Protein 6YJ2 (pdb70)

InterPro domains:
  IPR001647 DNA-binding HTH domain, TetR-type [PF00440] (30-76)
  IPR001647 DNA-binding HTH domain, TetR-type [PR00455] (30-43)
  IPR001647 DNA-binding HTH domain, TetR-type [PR00455] (51-74)
  IPR001647 DNA-binding HTH domain, TetR-type [PS50977] (24-84)
  IPR009057 Homedomain-like superfamily [SSF46689] (18-96)
  IPR036271 Tetracyclin repressor-like, C-terminal domain superfamily [SSF48498] (100-193)
  IPR041490 HTH-type transcriptional repressor KstR2, C-terminal [PF17932] (100-180)
  IPR050109 HTH-type, TetR-like transcriptional regulator [PTHR30055] (9-200)

GO terms:
  GO:0042783 symbiont-mediated evasion 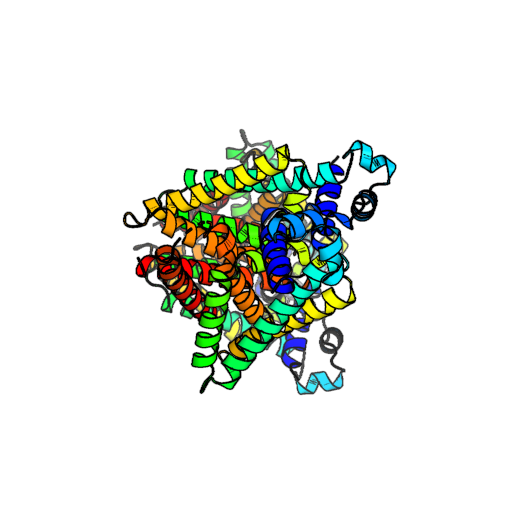of host immune response (P, IMP)
  GO:0042802 identical protein binding (F, IPI)

Radius of gyration: 30.16 Å; Cα contacts (8 Å, |Δi|>4): 941; chains: 4; bounding box: 55×73×108 Å

Organism: Mycobacterium tuberculosis (strain ATCC 25618 / H37Rv) (NCBI:txid83332)

B-factor: mean 55.76, std 26.07, range [21.31, 189.62]

Foldseek 3Di:
DVLLVLLLVLLLVCCLVPNLVPDFSVSSCVSSVHDDVRSCVRPVGSLRSLLCLQLVVLQVLLVQLVVLLVVAPDLVSSLVSNLLSLLCCLLVRLSSLSRCVRPLVVHDPVSSVSNVVSVVSSLVSQLVSLCVVQVVDDSVLSSVLSVVLNVLSSCCNVVPDPVQPPPVSSVVVSVVSSVVSVVSSVVSRVVD/DVLLVLLLVLLLVCCLVPNLVPDFSVSSCVSSVHHDVRSCVRPVGSLRSLLCLQLVVLQVLLVQLVVLCVVAPDLVSSLLSNLLSLLCCLLVRLSSLSNCVRPLVVHDPVSSVSNVVSVVSSLVSQLVSLCVVQPPQDSVNSSVLSVVLNVLSSCCVVVPDPVQPPPVSSVVVSVVSSVVSVVSSVVSNVPD/DQLVLLLVLLLVCCLVPNLVPDFSVSSCVSSVHHDVRSCVRPVGSLRSLLCLLLVVLQVLLVQLVVLVVVAPDLVSSLLSNLLSLLCCLLPRLSSLSCVVRPLVVHDPVSSVSNVVSVVSSLVSQLVSLCVVPVVDDSVLSSVLSVVLNVLSSCCVVVPVDPVCSVVCSVVSSVVSVVSSVVSRVD/DLLLVLLLVCCLVPNLVPDFSVSSCVSSVHHDVRSCVPPVGSLRSLLCLQLVVLQVLLVQLVVLVVVAPDLVSSLLSNLVSLLCCLLVRLSSLSHCVRPLVVHDPVSSVSNVVSVVSSLVSQLVSLCVVQVVFDSVRSSVLSVVLNVLSSCCVVVPDPDPVVSVVCSVVSSVVSVVSSVCSNVVD

Solvent-accessible surface area: 34317 Å² total; per-residue (Å²): 134,89,117,102,124,77,0,30,43,11,0,40,119,12,0,6,98,142,11,14,93,52,0,150,15,122,46,0,0,77,71,26,68,10,71,32,108,21,1,130,163,36,4,90,69,42,72,30,0,0,40,62,14,0,30,16,4,4,52,144,22,13,60,16,0,116,61,30,39,116,114,32,101,88,70,56,40,4,25,83,21,0,6,31,56,5,0,32,23,0,7,20,56,19,29,5,17,70,0,25,76,45,4,22,62,37,10,49,62,104,6,41,151,97,0,127,113,10,64,121,43,13,12,66,26,0,5,39,13,7,99,114,70,26,124,72,6,52,65,45,5,0,76,1,1,0,29,0,0,18,16,0,0,45,4,0,12,90,14,24,113,95,78,10,39,133,22,46,49,0,10,75,0,4,24,1,0,47,27,0,0,69,19,0,12,50,8,0,62,183,51,79,138,99,105,107,128,88,0,28,44,11,0,38,102,12,0,10,94,130,2,13,96,52,0,153,14,123,43,0,0,78,70,22,71,11,70,31,100,9,1,135,182,44,5,91,68,45,72,28,0,0,39,61,12,0,38,16,5,4,51,137,23,12,56,16,0,122,63,30,40,114,151,33,102,86,67,56,41,4,20,76,20,0,4,29,59,5,0,30,24,0,7,19,55,13,19,4,9,60,0,34,61,76,4,34,50,48,10,48,63,97,4,36,152,85,0,132,113,11,63,128,42,12,18,75,28,0,6,38,13,1,98,116,60,21,107,74,2,51,60,48,13,0,118,1,0,0,35,0,0,19,15,0,0,44,4,0,9,104,19,17,103,84,80,30,26,128,29,44,49,0,8,78,0,5,24,1,0,43,27,0,0,69,19,0,13,50,0,1,102,163,21,119,156,115,109,128,76,0,33,39,11,0,41,150,10,0,3,94,133,9,14,91,66,1,144,17,103,28,0,0,76,66,15,60,6,71,34,108,19,2,133,171,46,6,88,69,41,70,29,0,0,38,62,13,0,33,17,4,3,51,134,14,14,60,14,0,119,61,23,48,113,189,34,103,85,62,59,41,4,23,84,22,0,5,58,53,5,0,74,22,0,28,61,59,23,40,5,8,79,0,26,68,40,4,22,71,38,10,49,73,125,7,36,150,101,0,109,110,12,50,113,44,13,15,65,27,0,6,33,8,5,92,112,72,36,115,76,8,51,67,33,12,0,71,0,2,0,29,0,0,18,16,0,0,38,4,1,22,128,24,36,245,187,112,76,69,47,110,97,0,63,38,0,0,84,28,0,0,68,19,0,11,52,8,2,65,151,59,191,99,7,37,42,11,0,36,91,11,0,8,92,132,3,14,94,78,3,37,35,122,44,0,0,78,68,17,70,35,72,36,109,25,2,131,178,104,27,90,63,36,72,28,0,0,39,86,13,0,30,17,5,4,54,136,20,13,59,14,0,124,65,25,46,114,192,32,101,88,64,58,40,4,23,83,22,0,1,54,50,4,0,73,20,0,27,61,54,19,20,4,20,58,0,35,66,65,4,27,48,48,10,50,68,104,5,44,156,99,0,126,116,12,59,120,50,13,11,77,29,0,6,30,9,0,98,114,61,22,123,58,4,51,70,44,8,0,74,2,1,0,33,0,0,20,16,0,0,40,5,1,6,120,17,27,161,134,178,120,71,70,51,108,84,0,53,37,0,0,86,31,0,0,72,9,0,12,66,3,0,86,194,20,90

Nearest PDB structures (foldseek):
  6yj2-assembly2_C  TM=9.997E-01  e=7.263E-23  Mycobacterium tuberculosis H37Rv
  6yj2-assembly1_A  TM=9.831E-01  e=4.040E-23  Mycobacterium tuberculosis H37Rv
  4g12-assembly1_A  TM=9.804E-01  e=2.564E-20  Mycobacterium tuberculosis
  9b7y-assembly1_D  TM=8.781E-01  e=2.110E-07  Mycobacterium tuberculosis H37Rv
  3him-assembly1_A  TM=8.222E-01  e=2.641E-06  Rhodococcus jostii

Structure (mmCIF, N/CA/C/O backbone):
data_6YJ2
#
_entry.id   6YJ2
#
_cell.length_a   181.764
_cell.length_b   52.874
_cell.length_c   91.919
_cell.angle_alpha   90.000
_cell.angle_beta   90.100
_cell.angle_gamma   90.000
#
_symmetry.space_group_name_H-M   'C 1 2 1'
#
loop_
_entity.id
_entity.type
_entity.pdbx_description
1 polymer 'Probable transcriptional regulatory protein (Probably TetR-family)'
2 non-polymer GLYCEROL
3 water water
#
loop_
_atom_site.group_PDB
_atom_site.id
_atom_site.type_symbol
_atom_site.label_atom_id
_atom_site.label_alt_id
_atom_site.label_comp_id
_atom_site.label_asym_id
_atom_site.label_entity_id
_atom_site.label_seq_id
_atom_site.pdbx_PDB_ins_code
_atom_site.Cartn_x
_atom_site.Cartn_y
_atom_site.Cartn_z
_atom_site.occupancy
_atom_site.B_iso_or_equiv
_atom_site.auth_seq_id
_atom_site.auth_comp_id
_atom_site.auth_asym_id
_atom_site.auth_atom_id
_atom_site.pdbx_PDB_model_num
ATOM 1 N N . SER A 1 24 ? -9.710 -11.598 13.690 1.00 84.20 24 SER B N 1
ATOM 2 C CA . SER A 1 24 ? -11.124 -11.193 13.913 1.00 89.51 24 SER B CA 1
ATOM 3 C C . SER A 1 24 ? -11.364 -9.799 13.308 1.00 96.57 24 SER B C 1
ATOM 4 O O . SER A 1 24 ? -11.012 -9.619 12.116 1.00 82.97 24 SER B O 1
ATOM 7 N N . ASP A 1 25 ? -11.934 -8.859 14.076 1.00 96.80 25 ASP B N 1
ATOM 8 C CA . ASP A 1 25 ? -12.400 -7.534 13.588 1.00 95.13 25 ASP B CA 1
ATOM 9 C C . ASP A 1 25 ? -11.194 -6.612 13.353 1.00 97.42 25 ASP B C 1
ATOM 10 O O . ASP A 1 25 ? -11.192 -5.476 13.851 1.00 88.30 25 ASP B O 1
ATOM 15 N N . ARG A 1 26 ? -10.199 -7.084 12.599 1.00 92.36 26 ARG B N 1
ATOM 16 C CA . ARG A 1 26 ? -9.285 -6.223 11.796 1.00 86.64 26 ARG B CA 1
ATOM 17 C C . ARG A 1 26 ? -10.104 -5.554 10.684 1.00 87.49 26 ARG B C 1
ATOM 18 O O . ARG A 1 26 ? -9.739 -4.445 10.259 1.00 79.48 26 ARG B O 1
ATOM 26 N N . ARG A 1 27 ? -11.161 -6.236 10.226 1.00 82.49 27 ARG B N 1
ATOM 27 C CA . ARG A 1 27 ? -12.088 -5.758 9.170 1.00 73.83 27 ARG B CA 1
ATOM 28 C C . ARG A 1 27 ? -12.738 -4.458 9.649 1.00 60.80 27 ARG B C 1
ATOM 29 O O . ARG A 1 27 ? -12.795 -3.513 8.850 1.00 68.47 27 ARG B O 1
ATOM 37 N N . PHE A 1 28 ? -13.191 -4.419 10.907 1.00 54.68 28 PHE B N 1
ATOM 38 C CA . PHE A 1 28 ? -13.851 -3.248 11.548 1.00 66.37 28 PHE B CA 1
ATOM 39 C C . PHE A 1 28 ? -12.847 -2.102 11.703 1.00 65.20 28 PHE B C 1
ATOM 40 O O . PHE A 1 28 ? -13.249 -0.928 11.546 1.00 55.70 28 PHE B O 1
ATOM 48 N N . GLN A 1 29 ? -11.599 -2.431 12.066 1.00 66.35 29 GLN B N 1
ATOM 49 C CA . GLN A 1 29 ? -10.519 -1.431 12.302 1.00 63.44 29 GLN B CA 1
ATOM 50 C C . GLN A 1 29 ? -10.191 -0.733 10.979 1.00 45.91 29 GLN B C 1
ATOM 51 O O . GLN A 1 29 ? -10.006 0.481 10.988 1.00 54.24 29 GLN B O 1
ATOM 57 N N . LEU A 1 30 ? -10.106 -1.487 9.889 1.00 43.15 30 LEU B N 1
ATOM 58 C CA . LEU A 1 30 ? -9.861 -0.959 8.527 1.00 51.50 30 LEU B CA 1
ATOM 59 C C . LEU A 1 30 ? -11.029 -0.071 8.072 1.00 57.34 30 LEU B C 1
ATOM 60 O O . LEU A 1 30 ? -10.743 0.974 7.461 1.00 46.33 30 LEU B O 1
ATOM 65 N N . LEU A 1 31 ? -12.290 -0.442 8.358 1.00 56.59 31 LEU B N 1
ATOM 66 C CA . LEU A 1 31 ? -13.471 0.359 7.923 1.00 46.71 31 LEU B CA 1
ATOM 67 C C . LEU A 1 31 ? -13.478 1.678 8.686 1.00 44.21 31 LEU B C 1
ATOM 68 O O . LEU A 1 31 ? -13.717 2.727 8.050 1.00 50.68 31 LEU B O 1
ATOM 73 N N . ALA A 1 32 ? -13.226 1.631 9.990 1.00 41.13 32 ALA B N 1
ATOM 74 C CA . ALA A 1 32 ? -13.223 2.814 10.876 1.00 45.42 32 ALA B CA 1
ATOM 75 C C . ALA A 1 32 ? -12.090 3.779 10.473 1.00 48.67 32 ALA B C 1
ATOM 76 O O . ALA A 1 32 ? -12.306 5.003 10.477 1.00 44.17 32 ALA B O 1
ATOM 78 N N . ALA A 1 33 ? -10.907 3.253 10.153 1.00 47.19 33 ALA B N 1
ATOM 79 C CA . ALA A 1 33 ? -9.771 4.062 9.653 1.00 46.79 33 ALA B CA 1
ATOM 80 C C . ALA A 1 33 ? -10.151 4.679 8.301 1.00 46.11 33 ALA B C 1
ATOM 81 O O . ALA A 1 33 ? -9.961 5.897 8.150 1.00 47.40 33 ALA B O 1
ATOM 83 N N . ALA A 1 34 ? -10.679 3.886 7.357 1.00 42.67 34 ALA B N 1
ATOM 84 C CA . ALA A 1 34 ? -11.111 4.366 6.020 1.00 41.23 34 ALA B CA 1
ATOM 85 C C . ALA A 1 34 ? -12.107 5.512 6.180 1.00 43.69 34 ALA B C 1
ATOM 86 O O . ALA A 1 34 ? -11.973 6.539 5.491 1.00 44.46 34 ALA B O 1
ATOM 88 N N . GLU A 1 35 ? -13.066 5.354 7.093 1.00 46.82 35 GLU B N 1
ATOM 89 C CA . GLU A 1 35 ? -14.105 6.373 7.358 1.00 45.43 35 GLU B CA 1
ATOM 90 C C . GLU A 1 35 ? -13.437 7.674 7.825 1.00 44.17 35 GLU B C 1
ATOM 91 O O . GLU A 1 35 ? -13.773 8.747 7.283 1.00 43.51 35 GLU B O 1
ATOM 97 N N . ARG A 1 36 ? -12.552 7.593 8.810 1.00 42.49 36 ARG B N 1
ATOM 98 C CA . ARG A 1 36 ? -11.854 8.769 9.390 1.00 46.61 36 ARG B CA 1
ATOM 99 C C . ARG A 1 36 ? -11.007 9.456 8.301 1.00 44.37 36 ARG B C 1
ATOM 100 O O . ARG A 1 36 ? -11.114 10.692 8.167 1.00 49.31 36 ARG B O 1
ATOM 108 N N . LEU A 1 37 ? -10.243 8.688 7.514 1.00 40.19 37 LEU B N 1
ATOM 109 C CA . LEU A 1 37 ? -9.247 9.245 6.563 1.00 42.20 37 LEU B CA 1
ATOM 110 C C . LEU A 1 37 ? -9.939 9.783 5.316 1.00 37.97 37 LEU B C 1
ATOM 111 O O . LEU A 1 37 ? -9.531 10.878 4.858 1.00 40.23 37 LEU B O 1
ATOM 116 N N . PHE A 1 38 ? -10.932 9.065 4.771 1.00 37.70 38 PHE B N 1
ATOM 117 C CA . PHE A 1 38 ? -11.759 9.545 3.640 1.00 36.74 38 PHE B CA 1
ATOM 118 C C . PHE A 1 38 ? -12.429 10.886 3.995 1.00 37.49 38 PHE B C 1
ATOM 119 O O . PHE A 1 38 ? -12.461 11.776 3.139 1.00 35.01 38 PHE B O 1
ATOM 127 N N . ALA A 1 39 ? -12.946 11.036 5.213 1.00 38.33 39 ALA B N 1
ATOM 128 C CA . ALA A 1 39 ? -13.614 12.269 5.702 1.00 44.74 39 ALA B CA 1
ATOM 129 C C . ALA A 1 39 ? -12.599 13.423 5.769 1.00 43.71 39 ALA B C 1
ATOM 130 O O . ALA A 1 39 ? -12.898 14.482 5.237 1.00 43.62 39 ALA B O 1
ATOM 132 N N . GLU A 1 40 ? -11.457 13.190 6.408 1.00 48.00 40 GLU B N 1
ATOM 133 C CA . GLU A 1 40 ? -10.374 14.196 6.623 1.00 52.96 40 GLU B CA 1
ATOM 134 C C . GLU A 1 40 ? -9.723 14.619 5.298 1.00 47.84 40 GLU B C 1
ATOM 135 O O . GLU A 1 40 ? -9.633 15.819 5.058 1.00 49.59 40 GLU B O 1
ATOM 141 N N . ARG A 1 41 ? -9.301 13.662 4.460 1.00 43.50 41 ARG B N 1
ATOM 142 C CA . ARG A 1 41 ? -8.372 13.904 3.314 1.00 43.98 41 ARG B CA 1
ATOM 143 C C . ARG A 1 41 ? -9.075 13.769 1.972 1.00 42.96 41 ARG B C 1
ATOM 144 O O . ARG A 1 41 ? -8.501 14.249 0.976 1.00 50.10 41 ARG B O 1
ATOM 152 N N . GLY A 1 42 ? -10.259 13.150 1.930 1.00 39.76 42 GLY B N 1
ATOM 153 C CA . GLY A 1 42 ? -10.996 12.848 0.683 1.00 40.17 42 GLY B CA 1
ATOM 154 C C . GLY A 1 42 ? -10.542 11.505 0.123 1.00 38.99 42 GLY B C 1
ATOM 155 O O . GLY A 1 42 ? -9.378 11.145 0.364 1.00 44.04 42 GLY B O 1
ATOM 156 N N . PHE A 1 43 ? -11.414 10.815 -0.622 1.00 39.97 43 PHE B N 1
ATOM 157 C CA . PHE A 1 43 ? -11.175 9.447 -1.140 1.00 44.09 43 PHE B CA 1
ATOM 158 C C . PHE A 1 43 ? -9.866 9.389 -1.970 1.00 51.00 43 PHE B C 1
ATOM 159 O O . PHE A 1 43 ? -9.021 8.513 -1.665 1.00 43.09 43 PHE B O 1
ATOM 167 N N . LEU A 1 44 ? -9.683 10.294 -2.939 1.00 50.30 44 LEU B N 1
ATOM 168 C CA . LEU A 1 44 ? -8.571 10.223 -3.939 1.00 54.51 44 LEU B CA 1
ATOM 169 C C . LEU A 1 44 ? -7.192 10.304 -3.266 1.00 52.09 44 LEU B C 1
ATOM 170 O O . LEU A 1 44 ? -6.314 9.519 -3.651 1.00 49.37 44 LEU B O 1
ATOM 175 N N . ALA A 1 45 ? -7.016 11.169 -2.273 1.00 51.31 45 ALA B N 1
ATOM 176 C CA . ALA A 1 45 ? -5.725 11.430 -1.594 1.00 48.19 45 ALA B CA 1
ATOM 177 C C . ALA A 1 45 ? -5.358 10.284 -0.654 1.00 49.73 45 ALA B C 1
ATOM 178 O O . ALA A 1 45 ? -4.201 10.264 -0.181 1.00 43.93 45 ALA B O 1
ATOM 180 N N . VAL A 1 46 ? -6.291 9.389 -0.319 1.00 42.45 46 VAL B N 1
ATOM 181 C CA . VAL A 1 46 ? -6.023 8.343 0.711 1.00 41.81 46 VAL B CA 1
ATOM 182 C C . VAL A 1 46 ? -5.572 7.079 -0.032 1.00 46.68 46 VAL B C 1
ATOM 183 O O . VAL A 1 46 ? -6.166 6.760 -1.101 1.00 50.26 46 VAL B O 1
ATOM 187 N N . ARG A 1 47 ? -4.520 6.436 0.480 1.00 44.64 47 ARG B N 1
ATOM 188 C CA . ARG A 1 47 ? -4.023 5.122 -0.011 1.00 46.96 47 ARG B CA 1
ATOM 189 C C . ARG A 1 47 ? -4.514 4.030 0.937 1.00 39.36 47 ARG B C 1
ATOM 190 O O . ARG A 1 47 ? -4.592 4.284 2.154 1.00 41.73 47 ARG B O 1
ATOM 198 N N . LEU A 1 48 ? -4.785 2.850 0.393 1.00 44.42 48 LEU B N 1
ATOM 199 C CA . LEU A 1 48 ? -5.106 1.629 1.178 1.00 42.55 48 LEU B CA 1
ATOM 200 C C . LEU A 1 48 ? -4.073 1.441 2.290 1.00 50.24 48 LEU B C 1
ATOM 201 O O . LEU A 1 48 ? -4.501 1.235 3.448 1.00 49.91 48 LEU B O 1
ATOM 206 N N . GLU A 1 49 ? -2.764 1.575 2.009 1.00 53.42 49 GLU B N 1
ATOM 207 C CA . GLU A 1 49 ? -1.748 1.369 3.081 1.00 53.54 49 GLU B CA 1
ATOM 208 C C . GLU A 1 49 ? -1.862 2.452 4.153 1.00 47.77 49 GLU B C 1
ATOM 209 O O . GLU A 1 49 ? -1.572 2.122 5.311 1.00 44.95 49 GLU B O 1
ATOM 215 N N . ASP A 1 50 ? -2.322 3.671 3.848 1.00 53.27 50 ASP B N 1
ATOM 216 C CA . ASP A 1 50 ? -2.598 4.691 4.910 1.00 47.24 50 ASP B CA 1
ATOM 217 C C . ASP A 1 50 ? -3.684 4.157 5.862 1.00 47.48 50 ASP B C 1
ATOM 218 O O . ASP A 1 50 ? -3.571 4.360 7.089 1.00 48.72 50 ASP B O 1
ATOM 223 N N . ILE A 1 51 ? -4.701 3.491 5.309 1.00 48.18 51 ILE B N 1
ATOM 224 C CA . ILE A 1 51 ? -5.843 2.899 6.084 1.00 51.61 51 ILE B CA 1
ATOM 225 C C . ILE A 1 51 ? -5.280 1.751 6.940 1.00 44.43 51 ILE B C 1
ATOM 226 O O . ILE A 1 51 ? -5.490 1.759 8.168 1.00 46.22 51 ILE B O 1
ATOM 231 N N . GLY A 1 52 ? -4.542 0.835 6.306 1.00 53.56 52 GLY B N 1
ATOM 232 C CA . GLY A 1 52 ? -3.728 -0.193 6.994 1.00 59.80 52 GLY B CA 1
ATOM 233 C C . GLY A 1 52 ? -2.912 0.394 8.130 1.00 60.57 52 GLY B C 1
ATOM 234 O O . GLY A 1 52 ? -3.074 -0.075 9.266 1.00 63.57 52 GLY B O 1
ATOM 235 N N . ALA A 1 53 ? -2.083 1.409 7.842 1.00 60.50 53 ALA B N 1
ATOM 236 C CA . ALA A 1 53 ? -1.217 2.098 8.831 1.00 64.20 53 ALA B CA 1
ATOM 237 C C . ALA A 1 53 ? -2.058 2.514 10.041 1.00 62.17 53 ALA B C 1
ATOM 238 O O . ALA A 1 53 ? -1.756 2.049 11.145 1.00 61.44 53 ALA B O 1
ATOM 240 N N . ALA A 1 54 ? -3.090 3.332 9.829 1.00 57.68 54 ALA B N 1
ATOM 241 C CA . ALA A 1 54 ? -3.964 3.874 10.900 1.00 58.07 54 ALA B CA 1
ATOM 242 C C . ALA A 1 54 ? -4.644 2.742 11.687 1.00 58.49 54 ALA B C 1
ATOM 243 O O . ALA A 1 54 ? -4.870 2.913 12.899 1.00 60.26 54 ALA B O 1
ATOM 245 N N . ALA A 1 55 ? -4.997 1.636 11.031 1.00 61.99 55 ALA B N 1
ATOM 246 C CA . ALA A 1 55 ? -5.709 0.493 11.653 1.00 62.44 55 ALA B CA 1
ATOM 247 C C . ALA A 1 55 ? -4.725 -0.362 12.465 1.00 69.70 55 ALA B C 1
ATOM 248 O O . ALA A 1 55 ? -5.168 -1.053 13.398 1.00 75.87 55 ALA B O 1
ATOM 250 N N . GLY A 1 56 ? -3.437 -0.309 12.118 1.00 71.94 56 GLY B N 1
ATOM 251 C CA . GLY A 1 56 ? -2.376 -1.150 12.703 1.00 66.48 56 GLY B CA 1
ATOM 252 C C . GLY A 1 56 ? -2.315 -2.493 12.004 1.00 67.85 56 GLY B C 1
ATOM 253 O O . GLY A 1 56 ? -2.029 -3.485 12.679 1.00 76.80 56 GLY B O 1
ATOM 254 N N . VAL A 1 57 ? -2.582 -2.515 10.696 1.00 67.52 57 VAL B N 1
ATOM 255 C CA . VAL A 1 57 ? -2.520 -3.722 9.821 1.00 69.93 57 VAL B CA 1
ATOM 256 C C . VAL A 1 57 ? -1.385 -3.516 8.816 1.00 69.79 57 VAL B C 1
ATOM 257 O O . VAL A 1 57 ? -1.402 -2.498 8.116 1.00 72.20 57 VAL B O 1
ATOM 261 N N . SER A 1 58 ? -0.442 -4.459 8.764 1.00 74.88 58 SER B N 1
ATOM 262 C CA . SER A 1 58 ? 0.701 -4.480 7.819 1.00 76.67 58 SER B CA 1
ATOM 263 C C . SER A 1 58 ? 0.169 -4.484 6.390 1.00 72.77 58 SER B C 1
ATOM 264 O O . SER A 1 58 ? -0.920 -5.043 6.166 1.00 80.11 58 SER B O 1
ATOM 267 N N . GLY A 1 59 ? 0.946 -3.927 5.462 1.00 68.66 59 GLY B N 1
ATOM 268 C CA . GLY A 1 59 ? 0.578 -3.756 4.046 1.00 73.89 59 GLY B CA 1
ATOM 269 C C . GLY A 1 59 ? -0.055 -5.002 3.428 1.00 79.53 59 GLY B C 1
ATOM 270 O O . GLY A 1 59 ? -1.182 -4.939 2.935 1.00 88.69 59 GLY B O 1
ATOM 271 N N . PRO A 1 60 ? 0.641 -6.165 3.400 1.00 79.35 60 PRO B N 1
ATOM 272 C CA . PRO A 1 60 ? 0.112 -7.336 2.695 1.00 70.38 60 PRO B CA 1
ATOM 273 C C . PRO A 1 60 ? -1.103 -7.952 3.418 1.00 66.34 60 PRO B C 1
ATOM 274 O O . PRO A 1 60 ? -1.932 -8.516 2.729 1.00 65.27 60 PRO B O 1
ATOM 278 N N . ALA A 1 61 ? -1.203 -7.793 4.750 1.00 56.40 61 ALA B N 1
ATOM 279 C CA . ALA A 1 61 ? -2.330 -8.266 5.585 1.00 61.77 61 ALA B CA 1
ATOM 280 C C . ALA A 1 61 ? -3.641 -7.556 5.190 1.00 76.72 61 ALA B C 1
ATOM 281 O O . ALA A 1 61 ? -4.697 -8.175 5.344 1.00 79.23 61 ALA B O 1
ATOM 283 N N . ILE A 1 62 ? -3.576 -6.308 4.709 1.00 80.46 62 ILE B N 1
ATOM 284 C CA . ILE A 1 62 ? -4.767 -5.495 4.302 1.00 76.73 62 ILE B CA 1
ATOM 285 C C . ILE A 1 62 ? -5.542 -6.257 3.225 1.00 72.98 62 ILE B C 1
ATOM 286 O O . ILE A 1 62 ? -6.781 -6.226 3.263 1.00 69.42 62 ILE B O 1
ATOM 291 N N . TYR A 1 63 ? -4.836 -6.877 2.280 1.00 61.62 63 TYR B N 1
ATOM 292 C CA . TYR A 1 63 ? -5.416 -7.446 1.037 1.00 69.57 63 TYR B CA 1
ATOM 293 C C . TYR A 1 63 ? -6.108 -8.786 1.336 1.00 71.43 63 TYR B C 1
ATOM 294 O O . TYR A 1 63 ? -6.821 -9.295 0.464 1.00 66.66 63 TYR B O 1
ATOM 303 N N . ARG A 1 64 ? -5.929 -9.330 2.537 1.00 70.99 64 ARG B N 1
ATOM 304 C CA . ARG A 1 64 ? -6.713 -10.490 3.039 1.00 78.96 64 ARG B CA 1
ATOM 305 C C . ARG A 1 64 ? -8.135 -10.021 3.371 1.00 76.53 64 ARG B C 1
ATOM 306 O O . ARG A 1 64 ? -9.034 -10.873 3.375 1.00 75.68 64 ARG B O 1
ATOM 314 N N . HIS A 1 65 ? -8.332 -8.723 3.619 1.00 67.96 65 HIS B N 1
ATOM 315 C CA . HIS A 1 65 ? -9.611 -8.127 4.097 1.00 68.25 65 HIS B CA 1
ATOM 316 C C . HIS A 1 65 ? -10.317 -7.342 2.983 1.00 62.62 65 HIS B C 1
ATOM 317 O O . HIS A 1 65 ? -11.533 -7.522 2.833 1.00 63.48 65 HIS B O 1
ATOM 324 N N . PHE A 1 66 ? -9.590 -6.508 2.235 1.00 63.47 66 PHE B N 1
ATOM 325 C CA . PHE A 1 66 ? -10.130 -5.676 1.127 1.00 58.49 66 PHE B CA 1
ATOM 326 C C . PHE A 1 66 ? -9.159 -5.674 -0.052 1.00 64.83 66 PHE B C 1
ATOM 327 O O . PHE A 1 66 ? -7.967 -5.421 0.115 1.00 66.36 66 PHE B O 1
ATOM 335 N N . PRO A 1 67 ? -9.651 -5.902 -1.288 1.00 56.30 67 PRO B N 1
ATOM 336 C CA . PRO A 1 67 ? -8.796 -5.853 -2.470 1.00 53.97 67 PRO B CA 1
ATOM 337 C C . PRO A 1 67 ? -8.307 -4.457 -2.891 1.00 63.60 67 PRO B C 1
ATOM 338 O O . PRO A 1 67 ? -7.304 -4.398 -3.585 1.00 53.38 67 PRO B O 1
ATOM 342 N N . ASN A 1 68 ? -9.018 -3.380 -2.519 1.00 54.20 68 ASN B N 1
ATOM 343 C CA . ASN A 1 68 ? -8.714 -2.008 -3.008 1.00 53.21 68 ASN B CA 1
ATOM 344 C C . ASN A 1 68 ? -9.471 -0.977 -2.153 1.00 52.91 68 ASN B C 1
ATOM 345 O O . ASN A 1 68 ? -10.223 -1.381 -1.248 1.00 55.26 68 ASN B O 1
ATOM 350 N N . LYS A 1 69 ? -9.228 0.312 -2.410 1.00 48.15 69 LYS B N 1
ATOM 351 C CA . LYS A 1 69 ? -9.873 1.454 -1.705 1.00 47.98 69 LYS B CA 1
ATOM 352 C C . LYS A 1 69 ? -11.373 1.425 -1.987 1.00 43.57 69 LYS B C 1
ATOM 353 O O . LYS A 1 69 ? -12.136 1.639 -1.056 1.00 45.18 69 LYS B O 1
ATOM 359 N N . GLU A 1 70 ? -11.720 1.230 -3.258 1.00 43.64 70 GLU B N 1
ATOM 360 C CA . GLU A 1 70 ? -13.091 1.267 -3.810 1.00 52.05 70 GLU B CA 1
ATOM 361 C C . GLU A 1 70 ? -13.999 0.346 -2.990 1.00 53.31 70 GLU B C 1
ATOM 362 O O . GLU A 1 70 ? -15.141 0.774 -2.689 1.00 51.46 70 GLU B O 1
ATOM 368 N N . SER A 1 71 ? -13.512 -0.848 -2.634 1.00 48.86 71 SER B N 1
ATOM 369 C CA . SER A 1 71 ? -14.272 -1.879 -1.884 1.00 45.65 71 SER B CA 1
ATOM 370 C C . SER A 1 71 ? -14.619 -1.338 -0.499 1.00 47.85 71 SER B C 1
ATOM 371 O O . SER A 1 71 ? -15.731 -1.642 -0.019 1.00 44.46 71 SER B O 1
ATOM 374 N N . LEU A 1 72 ? -13.714 -0.573 0.127 1.00 41.45 72 LEU B N 1
ATOM 375 C CA . LEU A 1 72 ? -13.995 0.071 1.433 1.00 42.98 72 LEU B CA 1
ATOM 376 C C . LEU A 1 72 ? -15.083 1.146 1.240 1.00 39.49 72 LEU B C 1
ATOM 377 O O . LEU A 1 72 ? -16.008 1.191 2.041 1.00 37.82 72 LEU B O 1
ATOM 382 N N . LEU A 1 73 ? -14.973 1.992 0.224 1.00 39.75 73 LEU B N 1
ATOM 383 C CA . LEU A 1 73 ? -15.936 3.092 -0.016 1.00 40.01 73 LEU B CA 1
ATOM 384 C C . LEU A 1 73 ? -17.326 2.481 -0.244 1.00 42.82 73 LEU B C 1
ATOM 385 O O . LEU A 1 73 ? -18.296 3.007 0.349 1.00 40.90 73 LEU B O 1
ATOM 390 N N . VAL A 1 74 ? -17.402 1.418 -1.045 1.00 39.30 74 VAL B N 1
ATOM 391 C CA . VAL A 1 74 ? -18.657 0.678 -1.354 1.00 41.71 74 VAL B CA 1
ATOM 392 C C . VAL A 1 74 ? -19.289 0.201 -0.048 1.00 42.53 74 VAL B C 1
ATOM 393 O O . VAL A 1 74 ? -20.461 0.529 0.188 1.00 34.94 74 VAL B O 1
ATOM 397 N N . GLU A 1 75 ? -18.519 -0.503 0.790 1.00 42.63 75 GLU B N 1
ATOM 398 C CA . GLU A 1 75 ? -19.020 -1.027 2.085 1.00 38.83 75 GLU B CA 1
ATOM 399 C C . GLU A 1 75 ? -19.523 0.133 2.946 1.00 41.31 75 GLU B C 1
ATOM 400 O O . GLU A 1 75 ? -20.585 -0.046 3.588 1.00 40.92 75 GLU B O 1
ATOM 406 N N . LEU A 1 76 ? -18.758 1.227 3.043 1.00 35.37 76 LEU B N 1
ATOM 407 C CA . LEU A 1 76 ? -19.090 2.383 3.918 1.00 36.65 76 LEU B CA 1
ATOM 408 C C . LEU A 1 76 ? -20.426 2.986 3.457 1.00 30.56 76 LEU B C 1
ATOM 409 O O . LEU A 1 76 ? -21.259 3.185 4.326 1.00 31.13 76 LEU B O 1
ATOM 414 N N . LEU A 1 77 ? -20.602 3.249 2.162 1.00 32.43 77 LEU B N 1
ATOM 415 C CA . LEU A 1 77 ? -21.718 4.066 1.637 1.00 34.19 77 LEU B CA 1
ATOM 416 C C . LEU A 1 77 ? -22.940 3.197 1.346 1.00 39.71 77 LEU B C 1
ATOM 417 O O . LEU A 1 77 ? -24.064 3.639 1.657 1.00 34.89 77 LEU B O 1
ATOM 422 N N . VAL A 1 78 ? -22.759 2.014 0.774 1.00 37.45 78 VAL B N 1
ATOM 423 C CA . VAL A 1 78 ? -23.901 1.084 0.567 1.00 40.32 78 VAL B CA 1
ATOM 424 C C . VAL A 1 78 ? -24.425 0.719 1.953 1.00 36.20 78 VAL B C 1
ATOM 425 O O . VAL A 1 78 ? -25.665 0.713 2.135 1.00 40.31 78 VAL B O 1
ATOM 429 N N . GLY A 1 79 ? -23.503 0.496 2.896 1.00 35.36 79 GLY B N 1
ATOM 430 C CA . GLY A 1 79 ? -23.809 0.152 4.290 1.00 33.61 79 GLY B CA 1
ATOM 431 C C . GLY A 1 79 ? -24.668 1.209 4.963 1.00 37.02 79 GLY B C 1
ATOM 432 O O . GLY A 1 79 ? -25.786 0.880 5.428 1.00 34.99 79 GLY B O 1
ATOM 433 N N . VAL A 1 80 ? -24.150 2.423 5.091 1.00 30.88 80 VAL B N 1
ATOM 434 C CA . VAL A 1 80 ? -24.821 3.517 5.846 1.00 30.51 80 VAL B CA 1
ATOM 435 C C . VAL A 1 80 ? -26.189 3.803 5.206 1.00 26.09 80 VAL B C 1
ATOM 436 O O . VAL A 1 80 ? -27.147 3.962 5.960 1.00 30.21 80 VAL B O 1
ATOM 440 N N . SER A 1 81 ? -26.291 3.868 3.886 1.00 30.10 81 SER B N 1
ATOM 441 C CA . SER A 1 81 ? -27.539 4.245 3.182 1.00 31.06 81 SER B CA 1
ATOM 442 C C . SER A 1 81 ? -28.590 3.150 3.401 1.00 32.35 81 SER B C 1
ATOM 443 O O . SER A 1 81 ? -29.752 3.496 3.718 1.00 27.67 81 SER B O 1
ATOM 446 N N . ALA A 1 82 ? -28.221 1.872 3.312 1.00 27.90 82 ALA B N 1
ATOM 447 C CA . ALA A 1 82 ? -29.161 0.763 3.583 1.00 30.90 82 ALA B CA 1
ATOM 448 C C . ALA A 1 82 ? -29.583 0.763 5.053 1.00 30.38 82 ALA B C 1
ATOM 449 O O . ALA A 1 82 ? -30.773 0.571 5.336 1.00 30.14 82 ALA B O 1
ATOM 451 N N . ARG A 1 83 ? -28.669 1.017 5.982 1.00 30.56 83 ARG B N 1
ATOM 452 C CA . ARG A 1 83 ? -28.990 0.983 7.423 1.00 29.43 83 ARG B CA 1
ATOM 453 C C . ARG A 1 83 ? -29.877 2.173 7.822 1.00 32.59 83 ARG B C 1
ATOM 454 O O . ARG A 1 83 ? -30.752 2.021 8.697 1.00 32.60 83 ARG B O 1
ATOM 462 N N . LEU A 1 84 ? -29.675 3.346 7.255 1.00 29.89 84 LEU B N 1
ATOM 463 C CA . LEU A 1 84 ? -30.560 4.509 7.554 1.00 30.20 84 LEU B CA 1
ATOM 464 C C . LEU A 1 84 ? -31.980 4.196 7.092 1.00 25.09 84 LEU B C 1
ATOM 465 O O . LEU A 1 84 ? -32.920 4.515 7.840 1.00 28.49 84 LEU B O 1
ATOM 470 N N . LEU A 1 85 ? -32.141 3.655 5.893 1.00 27.62 85 LEU B N 1
ATOM 471 C CA . LEU A 1 85 ? -33.479 3.300 5.357 1.00 27.68 85 LEU B CA 1
ATOM 472 C C . LEU A 1 85 ? -34.128 2.252 6.289 1.00 30.88 85 LEU B C 1
ATOM 473 O O . LEU A 1 85 ? -35.282 2.454 6.716 1.00 28.25 85 LEU B O 1
ATOM 478 N N . ALA A 1 86 ? -33.403 1.187 6.640 1.00 32.87 86 ALA B N 1
ATOM 479 C CA . ALA A 1 86 ? -33.918 0.107 7.512 1.00 34.97 86 ALA B CA 1
ATOM 480 C C . ALA A 1 86 ? -34.315 0.674 8.876 1.00 35.21 86 ALA B C 1
ATOM 481 O O . ALA A 1 86 ? -35.381 0.290 9.423 1.00 33.14 86 ALA B O 1
ATOM 483 N N . GLY A 1 87 ? -33.481 1.551 9.439 1.00 33.39 87 GLY B N 1
ATOM 484 C CA . GLY A 1 87 ? -33.729 2.216 10.724 1.00 30.37 87 GLY B CA 1
ATOM 485 C C . GLY A 1 87 ? -34.966 3.082 10.683 1.00 33.33 87 GLY B C 1
ATOM 486 O O . GLY A 1 87 ? -35.737 3.096 11.670 1.00 38.52 87 GLY B O 1
ATOM 487 N N . ALA A 1 88 ? -35.150 3.849 9.615 1.00 32.45 88 ALA B N 1
ATOM 488 C CA . ALA A 1 88 ? -36.322 4.740 9.484 1.00 32.29 88 ALA B CA 1
ATOM 489 C C . ALA A 1 88 ? -37.575 3.846 9.414 1.00 32.52 88 ALA B C 1
ATOM 490 O O . ALA A 1 88 ? -38.581 4.185 10.041 1.00 31.96 88 ALA B O 1
ATOM 492 N N . ARG A 1 89 ? -37.543 2.783 8.615 1.00 34.00 89 ARG B N 1
ATOM 493 C CA . ARG A 1 89 ? -38.701 1.843 8.524 1.00 35.16 89 ARG B CA 1
ATOM 494 C C . ARG A 1 89 ? -38.996 1.252 9.905 1.00 36.36 89 ARG B C 1
ATOM 495 O O . ARG A 1 89 ? -40.177 1.239 10.276 1.00 38.94 89 ARG B O 1
ATOM 503 N N . ASP A 1 90 ? -37.979 0.817 10.639 1.00 33.49 90 ASP B N 1
ATOM 504 C CA . ASP A 1 90 ? -38.136 0.246 11.996 1.00 34.66 90 ASP B CA 1
ATOM 505 C C . ASP A 1 90 ? -38.803 1.271 12.903 1.00 41.55 90 ASP B C 1
ATOM 506 O O . ASP A 1 90 ? -39.730 0.890 13.667 1.00 42.55 90 ASP B O 1
ATOM 511 N N . VAL A 1 91 ? -38.375 2.535 12.839 1.00 40.31 91 VAL B N 1
ATOM 512 C CA . VAL A 1 91 ? -38.943 3.614 13.690 1.00 39.55 91 VAL B CA 1
ATOM 513 C C . VAL A 1 91 ? -40.440 3.717 13.391 1.00 36.22 91 VAL B C 1
ATOM 514 O O . VAL A 1 91 ? -41.252 3.813 14.351 1.00 35.52 91 VAL B O 1
ATOM 518 N N . THR A 1 92 ? -40.831 3.711 12.117 1.00 35.28 92 THR B N 1
ATOM 519 C CA . THR A 1 92 ? -42.243 3.985 11.777 1.00 39.57 92 THR B CA 1
ATOM 520 C C . THR A 1 92 ? -43.078 2.749 12.133 1.00 44.57 92 THR B C 1
ATOM 521 O O . THR A 1 92 ? -44.201 2.925 12.574 1.00 46.10 92 THR B O 1
ATOM 525 N N . THR A 1 93 ? -42.520 1.549 11.995 1.00 41.48 93 THR B N 1
ATOM 526 C CA . THR A 1 93 ? -43.188 0.264 12.328 1.00 43.69 93 THR B CA 1
ATOM 527 C C . THR A 1 93 ? -43.489 0.229 13.829 1.00 46.54 93 THR B C 1
ATOM 528 O O . THR A 1 93 ? -44.597 -0.200 14.193 1.00 54.25 93 THR B O 1
ATOM 532 N N . ARG A 1 94 ? -42.577 0.700 14.680 1.00 44.92 94 ARG B N 1
ATOM 533 C CA . ARG A 1 94 ? -42.692 0.517 16.154 1.00 45.47 94 ARG B CA 1
ATOM 534 C C . ARG A 1 94 ? -43.468 1.678 16.766 1.00 44.43 94 ARG B C 1
ATOM 535 O O . ARG A 1 94 ? -43.656 1.660 17.971 1.00 47.38 94 ARG B O 1
ATOM 543 N N . SER A 1 95 ? -43.841 2.691 15.986 1.00 39.06 95 SER B N 1
ATOM 544 C CA . SER A 1 95 ? -44.463 3.934 16.488 1.00 42.81 95 SER B CA 1
ATOM 545 C C . SER A 1 95 ? -45.961 3.681 16.741 1.00 49.54 95 SER B C 1
ATOM 546 O O . SER A 1 95 ? -46.620 3.059 15.896 1.00 43.67 95 SER B O 1
ATOM 549 N N . ALA A 1 96 ? -46.456 4.152 17.881 1.00 53.07 96 ALA B N 1
ATOM 550 C CA . ALA A 1 96 ? -47.833 3.945 18.379 1.00 52.09 96 ALA B CA 1
ATOM 551 C C . ALA A 1 96 ? -48.801 4.843 17.601 1.00 47.52 96 ALA B C 1
ATOM 552 O O . ALA A 1 96 ? -49.973 4.467 17.461 1.00 56.81 96 ALA B O 1
ATOM 554 N N . ASN A 1 97 ? -48.339 5.995 17.106 1.00 42.24 97 ASN B N 1
ATOM 555 C CA . ASN A 1 97 ? -49.159 6.942 16.309 1.00 44.31 97 ASN B CA 1
ATOM 556 C C . ASN A 1 97 ? -48.228 7.743 15.389 1.00 44.24 97 ASN B C 1
ATOM 557 O O . ASN A 1 97 ? -46.998 7.640 15.567 1.00 35.78 97 ASN B O 1
ATOM 562 N N . LEU A 1 98 ? -48.792 8.537 14.481 1.00 43.71 98 LEU B N 1
ATOM 563 C CA . LEU A 1 98 ? -48.050 9.296 13.444 1.00 48.38 98 LEU B CA 1
ATOM 564 C C . LEU A 1 98 ? -47.185 10.393 14.060 1.00 49.32 98 LEU B C 1
ATOM 565 O O . LEU A 1 98 ? -46.060 10.613 13.563 1.00 44.10 98 LEU B O 1
ATOM 570 N N . ALA A 1 99 ? -47.678 11.061 15.104 1.00 43.10 99 ALA B N 1
ATOM 571 C CA . ALA A 1 99 ? -46.910 12.099 15.822 1.00 45.97 99 ALA B CA 1
ATOM 572 C C . ALA A 1 99 ? -45.645 11.468 16.438 1.00 39.13 99 ALA B C 1
ATOM 573 O O . ALA A 1 99 ? -44.566 12.070 16.302 1.00 42.13 99 ALA B O 1
ATOM 575 N N . ALA A 1 100 ? -45.752 10.297 17.054 1.00 35.31 100 ALA B N 1
ATOM 576 C CA . ALA A 1 100 ? -44.603 9.536 17.607 1.00 42.37 100 ALA B CA 1
ATOM 577 C C . ALA A 1 100 ? -43.670 9.082 16.474 1.00 42.37 100 ALA B C 1
ATOM 578 O O . ALA A 1 100 ? -42.466 9.053 16.703 1.00 36.86 100 ALA B O 1
ATOM 580 N N . ALA A 1 101 ? -44.197 8.733 15.296 1.00 37.99 101 ALA B N 1
ATOM 581 C CA . ALA A 1 101 ? -43.381 8.323 14.128 1.00 35.06 101 ALA B CA 1
ATOM 582 C C . ALA A 1 101 ? -42.492 9.515 13.702 1.00 30.94 101 ALA B C 1
ATOM 583 O O . ALA A 1 101 ? -41.272 9.322 13.537 1.00 33.68 101 ALA B O 1
ATOM 585 N N . LEU A 1 102 ? -43.050 10.711 13.558 1.00 29.68 102 LEU B N 1
ATOM 586 C CA . LEU A 1 102 ? -42.266 11.892 13.114 1.00 28.79 102 LEU B CA 1
ATOM 587 C C . LEU A 1 102 ? -41.219 12.221 14.189 1.00 35.29 102 LEU B C 1
ATOM 588 O O . LEU A 1 102 ? -40.060 12.465 13.835 1.00 35.59 102 LEU B O 1
ATOM 593 N N . ASP A 1 103 ? -41.603 12.189 15.466 1.00 37.30 103 ASP B N 1
ATOM 594 C CA . ASP A 1 103 ? -40.668 12.461 16.591 1.00 38.57 103 ASP B CA 1
ATOM 595 C C . ASP A 1 103 ? -39.519 11.462 16.542 1.00 34.07 103 ASP B C 1
ATOM 596 O O . ASP A 1 103 ? -38.377 11.885 16.736 1.00 34.98 103 ASP B O 1
ATOM 601 N N . GLY A 1 104 ? -39.825 10.186 16.328 1.00 29.23 104 GLY B N 1
ATOM 602 C CA . GLY A 1 104 ? -38.823 9.123 16.209 1.00 34.18 104 GLY B CA 1
ATOM 603 C C . GLY A 1 104 ? -37.890 9.348 15.020 1.00 31.14 104 GLY B C 1
ATOM 604 O O . GLY A 1 104 ? -36.694 9.088 15.172 1.00 28.09 104 GLY B O 1
ATOM 605 N N . LEU A 1 105 ? -38.425 9.746 13.868 1.00 31.34 105 LEU B N 1
ATOM 606 C CA . LEU A 1 105 ? -37.591 10.015 12.666 1.00 28.76 105 LEU B CA 1
ATOM 607 C C . LEU A 1 105 ? -36.621 11.184 12.961 1.00 29.85 105 LEU B C 1
ATOM 608 O O . LEU A 1 105 ? -35.451 11.103 12.553 1.00 25.54 105 LEU B O 1
ATOM 613 N N . ILE A 1 106 ? -37.091 12.227 13.626 1.00 28.81 106 ILE B N 1
ATOM 614 C CA . ILE A 1 106 ? -36.250 13.404 13.987 1.00 32.08 106 ILE B CA 1
ATOM 615 C C . ILE A 1 106 ? -35.113 12.926 14.916 1.00 33.19 106 ILE B C 1
ATOM 616 O O . ILE A 1 106 ? -33.965 13.241 14.633 1.00 28.42 106 ILE B O 1
ATOM 621 N N . GLU A 1 107 ? -35.442 12.150 15.951 1.00 32.56 107 GLU B N 1
ATOM 622 C CA . GLU A 1 107 ? -34.476 11.673 16.970 1.00 34.06 107 GLU B CA 1
ATOM 623 C C . GLU A 1 107 ? -33.441 10.770 16.285 1.00 33.82 107 GLU B C 1
ATOM 624 O O . GLU A 1 107 ? -32.246 10.869 16.593 1.00 30.63 107 GLU B O 1
ATOM 630 N N . PHE A 1 108 ? -33.913 9.903 15.391 1.00 28.29 108 PHE B N 1
ATOM 631 C CA . PHE A 1 108 ? -33.069 8.963 14.628 1.00 27.99 108 PHE B CA 1
ATOM 632 C C . PHE A 1 108 ? -32.074 9.751 13.760 1.00 27.07 108 PHE B C 1
ATOM 633 O O . PHE A 1 108 ? -30.869 9.424 13.776 1.00 27.72 108 PHE B O 1
ATOM 641 N N . HIS A 1 109 ? -32.543 10.723 12.990 1.00 26.07 109 HIS B N 1
ATOM 642 C CA . HIS A 1 109 ? -31.669 11.476 12.055 1.00 28.92 109 HIS B CA 1
ATOM 643 C C . HIS A 1 109 ? -30.691 12.351 12.849 1.00 29.26 109 HIS B C 1
ATOM 644 O O . HIS A 1 109 ? -29.513 12.413 12.471 1.00 29.67 109 HIS B O 1
ATOM 651 N N . LEU A 1 110 ? -31.145 12.934 13.947 1.00 31.23 110 LEU B N 1
ATOM 652 C CA . LEU A 1 110 ? -30.299 13.722 14.860 1.00 35.05 110 LEU B CA 1
ATOM 653 C C . LEU A 1 110 ? -29.124 12.864 15.393 1.00 30.78 110 LEU B C 1
ATOM 654 O O . LEU A 1 110 ? -27.954 13.353 15.354 1.00 29.61 110 LEU B O 1
ATOM 659 N N . ASP A 1 111 ? -29.412 11.650 15.860 1.00 27.70 111 ASP B N 1
ATOM 660 C CA . ASP A 1 111 ? -28.381 10.754 16.418 1.00 26.84 111 ASP B CA 1
ATOM 661 C C . ASP A 1 111 ? -27.389 10.412 15.304 1.00 27.93 111 ASP B C 1
ATOM 662 O O . ASP A 1 111 ? -26.172 10.374 15.557 1.00 26.27 111 ASP B O 1
ATOM 667 N N . PHE A 1 112 ? -27.890 10.152 14.110 1.00 25.95 112 PHE B N 1
ATOM 668 C CA . PHE A 1 112 ? -27.046 9.878 12.928 1.00 27.63 112 PHE B CA 1
ATOM 669 C C . PHE A 1 112 ? -26.107 11.072 12.650 1.00 27.42 112 PHE B C 1
ATOM 670 O O . PHE A 1 112 ? -24.867 10.865 12.531 1.00 31.26 112 PHE B O 1
ATOM 678 N N . ALA A 1 113 ? -26.660 12.277 12.532 1.00 26.22 113 ALA B N 1
ATOM 679 C CA . ALA A 1 113 ? -25.890 13.482 12.154 1.00 27.59 113 ALA B CA 1
ATOM 680 C C . ALA A 1 113 ? -24.818 13.800 13.208 1.00 29.05 113 ALA B C 1
ATOM 681 O O . ALA A 1 113 ? -23.690 14.208 12.816 1.00 30.47 113 ALA B O 1
ATOM 683 N N . LEU A 1 114 ? -25.105 13.614 14.488 1.00 24.75 114 LEU B N 1
ATOM 684 C CA . LEU A 1 114 ? -24.118 13.898 15.567 1.00 26.08 114 LEU B CA 1
ATOM 685 C C . LEU A 1 114 ? -23.062 12.795 15.672 1.00 28.62 114 LEU B C 1
ATOM 686 O O . LEU A 1 114 ? -21.905 13.126 15.940 1.00 32.42 114 LEU B O 1
ATOM 691 N N . GLY A 1 115 ? -23.443 11.552 15.431 1.00 30.02 115 GLY B N 1
ATOM 692 C CA . GLY A 1 115 ? -22.565 10.392 15.658 1.00 32.90 115 GLY B CA 1
ATOM 693 C C . GLY A 1 115 ? -21.784 9.978 14.415 1.00 31.53 115 GLY B C 1
ATOM 694 O O . GLY A 1 115 ? -20.716 9.369 14.575 1.00 32.74 115 GLY B O 1
ATOM 695 N N . GLU A 1 116 ? -22.241 10.357 13.219 1.00 31.81 116 GLU B N 1
ATOM 696 C CA . GLU A 1 116 ? -21.626 9.852 11.962 1.00 32.33 116 GLU B CA 1
ATOM 697 C C . GLU A 1 116 ? -21.360 10.975 10.983 1.00 27.38 116 GLU B C 1
ATOM 698 O O . GLU A 1 116 ? -21.547 10.735 9.800 1.00 29.03 116 GLU B O 1
ATOM 704 N N . ALA A 1 117 ? -20.882 12.124 11.454 1.00 29.25 117 ALA B N 1
ATOM 705 C CA . ALA A 1 117 ? -20.583 13.298 10.616 1.00 31.38 117 ALA B CA 1
ATOM 706 C C . ALA A 1 117 ? -19.590 12.917 9.505 1.00 32.61 117 ALA B C 1
ATOM 707 O O . ALA A 1 117 ? -19.780 13.401 8.359 1.00 30.26 117 ALA B O 1
ATOM 709 N N . ASP A 1 118 ? -18.636 12.026 9.791 1.00 33.88 118 ASP B N 1
ATOM 710 C CA . ASP A 1 118 ? -17.662 11.518 8.781 1.00 33.73 118 ASP B CA 1
ATOM 711 C C . ASP A 1 118 ? -18.375 10.872 7.593 1.00 31.63 118 ASP B C 1
ATOM 712 O O . ASP A 1 118 ? -18.017 11.196 6.434 1.00 36.31 118 ASP B O 1
ATOM 717 N N . LEU A 1 119 ? -19.334 9.987 7.827 1.00 31.39 119 LEU B N 1
ATOM 718 C CA . LEU A 1 119 ? -20.067 9.292 6.740 1.00 31.86 119 LEU B CA 1
ATOM 719 C C . LEU A 1 119 ? -20.933 10.282 5.960 1.00 34.31 119 LEU B C 1
ATOM 720 O O . LEU A 1 119 ? -21.095 10.070 4.756 1.00 34.45 119 LEU B O 1
ATOM 725 N N . ILE A 1 120 ? -21.498 11.301 6.612 1.00 32.59 120 ILE B N 1
ATOM 726 C CA . ILE A 1 120 ? -22.229 12.381 5.895 1.00 32.97 120 ILE B CA 1
ATOM 727 C C . ILE A 1 120 ? -21.280 13.057 4.894 1.00 29.99 120 ILE B C 1
ATOM 728 O O . ILE A 1 120 ? -21.692 13.233 3.721 1.00 38.85 120 ILE B O 1
ATOM 733 N N . ARG A 1 121 ? -20.100 13.466 5.344 1.00 31.60 121 ARG B N 1
ATOM 734 C CA . ARG A 1 121 ? -19.123 14.212 4.532 1.00 39.92 121 ARG B CA 1
ATOM 735 C C . ARG A 1 121 ? -18.715 13.349 3.341 1.00 47.31 121 ARG B C 1
ATOM 736 O O . ARG A 1 121 ? -18.697 13.875 2.215 1.00 45.12 121 ARG B O 1
ATOM 744 N N . ILE A 1 122 ? -18.434 12.062 3.576 1.00 39.86 122 ILE B N 1
ATOM 745 C CA . ILE A 1 122 ? -17.994 11.115 2.513 1.00 35.24 122 ILE B CA 1
ATOM 746 C C . ILE A 1 122 ? -19.133 10.941 1.503 1.00 40.68 122 ILE B C 1
ATOM 747 O O . ILE A 1 122 ? -18.840 11.058 0.298 1.00 44.33 122 ILE B O 1
ATOM 752 N N . GLN A 1 123 ? -20.354 10.650 1.955 1.00 37.93 123 GLN B N 1
ATOM 753 C CA . GLN A 1 123 ? -21.520 10.317 1.078 1.00 50.28 123 GLN B CA 1
ATOM 754 C C . GLN A 1 123 ? -21.876 11.528 0.208 1.00 53.74 123 GLN B C 1
ATOM 755 O O . GLN A 1 123 ? -22.397 11.313 -0.896 1.00 57.07 123 GLN B O 1
ATOM 761 N N . ASP A 1 124 ? -21.583 12.742 0.677 1.00 63.97 124 ASP B N 1
ATOM 762 C CA . ASP A 1 124 ? -21.818 14.012 -0.062 1.00 65.69 124 ASP B CA 1
ATOM 763 C C . ASP A 1 124 ? -20.740 14.167 -1.143 1.00 63.40 124 ASP B C 1
ATOM 764 O O . ASP A 1 124 ? -21.071 14.343 -2.314 1.00 68.04 124 ASP B O 1
ATOM 769 N N . ARG A 1 125 ? -19.480 14.084 -0.736 1.00 64.70 125 ARG B N 1
ATOM 770 C CA . ARG A 1 125 ? -18.312 14.556 -1.517 1.00 65.23 125 ARG B CA 1
ATOM 771 C C . ARG A 1 125 ? -17.719 13.435 -2.395 1.00 68.89 125 ARG B C 1
ATOM 772 O O . ARG A 1 125 ? -17.037 13.785 -3.363 1.00 66.52 125 ARG B O 1
ATOM 780 N N . ASP A 1 126 ? -17.992 12.145 -2.146 1.00 62.61 126 ASP B N 1
ATOM 781 C CA . ASP A 1 126 ? -17.253 11.025 -2.799 1.00 55.42 126 ASP B CA 1
ATOM 782 C C . ASP A 1 126 ? -18.198 9.997 -3.438 1.00 52.24 126 ASP B C 1
ATOM 783 O O . ASP A 1 126 ? -17.709 8.931 -3.835 1.00 53.92 126 ASP B O 1
ATOM 788 N N . LEU A 1 127 ? -19.487 10.297 -3.567 1.00 45.57 127 LEU B N 1
ATOM 789 C CA . LEU A 1 127 ? -20.480 9.402 -4.215 1.00 50.88 127 LEU B CA 1
ATOM 790 C C . LEU A 1 127 ? -20.064 9.023 -5.648 1.00 56.11 127 LEU B C 1
ATOM 791 O O . LEU A 1 127 ? -20.335 7.879 -6.063 1.00 59.60 127 LEU B O 1
ATOM 796 N N . ALA A 1 128 ? -19.461 9.952 -6.391 1.00 57.82 128 ALA B N 1
ATOM 797 C CA . ALA A 1 128 ? -19.048 9.780 -7.805 1.00 61.47 128 ALA B CA 1
ATOM 798 C C . ALA A 1 128 ? -17.905 8.760 -7.929 1.00 55.82 128 ALA B C 1
ATOM 799 O O . ALA A 1 128 ? -17.707 8.254 -9.024 1.00 63.19 128 ALA B O 1
ATOM 801 N N . HIS A 1 129 ? -17.173 8.470 -6.853 1.00 49.85 129 HIS B N 1
ATOM 802 C CA . HIS A 1 129 ? -16.036 7.519 -6.845 1.00 46.91 129 HIS B CA 1
ATOM 803 C C . HIS A 1 129 ? -16.527 6.080 -6.657 1.00 50.11 129 HIS B C 1
ATOM 804 O O . HIS A 1 129 ? -15.694 5.173 -6.638 1.00 50.37 129 HIS B O 1
ATOM 811 N N . LEU A 1 130 ? -17.829 5.849 -6.507 1.00 46.78 130 LEU B N 1
ATOM 812 C CA . LEU A 1 130 ? -18.363 4.474 -6.373 1.00 44.23 130 LEU B CA 1
ATOM 813 C C . LEU A 1 130 ? -18.434 3.853 -7.762 1.00 45.89 130 LEU B C 1
ATOM 814 O O . LEU A 1 130 ? -18.743 4.554 -8.728 1.00 44.74 130 LEU B O 1
ATOM 819 N N . PRO A 1 131 ? -18.274 2.516 -7.894 1.00 48.01 131 PRO B N 1
ATOM 820 C CA . PRO A 1 131 ? -18.724 1.809 -9.093 1.00 53.03 131 PRO B CA 1
ATOM 821 C C . PRO A 1 131 ? -20.218 2.079 -9.348 1.00 57.83 131 PRO B C 1
ATOM 822 O O . PRO A 1 131 ? -20.972 2.230 -8.388 1.00 53.03 131 PRO B O 1
ATOM 826 N N . ALA A 1 132 ? -20.612 2.156 -10.623 1.00 59.42 132 ALA B N 1
ATOM 827 C CA . ALA A 1 132 ? -21.953 2.595 -11.081 1.00 55.09 132 ALA B CA 1
ATOM 828 C C . ALA A 1 132 ? -23.052 1.825 -10.335 1.00 56.66 132 ALA B C 1
ATOM 829 O O . ALA A 1 132 ? -24.047 2.456 -9.940 1.00 61.87 132 ALA B O 1
ATOM 831 N N . VAL A 1 133 ? -22.885 0.513 -10.153 1.00 53.52 133 VAL B N 1
ATOM 832 C CA . VAL A 1 133 ? -23.880 -0.371 -9.475 1.00 57.53 133 VAL B CA 1
ATOM 833 C C . VAL A 1 133 ? -24.073 0.096 -8.020 1.00 58.57 133 VAL B C 1
ATOM 834 O O . VAL A 1 133 ? -25.233 0.220 -7.602 1.00 50.46 133 VAL B O 1
ATOM 838 N N . ALA A 1 134 ? -22.982 0.330 -7.282 1.00 49.99 134 ALA B N 1
ATOM 839 C CA . ALA A 1 134 ? -23.001 0.805 -5.874 1.00 51.96 134 ALA B CA 1
ATOM 840 C C . ALA A 1 134 ? -23.649 2.205 -5.800 1.00 49.21 134 ALA B C 1
ATOM 841 O O . ALA A 1 134 ? -24.440 2.435 -4.869 1.00 45.35 134 ALA B O 1
ATOM 843 N N . GLU A 1 135 ? -23.317 3.097 -6.738 1.00 52.89 135 GLU B N 1
ATOM 844 C CA . GLU A 1 135 ? -23.880 4.470 -6.818 1.00 57.92 135 GLU B CA 1
ATOM 845 C C . GLU A 1 135 ? -25.416 4.395 -6.939 1.00 54.58 135 GLU B C 1
ATOM 846 O O . GLU A 1 135 ? -26.085 5.189 -6.262 1.00 43.32 135 GLU B O 1
ATOM 852 N N . ARG A 1 136 ? -25.943 3.485 -7.766 1.00 54.57 136 ARG B N 1
ATOM 853 C CA . ARG A 1 136 ? -27.398 3.321 -8.011 1.00 55.27 136 ARG B CA 1
ATOM 854 C C . ARG A 1 136 ? -28.058 2.803 -6.731 1.00 50.87 136 ARG B C 1
ATOM 855 O O . ARG A 1 136 ? -29.188 3.246 -6.420 1.00 48.43 136 ARG B O 1
ATOM 863 N N . GLN A 1 137 ? -27.382 1.889 -6.036 1.00 46.92 137 GLN B N 1
ATOM 864 C CA . GLN A 1 137 ? -27.849 1.285 -4.761 1.00 47.78 137 GLN B CA 1
ATOM 865 C C . GLN A 1 137 ? -27.983 2.404 -3.720 1.00 42.08 137 GLN B C 1
ATOM 866 O O . GLN A 1 137 ? -29.024 2.458 -3.028 1.00 40.89 137 GLN B O 1
ATOM 872 N N . VAL A 1 138 ? -26.959 3.253 -3.606 1.00 36.53 138 VAL B N 1
ATOM 873 C CA . VAL A 1 138 ? -26.913 4.350 -2.608 1.00 38.02 138 VAL B CA 1
ATOM 874 C C . VAL A 1 138 ? -28.028 5.360 -2.937 1.00 35.46 138 VAL B C 1
ATOM 875 O O . VAL A 1 138 ? -28.776 5.719 -2.038 1.00 34.04 138 VAL B O 1
ATOM 879 N N . ARG A 1 139 ? -28.184 5.734 -4.198 1.00 35.71 139 ARG B N 1
ATOM 880 C CA . ARG A 1 139 ? -29.172 6.773 -4.605 1.00 39.53 139 ARG B CA 1
ATOM 881 C C . ARG A 1 139 ? -30.594 6.219 -4.426 1.00 36.50 139 ARG B C 1
ATOM 882 O O . ARG A 1 139 ? -31.500 6.988 -4.025 1.00 36.89 139 ARG B O 1
ATOM 890 N N . LYS A 1 140 ? -30.777 4.914 -4.645 1.00 35.34 140 LYS B N 1
ATOM 891 C CA . LYS A 1 140 ? -32.090 4.275 -4.422 1.00 35.71 140 LYS B CA 1
ATOM 892 C C . LYS A 1 140 ? -32.436 4.321 -2.922 1.00 32.30 140 LYS B C 1
ATOM 893 O O . LYS A 1 140 ? -33.578 4.710 -2.589 1.00 30.50 140 LYS B O 1
ATOM 899 N N . ALA A 1 141 ? -31.506 3.939 -2.047 1.00 32.10 141 ALA B N 1
ATOM 900 C CA . ALA A 1 141 ? -31.711 3.877 -0.577 1.00 34.55 141 ALA B CA 1
ATOM 901 C C . ALA A 1 141 ? -31.965 5.289 -0.023 1.00 31.42 141 ALA B C 1
ATOM 902 O O . ALA A 1 141 ? -32.850 5.402 0.852 1.00 30.50 141 ALA B O 1
ATOM 904 N N . GLN A 1 142 ? -31.291 6.300 -0.583 1.00 31.16 142 GLN B N 1
ATOM 905 C CA . GLN A 1 142 ? -31.476 7.726 -0.233 1.00 37.83 142 GLN B CA 1
ATOM 906 C C . GLN A 1 142 ? -32.892 8.158 -0.602 1.00 34.76 142 GLN B C 1
ATOM 907 O O . GLN A 1 142 ? -33.586 8.783 0.266 1.00 31.53 142 GLN B O 1
ATOM 913 N N . ARG A 1 143 ? -33.301 7.873 -1.836 1.00 30.84 143 ARG B N 1
ATOM 914 C CA . ARG A 1 143 ? -34.645 8.243 -2.322 1.00 34.49 143 ARG B CA 1
ATOM 915 C C . ARG A 1 143 ? -35.697 7.599 -1.401 1.00 27.62 143 ARG B C 1
ATOM 916 O O . ARG A 1 143 ? -36.679 8.275 -1.016 1.00 31.01 143 ARG B O 1
ATOM 924 N N . GLN A 1 144 ? -35.522 6.323 -1.046 1.00 29.70 144 GLN B N 1
ATOM 925 C CA . GLN A 1 144 ? -36.534 5.587 -0.249 1.00 31.25 144 GLN B CA 1
ATOM 926 C C . GLN A 1 144 ? -36.556 6.157 1.178 1.00 30.01 144 GLN B C 1
ATOM 927 O O . GLN A 1 144 ? -37.634 6.173 1.801 1.00 29.34 144 GLN B O 1
ATOM 933 N N . TYR A 1 145 ? -35.402 6.595 1.696 1.00 29.37 145 TYR B N 1
ATOM 934 C CA . TYR A 1 145 ? -35.326 7.223 3.047 1.00 30.97 145 TYR B CA 1
ATOM 935 C C . TYR A 1 145 ? -36.183 8.511 3.048 1.00 27.78 145 TYR B C 1
ATOM 936 O O . TYR A 1 145 ? -37.015 8.716 3.970 1.00 27.37 145 TYR B O 1
ATOM 945 N N . VAL A 1 146 ? -36.016 9.342 2.028 1.00 27.90 146 VAL B N 1
ATOM 946 C CA . VAL A 1 146 ? -36.792 10.593 1.836 1.00 30.57 146 VAL B CA 1
ATOM 947 C C . VAL A 1 146 ? -38.292 10.232 1.786 1.00 28.75 146 VAL B C 1
ATOM 948 O O . VAL A 1 146 ? -39.090 10.925 2.457 1.00 26.38 146 VAL B O 1
ATOM 952 N N . GLU A 1 147 ? -38.657 9.172 1.064 1.00 28.90 147 GLU B N 1
ATOM 953 C CA . GLU A 1 147 ? -40.069 8.742 0.921 1.00 31.61 147 GLU B CA 1
ATOM 954 C C . GLU A 1 147 ? -40.661 8.343 2.276 1.00 28.31 147 GLU B C 1
ATOM 955 O O . GLU A 1 147 ? -41.841 8.625 2.508 1.00 30.44 147 GLU B O 1
ATOM 961 N N . VAL A 1 148 ? -39.889 7.755 3.169 1.00 28.68 148 VAL B N 1
ATOM 962 C CA . VAL A 1 148 ? -40.410 7.439 4.524 1.00 26.10 148 VAL B CA 1
ATOM 963 C C . VAL A 1 148 ? -40.825 8.753 5.199 1.00 28.53 148 VAL B C 1
ATOM 964 O O . VAL A 1 148 ? -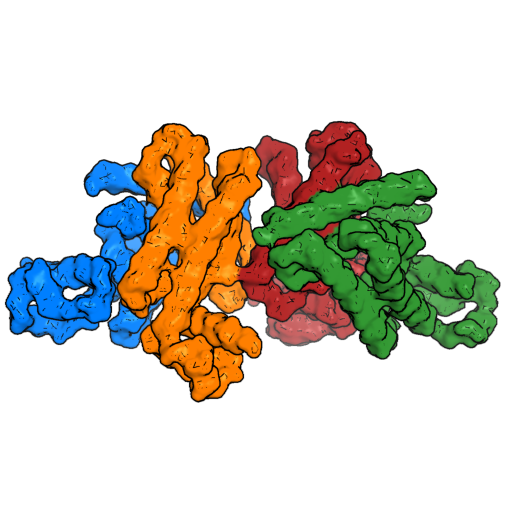41.932 8.813 5.726 1.00 29.97 148 VAL B O 1
ATOM 968 N N . TRP A 1 149 ? -39.958 9.762 5.211 1.00 27.77 149 TRP B N 1
ATOM 969 C CA . TRP A 1 149 ? -40.276 11.085 5.793 1.00 29.21 149 TRP B CA 1
ATOM 970 C C . TRP A 1 149 ? -41.485 11.696 5.078 1.00 30.00 149 TRP B C 1
ATOM 971 O O . TRP A 1 149 ? -42.386 12.218 5.750 1.00 26.08 149 TRP B O 1
ATOM 982 N N . VAL A 1 150 ? -41.454 11.721 3.758 1.00 26.57 150 VAL B N 1
ATOM 983 C CA . VAL A 1 150 ? -42.562 12.356 2.987 1.00 30.19 150 VAL B CA 1
ATOM 984 C C . VAL A 1 150 ? -43.902 11.681 3.359 1.00 29.95 150 VAL B C 1
ATOM 985 O O . VAL A 1 150 ? -44.871 12.406 3.641 1.00 31.43 150 VAL B O 1
ATOM 989 N N . GLY A 1 151 ? -43.929 10.344 3.434 1.00 29.34 151 GLY B N 1
ATOM 990 C CA . GLY A 1 151 ? -45.141 9.588 3.757 1.00 30.82 151 GLY B CA 1
ATOM 991 C C . GLY A 1 151 ? -45.691 9.995 5.108 1.00 35.82 151 GLY B C 1
ATOM 992 O O . GLY A 1 151 ? -46.937 10.227 5.235 1.00 32.30 151 GLY B O 1
ATOM 993 N N . VAL A 1 152 ? -44.822 10.113 6.102 1.00 27.77 152 VAL B N 1
ATOM 994 C CA . VAL A 1 152 ? -45.263 10.451 7.483 1.00 30.62 152 VAL B CA 1
ATOM 995 C C . VAL A 1 152 ? -45.752 11.904 7.505 1.00 31.22 152 VAL B C 1
ATOM 996 O O . VAL A 1 152 ? -46.819 12.157 8.133 1.00 30.77 152 VAL B O 1
ATOM 1000 N N . LEU A 1 153 ? -45.035 12.820 6.852 1.00 29.73 153 LEU B N 1
ATOM 1001 C CA . LEU A 1 153 ? -45.416 14.263 6.836 1.00 33.86 153 LEU B CA 1
ATOM 1002 C C . LEU A 1 153 ? -46.809 14.441 6.213 1.00 36.22 153 LEU B C 1
ATOM 1003 O O . LEU A 1 153 ? -47.594 15.271 6.740 1.00 31.46 153 LEU B O 1
ATOM 1008 N N . ARG A 1 154 ? -47.083 13.754 5.104 1.00 34.25 154 ARG B N 1
ATOM 1009 C CA . ARG A 1 154 ? -48.378 13.892 4.372 1.00 35.72 154 ARG B CA 1
ATOM 1010 C C . ARG A 1 154 ? -49.521 13.269 5.190 1.00 34.12 154 ARG B C 1
ATOM 1011 O O . ARG A 1 154 ? -50.585 13.872 5.240 1.00 38.16 154 ARG B O 1
ATOM 1019 N N . GLU A 1 155 ? -49.275 12.161 5.888 1.00 32.53 155 GLU B N 1
ATOM 1020 C CA . GLU A 1 155 ? -50.277 11.471 6.729 1.00 38.27 155 GLU B CA 1
ATOM 1021 C C . GLU A 1 155 ? -50.650 12.392 7.892 1.00 46.26 155 GLU B C 1
ATOM 1022 O O . GLU A 1 155 ? -51.847 12.458 8.247 1.00 39.53 155 GLU B O 1
ATOM 1028 N N . LEU A 1 156 ? -49.661 13.100 8.436 1.00 43.32 156 LEU B N 1
ATOM 1029 C CA . LEU A 1 156 ? -49.864 14.035 9.563 1.00 43.70 156 LEU B CA 1
ATOM 1030 C C . LEU A 1 156 ? -50.587 15.296 9.105 1.00 40.40 156 LEU B C 1
ATOM 1031 O O . LEU A 1 156 ? -51.281 15.871 9.937 1.00 43.63 156 LEU B O 1
ATOM 1036 N N . ASN A 1 157 ? -50.370 15.743 7.871 1.00 36.78 157 ASN B N 1
ATOM 1037 C CA . ASN A 1 157 ? -50.927 17.014 7.341 1.00 43.37 157 ASN B CA 1
ATOM 1038 C C . ASN A 1 157 ? -51.670 16.712 6.048 1.00 41.89 157 ASN B C 1
ATOM 1039 O O . ASN A 1 157 ? -51.128 16.910 4.967 1.00 42.12 157 ASN B O 1
ATOM 1044 N N . PRO A 1 158 ? -52.925 16.216 6.127 1.00 48.21 158 PRO B N 1
ATOM 1045 C CA . PRO A 1 158 ? -53.693 15.899 4.918 1.00 55.33 158 PRO B CA 1
ATOM 1046 C C . PRO A 1 158 ? -53.739 16.984 3.828 1.00 59.25 158 PRO B C 1
ATOM 1047 O O . PRO A 1 158 ? -53.898 16.617 2.685 1.00 61.90 158 PRO B O 1
ATOM 1051 N N . GLY A 1 159 ? -53.536 18.269 4.136 1.00 59.31 159 GLY B N 1
ATOM 1052 C CA . GLY A 1 159 ? -53.421 19.323 3.103 1.00 62.43 159 GLY B CA 1
ATOM 1053 C C . GLY A 1 159 ? -52.110 19.296 2.304 1.00 69.32 159 GLY B C 1
ATOM 1054 O O . GLY A 1 159 ? -52.049 19.947 1.248 1.00 67.64 159 GLY B O 1
ATOM 1055 N N . LEU A 1 160 ? -51.085 18.586 2.785 1.00 61.22 160 LEU B N 1
ATOM 1056 C CA . LEU A 1 160 ? -49.695 18.743 2.282 1.00 50.87 160 LEU B CA 1
ATOM 1057 C C . LEU A 1 160 ? -49.578 18.094 0.906 1.00 39.69 160 LEU B C 1
ATOM 1058 O O . LEU A 1 160 ? -49.681 16.879 0.817 1.00 46.17 160 LEU B O 1
ATOM 1063 N N . ALA A 1 161 ? -49.193 18.872 -0.091 1.00 46.77 161 ALA B N 1
ATOM 1064 C CA . ALA A 1 161 ? -48.764 18.396 -1.419 1.00 45.71 161 ALA B CA 1
ATOM 1065 C C . ALA A 1 161 ? -47.435 17.645 -1.285 1.00 50.20 161 ALA B C 1
ATOM 1066 O O . ALA A 1 161 ? -46.609 18.010 -0.399 1.00 47.40 161 ALA B O 1
ATOM 1068 N N . GLU A 1 162 ? -47.226 16.666 -2.171 1.00 44.80 162 GLU B N 1
ATOM 1069 C CA . GLU A 1 162 ? -45.960 15.913 -2.337 1.00 48.65 162 GLU B CA 1
ATOM 1070 C C . GLU A 1 162 ? -44.761 16.884 -2.416 1.00 44.20 162 GLU B C 1
ATOM 1071 O O . GLU A 1 162 ? -43.796 16.699 -1.670 1.00 41.67 162 GLU B O 1
ATOM 1077 N N . ALA A 1 163 ? -44.811 17.862 -3.313 1.00 41.20 163 ALA B N 1
ATOM 1078 C CA . ALA A 1 163 ? -43.712 18.813 -3.593 1.00 40.57 163 ALA B CA 1
ATOM 1079 C C . ALA A 1 163 ? -43.341 19.586 -2.314 1.00 40.17 163 ALA B C 1
ATOM 1080 O O . ALA A 1 163 ? -42.159 19.810 -2.105 1.00 39.75 163 ALA B O 1
ATOM 1082 N N . ASP A 1 164 ? -44.320 20.014 -1.519 1.00 36.71 164 ASP B N 1
ATOM 1083 C CA . ASP A 1 164 ? -44.086 20.752 -0.265 1.00 39.34 164 ASP B CA 1
ATOM 1084 C C . ASP A 1 164 ? -43.458 19.825 0.784 1.00 36.12 164 ASP B C 1
ATOM 1085 O O . ASP A 1 164 ? -42.524 20.277 1.475 1.00 35.88 164 ASP B O 1
ATOM 1090 N N . ALA A 1 165 ? -43.981 18.609 0.940 1.00 33.81 165 ALA B N 1
ATOM 1091 C CA . ALA A 1 165 ? -43.440 17.598 1.877 1.00 35.24 165 ALA B CA 1
ATOM 1092 C C . ALA A 1 165 ? -41.962 17.306 1.533 1.00 33.68 165 ALA B C 1
ATOM 1093 O O . ALA A 1 165 ? -41.164 17.257 2.456 1.00 26.79 165 ALA B O 1
ATOM 1095 N N . ARG A 1 166 ? -41.624 17.151 0.252 1.00 30.76 166 ARG B N 1
ATOM 1096 C CA . ARG A 1 166 ? -40.244 16.925 -0.227 1.00 33.80 166 ARG B CA 1
ATOM 1097 C C . ARG A 1 166 ? -39.346 18.114 0.127 1.00 37.32 166 ARG B C 1
ATOM 1098 O O . ARG A 1 166 ? -38.213 17.889 0.582 1.00 33.36 166 ARG B O 1
ATOM 1106 N N . LEU A 1 167 ? -39.808 19.332 -0.130 1.00 35.04 167 LEU B N 1
ATOM 1107 C CA . LEU A 1 167 ? -39.062 20.564 0.207 1.00 35.41 167 LEU B CA 1
ATOM 1108 C C . LEU A 1 167 ? -38.755 20.575 1.722 1.00 33.96 167 LEU B C 1
ATOM 1109 O O . LEU A 1 167 ? -37.605 20.895 2.111 1.00 31.74 167 LEU B O 1
ATOM 1114 N N . MET A 1 168 ? -39.741 20.257 2.554 1.00 30.78 168 MET B N 1
ATOM 1115 C CA . MET A 1 168 ? -39.585 20.285 4.026 1.00 30.65 168 MET B CA 1
ATOM 1116 C C . MET A 1 168 ? -38.588 19.208 4.483 1.00 29.77 168 MET B C 1
ATOM 1117 O O . MET A 1 168 ? -37.734 19.489 5.371 1.00 31.64 168 MET B O 1
ATOM 1122 N N . ALA A 1 169 ? -38.700 17.999 3.929 1.00 29.31 169 ALA B N 1
ATOM 1123 C CA . ALA A 1 169 ? -37.847 16.861 4.315 1.00 29.10 169 ALA B CA 1
ATOM 1124 C C . ALA A 1 169 ? -36.404 17.204 3.942 1.00 30.13 169 ALA B C 1
ATOM 1125 O O . ALA A 1 169 ? -35.518 17.088 4.819 1.00 25.66 169 ALA B O 1
ATOM 1127 N N . HIS A 1 170 ? -36.148 17.590 2.686 1.00 26.50 170 HIS B N 1
ATOM 1128 C CA . HIS A 1 170 ? -34.786 17.983 2.256 1.00 27.85 170 HIS B CA 1
ATOM 1129 C C . HIS A 1 170 ? -34.238 19.138 3.097 1.00 29.59 170 HIS B C 1
ATOM 1130 O O . HIS A 1 170 ? -33.015 19.111 3.362 1.00 29.62 170 HIS B O 1
ATOM 1137 N N . ALA A 1 171 ? -35.075 20.085 3.522 1.00 27.25 171 ALA B N 1
ATOM 1138 C CA . ALA A 1 171 ? -34.637 21.221 4.356 1.00 30.91 171 ALA B CA 1
ATOM 1139 C C . ALA A 1 171 ? -34.149 20.698 5.714 1.00 27.63 171 ALA B C 1
ATOM 1140 O O . ALA A 1 171 ? -33.093 21.147 6.195 1.00 29.03 171 ALA B O 1
ATOM 1142 N N . VAL A 1 172 ? -34.893 19.757 6.295 1.00 29.37 172 VAL B N 1
ATOM 1143 C CA . VAL A 1 172 ? -34.529 19.157 7.602 1.00 28.61 172 VAL B CA 1
ATOM 1144 C C . VAL A 1 172 ? -33.221 18.369 7.447 1.00 27.74 172 VAL B C 1
ATOM 1145 O O . VAL A 1 172 ? -32.356 18.516 8.317 1.00 22.66 172 VAL B O 1
ATOM 1149 N N . PHE A 1 173 ? -33.053 17.572 6.388 1.00 24.39 173 PHE B N 1
ATOM 1150 C CA . PHE A 1 173 ? -31.791 16.820 6.176 1.00 29.32 173 PHE B CA 1
ATOM 1151 C C . PHE A 1 173 ? -30.646 17.812 6.029 1.00 26.75 173 PHE B C 1
ATOM 1152 O O . PHE A 1 173 ? -29.572 17.544 6.557 1.00 29.58 173 PHE B O 1
ATOM 1160 N N . GLY A 1 174 ? -30.851 18.908 5.303 1.00 28.84 174 GLY B N 1
ATOM 1161 C CA . GLY A 1 174 ? -29.812 19.935 5.114 1.00 28.25 174 GLY B CA 1
ATOM 1162 C C . GLY A 1 174 ? -29.392 20.544 6.447 1.00 28.51 174 GLY B C 1
ATOM 1163 O O . GLY A 1 174 ? -28.167 20.668 6.710 1.00 28.91 174 GLY B O 1
ATOM 1164 N N . LEU A 1 175 ? -30.376 20.901 7.264 1.00 28.31 175 LEU B N 1
ATOM 1165 C CA . LEU A 1 175 ? -30.171 21.480 8.631 1.00 29.11 175 LEU B CA 1
ATOM 1166 C C . LEU A 1 175 ? -29.331 20.504 9.467 1.00 28.07 175 LEU B C 1
ATOM 1167 O O . LEU A 1 175 ? -28.280 20.902 9.966 1.00 28.56 175 LEU B O 1
ATOM 1172 N N . LEU A 1 176 ? -29.783 19.253 9.571 1.00 25.95 176 LEU B N 1
ATOM 1173 C CA . LEU A 1 176 ? -29.167 18.242 10.448 1.00 25.63 176 LEU B CA 1
ATOM 1174 C C . LEU A 1 176 ? -27.829 17.816 9.866 1.00 25.41 176 LEU B C 1
ATOM 1175 O O . LEU A 1 176 ? -26.916 17.547 10.665 1.00 25.54 176 LEU B O 1
ATOM 1180 N N . ASN A 1 177 ? -27.699 17.714 8.541 1.00 23.27 177 ASN B N 1
ATOM 1181 C CA . ASN A 1 177 ? -26.466 17.176 7.934 1.00 25.51 177 ASN B CA 1
ATOM 1182 C C . ASN A 1 177 ? -25.375 18.263 7.890 1.00 31.29 177 ASN B C 1
ATOM 1183 O O . ASN A 1 177 ? -24.336 18.007 7.281 1.00 28.50 177 ASN B O 1
ATOM 1188 N N . SER A 1 178 ? -25.576 19.410 8.539 1.00 26.54 178 SER B N 1
ATOM 1189 C CA . SER A 1 178 ? -24.551 20.482 8.619 1.00 26.49 178 SER B CA 1
ATOM 1190 C C . SER A 1 178 ? -23.453 20.133 9.631 1.00 28.68 178 SER B C 1
ATOM 1191 O O . SER A 1 178 ? -22.448 20.879 9.688 1.00 28.60 178 SER B O 1
ATOM 1194 N N . THR A 1 179 ? -23.617 19.055 10.414 1.00 29.24 179 THR B N 1
ATOM 1195 C CA . THR A 1 179 ? -22.712 18.715 11.546 1.00 29.09 179 THR B CA 1
ATOM 1196 C C . THR A 1 179 ? -21.230 18.565 11.132 1.00 29.09 179 THR B C 1
ATOM 1197 O O . THR A 1 179 ? -20.351 18.886 11.933 1.00 33.22 179 THR B O 1
ATOM 1201 N N . PRO A 1 180 ? -20.857 18.054 9.935 1.00 28.30 180 PRO B N 1
ATOM 1202 C CA . PRO A 1 180 ? -19.442 18.020 9.548 1.00 31.31 180 PRO B CA 1
ATOM 1203 C C . PRO A 1 180 ? -18.800 19.422 9.525 1.00 35.54 180 PRO B C 1
ATOM 1204 O O . PRO A 1 180 ? -17.617 19.517 9.847 1.00 38.25 180 PRO B O 1
ATOM 1208 N N . HIS A 1 181 ? -19.565 20.481 9.232 1.00 34.17 181 HIS B N 1
ATOM 1209 C CA . HIS A 1 181 ? -19.044 21.871 9.142 1.00 38.98 181 HIS B CA 1
ATOM 1210 C C . HIS A 1 181 ? -18.926 22.468 10.534 1.00 42.07 181 HIS B C 1
ATOM 1211 O O . HIS A 1 181 ? -18.001 23.257 10.751 1.00 50.16 181 HIS B O 1
ATOM 1218 N N . SER A 1 182 ? -19.829 22.115 11.434 1.00 41.76 182 SER B N 1
ATOM 1219 C CA . SER A 1 182 ? -19.964 22.789 12.742 1.00 44.23 182 SER B CA 1
ATOM 1220 C C . SER A 1 182 ? -19.291 21.981 13.864 1.00 45.96 182 SER B C 1
ATOM 1221 O O . SER A 1 182 ? -19.002 22.603 14.881 1.00 44.93 182 SER B O 1
ATOM 1224 N N . MET A 1 183 ? -19.033 20.681 13.696 1.00 44.02 183 MET B N 1
ATOM 1225 C CA . MET A 1 183 ? -18.628 19.777 14.813 1.00 50.28 183 MET B CA 1
ATOM 1226 C C . MET A 1 183 ? -17.287 19.096 14.496 1.00 52.84 183 MET B C 1
ATOM 1227 O O . MET A 1 183 ? -17.325 17.993 13.913 1.00 57.03 183 MET B O 1
ATOM 1232 N N . LYS A 1 184 ? -16.161 19.681 14.923 1.00 58.72 184 LYS B N 1
ATOM 1233 C CA . LYS A 1 184 ? -14.797 19.074 14.823 1.00 65.64 184 LYS B CA 1
ATOM 1234 C C . LYS A 1 184 ? -14.413 18.353 16.133 1.00 65.57 184 LYS B C 1
ATOM 1235 O O . LYS A 1 184 ? -15.216 18.360 17.057 1.00 62.01 184 LYS B O 1
ATOM 1241 N N . ALA A 1 185 ? -13.180 17.815 16.211 1.00 83.36 185 ALA B N 1
ATOM 1242 C CA . ALA A 1 185 ? -12.515 17.225 17.411 1.00 74.13 185 ALA B CA 1
ATOM 1243 C C . ALA A 1 185 ? -12.903 17.971 18.702 1.00 80.17 185 ALA B C 1
ATOM 1244 O O . ALA A 1 185 ? -13.187 17.301 19.714 1.00 84.82 185 ALA B O 1
ATOM 1246 N N . ALA A 1 186 ? -12.932 19.306 18.665 1.00 73.01 186 ALA B N 1
ATOM 1247 C CA . ALA A 1 186 ? -13.387 20.211 19.749 1.00 82.11 186 ALA B CA 1
ATOM 1248 C C . ALA A 1 186 ? -14.629 19.659 20.466 1.00 89.40 186 ALA B C 1
ATOM 1249 O O . ALA A 1 186 ? -14.552 19.413 21.680 1.00 89.02 186 ALA B O 1
ATOM 1251 N N . ASP A 1 187 ? -15.732 19.471 19.734 1.00 97.73 187 ASP B N 1
ATOM 1252 C CA . ASP A 1 187 ? -17.103 19.243 20.273 1.00 86.12 187 ASP B CA 1
ATOM 1253 C C . ASP A 1 187 ? -17.390 17.741 20.456 1.00 79.58 187 ASP B C 1
ATOM 1254 O O . ASP A 1 187 ? -18.606 17.372 20.504 1.00 58.52 187 ASP B O 1
ATOM 1259 N N . SER A 1 188 ? -16.334 16.932 20.621 1.00 67.99 188 SER B N 1
ATOM 1260 C CA . SER A 1 188 ? -16.379 15.506 21.013 1.00 67.87 188 SER B CA 1
ATOM 1261 C C . SER A 1 188 ? -16.552 15.370 22.526 1.00 64.23 188 SER B C 1
ATOM 1262 O O . SER A 1 188 ? -16.670 14.218 22.994 1.00 70.07 188 SER B O 1
ATOM 1265 N N . LYS A 1 189 ? -16.553 16.487 23.256 1.00 48.68 189 LYS B N 1
ATOM 1266 C CA . LYS A 1 189 ? -16.915 16.523 24.698 1.00 48.43 189 LYS B CA 1
ATOM 1267 C C . LYS A 1 189 ? -18.402 16.208 24.823 1.00 42.89 189 LYS B C 1
ATOM 1268 O O . LYS A 1 189 ? -19.176 16.843 24.135 1.00 35.39 189 LYS B O 1
ATOM 1274 N N . PRO A 1 190 ? -18.835 15.263 25.687 1.00 36.58 190 PRO B N 1
ATOM 1275 C CA . PRO A 1 190 ? -20.259 14.987 25.872 1.00 31.60 190 PRO B CA 1
ATOM 1276 C C . PRO A 1 190 ? -21.126 16.219 26.087 1.00 30.11 190 PRO B C 1
ATOM 1277 O O . PRO A 1 190 ? -22.177 16.273 25.464 1.00 31.91 190 PRO B O 1
ATOM 1281 N N . ALA A 1 191 ? -20.694 17.213 26.860 1.00 28.83 191 ALA B N 1
ATOM 1282 C CA . ALA A 1 191 ? -21.483 18.457 27.071 1.00 29.54 191 ALA B CA 1
ATOM 1283 C C . ALA A 1 191 ? -21.728 19.202 25.735 1.00 31.60 191 ALA B C 1
ATOM 1284 O O . ALA A 1 191 ? -22.821 19.750 25.561 1.00 28.94 191 ALA B O 1
ATOM 1286 N N . ARG A 1 192 ? -20.751 19.199 24.819 1.00 33.60 192 ARG B N 1
ATOM 1287 C CA . ARG A 1 192 ? -20.889 19.841 23.491 1.00 36.10 192 ARG B CA 1
ATOM 1288 C C . ARG A 1 192 ? -21.893 19.055 22.634 1.00 26.71 192 ARG B C 1
ATOM 1289 O O . ARG A 1 192 ? -22.751 19.671 21.991 1.00 30.70 192 ARG B O 1
ATOM 1297 N N . THR A 1 193 ? -21.790 17.730 22.630 1.00 27.33 193 THR B N 1
ATOM 1298 C CA . THR A 1 193 ? -22.697 16.835 21.887 1.00 26.92 193 THR B CA 1
ATOM 1299 C C . THR A 1 193 ? -24.150 17.081 22.324 1.00 28.07 193 THR B C 1
ATOM 1300 O O . THR A 1 193 ? -25.001 17.300 21.449 1.00 24.28 193 THR B O 1
ATOM 1304 N N . VAL A 1 194 ? -24.436 17.070 23.632 1.00 25.25 194 VAL B N 1
ATOM 1305 C CA . VAL A 1 194 ? -25.859 17.188 24.062 1.00 27.15 194 VAL B CA 1
ATOM 1306 C C . VAL A 1 194 ? -26.354 18.607 23.816 1.00 27.58 194 VAL B C 1
ATOM 1307 O O . VAL A 1 194 ? -27.516 18.720 23.500 1.00 26.88 194 VAL B O 1
ATOM 1311 N N . ARG A 1 195 ? -25.528 19.634 23.932 1.00 25.49 195 ARG B N 1
ATOM 1312 C CA . ARG A 1 195 ? -25.950 21.017 23.647 1.00 26.24 195 ARG B CA 1
ATOM 1313 C C . ARG A 1 195 ? -26.254 21.124 22.137 1.00 26.55 195 ARG B C 1
ATOM 1314 O O . ARG A 1 195 ? -27.319 21.649 21.801 1.00 26.57 195 ARG B O 1
ATOM 1322 N N . ALA A 1 196 ? -25.358 20.649 21.271 1.00 25.90 196 ALA B N 1
ATOM 1323 C CA . ALA A 1 196 ? -25.597 20.678 19.803 1.00 25.23 196 ALA B CA 1
ATOM 1324 C C . ALA A 1 196 ? -26.896 19.920 19.475 1.00 26.54 196 ALA B C 1
ATOM 1325 O O . ALA A 1 196 ? -27.732 20.430 18.692 1.00 28.77 196 ALA B O 1
ATOM 1327 N N . ARG A 1 197 ? -27.071 18.730 20.049 1.00 25.69 197 ARG B N 1
ATOM 1328 C CA . ARG A 1 197 ? -28.295 17.938 19.833 1.00 27.18 197 ARG B CA 1
ATOM 1329 C C . ARG A 1 197 ? -29.511 18.768 20.208 1.00 26.97 197 ARG B C 1
ATOM 1330 O O . ARG A 1 197 ? -30.464 18.788 19.433 1.00 24.97 197 ARG B O 1
ATOM 1338 N N . ALA A 1 198 ? -29.517 19.425 21.364 1.00 26.87 198 ALA B N 1
ATOM 1339 C CA . ALA A 1 198 ? -30.712 20.175 21.828 1.00 30.63 198 ALA B CA 1
ATOM 1340 C C . ALA A 1 198 ? -31.000 21.337 20.879 1.00 27.39 198 ALA B C 1
ATOM 1341 O O . ALA A 1 198 ? -32.160 21.577 20.586 1.00 28.67 198 ALA B O 1
ATOM 1343 N N . VAL A 1 199 ? -29.981 22.077 20.472 1.00 28.11 199 VAL B N 1
ATOM 1344 C CA . VAL A 1 199 ? -30.133 23.254 19.578 1.00 30.75 199 VAL B CA 1
ATOM 1345 C C . VAL A 1 199 ? -30.625 22.772 18.198 1.00 25.84 199 VAL B C 1
ATOM 1346 O O . VAL A 1 199 ? -31.599 23.335 17.701 1.00 24.77 199 VAL B O 1
ATOM 1350 N N . LEU A 1 200 ? -30.009 21.741 17.612 1.00 27.08 200 LEU B N 1
ATOM 1351 C CA . LEU A 1 200 ? -30.452 21.208 16.299 1.00 27.39 200 LEU B CA 1
ATOM 1352 C C . LEU A 1 200 ? -31.887 20.639 16.386 1.00 28.53 200 LEU B C 1
ATOM 1353 O O . LEU A 1 200 ? -32.688 20.827 15.432 1.00 25.03 200 LEU B O 1
ATOM 1358 N N . ARG A 1 201 ? -32.244 19.957 17.466 1.00 28.22 201 ARG B N 1
ATOM 1359 C CA . ARG A 1 201 ? -33.625 19.432 17.634 1.00 32.63 201 ARG B CA 1
ATOM 1360 C C . ARG A 1 201 ? -34.616 20.608 17.674 1.00 27.80 201 ARG B C 1
ATOM 1361 O O . ARG A 1 201 ? -35.614 20.546 16.974 1.00 30.58 201 ARG B O 1
ATOM 1369 N N . ALA A 1 202 ? -34.347 21.641 18.466 1.00 29.65 202 ALA B N 1
ATOM 1370 C CA . ALA A 1 202 ? -35.244 22.816 18.605 1.00 32.41 202 ALA B CA 1
ATOM 1371 C C . ALA A 1 202 ? -35.383 23.513 17.241 1.00 32.88 202 ALA B C 1
ATOM 1372 O O . ALA A 1 202 ? -36.511 23.839 16.864 1.00 32.25 202 ALA B O 1
ATOM 1374 N N . MET A 1 203 ? -34.277 23.683 16.500 1.00 34.64 203 MET B N 1
ATOM 1375 C CA . MET A 1 203 ? -34.290 24.285 15.136 1.00 29.59 203 MET B CA 1
ATOM 1376 C C . MET A 1 203 ? -35.188 23.456 14.220 1.00 27.74 203 MET B C 1
ATOM 1377 O O . MET A 1 203 ? -36.045 24.051 13.541 1.00 33.95 203 MET B O 1
ATOM 1382 N N . THR A 1 204 ? -35.058 22.137 14.254 1.00 29.29 204 THR B N 1
ATOM 1383 C CA . THR A 1 204 ? -35.770 21.196 13.356 1.00 27.87 204 THR B CA 1
ATOM 1384 C C . THR A 1 204 ? -37.272 21.241 13.670 1.00 31.49 204 THR B C 1
ATOM 1385 O O . THR A 1 204 ? -38.089 21.355 12.743 1.00 29.36 204 THR B O 1
ATOM 1389 N N . VAL A 1 205 ? -37.630 21.130 14.940 1.00 31.75 205 VAL B N 1
ATOM 1390 C CA . VAL A 1 205 ? -39.049 21.083 15.371 1.00 31.28 205 VAL B CA 1
ATOM 1391 C C . VAL A 1 205 ? -39.709 22.426 15.016 1.00 31.48 205 VAL B C 1
ATOM 1392 O O . VAL A 1 205 ? -40.780 22.402 14.422 1.00 31.64 205 VAL B O 1
ATOM 1396 N N . ALA A 1 206 ? -39.064 23.553 15.305 1.00 33.03 206 ALA B N 1
ATOM 1397 C CA . ALA A 1 206 ? -39.568 24.899 14.938 1.00 31.56 206 ALA B CA 1
ATOM 1398 C C . ALA A 1 206 ? -39.670 25.029 13.411 1.00 35.24 206 ALA B C 1
ATOM 1399 O O . ALA A 1 206 ? -40.704 25.534 12.952 1.00 35.33 206 ALA B O 1
ATOM 1401 N N . ALA A 1 207 ? -38.678 24.584 12.633 1.00 32.34 207 ALA B N 1
ATOM 1402 C CA . ALA A 1 207 ? -38.706 24.666 11.149 1.00 33.58 207 ALA B CA 1
ATOM 1403 C C . ALA A 1 207 ? -39.923 23.900 10.614 1.00 34.47 207 ALA B C 1
ATOM 1404 O O . ALA A 1 207 ? -40.657 24.476 9.786 1.00 35.64 207 ALA B O 1
ATOM 1406 N N . LEU A 1 208 ? -40.176 22.681 11.087 1.00 31.97 208 LEU B N 1
ATOM 1407 C CA . LEU A 1 208 ? -41.316 21.870 10.598 1.00 33.76 208 LEU B CA 1
ATOM 1408 C C . LEU A 1 208 ? -42.661 22.497 11.035 1.00 42.16 208 LEU B C 1
ATOM 1409 O O . LEU A 1 208 ? -43.594 22.431 10.222 1.00 41.56 208 LEU B O 1
ATOM 1414 N N . SER A 1 209 ? -42.732 23.158 12.195 1.00 38.31 209 SER B N 1
ATOM 1415 C CA . SER A 1 209 ? -43.981 23.821 12.682 1.00 47.53 209 SER B CA 1
ATOM 1416 C C . SER A 1 209 ? -44.284 25.023 11.801 1.00 43.58 209 SER B C 1
ATOM 1417 O O . SER A 1 209 ? -45.476 25.248 11.525 1.00 49.14 209 SER B O 1
ATOM 1420 N N . ALA A 1 210 ? -43.258 25.815 11.460 1.00 36.77 210 ALA B N 1
ATOM 1421 C CA . ALA A 1 210 ? -43.421 27.043 10.662 1.00 38.44 210 ALA B CA 1
ATOM 1422 C C . ALA A 1 210 ? -43.867 26.661 9.244 1.00 44.99 210 ALA B C 1
ATOM 1423 O O . ALA A 1 210 ? -44.791 27.345 8.703 1.00 40.80 210 ALA B O 1
ATOM 1425 N N . ALA A 1 211 ? -43.235 25.632 8.654 1.00 34.71 211 ALA B N 1
ATOM 1426 C CA . ALA A 1 211 ? -43.603 25.134 7.313 1.00 40.08 211 ALA B CA 1
ATOM 1427 C C . ALA A 1 211 ? -45.089 24.757 7.345 1.00 46.83 211 ALA B C 1
ATOM 1428 O O . ALA A 1 211 ? -45.813 25.125 6.404 1.00 46.81 211 ALA B O 1
ATOM 1430 N N . ASP A 1 212 ? -45.508 24.061 8.402 1.00 49.88 212 ASP B N 1
ATOM 1431 C CA . ASP A 1 212 ? -46.888 23.513 8.558 1.00 63.48 212 ASP B CA 1
ATOM 1432 C C . ASP A 1 212 ? -47.891 24.672 8.613 1.00 66.03 212 ASP B C 1
ATOM 1433 O O . ASP A 1 212 ? -48.894 24.601 7.896 1.00 68.92 212 ASP B O 1
ATOM 1438 N N . ARG A 1 213 ? -47.607 25.732 9.382 1.00 69.44 213 ARG B N 1
ATOM 1439 C CA . ARG A 1 213 ? -48.513 26.907 9.554 1.00 72.82 213 ARG B CA 1
ATOM 1440 C C . ARG A 1 213 ? -48.428 27.873 8.360 1.00 72.31 213 ARG B C 1
ATOM 1441 O O . ARG A 1 213 ? -49.057 28.932 8.427 1.00 79.54 213 ARG B O 1
ATOM 1449 N N . CYS A 1 214 ? -47.666 27.545 7.314 1.00 72.20 214 CYS B N 1
ATOM 1450 C CA . CYS A 1 214 ? -47.407 28.406 6.122 1.00 75.74 214 CYS B CA 1
ATOM 1451 C C . CYS A 1 214 ? -48.031 27.752 4.877 1.00 80.66 214 CYS B C 1
ATOM 1452 O O . CYS A 1 214 ? -47.865 28.293 3.780 1.00 90.25 214 CYS B O 1
ATOM 1455 N N . LEU A 1 215 ? -48.765 26.646 5.071 1.00 83.38 215 LEU B N 1
ATOM 1456 C CA . LEU A 1 215 ? -49.368 25.791 4.010 1.00 81.39 215 LEU B CA 1
ATOM 1457 C C . LEU A 1 215 ? -50.607 25.068 4.576 1.00 83.69 215 LEU B C 1
ATOM 1458 O O . LEU A 1 215 ? -50.578 23.869 4.879 1.00 78.54 215 LEU B O 1
ATOM 1464 N N . SER B 1 24 ? -8.555 37.210 30.578 1.00 88.14 24 SER D N 1
ATOM 1465 C CA . SER B 1 24 ? -9.589 37.891 31.414 1.00 90.50 24 SER D CA 1
ATOM 1466 C C . SER B 1 24 ? -10.535 36.840 32.006 1.00 96.04 24 SER D C 1
ATOM 1467 O O . SER B 1 24 ? -10.747 36.863 33.252 1.00 103.90 24 SER D O 1
ATOM 1470 N N . ASP B 1 25 ? -11.046 35.922 31.171 1.00 91.83 25 ASP D N 1
ATOM 1471 C CA . ASP B 1 25 ? -12.004 34.872 31.613 1.00 85.94 25 ASP D CA 1
ATOM 1472 C C . ASP B 1 25 ? -11.263 33.754 32.357 1.00 83.80 25 ASP D C 1
ATOM 1473 O O . ASP B 1 25 ? -11.481 32.556 32.056 1.00 87.78 25 ASP D O 1
ATOM 1478 N N . ARG B 1 26 ? -10.466 34.157 33.342 1.00 66.41 26 ARG D N 1
ATOM 1479 C CA . ARG B 1 26 ? -9.590 33.283 34.145 1.0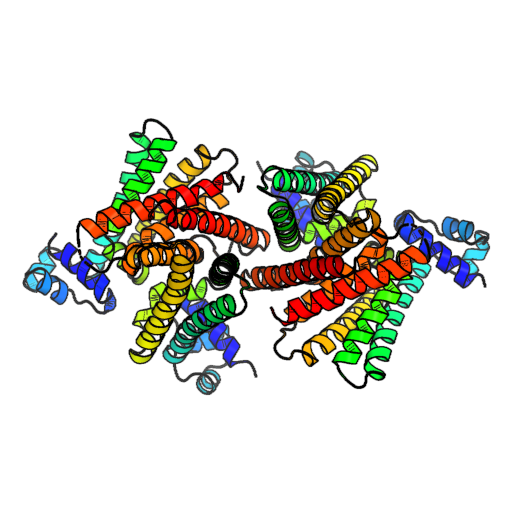0 67.91 26 ARG D CA 1
ATOM 1480 C C . ARG B 1 26 ? -10.433 32.606 35.224 1.00 64.45 26 ARG D C 1
ATOM 1481 O O . ARG B 1 26 ? -10.047 31.497 35.639 1.00 60.48 26 ARG D O 1
ATOM 1489 N N . ARG B 1 27 ? -11.510 33.259 35.669 1.00 55.46 27 ARG D N 1
ATOM 1490 C CA . ARG B 1 27 ? -12.425 32.746 36.714 1.00 56.88 27 ARG D CA 1
ATOM 1491 C C . ARG B 1 27 ? -13.044 31.435 36.217 1.00 51.25 27 ARG D C 1
ATOM 1492 O O . ARG B 1 27 ? -13.051 30.466 37.009 1.00 55.53 27 ARG D O 1
ATOM 1500 N N . PHE B 1 28 ? -13.500 31.396 34.960 1.00 50.09 28 PHE D N 1
ATOM 1501 C CA . PHE B 1 28 ? -14.112 30.199 34.325 1.00 57.52 28 PHE D CA 1
ATOM 1502 C C . PHE B 1 28 ? -13.071 29.085 34.157 1.00 55.62 28 PHE D C 1
ATOM 1503 O O . PHE B 1 28 ? -13.429 27.897 34.311 1.00 53.70 28 PHE D O 1
ATOM 1511 N N . GLN B 1 29 ? -11.839 29.458 33.797 1.00 58.10 29 GLN D N 1
ATOM 1512 C CA . GLN B 1 29 ? -10.733 28.490 33.546 1.00 59.39 29 GLN D CA 1
ATOM 1513 C C . GLN B 1 29 ? -10.378 27.786 34.865 1.00 46.47 29 GLN D C 1
ATOM 1514 O O . GLN B 1 29 ? -10.178 26.561 34.843 1.00 50.12 29 GLN D O 1
ATOM 1520 N N . LEU B 1 30 ? -10.304 28.540 35.962 1.00 42.29 30 LEU D N 1
ATOM 1521 C CA . LEU B 1 30 ? -10.039 27.997 37.320 1.00 49.67 30 LEU D CA 1
ATOM 1522 C C . LEU B 1 30 ? -11.175 27.060 37.765 1.00 51.72 30 LEU D C 1
ATOM 1523 O O . LEU B 1 30 ? -10.854 26.009 38.360 1.00 42.23 30 LEU D O 1
ATOM 1528 N N . LEU B 1 31 ? -12.443 27.397 37.490 1.00 46.34 31 LEU D N 1
ATOM 1529 C CA . LEU B 1 31 ? -13.599 26.571 37.933 1.00 42.40 31 LEU D CA 1
ATOM 1530 C C . LEU B 1 31 ? -13.591 25.265 37.148 1.00 40.65 31 LEU D C 1
ATOM 1531 O O . LEU B 1 31 ? -13.800 24.211 37.767 1.00 39.77 31 LEU D O 1
ATOM 1536 N N . ALA B 1 32 ? -13.366 25.329 35.837 1.00 39.74 32 ALA D N 1
ATOM 1537 C CA . ALA B 1 32 ? -13.333 24.149 34.944 1.00 42.19 32 ALA D CA 1
ATOM 1538 C C . ALA B 1 32 ? -12.166 23.206 35.329 1.00 43.24 32 ALA D C 1
ATOM 1539 O O . ALA B 1 32 ? -12.349 21.972 35.311 1.00 43.41 32 ALA D O 1
ATOM 1541 N N . ALA B 1 33 ? -11.000 23.753 35.659 1.00 41.90 33 ALA D N 1
ATOM 1542 C CA . ALA B 1 33 ? -9.847 22.963 36.145 1.00 43.28 33 ALA D CA 1
ATOM 1543 C C . ALA B 1 33 ? -10.200 22.320 37.492 1.00 38.70 33 ALA D C 1
ATOM 1544 O O . ALA B 1 33 ? -9.981 21.103 37.640 1.00 40.22 33 ALA D O 1
ATOM 1546 N N . ALA B 1 34 ? -10.735 23.099 38.439 1.00 37.55 34 ALA D N 1
ATOM 1547 C CA . ALA B 1 34 ? -11.160 22.614 39.777 1.00 37.99 34 ALA D CA 1
ATOM 1548 C C . ALA B 1 34 ? -12.144 21.449 39.613 1.00 42.17 34 ALA D C 1
ATOM 1549 O O . ALA B 1 34 ? -12.010 20.415 40.312 1.00 39.22 34 ALA D O 1
ATOM 1551 N N . GLU B 1 35 ? -13.100 21.600 38.696 1.00 41.17 35 GLU D N 1
ATOM 1552 C CA . GLU B 1 35 ? -14.131 20.571 38.426 1.00 43.23 35 GLU D CA 1
ATOM 1553 C C . GLU B 1 35 ? -13.441 19.277 37.975 1.00 39.58 35 GLU D C 1
ATOM 1554 O O . GLU B 1 35 ? -13.773 18.193 38.506 1.00 38.40 35 GLU D O 1
ATOM 1560 N N . ARG B 1 36 ? -12.561 19.373 36.987 1.00 36.70 36 ARG D N 1
ATOM 1561 C CA . ARG B 1 36 ? -11.844 18.196 36.423 1.00 45.35 36 ARG D CA 1
ATOM 1562 C C . ARG B 1 36 ? -10.994 17.522 37.525 1.00 44.50 36 ARG D C 1
ATOM 1563 O O . ARG B 1 36 ? -11.068 16.307 37.658 1.00 38.69 36 ARG D O 1
ATOM 1571 N N . LEU B 1 37 ? -10.242 18.301 38.308 1.00 39.33 37 LEU D N 1
ATOM 1572 C CA . LEU B 1 37 ? -9.241 17.765 39.283 1.00 40.21 37 LEU D CA 1
ATOM 1573 C C . LEU B 1 37 ? -9.933 17.220 40.534 1.00 36.31 37 LEU D C 1
ATOM 1574 O O . LEU B 1 37 ? -9.537 16.147 41.000 1.00 36.07 37 LEU D O 1
ATOM 1579 N N . PHE B 1 38 ? -10.943 17.913 41.060 1.00 33.78 38 PHE D N 1
ATOM 1580 C CA . PHE B 1 38 ? -11.767 17.422 42.200 1.00 36.59 38 PHE D CA 1
ATOM 1581 C C . PHE B 1 38 ? -12.432 16.079 41.836 1.00 40.13 38 PHE D C 1
ATOM 1582 O O . PHE B 1 38 ? -12.461 15.172 42.703 1.00 35.59 38 PHE D O 1
ATOM 1590 N N . ALA B 1 39 ? -12.940 15.933 40.605 1.00 41.69 39 ALA D N 1
ATOM 1591 C CA . ALA B 1 39 ? -13.582 14.689 40.101 1.00 40.05 39 ALA D CA 1
ATOM 1592 C C . ALA B 1 39 ? -12.551 13.559 40.039 1.00 40.03 39 ALA D C 1
ATOM 1593 O O . ALA B 1 39 ? -12.832 12.482 40.595 1.00 42.74 39 ALA D O 1
ATOM 1595 N N . GLU B 1 40 ? -11.400 13.817 39.414 1.00 42.35 40 GLU D N 1
ATOM 1596 C CA . GLU B 1 40 ? -10.310 12.829 39.184 1.00 52.06 40 GLU D CA 1
ATOM 1597 C C . GLU B 1 40 ? -9.668 12.399 40.505 1.00 49.83 40 GLU D C 1
ATOM 1598 O O . GLU B 1 40 ? -9.549 11.187 40.708 1.00 47.41 40 GLU D O 1
ATOM 1604 N N . ARG B 1 41 ? -9.263 13.356 41.355 1.00 45.57 41 ARG D N 1
ATOM 1605 C CA . ARG B 1 41 ? -8.320 13.107 42.485 1.00 48.22 41 ARG D CA 1
ATOM 1606 C C . ARG B 1 41 ? -9.032 13.215 43.828 1.00 44.74 41 ARG D C 1
ATOM 1607 O O . ARG B 1 41 ? -8.446 12.746 44.834 1.00 50.47 41 ARG D O 1
ATOM 1615 N N . GLY B 1 42 ? -10.218 13.830 43.867 1.00 39.61 42 GLY D N 1
ATOM 1616 C CA . GLY B 1 42 ? -10.907 14.165 45.126 1.00 36.59 42 GLY D CA 1
ATOM 1617 C C . GLY B 1 42 ? -10.447 15.499 45.665 1.00 35.80 42 GLY D C 1
ATOM 1618 O O . GLY B 1 42 ? -9.329 15.854 45.441 1.00 44.80 42 GLY D O 1
ATOM 1619 N N . PHE B 1 43 ? -11.301 16.159 46.435 1.00 40.31 43 PHE D N 1
ATOM 1620 C CA . PHE B 1 43 ? -11.106 17.525 46.963 1.00 42.39 43 PHE D CA 1
ATOM 1621 C C . PHE B 1 43 ? -9.815 17.574 47.803 1.00 49.00 43 PHE D C 1
ATOM 1622 O O . PHE B 1 43 ? -8.986 18.451 47.524 1.00 43.07 43 PHE D O 1
ATOM 1630 N N . LEU B 1 44 ? -9.640 16.664 48.770 1.00 46.51 44 LEU D N 1
ATOM 1631 C CA . LEU B 1 44 ? -8.534 16.712 49.774 1.00 49.17 44 LEU D CA 1
ATOM 1632 C C . LEU B 1 44 ? -7.153 16.639 49.099 1.00 50.14 44 LEU D C 1
ATOM 1633 O O . LEU B 1 44 ? -6.282 17.432 49.503 1.00 48.87 44 LEU D O 1
ATOM 1638 N N . ALA B 1 45 ? -6.971 15.793 48.083 1.00 44.65 45 ALA D N 1
ATOM 1639 C CA . ALA B 1 45 ? -5.673 15.577 47.400 1.00 46.61 45 ALA D CA 1
ATOM 1640 C C . ALA B 1 45 ? -5.299 16.768 46.511 1.00 50.56 45 ALA D C 1
ATOM 1641 O O . ALA B 1 45 ? -4.131 16.838 46.088 1.00 42.18 45 ALA D O 1
ATOM 1643 N N . VAL B 1 46 ? -6.254 17.640 46.173 1.00 49.21 46 VAL D N 1
ATOM 1644 C CA . VAL B 1 46 ? -6.009 18.700 45.158 1.00 46.85 46 VAL D CA 1
ATOM 1645 C C . VAL B 1 46 ? -5.581 19.968 45.908 1.00 41.67 46 VAL D C 1
ATOM 1646 O O . VAL B 1 46 ? -6.187 20.267 46.953 1.00 44.96 46 VAL D O 1
ATOM 1650 N N . ARG B 1 47 ? -4.538 20.635 45.406 1.00 41.72 47 ARG D N 1
ATOM 1651 C CA . ARG B 1 47 ? -4.062 21.951 45.899 1.00 43.90 47 ARG D CA 1
ATOM 1652 C C . ARG B 1 47 ? -4.579 23.034 44.957 1.00 38.16 47 ARG D C 1
ATOM 1653 O O . ARG B 1 47 ? -4.650 22.777 43.736 1.00 42.66 47 ARG D O 1
ATOM 1661 N N . LEU B 1 48 ? -4.879 24.206 45.500 1.00 44.10 48 LEU D N 1
ATOM 1662 C CA . LEU B 1 48 ? -5.194 25.433 44.722 1.00 41.68 48 LEU D CA 1
ATOM 1663 C C . LEU B 1 48 ? -4.170 25.628 43.605 1.00 44.18 48 LEU D C 1
ATOM 1664 O O . LEU B 1 48 ? -4.595 25.831 42.440 1.00 41.07 48 LEU D O 1
ATOM 1669 N N . GLU B 1 49 ? -2.864 25.517 43.889 1.00 49.57 49 GLU D N 1
ATOM 1670 C CA . GLU B 1 49 ? -1.853 25.752 42.815 1.00 50.46 49 GLU D CA 1
ATOM 1671 C C . GLU B 1 49 ? -1.951 24.667 41.734 1.00 41.20 49 GLU D C 1
ATOM 1672 O O . GLU B 1 49 ? -1.669 25.003 40.572 1.00 44.71 49 GLU D O 1
ATOM 1678 N N . ASP B 1 50 ? -2.398 23.438 42.041 1.00 42.80 50 ASP D N 1
ATOM 1679 C CA . ASP B 1 50 ? -2.652 22.426 40.977 1.00 41.95 50 ASP D CA 1
ATOM 1680 C C . ASP B 1 50 ? -3.743 22.943 40.020 1.00 42.41 50 ASP D C 1
ATOM 1681 O O . ASP B 1 50 ? -3.627 22.737 38.799 1.00 44.14 50 ASP D O 1
ATOM 1686 N N . ILE B 1 51 ? -4.776 23.592 40.570 1.00 44.75 51 ILE D N 1
ATOM 1687 C CA . ILE B 1 51 ? -5.917 24.164 39.790 1.00 42.09 51 ILE D CA 1
ATOM 1688 C C . ILE B 1 51 ? -5.375 25.322 38.944 1.00 38.10 51 ILE D C 1
ATOM 1689 O O . ILE B 1 51 ? -5.592 25.322 37.701 1.00 38.01 51 ILE D O 1
ATOM 1694 N N . GLY B 1 52 ? -4.650 26.245 39.580 1.00 50.07 52 GLY D N 1
ATOM 1695 C CA . GLY B 1 52 ? -3.863 27.291 38.884 1.00 52.45 52 GLY D CA 1
ATOM 1696 C C . GLY B 1 52 ? -3.029 26.712 37.750 1.00 49.70 52 GLY D C 1
ATOM 1697 O O . GLY B 1 52 ? -3.199 27.174 36.611 1.00 56.43 52 GLY D O 1
ATOM 1698 N N . ALA B 1 53 ? -2.184 25.709 38.039 1.00 54.31 53 ALA D N 1
ATOM 1699 C CA . ALA B 1 53 ? -1.316 25.030 37.046 1.00 53.39 53 ALA D CA 1
ATOM 1700 C C . ALA B 1 53 ? -2.150 24.594 35.843 1.00 52.27 53 ALA D C 1
ATOM 1701 O O . ALA B 1 53 ? -1.865 25.061 34.736 1.00 56.08 53 ALA D O 1
ATOM 1703 N N . ALA B 1 54 ? -3.172 23.763 36.060 1.00 50.59 54 ALA D N 1
ATOM 1704 C CA . ALA B 1 54 ? -4.041 23.205 34.993 1.00 52.22 54 ALA D CA 1
ATOM 1705 C C . ALA B 1 54 ? -4.740 24.326 34.204 1.00 51.92 54 ALA D C 1
ATOM 1706 O O . ALA B 1 54 ? -4.966 24.147 32.996 1.00 54.07 54 ALA D O 1
ATOM 1708 N N . ALA B 1 55 ? -5.100 25.432 34.857 1.00 53.32 55 ALA D N 1
ATOM 1709 C CA . ALA B 1 55 ? -5.846 26.553 34.233 1.00 63.30 55 ALA D CA 1
ATOM 1710 C C . ALA B 1 55 ? -4.880 27.439 33.438 1.00 70.57 55 ALA D C 1
ATOM 1711 O O . ALA B 1 55 ? -5.345 28.130 32.513 1.00 68.91 55 ALA D O 1
ATOM 1713 N N . GLY B 1 56 ? -3.589 27.406 33.782 1.00 71.00 56 GLY D N 1
ATOM 1714 C CA . GLY B 1 56 ? -2.547 28.257 33.177 1.00 71.75 56 GLY D CA 1
ATOM 1715 C C . GLY B 1 56 ? -2.491 29.605 33.868 1.00 66.13 56 GLY D C 1
ATOM 1716 O O . GLY B 1 56 ? -2.235 30.605 33.187 1.00 73.36 56 GLY D O 1
ATOM 1717 N N . VAL B 1 57 ? -2.732 29.622 35.180 1.00 61.97 57 VAL D N 1
ATOM 1718 C CA . VAL B 1 57 ? -2.689 30.830 36.052 1.00 57.96 57 VAL D CA 1
ATOM 1719 C C . VAL B 1 57 ? -1.552 30.632 37.052 1.00 65.09 57 VAL D C 1
ATOM 1720 O O . VAL B 1 57 ? -1.565 29.611 37.756 1.00 69.37 57 VAL D O 1
ATOM 1724 N N . SER B 1 58 ? -0.615 31.580 37.118 1.00 71.66 58 SER D N 1
ATOM 1725 C CA . SER B 1 58 ? 0.519 31.594 38.079 1.00 70.84 58 SER D CA 1
ATOM 1726 C C . SER B 1 58 ? -0.031 31.593 39.504 1.00 70.67 58 SER D C 1
ATOM 1727 O O . SER B 1 58 ? -1.126 32.151 39.718 1.00 81.77 58 SER D O 1
ATOM 1730 N N . GLY B 1 59 ? 0.733 31.039 40.442 1.00 68.12 59 GLY D N 1
ATOM 1731 C CA . GLY B 1 59 ? 0.347 30.869 41.854 1.00 65.12 59 GLY D CA 1
ATOM 1732 C C . GLY B 1 59 ? -0.283 32.118 42.463 1.00 67.11 59 GLY D C 1
ATOM 1733 O O . GLY B 1 59 ? -1.409 32.054 42.953 1.00 78.67 59 GLY D O 1
ATOM 1734 N N . PRO B 1 60 ? 0.410 33.283 42.494 1.00 63.71 60 PRO D N 1
ATOM 1735 C CA . PRO B 1 60 ? -0.129 34.459 43.179 1.00 62.13 60 PRO D CA 1
ATOM 1736 C C . PRO B 1 60 ? -1.349 35.062 42.450 1.00 55.68 60 PRO D C 1
ATOM 1737 O O . PRO B 1 60 ? -2.196 35.618 43.123 1.00 54.56 60 PRO D O 1
ATOM 1741 N N . ALA B 1 61 ? -1.439 34.896 41.124 1.00 53.42 61 ALA D N 1
ATOM 1742 C CA . ALA B 1 61 ? -2.569 35.364 40.282 1.00 60.05 61 ALA D CA 1
ATOM 1743 C C . ALA B 1 61 ? -3.879 34.650 40.672 1.00 65.46 61 ALA D C 1
ATOM 1744 O O . ALA B 1 61 ? -4.956 35.274 40.518 1.00 66.98 61 ALA D O 1
ATOM 1746 N N . ILE B 1 62 ? -3.803 33.399 41.150 1.00 63.81 62 ILE D N 1
ATOM 1747 C CA . ILE B 1 62 ? -4.987 32.581 41.559 1.00 64.10 62 ILE D CA 1
ATOM 1748 C C . ILE B 1 62 ? -5.778 33.344 42.626 1.00 64.04 62 ILE D C 1
ATOM 1749 O O . ILE B 1 62 ? -7.020 33.303 42.579 1.00 56.96 62 ILE D O 1
ATOM 1754 N N . TYR B 1 63 ? -5.081 33.974 43.574 1.00 58.97 63 TYR D N 1
ATOM 1755 C CA . TYR B 1 63 ? -5.674 34.544 44.813 1.00 60.70 63 TYR D CA 1
ATOM 1756 C C . TYR B 1 63 ? -6.396 35.867 44.515 1.00 56.33 63 TYR D C 1
ATOM 1757 O O . TYR B 1 63 ? -7.111 36.352 45.396 1.00 63.03 63 TYR D O 1
ATOM 1766 N N . ARG B 1 64 ? -6.223 36.417 43.317 1.00 53.55 64 ARG D N 1
ATOM 1767 C CA . ARG B 1 64 ? -7.033 37.558 42.818 1.00 66.97 64 ARG D CA 1
ATOM 1768 C C . ARG B 1 64 ? -8.457 37.065 42.512 1.00 73.72 64 ARG D C 1
ATOM 1769 O O . ARG B 1 64 ? -9.367 37.910 42.491 1.00 72.48 64 ARG D O 1
ATOM 1777 N N . HIS B 1 65 ? -8.633 35.759 42.263 1.00 65.84 65 HIS D N 1
ATOM 1778 C CA . HIS B 1 65 ? -9.906 35.150 41.783 1.00 61.25 65 HIS D CA 1
ATOM 1779 C C . HIS B 1 65 ? -10.590 34.345 42.891 1.00 59.84 65 HIS D C 1
ATOM 1780 O O . HIS B 1 65 ? -11.814 34.495 43.046 1.00 60.94 65 HIS D O 1
ATOM 1787 N N . PHE B 1 66 ? -9.836 33.512 43.621 1.00 53.80 66 PHE D N 1
ATOM 1788 C CA . PHE B 1 66 ? -10.349 32.667 44.724 1.00 47.60 66 PHE D CA 1
ATOM 1789 C C . PHE B 1 66 ? -9.377 32.690 45.901 1.00 51.38 66 PHE D C 1
ATOM 1790 O O . PHE B 1 66 ? -8.187 32.455 45.729 1.00 55.15 66 PHE D O 1
ATOM 1798 N N . PRO B 1 67 ? -9.869 32.893 47.141 1.00 50.14 67 PRO D N 1
ATOM 1799 C CA . PRO B 1 67 ? -9.007 32.865 48.319 1.00 48.27 67 PRO D CA 1
ATOM 1800 C C . PRO B 1 67 ? -8.471 31.485 48.733 1.00 55.57 67 PRO D C 1
ATOM 1801 O O . PRO B 1 67 ? -7.478 31.451 49.412 1.00 56.27 67 PRO D O 1
ATOM 1805 N N . ASN B 1 68 ? -9.142 30.388 48.366 1.00 50.48 68 ASN D N 1
ATOM 1806 C CA . ASN B 1 68 ? -8.798 29.019 48.840 1.00 50.72 68 ASN D CA 1
ATOM 1807 C C . ASN B 1 68 ? -9.522 27.964 47.974 1.00 50.42 68 ASN D C 1
ATOM 1808 O O . ASN B 1 68 ? -10.277 28.353 47.067 1.00 46.79 68 ASN D O 1
ATOM 1813 N N . LYS B 1 69 ? -9.250 26.681 48.225 1.00 46.63 69 LYS D N 1
ATOM 1814 C CA . LYS B 1 69 ? -9.865 25.518 47.536 1.00 46.23 69 LYS D CA 1
ATOM 1815 C C . LYS B 1 69 ? -11.367 25.517 47.812 1.00 37.86 69 LYS D C 1
ATOM 1816 O O . LYS B 1 69 ? -12.138 25.286 46.870 1.00 41.41 69 LYS D O 1
ATOM 1822 N N . GLU B 1 70 ? -11.720 25.703 49.081 1.00 37.95 70 GLU D N 1
ATOM 1823 C CA . GLU B 1 70 ? -13.095 25.646 49.637 1.00 42.50 70 GLU D CA 1
ATOM 1824 C C . GLU B 1 70 ? -14.020 26.538 48.806 1.00 45.95 70 GLU D C 1
ATOM 1825 O O . GLU B 1 70 ? -15.136 26.097 48.506 1.00 43.13 70 GLU D O 1
ATOM 1831 N N . SER B 1 71 ? -13.554 27.736 48.435 1.00 43.02 71 SER D N 1
ATOM 1832 C CA . SER B 1 71 ? -14.347 28.752 47.701 1.00 46.70 71 SER D CA 1
ATOM 1833 C C . SER B 1 71 ? -14.678 28.211 46.304 1.00 44.46 71 SER D C 1
ATOM 1834 O O . SER B 1 71 ? -15.780 28.480 45.820 1.00 38.98 71 SER D O 1
ATOM 1837 N N . LEU B 1 72 ? -13.762 27.471 45.678 1.00 39.40 72 LEU D N 1
ATOM 1838 C CA . LEU B 1 72 ? -14.028 26.815 44.379 1.00 41.32 72 LEU D CA 1
ATOM 1839 C C . LEU B 1 72 ? -15.090 25.711 44.561 1.00 38.59 72 LEU D C 1
ATOM 1840 O O . LEU B 1 72 ? -16.010 25.656 43.741 1.00 35.17 72 LEU D O 1
ATOM 1845 N N . LEU B 1 73 ? -14.970 24.879 45.588 1.00 36.21 73 LEU D N 1
ATOM 1846 C CA . LEU B 1 73 ? -15.916 23.763 45.834 1.00 39.04 73 LEU D CA 1
ATOM 1847 C C . LEU B 1 73 ? -17.308 24.350 46.058 1.00 40.20 73 LEU D C 1
ATOM 1848 O O . LEU B 1 73 ? -18.276 23.809 45.467 1.00 37.62 73 LEU D O 1
ATOM 1853 N N . VAL B 1 74 ? -17.393 25.410 46.863 1.00 37.70 74 VAL D N 1
ATOM 1854 C CA . VAL B 1 74 ? -18.658 26.139 47.174 1.00 41.32 74 VAL D CA 1
ATOM 1855 C C . VAL B 1 74 ? -19.294 26.600 45.854 1.00 41.23 74 VAL D C 1
ATOM 1856 O O . VAL B 1 74 ? -20.458 26.289 45.630 1.00 32.58 74 VAL D O 1
ATOM 1860 N N . GLU B 1 75 ? -18.543 27.293 45.007 1.00 38.08 75 GLU D N 1
ATOM 1861 C CA . GLU B 1 75 ? -19.068 27.825 43.738 1.00 40.38 75 GLU D CA 1
ATOM 1862 C C . GLU B 1 75 ? -19.539 26.673 42.842 1.00 39.19 75 GLU D C 1
ATOM 1863 O O . GLU B 1 75 ? -20.588 26.842 42.204 1.00 40.00 75 GLU D O 1
ATOM 1869 N N . LEU B 1 76 ? -18.778 25.578 42.755 1.00 37.60 76 LEU D N 1
ATOM 1870 C CA . LEU B 1 76 ? -19.116 24.418 41.904 1.00 33.59 76 LEU D CA 1
ATOM 1871 C C . LEU B 1 76 ? -20.438 23.811 42.381 1.00 36.55 76 LEU D C 1
ATOM 1872 O O . LEU B 1 76 ? -21.293 23.619 41.522 1.00 31.56 76 LEU D O 1
ATOM 1877 N N . LEU B 1 77 ? -20.613 23.564 43.683 1.00 30.04 77 LEU D N 1
ATOM 1878 C CA . LEU B 1 77 ? -21.732 22.748 44.217 1.00 36.25 77 LEU D CA 1
ATOM 1879 C C . LEU B 1 77 ? -22.954 23.629 44.514 1.00 36.56 77 LEU D C 1
ATOM 1880 O O . LEU B 1 77 ? -24.083 23.203 44.219 1.00 32.58 77 LEU D O 1
ATOM 1885 N N . VAL B 1 78 ? -22.761 24.818 45.074 1.00 32.39 78 VAL D N 1
ATOM 1886 C CA . VAL B 1 78 ? -23.876 25.774 45.258 1.00 36.76 78 VAL D CA 1
ATOM 1887 C C . VAL B 1 78 ? -24.385 26.138 43.860 1.00 35.68 78 VAL D C 1
ATOM 1888 O O . VAL B 1 78 ? -25.604 26.186 43.670 1.00 36.50 78 VAL D O 1
ATOM 1892 N N . GLY B 1 79 ? -23.484 26.332 42.916 1.00 34.72 79 GLY D N 1
ATOM 1893 C CA . GLY B 1 79 ? -23.790 26.725 41.527 1.00 32.02 79 GLY D CA 1
ATOM 1894 C C . GLY B 1 79 ? -24.612 25.663 40.816 1.00 31.95 79 GLY D C 1
ATOM 1895 O O . GLY B 1 79 ? -25.689 26.000 40.321 1.00 30.41 79 GLY D O 1
ATOM 1896 N N . VAL B 1 80 ? -24.140 24.424 40.750 1.00 32.53 80 VAL D N 1
ATOM 1897 C CA . VAL B 1 80 ? -24.851 23.338 40.015 1.00 32.04 80 VAL D CA 1
ATOM 1898 C C . VAL B 1 80 ? -26.221 23.098 40.656 1.00 29.68 80 VAL D C 1
ATOM 1899 O O . VAL B 1 80 ? -27.182 22.972 39.908 1.00 30.13 80 VAL D O 1
ATOM 1903 N N . SER B 1 81 ? -26.330 23.072 41.980 1.00 31.29 81 SER D N 1
ATOM 1904 C CA . SER B 1 81 ? -27.603 22.775 42.672 1.00 29.18 81 SER D CA 1
ATOM 1905 C C . SER B 1 81 ? -28.602 23.907 42.419 1.00 28.56 81 SER D C 1
ATOM 1906 O O . SER B 1 81 ? -29.790 23.618 42.137 1.00 24.86 81 SER D O 1
ATOM 1909 N N . ALA B 1 82 ? -28.169 25.160 42.453 1.00 24.56 82 ALA D N 1
ATOM 1910 C CA . ALA B 1 82 ? -29.047 26.310 42.149 1.00 25.14 82 ALA D CA 1
ATOM 1911 C C . ALA B 1 82 ? -29.460 26.293 40.671 1.00 24.03 82 ALA D C 1
ATOM 1912 O O . ALA B 1 82 ? -30.616 26.548 40.407 1.00 25.15 82 ALA D O 1
ATOM 1914 N N . ARG B 1 83 ? -28.559 25.954 39.751 1.00 26.59 83 ARG D N 1
ATOM 1915 C CA . ARG B 1 83 ? -28.868 25.981 38.304 1.00 29.15 83 ARG D CA 1
ATOM 1916 C C . ARG B 1 83 ? -29.811 24.823 37.945 1.00 27.61 83 ARG D C 1
ATOM 1917 O O . ARG B 1 83 ? -30.678 24.987 37.061 1.00 26.66 83 ARG D O 1
ATOM 1925 N N . LEU B 1 84 ? -29.676 23.669 38.572 1.00 24.37 84 LEU D N 1
ATOM 1926 C CA . LEU B 1 84 ? -30.598 22.541 38.317 1.00 24.33 84 LEU D CA 1
ATOM 1927 C C . LEU B 1 84 ? -32.008 22.960 38.740 1.00 23.71 84 LEU D C 1
ATOM 1928 O O . LEU B 1 84 ? -32.970 22.700 37.994 1.00 24.36 84 LEU D O 1
ATOM 1933 N N . LEU B 1 85 ? -32.149 23.522 39.937 1.00 22.38 85 LEU D N 1
ATOM 1934 C CA . LEU B 1 85 ? -33.479 23.993 40.416 1.00 23.70 85 LEU D CA 1
ATOM 1935 C C . LEU B 1 85 ? -34.047 25.058 39.453 1.00 24.72 85 LEU D C 1
ATOM 1936 O O . LEU B 1 85 ? -35.204 24.939 39.010 1.00 24.24 85 LEU D O 1
ATOM 1941 N N . ALA B 1 86 ? -33.257 26.054 39.072 1.00 27.67 86 ALA D N 1
ATOM 1942 C CA . ALA B 1 86 ? -33.697 27.145 38.162 1.00 31.71 86 ALA D CA 1
ATOM 1943 C C . ALA B 1 86 ? -34.133 26.567 36.802 1.00 28.70 86 ALA D C 1
ATOM 1944 O O . ALA B 1 86 ? -35.171 26.978 36.254 1.00 25.28 86 ALA D O 1
ATOM 1946 N N . GLY B 1 87 ? -33.357 25.630 36.278 1.00 27.55 87 GLY D N 1
ATOM 1947 C CA . GLY B 1 87 ? -33.638 24.950 35.004 1.00 28.19 87 GLY D CA 1
ATOM 1948 C C . GLY B 1 87 ? -34.909 24.144 35.072 1.00 28.47 87 GLY D C 1
ATOM 1949 O O . GLY B 1 87 ? -35.682 24.171 34.091 1.00 28.29 87 GLY D O 1
ATOM 1950 N N . ALA B 1 88 ? -35.139 23.428 36.164 1.00 28.11 88 ALA D N 1
ATOM 1951 C CA . ALA B 1 88 ? -36.376 22.634 36.353 1.00 27.28 88 ALA D CA 1
ATOM 1952 C C . ALA B 1 88 ? -37.574 23.580 36.385 1.00 29.99 88 ALA D C 1
ATOM 1953 O O . ALA B 1 88 ? -38.574 23.284 35.711 1.00 25.21 88 ALA D O 1
ATOM 1955 N N . ARG B 1 89 ? -37.490 24.683 37.134 1.00 28.54 89 ARG D N 1
ATOM 1956 C CA . ARG B 1 89 ? -38.572 25.703 37.162 1.00 27.98 89 ARG D CA 1
ATOM 1957 C C . ARG B 1 89 ? -38.828 26.232 35.744 1.00 29.38 89 ARG D C 1
ATOM 1958 O O . ARG B 1 89 ? -40.004 26.300 35.351 1.00 31.29 89 ARG D O 1
ATOM 1966 N N . ASP B 1 90 ? -37.779 26.574 35.015 1.00 25.64 90 ASP D N 1
ATOM 1967 C CA . ASP B 1 90 ? -37.916 27.153 33.658 1.00 29.46 90 ASP D CA 1
ATOM 1968 C C . ASP B 1 90 ? -38.597 26.139 32.739 1.00 30.54 90 ASP D C 1
ATOM 1969 O O . ASP B 1 90 ? -39.517 26.524 31.968 1.00 29.48 90 ASP D O 1
ATOM 1974 N N . VAL B 1 91 ? -38.223 24.866 32.849 1.00 29.65 91 VAL D N 1
ATOM 1975 C CA . VAL B 1 91 ? -38.824 23.779 32.025 1.00 32.56 91 VAL D CA 1
ATOM 1976 C C . VAL B 1 91 ? -40.324 23.750 32.295 1.00 32.24 91 VAL D C 1
ATOM 1977 O O . VAL B 1 91 ? -41.135 23.664 31.313 1.00 29.94 91 VAL D O 1
ATOM 1981 N N . THR B 1 92 ? -40.724 23.793 33.559 1.00 29.88 92 THR D N 1
ATOM 1982 C CA . THR B 1 92 ? -42.151 23.560 33.884 1.00 33.84 92 THR D CA 1
ATOM 1983 C C . THR B 1 92 ? -42.945 24.814 33.494 1.00 34.28 92 THR D C 1
ATOM 1984 O O . THR B 1 92 ? -44.062 24.663 33.051 1.00 34.83 92 THR D O 1
ATOM 1988 N N . THR B 1 93 ? -42.358 26.002 33.634 1.00 33.60 93 THR D N 1
ATOM 1989 C CA . THR B 1 93 ? -42.977 27.301 33.267 1.00 35.81 93 THR D CA 1
ATOM 1990 C C . THR B 1 93 ? -43.255 27.308 31.765 1.00 39.56 93 THR D C 1
ATOM 1991 O O . THR B 1 93 ? -44.324 27.790 31.385 1.00 45.88 93 THR D O 1
ATOM 1995 N N . ARG B 1 94 ? -42.346 26.797 30.928 1.00 38.05 94 ARG D N 1
ATOM 1996 C CA . ARG B 1 94 ? -42.449 26.957 29.450 1.00 41.05 94 ARG D CA 1
ATOM 1997 C C . ARG B 1 94 ? -43.284 25.823 28.848 1.00 38.96 94 ARG D C 1
ATOM 1998 O O . ARG B 1 94 ? -43.475 25.843 27.638 1.00 39.57 94 ARG D O 1
ATOM 2006 N N . SER B 1 95 ? -43.688 24.831 29.638 1.00 33.29 95 SER D N 1
ATOM 2007 C CA . SER B 1 95 ? -44.339 23.598 29.138 1.00 34.99 95 SER D CA 1
ATOM 2008 C C . SER B 1 95 ? -45.825 23.872 28.873 1.00 38.84 95 SER D C 1
ATOM 2009 O O . SER B 1 95 ? -46.474 24.518 29.714 1.00 40.31 95 SER D O 1
ATOM 2012 N N . ALA B 1 96 ? -46.334 23.391 27.742 1.00 44.11 96 ALA D N 1
ATOM 2013 C CA . ALA B 1 96 ? -47.729 23.601 27.272 1.00 41.39 96 ALA D CA 1
ATOM 2014 C C . ALA B 1 96 ? -48.703 22.732 28.083 1.00 43.09 96 ALA D C 1
ATOM 2015 O O . ALA B 1 96 ? -49.873 23.126 28.246 1.00 45.60 96 ALA D O 1
ATOM 2017 N N . ASN B 1 97 ? -48.241 21.593 28.598 1.00 39.34 97 ASN D N 1
ATOM 2018 C CA . ASN B 1 97 ? -49.043 20.648 29.406 1.00 38.75 97 ASN D CA 1
ATOM 2019 C C . ASN B 1 97 ? -48.095 19.857 30.317 1.00 38.58 97 ASN D C 1
ATOM 2020 O O . ASN B 1 97 ? -46.860 19.939 30.116 1.00 36.29 97 ASN D O 1
ATOM 2025 N N . LEU B 1 98 ? -48.666 19.078 31.239 1.00 35.83 98 LEU D N 1
ATOM 2026 C CA . LEU B 1 98 ? -47.949 18.307 32.277 1.00 39.00 98 LEU D CA 1
ATOM 2027 C C . LEU B 1 98 ? -47.086 17.204 31.657 1.00 37.83 98 LEU D C 1
ATOM 2028 O O . LEU B 1 98 ? -45.969 16.980 32.153 1.00 33.71 98 LEU D O 1
ATOM 2033 N N . ALA B 1 99 ? -47.574 16.542 30.604 1.00 35.24 99 ALA D N 1
ATOM 2034 C CA . ALA B 1 99 ? -46.825 15.484 29.896 1.00 32.94 99 ALA D CA 1
ATOM 2035 C C . ALA B 1 99 ? -45.541 16.081 29.291 1.00 32.20 99 ALA D C 1
ATOM 2036 O O . ALA B 1 99 ? -44.452 15.463 29.448 1.00 31.33 99 ALA D O 1
ATOM 2038 N N . ALA B 1 100 ? -45.626 17.246 28.667 1.00 32.96 100 ALA D N 1
ATOM 2039 C CA . ALA B 1 100 ? -44.461 17.971 28.099 1.00 34.73 100 ALA D CA 1
ATOM 2040 C C . ALA B 1 100 ? -43.532 18.420 29.227 1.00 33.86 100 ALA D C 1
ATOM 2041 O O . ALA B 1 100 ? -42.315 18.397 29.010 1.00 30.02 100 ALA D O 1
ATOM 2043 N N . ALA B 1 101 ? -44.063 18.804 30.387 1.00 31.32 101 ALA D N 1
ATOM 2044 C CA . ALA B 1 101 ? -43.244 19.221 31.554 1.00 30.96 101 ALA D CA 1
ATOM 2045 C C . ALA B 1 101 ? -42.377 18.038 32.022 1.00 26.29 101 ALA D C 1
ATOM 2046 O O . ALA B 1 101 ? -41.170 18.215 32.174 1.00 29.49 101 ALA D O 1
ATOM 2048 N N . LEU B 1 102 ? -42.955 16.848 32.191 1.00 26.84 102 LEU D N 1
ATOM 2049 C CA . LEU B 1 102 ? -42.203 15.666 32.662 1.00 26.75 102 LEU D CA 1
ATOM 2050 C C . LEU B 1 102 ? -41.142 15.306 31.609 1.00 29.47 102 LEU D C 1
ATOM 2051 O O . LEU B 1 102 ? -39.999 15.043 31.971 1.00 28.14 102 LEU D O 1
ATOM 2056 N N . ASP B 1 103 ? -41.498 15.313 30.333 1.00 28.91 103 ASP D N 1
ATOM 2057 C CA . ASP B 1 103 ? -40.554 15.002 29.229 1.00 32.65 103 ASP D CA 1
ATOM 2058 C C . ASP B 1 103 ? -39.393 15.990 29.264 1.00 31.87 103 ASP D C 1
ATOM 2059 O O . ASP B 1 103 ? -38.248 15.551 29.081 1.00 31.47 103 ASP D O 1
ATOM 2064 N N . GLY B 1 104 ? -39.680 17.284 29.468 1.00 27.94 104 GLY D N 1
ATOM 2065 C CA . GLY B 1 104 ? -38.667 18.328 29.574 1.00 27.89 104 GLY D CA 1
ATOM 2066 C C . GLY B 1 104 ? -37.753 18.099 30.760 1.00 29.78 104 GLY D C 1
ATOM 2067 O O . GLY B 1 104 ? -36.550 18.354 30.624 1.00 28.09 104 GLY D O 1
ATOM 2068 N N . LEU B 1 105 ? -38.314 17.720 31.914 1.00 29.04 105 LEU D N 1
ATOM 2069 C CA . LEU B 1 105 ? -37.517 17.478 33.137 1.00 28.39 105 LEU D CA 1
ATOM 2070 C C . LEU B 1 105 ? -36.548 16.299 32.882 1.00 26.92 105 LEU D C 1
ATOM 2071 O O . LEU B 1 105 ? -35.396 16.388 33.297 1.00 26.69 105 LEU D O 1
ATOM 2076 N N . ILE B 1 106 ? -37.031 15.240 32.241 1.00 28.87 106 ILE D N 1
ATOM 2077 C CA . ILE B 1 106 ? -36.211 14.045 31.899 1.00 27.79 106 ILE D CA 1
ATOM 2078 C C . ILE B 1 106 ? -35.050 14.490 30.987 1.00 25.31 106 ILE D C 1
ATOM 2079 O O . ILE B 1 106 ? -33.931 14.165 31.326 1.00 27.21 106 ILE D O 1
ATOM 2084 N N . GLU B 1 107 ? -35.343 15.240 29.924 1.00 28.18 107 GLU D N 1
ATOM 2085 C CA . GLU B 1 107 ? -34.360 15.675 28.903 1.00 31.34 107 GLU D CA 1
ATOM 2086 C C . GLU B 1 107 ? -33.326 16.575 29.595 1.00 29.45 107 GLU D C 1
ATOM 2087 O O . GLU B 1 107 ? -32.117 16.437 29.309 1.00 27.19 107 GLU D O 1
ATOM 2093 N N . PHE B 1 108 ? -33.795 17.478 30.458 1.00 23.97 108 PHE D N 1
ATOM 2094 C CA . PHE B 1 108 ? -32.919 18.419 31.193 1.00 27.63 108 PHE D CA 1
ATOM 2095 C C . PHE B 1 108 ? -31.944 17.628 32.092 1.00 27.61 108 PHE D C 1
ATOM 2096 O O . PHE B 1 108 ? -30.726 17.921 32.073 1.00 23.53 108 PHE D O 1
ATOM 2104 N N . HIS B 1 109 ? -32.451 16.677 32.887 1.00 25.06 109 HIS D N 1
ATOM 2105 C CA . HIS B 1 109 ? -31.587 15.935 33.825 1.00 24.46 109 HIS D CA 1
ATOM 2106 C C . HIS B 1 109 ? -30.632 15.016 33.046 1.00 26.61 109 HIS D C 1
ATOM 2107 O O . HIS B 1 109 ? -29.476 14.916 33.431 1.00 29.10 109 HIS D O 1
ATOM 2114 N N . LEU B 1 110 ? -31.090 14.411 31.967 1.00 28.66 110 LEU D N 1
ATOM 2115 C CA . LEU B 1 110 ? -30.275 13.540 31.091 1.00 28.71 110 LEU D CA 1
ATOM 2116 C C . LEU B 1 110 ? -29.081 14.350 30.534 1.00 26.55 110 LEU D C 1
ATOM 2117 O O . LEU B 1 110 ? -27.944 13.825 30.540 1.00 25.94 110 LEU D O 1
ATOM 2122 N N . ASP B 1 111 ? -29.333 15.552 30.019 1.00 24.76 111 ASP D N 1
ATOM 2123 C CA . ASP B 1 111 ? -28.273 16.395 29.416 1.00 25.20 111 ASP D CA 1
ATOM 2124 C C . ASP B 1 111 ? -27.288 16.768 30.516 1.00 25.48 111 ASP D C 1
ATOM 2125 O O . ASP B 1 111 ? -26.056 16.718 30.244 1.00 25.57 111 ASP D O 1
ATOM 2130 N N . PHE B 1 112 ? -27.771 17.050 31.717 1.00 23.97 112 PHE D N 1
ATOM 2131 C CA . PHE B 1 112 ? -26.892 17.312 32.878 1.00 26.25 112 PHE D CA 1
ATOM 2132 C C . PHE B 1 112 ? -26.004 16.082 33.147 1.00 28.94 112 PHE D C 1
ATOM 2133 O O . PHE B 1 112 ? -24.769 16.226 33.236 1.00 27.32 112 PHE D O 1
ATOM 2141 N N . ALA B 1 113 ? -26.607 14.902 33.321 1.00 26.10 113 ALA D N 1
ATOM 2142 C CA . ALA B 1 113 ? -25.874 13.691 33.732 1.00 28.27 113 ALA D CA 1
ATOM 2143 C C . ALA B 1 113 ? -24.826 13.306 32.662 1.00 29.81 113 ALA D C 1
ATOM 2144 O O . ALA B 1 113 ? -23.754 12.818 33.054 1.00 31.33 113 ALA D O 1
ATOM 2146 N N . LEU B 1 114 ? -25.122 13.447 31.375 1.00 26.28 114 LEU D N 1
ATOM 2147 C CA . LEU B 1 114 ? -24.168 13.080 30.284 1.00 26.78 114 LEU D CA 1
ATOM 2148 C C . LEU B 1 114 ? -23.067 14.131 30.136 1.00 27.36 114 LEU D C 1
ATOM 2149 O O . LEU B 1 114 ? -21.882 13.727 29.895 1.00 33.31 114 LEU D O 1
ATOM 2154 N N . GLY B 1 115 ? -23.407 15.407 30.324 1.00 28.33 115 GLY D N 1
ATOM 2155 C CA . GLY B 1 115 ? -22.479 16.515 30.063 1.00 30.58 115 GLY D CA 1
ATOM 2156 C C . GLY B 1 115 ? -21.669 16.905 31.290 1.00 33.24 115 GLY D C 1
ATOM 2157 O O . GLY B 1 115 ? -20.585 17.492 31.113 1.00 32.11 115 GLY D O 1
ATOM 2158 N N . GLU B 1 116 ? -22.128 16.582 32.502 1.00 31.30 116 GLU D N 1
ATOM 2159 C CA . GLU B 1 116 ? -21.492 17.106 33.737 1.00 31.80 116 GLU D CA 1
ATOM 2160 C C . GLU B 1 116 ? -21.276 15.987 34.749 1.00 29.27 116 GLU D C 1
ATOM 2161 O O . GLU B 1 116 ? -21.492 16.255 35.961 1.00 31.09 116 GLU D O 1
ATOM 2167 N N . ALA B 1 117 ? -20.846 14.817 34.308 1.00 29.43 117 ALA D N 1
ATOM 2168 C CA . ALA B 1 117 ? -20.622 13.652 35.197 1.00 30.72 117 ALA D CA 1
ATOM 2169 C C . ALA B 1 117 ? -19.594 14.004 36.284 1.00 34.78 117 ALA D C 1
ATOM 2170 O O . ALA B 1 117 ? -19.769 13.506 37.413 1.00 31.46 117 ALA D O 1
ATOM 2172 N N . ASP B 1 118 ? -18.618 14.876 36.012 1.00 32.39 118 ASP D N 1
ATOM 2173 C CA . ASP B 1 118 ? -17.636 15.365 37.020 1.00 34.99 118 ASP D CA 1
ATOM 2174 C C . ASP B 1 118 ? -18.344 16.010 38.217 1.00 35.46 118 ASP D C 1
ATOM 2175 O O . ASP B 1 118 ? -17.949 15.692 39.338 1.00 33.72 118 ASP D O 1
ATOM 2180 N N . LEU B 1 119 ? -19.352 16.862 38.022 1.00 32.01 119 LEU D N 1
ATOM 2181 C CA . LEU B 1 119 ? -20.092 17.491 39.146 1.00 33.85 119 LEU D CA 1
ATOM 2182 C C . LEU B 1 119 ? -20.884 16.454 39.946 1.00 35.69 119 LEU D C 1
ATOM 2183 O O . LEU B 1 119 ? -21.019 16.607 41.183 1.00 33.70 119 LEU D O 1
ATOM 2188 N N . ILE B 1 120 ? -21.391 15.417 39.302 1.00 37.08 120 ILE D N 1
ATOM 2189 C CA . ILE B 1 120 ? -22.038 14.282 40.027 1.00 34.86 120 ILE D CA 1
ATOM 2190 C C . ILE B 1 120 ? -21.000 13.584 40.922 1.00 34.85 120 ILE D C 1
ATOM 2191 O O . ILE B 1 120 ? -21.317 13.314 42.071 1.00 38.60 120 ILE D O 1
ATOM 2196 N N . ARG B 1 121 ? -19.823 13.259 40.394 1.00 33.79 121 ARG D N 1
ATOM 2197 C CA . ARG B 1 121 ? -18.737 12.550 41.126 1.00 39.66 121 ARG D CA 1
ATOM 2198 C C . ARG B 1 121 ? -18.336 13.393 42.354 1.00 44.40 121 ARG D C 1
ATOM 2199 O O . ARG B 1 121 ? -18.208 12.825 43.455 1.00 40.40 121 ARG D O 1
ATOM 2207 N N . ILE B 1 122 ? -18.208 14.713 42.186 1.00 41.36 122 ILE D N 1
ATOM 2208 C CA . ILE B 1 122 ? -17.773 15.638 43.269 1.00 37.15 122 ILE D CA 1
ATOM 2209 C C . ILE B 1 122 ? -18.875 15.673 44.332 1.00 42.15 122 ILE D C 1
ATOM 2210 O O . ILE B 1 122 ? -18.539 15.531 45.515 1.00 41.46 122 ILE D O 1
ATOM 2215 N N . GLN B 1 123 ? -20.127 15.900 43.938 1.00 39.92 123 GLN D N 1
ATOM 2216 C CA . GLN B 1 123 ? -21.273 16.072 44.875 1.00 51.24 123 GLN D CA 1
ATOM 2217 C C . GLN B 1 123 ? -21.519 14.781 45.667 1.00 62.03 123 GLN D C 1
ATOM 2218 O O . GLN B 1 123 ? -22.025 14.881 46.790 1.00 73.80 123 GLN D O 1
ATOM 2224 N N . ASP B 1 124 ? -21.150 13.624 45.107 1.00 62.98 124 ASP D N 1
ATOM 2225 C CA . ASP B 1 124 ? -21.251 12.290 45.759 1.00 70.17 124 ASP D CA 1
ATOM 2226 C C . ASP B 1 124 ? -20.162 12.167 46.826 1.00 71.04 124 ASP D C 1
ATOM 2227 O O . ASP B 1 124 ? -20.503 11.853 47.981 1.00 77.80 124 ASP D O 1
ATOM 2232 N N . ARG B 1 125 ? -18.907 12.422 46.448 1.00 60.79 125 ARG D N 1
ATOM 2233 C CA . ARG B 1 125 ? -17.742 12.081 47.292 1.00 58.96 125 ARG D CA 1
ATOM 2234 C C . ARG B 1 125 ? -17.366 13.240 48.247 1.00 54.77 125 ARG D C 1
ATOM 2235 O O . ARG B 1 125 ? -16.697 12.914 49.223 1.00 60.24 125 ARG D O 1
ATOM 2243 N N . ASP B 1 126 ? -17.753 14.503 48.015 1.00 50.29 126 ASP D N 1
ATOM 2244 C CA . ASP B 1 126 ? -17.075 15.668 48.661 1.00 47.20 126 ASP D CA 1
ATOM 2245 C C . ASP B 1 126 ? -18.051 16.697 49.237 1.00 46.02 126 ASP D C 1
ATOM 2246 O O . ASP B 1 126 ? -17.575 17.829 49.618 1.00 44.68 126 ASP D O 1
ATOM 2251 N N . LEU B 1 127 ? -19.353 16.393 49.326 1.00 44.58 127 LEU D N 1
ATOM 2252 C CA . LEU B 1 127 ? -20.362 17.328 49.910 1.00 49.74 127 LEU D CA 1
ATOM 2253 C C . LEU B 1 127 ? -19.967 17.742 51.351 1.00 53.30 127 LEU D C 1
ATOM 2254 O O . LEU B 1 127 ? -20.256 18.885 51.751 1.00 51.07 127 LEU D O 1
ATOM 2259 N N . ALA B 1 128 ? -19.382 16.829 52.132 1.00 53.20 128 ALA D N 1
ATOM 2260 C CA . ALA B 1 128 ? -19.053 17.052 53.561 1.00 60.11 128 ALA D CA 1
ATOM 2261 C C . ALA B 1 128 ? -17.898 18.059 53.709 1.00 56.32 128 ALA D C 1
ATOM 2262 O O . ALA B 1 128 ? -17.738 18.579 54.803 1.00 53.33 128 ALA D O 1
ATOM 2264 N N . HIS B 1 129 ? -17.138 18.343 52.646 1.00 50.15 129 HIS D N 1
ATOM 2265 C CA . HIS B 1 129 ? -16.010 19.307 52.667 1.00 49.00 129 HIS D CA 1
ATOM 2266 C C . HIS B 1 129 ? -16.503 20.735 52.450 1.00 50.55 129 HIS D C 1
ATOM 2267 O O . HIS B 1 129 ? -15.666 21.645 52.467 1.00 45.34 129 HIS D O 1
ATOM 2274 N N . LEU B 1 130 ? -17.807 20.952 52.273 1.00 47.11 130 LEU D N 1
ATOM 2275 C CA . LEU B 1 130 ? -18.360 22.326 52.176 1.00 47.65 130 LEU D CA 1
ATOM 2276 C C . LEU B 1 130 ? -18.412 22.943 53.574 1.00 41.43 130 LEU D C 1
ATOM 2277 O O . LEU B 1 130 ? -18.711 22.245 54.527 1.00 40.16 130 LEU D O 1
ATOM 2282 N N . PRO B 1 131 ? -18.236 24.272 53.721 1.00 39.73 131 PRO D N 1
ATOM 2283 C CA . PRO B 1 131 ? -18.672 24.963 54.934 1.00 46.42 131 PRO D CA 1
ATOM 2284 C C . PRO B 1 131 ? -20.175 24.707 55.180 1.00 58.03 131 PRO D C 1
ATOM 2285 O O . PRO B 1 131 ? -20.940 24.593 54.197 1.00 50.43 131 PRO D O 1
ATOM 2289 N N . ALA B 1 132 ? -20.572 24.621 56.455 1.00 54.36 132 ALA D N 1
ATOM 2290 C CA . ALA B 1 132 ? -21.921 24.181 56.894 1.00 56.77 132 ALA D CA 1
ATOM 2291 C C . ALA B 1 132 ? -23.005 24.987 56.170 1.00 52.16 132 ALA D C 1
ATOM 2292 O O . ALA B 1 132 ? -24.007 24.386 55.773 1.00 47.68 132 ALA D O 1
ATOM 2294 N N . VAL B 1 133 ? -22.813 26.299 56.020 1.00 50.65 133 VAL D N 1
ATOM 2295 C CA . VAL B 1 133 ? -23.784 27.227 55.374 1.00 53.73 133 VAL D CA 1
ATOM 2296 C C . VAL B 1 133 ? -24.002 26.800 53.909 1.00 51.35 133 VAL D C 1
ATOM 2297 O O . VAL B 1 133 ? -25.162 26.728 53.484 1.00 48.35 133 VAL D O 1
ATOM 2301 N N . ALA B 1 134 ? -22.928 26.555 53.159 1.00 47.86 134 ALA D N 1
ATOM 2302 C CA . ALA B 1 134 ? -22.963 26.139 51.737 1.00 45.55 134 ALA D CA 1
ATOM 2303 C C . ALA B 1 134 ? -23.619 24.750 51.624 1.00 45.36 134 ALA D C 1
ATOM 2304 O O . ALA B 1 134 ? -24.413 24.542 50.692 1.00 40.67 134 ALA D O 1
ATOM 2306 N N . GLU B 1 135 ? -23.307 23.833 52.541 1.00 44.15 135 GLU D N 1
ATOM 2307 C CA . GLU B 1 135 ? -23.908 22.478 52.603 1.00 47.09 135 GLU D CA 1
ATOM 2308 C C . GLU B 1 135 ? -25.437 22.585 52.753 1.00 47.71 135 GLU D C 1
ATOM 2309 O O . GLU B 1 135 ? -26.135 21.824 52.089 1.00 43.61 135 GLU D O 1
ATOM 2315 N N . ARG B 1 136 ? -25.934 23.495 53.588 1.00 43.72 136 ARG D N 1
ATOM 2316 C CA . ARG B 1 136 ? -27.394 23.679 53.823 1.00 49.72 136 ARG D CA 1
ATOM 2317 C C . ARG B 1 136 ? -28.044 24.264 52.558 1.00 45.35 136 ARG D C 1
ATOM 2318 O O . ARG B 1 136 ? -29.181 23.894 52.241 1.00 36.11 136 ARG D O 1
ATOM 2326 N N . GLN B 1 137 ? -27.346 25.169 51.883 1.00 40.10 137 GLN D N 1
ATOM 2327 C CA . GLN B 1 137 ? -27.791 25.775 50.601 1.00 39.42 137 GLN D CA 1
ATOM 2328 C C . GLN B 1 137 ? -27.930 24.677 49.535 1.00 34.47 137 GLN D C 1
ATOM 2329 O O . GLN B 1 137 ? -28.959 24.659 48.837 1.00 36.98 137 GLN D O 1
ATOM 2335 N N . VAL B 1 138 ? -26.947 23.779 49.440 1.00 33.54 138 VAL D N 1
ATOM 2336 C CA . VAL B 1 138 ? -26.928 22.669 48.459 1.00 33.33 138 VAL D CA 1
ATOM 2337 C C . VAL B 1 138 ? -28.099 21.732 48.774 1.00 33.95 138 VAL D C 1
ATOM 2338 O O . VAL B 1 138 ? -28.881 21.445 47.856 1.00 30.26 138 VAL D O 1
ATOM 2342 N N . ARG B 1 139 ? -28.277 21.352 50.030 1.00 33.92 139 ARG D N 1
ATOM 2343 C CA . ARG B 1 139 ? -29.343 20.392 50.421 1.00 39.37 139 ARG D CA 1
ATOM 2344 C C . ARG B 1 139 ? -30.728 21.028 50.218 1.00 35.94 139 ARG D C 1
ATOM 2345 O O . ARG B 1 139 ? -31.667 20.312 49.844 1.00 33.78 139 ARG D O 1
ATOM 2353 N N . LYS B 1 140 ? -30.851 22.325 50.441 1.00 34.56 140 LYS D N 1
ATOM 2354 C CA . LYS B 1 140 ? -32.121 23.040 50.235 1.00 34.24 140 LYS D CA 1
ATOM 2355 C C . LYS B 1 140 ? -32.481 23.014 48.729 1.00 32.29 140 LYS D C 1
ATOM 2356 O O . LYS B 1 140 ? -33.634 22.664 48.402 1.00 29.63 140 LYS D O 1
ATOM 2362 N N . ALA B 1 141 ? -31.539 23.365 47.855 1.00 30.33 141 ALA D N 1
ATOM 2363 C CA . ALA B 1 141 ? -31.738 23.417 46.388 1.00 31.23 141 ALA D CA 1
ATOM 2364 C C . ALA B 1 141 ? -32.032 22.005 45.842 1.00 32.16 141 ALA D C 1
ATOM 2365 O O . ALA B 1 141 ? -32.894 21.904 44.965 1.00 27.75 141 ALA D O 1
ATOM 2367 N N . GLN B 1 142 ? -31.395 20.963 46.404 1.00 28.55 142 GLN D N 1
ATOM 2368 C CA . GLN B 1 142 ? -31.660 19.538 46.070 1.00 30.32 142 GLN D CA 1
ATOM 2369 C C . GLN B 1 142 ? -33.095 19.178 46.444 1.00 28.94 142 GLN D C 1
ATOM 2370 O O . GLN B 1 142 ? -33.801 18.593 45.600 1.00 25.86 142 GLN D O 1
ATOM 2376 N N . ARG B 1 143 ? -33.503 19.505 47.665 1.00 28.78 143 ARG D N 1
ATOM 2377 C CA . ARG B 1 143 ? -34.863 19.192 48.162 1.00 31.03 143 ARG D CA 1
ATOM 2378 C C . ARG B 1 143 ? -35.881 19.864 47.226 1.00 29.11 143 ARG D C 1
ATOM 2379 O O . ARG B 1 143 ? -36.868 19.212 46.841 1.00 29.97 143 ARG D O 1
ATOM 2387 N N . GLN B 1 144 ? -35.652 21.128 46.850 1.00 24.58 144 GLN D N 1
ATOM 2388 C CA . GLN B 1 144 ? -36.619 21.895 46.049 1.00 27.54 144 GLN D CA 1
ATOM 2389 C C . GLN B 1 144 ? -36.642 21.332 44.625 1.00 26.12 144 GLN D C 1
ATOM 2390 O O . GLN B 1 144 ? -37.726 21.340 44.009 1.00 24.84 144 GLN D O 1
ATOM 2396 N N . TYR B 1 145 ? -35.507 20.852 44.119 1.00 26.36 145 TYR D N 1
ATOM 2397 C CA . TYR B 1 145 ? -35.446 20.208 42.780 1.00 27.79 145 TYR D CA 1
ATOM 2398 C C . TYR B 1 145 ? -36.317 18.938 42.776 1.00 26.64 145 TYR D C 1
ATOM 2399 O O . TYR B 1 145 ? -37.137 18.764 41.859 1.00 24.70 145 TYR D O 1
ATOM 2408 N N . VAL B 1 146 ? -36.191 18.111 43.796 1.00 24.21 146 VAL D N 1
ATOM 2409 C CA . VAL B 1 146 ? -37.012 16.891 43.996 1.00 28.21 146 VAL D CA 1
ATOM 2410 C C . VAL B 1 146 ? -38.501 17.294 44.054 1.00 30.13 146 VAL D C 1
ATOM 2411 O O . VAL B 1 146 ? -39.301 16.642 43.378 1.00 26.76 146 VAL D O 1
ATOM 2415 N N . GLU B 1 147 ? -38.833 18.369 44.760 1.00 29.47 147 GLU D N 1
ATOM 2416 C CA . GLU B 1 147 ? -40.234 18.839 44.895 1.00 30.62 147 GLU D CA 1
ATOM 2417 C C . GLU B 1 147 ? -40.794 19.235 43.523 1.00 26.00 147 GLU D C 1
ATOM 2418 O O . GLU B 1 147 ? -41.995 18.975 43.274 1.00 26.68 147 GLU D O 1
ATOM 2424 N N . VAL B 1 148 ? -39.997 19.821 42.644 1.00 25.20 148 VAL D N 1
ATOM 2425 C CA . VAL B 1 148 ? -40.483 20.141 41.281 1.00 27.20 148 VAL D CA 1
ATOM 2426 C C . VAL B 1 148 ? -40.925 18.840 40.606 1.00 28.28 148 VAL D C 1
ATOM 2427 O O . VAL B 1 148 ? -42.032 18.800 40.067 1.00 25.56 148 VAL D O 1
ATOM 2431 N N . TRP B 1 149 ? -40.064 17.816 40.606 1.00 28.76 149 TRP D N 1
ATOM 2432 C CA . TRP B 1 149 ? -40.384 16.513 39.986 1.00 26.15 149 TRP D CA 1
ATOM 2433 C C . TRP B 1 149 ? -41.621 15.918 40.653 1.00 25.37 149 TRP D C 1
ATOM 2434 O O . TRP B 1 149 ? -42.520 15.430 39.941 1.00 22.87 149 TRP D O 1
ATOM 2445 N N . VAL B 1 150 ? -41.623 15.888 41.978 1.00 23.33 150 VAL D N 1
ATOM 2446 C CA . VAL B 1 150 ? -42.747 15.261 42.720 1.00 27.36 150 VAL D CA 1
ATOM 2447 C C . VAL B 1 150 ? -44.062 15.969 42.329 1.00 25.04 150 VAL D C 1
ATOM 2448 O O . VAL B 1 150 ? -45.040 15.284 42.069 1.00 29.57 150 VAL D O 1
ATOM 2452 N N . GLY B 1 151 ? -44.080 17.296 42.240 1.00 25.70 151 GLY D N 1
ATOM 2453 C CA . GLY B 1 151 ? -45.299 18.066 41.938 1.00 24.28 151 GLY D CA 1
ATOM 2454 C C . GLY B 1 151 ? -45.833 17.694 40.569 1.00 28.15 151 GLY D C 1
ATOM 2455 O O . GLY B 1 151 ? -47.055 17.450 40.425 1.00 26.03 151 GLY D O 1
ATOM 2456 N N . VAL B 1 152 ? -44.939 17.572 39.584 1.00 26.46 152 VAL D N 1
ATOM 2457 C CA . VAL B 1 152 ? -45.360 17.236 38.195 1.00 24.18 152 VAL D CA 1
ATOM 2458 C C . VAL B 1 152 ? -45.863 15.776 38.174 1.00 24.36 152 VAL D C 1
ATOM 2459 O O . VAL B 1 152 ? -46.916 15.529 37.543 1.00 26.46 152 VAL D O 1
ATOM 2463 N N . LEU B 1 153 ? -45.173 14.853 38.853 1.00 26.24 153 LEU D N 1
ATOM 2464 C CA . LEU B 1 153 ? -45.549 13.413 38.840 1.00 27.51 153 LEU D CA 1
ATOM 2465 C C . LEU B 1 153 ? -46.926 13.224 39.467 1.00 27.70 153 LEU D C 1
ATOM 2466 O O . LEU B 1 153 ? -47.695 12.407 38.922 1.00 27.76 153 LEU D O 1
ATOM 2471 N N . ARG B 1 154 ? -47.202 13.894 40.592 1.00 25.74 154 ARG D N 1
ATOM 2472 C CA . ARG B 1 154 ? -48.510 13.770 41.296 1.00 30.12 154 ARG D CA 1
ATOM 2473 C C . ARG B 1 154 ? -49.635 14.375 40.445 1.00 27.81 154 ARG D C 1
ATOM 2474 O O . ARG B 1 154 ? -50.716 13.760 40.362 1.00 31.74 154 ARG D O 1
ATOM 2482 N N . GLU B 1 155 ? -49.390 15.508 39.797 1.00 30.67 155 GLU D N 1
ATOM 2483 C CA . GLU B 1 155 ? -50.395 16.200 38.941 1.00 29.78 155 GLU D CA 1
ATOM 2484 C C . GLU B 1 155 ? -50.730 15.304 37.742 1.00 34.80 155 GLU D C 1
ATOM 2485 O O . GLU B 1 155 ? -51.907 15.236 37.373 1.00 32.97 155 GLU D O 1
ATOM 2491 N N . LEU B 1 156 ? -49.728 14.625 37.184 1.00 35.90 156 LEU D N 1
ATOM 2492 C CA . LEU B 1 156 ? -49.894 13.700 36.040 1.00 34.74 156 LEU D CA 1
ATOM 2493 C C . LEU B 1 156 ? -50.612 12.422 36.473 1.00 37.38 156 LEU D C 1
ATOM 2494 O O . LEU B 1 156 ? -51.271 11.851 35.621 1.00 37.31 156 LEU D O 1
ATOM 2499 N N . ASN B 1 157 ? -50.440 11.961 37.719 1.00 31.42 157 ASN D N 1
ATOM 2500 C CA . ASN B 1 157 ? -50.997 10.686 38.230 1.00 32.63 157 ASN D CA 1
ATOM 2501 C C . ASN B 1 157 ? -51.863 10.948 39.456 1.00 33.38 157 ASN D C 1
ATOM 2502 O O . ASN B 1 157 ? -51.439 10.719 40.597 1.00 32.02 157 ASN D O 1
ATOM 2507 N N . PRO B 1 158 ? -53.101 11.467 39.272 1.00 36.37 158 PRO D N 1
ATOM 2508 C CA . PRO B 1 158 ? -53.938 11.827 40.410 1.00 38.85 158 PRO D CA 1
ATOM 2509 C C . PRO B 1 158 ? -54.136 10.648 41.375 1.00 35.38 158 PRO D C 1
ATOM 2510 O O . PRO B 1 158 ? -54.262 9.501 40.979 1.00 36.79 158 PRO D O 1
ATOM 2514 N N . GLY B 1 159 ? -53.967 10.946 42.631 1.00 39.52 159 GLY D N 1
ATOM 2515 C CA . GLY B 1 159 ? -54.004 9.911 43.673 1.00 38.93 159 GLY D CA 1
ATOM 2516 C C . GLY B 1 159 ? -52.646 9.299 43.917 1.00 44.46 159 GLY D C 1
ATOM 2517 O O . GLY B 1 159 ? -52.569 8.574 44.955 1.00 37.82 159 GLY D O 1
ATOM 2518 N N . LEU B 1 160 ? -51.576 9.621 43.160 1.00 36.78 160 LEU D N 1
ATOM 2519 C CA . LEU B 1 160 ? -50.201 9.151 43.539 1.00 35.45 160 LEU D CA 1
ATOM 2520 C C . LEU B 1 160 ? -49.796 9.773 44.873 1.00 29.86 160 LEU D C 1
ATOM 2521 O O . LEU B 1 160 ? -49.847 10.978 44.978 1.00 33.79 160 LEU D O 1
ATOM 2526 N N . ALA B 1 161 ? -49.440 8.981 45.865 1.00 32.27 161 ALA D N 1
ATOM 2527 C CA . ALA B 1 161 ? -49.053 9.471 47.207 1.00 34.66 161 ALA D CA 1
ATOM 2528 C C . ALA B 1 161 ? -47.679 10.164 47.114 1.00 38.37 161 ALA D C 1
ATOM 2529 O O . ALA B 1 161 ? -46.856 9.749 46.292 1.00 37.00 161 ALA D O 1
ATOM 2531 N N . GLU B 1 162 ? -47.457 11.173 47.947 1.00 34.78 162 GLU D N 1
ATOM 2532 C CA . GLU B 1 162 ? -46.182 11.905 48.130 1.00 40.83 162 GLU D CA 1
ATOM 2533 C C . GLU B 1 162 ? -45.029 10.905 48.308 1.00 38.92 162 GLU D C 1
ATOM 2534 O O . GLU B 1 162 ? -44.037 11.046 47.573 1.00 36.13 162 GLU D O 1
ATOM 2540 N N . ALA B 1 163 ? -45.132 9.959 49.247 1.00 38.68 163 ALA D N 1
ATOM 2541 C CA . ALA B 1 163 ? -44.037 9.001 49.563 1.00 39.14 163 ALA D CA 1
ATOM 2542 C C . ALA B 1 163 ? -43.632 8.200 48.311 1.00 36.79 163 ALA D C 1
ATOM 2543 O O . ALA B 1 163 ? -42.421 7.964 48.108 1.00 35.86 163 ALA D O 1
ATOM 2545 N N . ASP B 1 164 ? -44.606 7.743 47.530 1.00 35.69 164 ASP D N 1
ATOM 2546 C CA . ASP B 1 164 ? -44.368 6.964 46.295 1.00 35.33 164 ASP D CA 1
ATOM 2547 C C . ASP B 1 164 ? -43.713 7.846 45.232 1.00 34.37 164 ASP D C 1
ATOM 2548 O O . ASP B 1 164 ? -42.765 7.371 44.582 1.00 30.72 164 ASP D O 1
ATOM 2553 N N . ALA B 1 165 ? -44.224 9.073 45.038 1.00 31.22 165 ALA D N 1
ATOM 2554 C CA . ALA B 1 165 ? -43.677 10.032 44.056 1.00 29.86 165 ALA D CA 1
ATOM 2555 C C . ALA B 1 165 ? -42.207 10.336 44.401 1.00 27.40 165 ALA D C 1
ATOM 2556 O O . ALA B 1 165 ? -41.406 10.383 43.481 1.00 26.87 165 ALA D O 1
ATOM 2558 N N . ARG B 1 166 ? -41.862 10.514 45.674 1.00 27.77 166 ARG D N 1
ATOM 2559 C CA . ARG B 1 166 ? -40.490 10.773 46.149 1.00 30.58 166 ARG D CA 1
ATOM 2560 C C . ARG B 1 166 ? -39.582 9.582 45.844 1.00 30.72 166 ARG D C 1
ATOM 2561 O O . ARG B 1 166 ? -38.442 9.788 45.387 1.00 27.71 166 ARG D O 1
ATOM 2569 N N . LEU B 1 167 ? -40.050 8.376 46.134 1.00 30.56 167 LEU D N 1
ATOM 2570 C CA . LEU B 1 167 ? -39.292 7.133 45.827 1.00 30.20 167 LEU D CA 1
ATOM 2571 C C . LEU B 1 167 ? -39.003 7.080 44.313 1.00 28.46 167 LEU D C 1
ATOM 2572 O O . LEU B 1 167 ? -37.873 6.742 43.906 1.00 29.14 167 LEU D O 1
ATOM 2577 N N . MET B 1 168 ? -39.998 7.386 43.481 1.00 28.61 168 MET D N 1
ATOM 2578 C CA . MET B 1 168 ? -39.848 7.335 42.012 1.00 29.63 168 MET D CA 1
ATOM 2579 C C . MET B 1 168 ? -38.856 8.406 41.529 1.00 27.32 168 MET D C 1
ATOM 2580 O O . MET B 1 168 ? -38.019 8.120 40.613 1.00 27.90 168 MET D O 1
ATOM 2585 N N . ALA B 1 169 ? -38.955 9.629 42.058 1.00 28.09 169 ALA D N 1
ATOM 2586 C CA . ALA B 1 169 ? -38.079 10.757 41.663 1.00 26.24 169 ALA D CA 1
ATOM 2587 C C . ALA B 1 169 ? -36.628 10.391 42.005 1.00 28.15 169 ALA D C 1
ATOM 2588 O O . ALA B 1 169 ? -35.749 10.480 41.093 1.00 26.69 169 ALA D O 1
ATOM 2590 N N . HIS B 1 170 ? -36.366 9.995 43.249 1.00 24.10 170 HIS D N 1
ATOM 2591 C CA . HIS B 1 170 ? -35.003 9.570 43.660 1.00 26.76 170 HIS D CA 1
ATOM 2592 C C . HIS B 1 170 ? -34.495 8.400 42.805 1.00 25.69 170 HIS D C 1
ATOM 2593 O O . HIS B 1 170 ? -33.283 8.370 42.517 1.00 25.04 170 HIS D O 1
ATOM 2600 N N . ALA B 1 171 ? -35.359 7.454 42.430 1.00 26.02 171 ALA D N 1
ATOM 2601 C CA . ALA B 1 171 ? -34.974 6.299 41.585 1.00 25.28 171 ALA D CA 1
ATOM 2602 C C . ALA B 1 171 ? -34.516 6.804 40.205 1.00 27.10 171 ALA D C 1
ATOM 2603 O O . ALA B 1 171 ? -33.493 6.298 39.675 1.00 25.79 171 ALA D O 1
ATOM 2605 N N . VAL B 1 172 ? -35.236 7.767 39.636 1.00 24.60 172 VAL D N 1
ATOM 2606 C CA . VAL B 1 172 ? -34.877 8.336 38.313 1.00 28.27 172 VAL D CA 1
ATOM 2607 C C . VAL B 1 172 ? -33.544 9.081 38.439 1.00 24.71 172 VAL D C 1
ATOM 2608 O O . VAL B 1 172 ? -32.706 8.909 37.553 1.00 21.31 172 VAL D O 1
ATOM 2612 N N . PHE B 1 173 ? -33.326 9.883 39.481 1.00 23.63 173 PHE D N 1
ATOM 2613 C CA . PHE B 1 173 ? -32.019 10.578 39.653 1.00 24.96 173 PHE D CA 1
ATOM 2614 C C . PHE B 1 173 ? -30.909 9.516 39.765 1.00 24.47 173 PHE D C 1
ATOM 2615 O O . PHE B 1 173 ? -29.839 9.718 39.218 1.00 24.45 173 PHE D O 1
ATOM 2623 N N . GLY B 1 174 ? -31.148 8.436 40.495 1.00 24.22 174 GLY D N 1
ATOM 2624 C CA . GLY B 1 174 ? -30.162 7.367 40.653 1.00 26.36 174 GLY D CA 1
ATOM 2625 C C . GLY B 1 174 ? -29.802 6.728 39.306 1.00 25.91 174 GLY D C 1
ATOM 2626 O O . GLY B 1 174 ? -28.598 6.528 39.019 1.00 28.18 174 GLY D O 1
ATOM 2627 N N . LEU B 1 175 ? -30.817 6.423 38.510 1.00 24.75 175 LEU D N 1
ATOM 2628 C CA . LEU B 1 175 ? -30.694 5.852 37.138 1.00 27.00 175 LEU D CA 1
ATOM 2629 C C . LEU B 1 175 ? -29.831 6.800 36.286 1.00 23.15 175 LEU D C 1
ATOM 2630 O O . LEU B 1 175 ? -28.831 6.365 35.753 1.00 26.15 175 LEU D O 1
ATOM 2635 N N . LEU B 1 176 ? -30.221 8.055 36.192 1.00 22.65 176 LEU D N 1
ATOM 2636 C CA . LEU B 1 176 ? -29.567 9.058 35.314 1.00 23.68 176 LEU D CA 1
ATOM 2637 C C . LEU B 1 176 ? -28.190 9.396 35.861 1.00 22.91 176 LEU D C 1
ATOM 2638 O O . LEU B 1 176 ? -27.288 9.615 35.041 1.00 27.48 176 LEU D O 1
ATOM 2643 N N . ASN B 1 177 ? -28.007 9.442 37.187 1.00 23.62 177 ASN D N 1
ATOM 2644 C CA . ASN B 1 177 ? -26.722 9.872 37.777 1.00 26.18 177 ASN D CA 1
ATOM 2645 C C . ASN B 1 177 ? -25.702 8.716 37.769 1.00 29.00 177 ASN D C 1
ATOM 2646 O O . ASN B 1 177 ? -24.626 8.902 38.356 1.00 28.44 177 ASN D O 1
ATOM 2651 N N . SER B 1 178 ? -25.994 7.599 37.113 1.00 27.59 178 SER D N 1
ATOM 2652 C CA . SER B 1 178 ? -25.055 6.440 36.996 1.00 27.48 178 SER D CA 1
ATOM 2653 C C . SER B 1 178 ? -23.968 6.723 35.945 1.00 32.96 178 SER D C 1
ATOM 2654 O O . SER B 1 178 ? -23.038 5.913 35.832 1.00 33.51 178 SER D O 1
ATOM 2657 N N . THR B 1 179 ? -24.049 7.844 35.219 1.00 32.26 179 THR D N 1
ATOM 2658 C CA . THR B 1 179 ? -23.146 8.158 34.084 1.00 33.56 179 THR D CA 1
ATOM 2659 C C . THR B 1 179 ? -21.655 8.170 34.481 1.00 33.70 179 THR D C 1
ATOM 2660 O O . THR B 1 179 ? -20.826 7.776 33.669 1.00 35.31 179 THR D O 1
ATOM 2664 N N . PRO B 1 180 ? -21.219 8.616 35.683 1.00 30.59 180 PRO D N 1
ATOM 2665 C CA . PRO B 1 180 ? -19.806 8.508 36.057 1.00 35.59 180 PRO D CA 1
ATOM 2666 C C . PRO B 1 180 ? -19.274 7.066 36.034 1.00 38.14 180 PRO D C 1
ATOM 2667 O O . PRO B 1 180 ? -18.126 6.899 35.727 1.00 44.80 180 PRO D O 1
ATOM 2671 N N . HIS B 1 181 ? -20.117 6.068 36.307 1.00 41.98 181 HIS D N 1
ATOM 2672 C CA . HIS B 1 181 ? -19.720 4.631 36.382 1.00 48.20 181 HIS D CA 1
ATOM 2673 C C . HIS B 1 181 ? -19.683 4.045 34.985 1.00 51.93 181 HIS D C 1
ATOM 2674 O O . HIS B 1 181 ? -18.858 3.168 34.749 1.00 60.37 181 HIS D O 1
ATOM 2681 N N . SER B 1 182 ? -20.555 4.502 34.096 1.00 55.30 182 SER D N 1
ATOM 2682 C CA . SER B 1 182 ? -20.741 3.881 32.764 1.00 57.21 182 SER D CA 1
ATOM 2683 C C . SER B 1 182 ? -20.003 4.671 31.669 1.00 53.96 182 SER D C 1
ATOM 2684 O O . SER B 1 182 ? -19.771 4.077 30.618 1.00 64.37 182 SER D O 1
ATOM 2687 N N . MET B 1 183 ? -19.618 5.931 31.898 1.00 58.31 183 MET D N 1
ATOM 2688 C CA . MET B 1 183 ? -19.112 6.848 30.830 1.00 62.60 183 MET D CA 1
ATOM 2689 C C . MET B 1 183 ? -17.733 7.396 31.205 1.00 67.91 183 MET D C 1
ATOM 2690 O O . MET B 1 183 ? -17.682 8.485 31.820 1.00 75.30 183 MET D O 1
ATOM 2695 N N . LYS B 1 184 ? -16.662 6.720 30.793 1.00 76.47 184 LYS D N 1
ATOM 2696 C CA . LYS B 1 184 ? -15.262 7.169 31.036 1.00 79.84 184 LYS D CA 1
ATOM 2697 C C . LYS B 1 184 ? -14.857 8.139 29.915 1.00 81.92 184 LYS D C 1
ATOM 2698 O O . LYS B 1 184 ? -15.416 8.017 28.791 1.00 68.26 184 LYS D O 1
ATOM 2704 N N . ALA B 1 185 ? -13.871 9.024 30.163 1.00 88.75 185 ALA D N 1
ATOM 2705 C CA . ALA B 1 185 ? -13.118 9.815 29.144 1.00 90.94 185 ALA D CA 1
ATOM 2706 C C . ALA B 1 185 ? -12.915 9.007 27.842 1.00 88.92 185 ALA D C 1
ATOM 2707 O O . ALA B 1 185 ? -13.095 9.582 26.747 1.00 83.20 185 ALA D O 1
ATOM 2709 N N . ALA B 1 186 ? -12.567 7.718 27.963 1.00 96.28 186 ALA D N 1
ATOM 2710 C CA . ALA B 1 186 ? -12.449 6.719 26.869 1.00 94.55 186 ALA D CA 1
ATOM 2711 C C . ALA B 1 186 ? -13.540 6.917 25.809 1.00 97.02 186 ALA D C 1
ATOM 2712 O O . ALA B 1 186 ? -13.192 7.204 24.653 1.00 109.20 186 ALA D O 1
ATOM 2714 N N . ASP B 1 187 ? -14.810 6.738 26.183 1.00 107.88 187 ASP D N 1
ATOM 2715 C CA . ASP B 1 187 ? -15.955 6.668 25.229 1.00 111.63 187 ASP D CA 1
ATOM 2716 C C . ASP B 1 187 ? -16.620 8.053 25.146 1.00 110.16 187 ASP D C 1
ATOM 2717 O O . ASP B 1 187 ? -17.874 8.152 25.319 1.00 102.52 187 ASP D O 1
ATOM 2722 N N . SER B 1 188 ? -15.809 9.096 24.914 1.00 93.61 188 SER D N 1
ATOM 2723 C CA . SER B 1 188 ? -16.287 10.485 24.669 1.00 76.49 188 SER D CA 1
ATOM 2724 C C . SER B 1 188 ? -16.494 10.750 23.167 1.00 65.09 188 SER D C 1
ATOM 2725 O O . SER B 1 188 ? -16.574 11.926 22.761 1.00 78.73 188 SER D O 1
ATOM 2728 N N . LYS B 1 189 ? -16.646 9.697 22.371 1.00 51.83 189 LYS D N 1
ATOM 2729 C CA . LYS B 1 189 ? -17.123 9.772 20.965 1.00 51.14 189 LYS D CA 1
ATOM 2730 C C . LYS B 1 189 ? -18.575 10.257 20.919 1.00 41.44 189 LYS D C 1
ATOM 2731 O O . LYS B 1 189 ? -19.401 9.720 21.635 1.00 36.91 189 LYS D O 1
ATOM 2737 N N . PRO B 1 190 ? -18.924 11.245 20.077 1.00 40.06 190 PRO D N 1
ATOM 2738 C CA . PRO B 1 190 ? -20.316 11.693 19.940 1.00 33.43 190 PRO D CA 1
ATOM 2739 C C . PRO B 1 190 ? -21.325 10.566 19.742 1.00 32.66 190 PRO D C 1
ATOM 2740 O O . PRO B 1 190 ? -22.355 10.609 20.391 1.00 32.98 190 PRO D O 1
ATOM 2744 N N . ALA B 1 191 ? -21.015 9.551 18.932 1.00 30.47 191 ALA D N 1
ATOM 2745 C CA . ALA B 1 191 ? -21.871 8.370 18.707 1.00 32.03 191 ALA D CA 1
ATOM 2746 C C . ALA B 1 191 ? -22.194 7.644 20.041 1.00 31.24 191 ALA D C 1
ATOM 2747 O O . ALA B 1 191 ? -23.298 7.146 20.182 1.00 30.57 191 ALA D O 1
ATOM 2749 N N . ARG B 1 192 ? -21.237 7.574 20.959 1.00 35.40 192 ARG D N 1
ATOM 2750 C CA . ARG B 1 192 ? -21.405 6.899 22.275 1.00 39.96 192 ARG D CA 1
ATOM 2751 C C . ARG B 1 192 ? -22.323 7.749 23.161 1.00 30.51 192 ARG D C 1
ATOM 2752 O O . ARG B 1 192 ? -23.211 7.181 23.813 1.00 32.39 192 ARG D O 1
ATOM 2760 N N . THR B 1 193 ? -22.115 9.050 23.184 1.00 27.76 193 THR D N 1
ATOM 2761 C CA . THR B 1 193 ? -22.927 10.019 23.945 1.00 28.47 193 THR D CA 1
ATOM 2762 C C . THR B 1 193 ? -24.398 9.909 23.517 1.00 30.03 193 THR D C 1
ATOM 2763 O O . THR B 1 193 ? -25.277 9.754 24.388 1.00 27.82 193 THR D O 1
ATOM 2767 N N . VAL B 1 194 ? -24.690 9.957 22.223 1.00 25.02 194 VAL D N 1
ATOM 2768 C CA . VAL B 1 194 ? -26.114 9.951 21.793 1.00 25.47 194 VAL D CA 1
ATOM 2769 C C . VAL B 1 194 ? -26.714 8.570 21.991 1.00 27.46 194 VAL D C 1
ATOM 2770 O O . VAL B 1 194 ? -27.884 8.532 22.303 1.00 26.19 194 VAL D O 1
ATOM 2774 N N . ARG B 1 195 ? -25.969 7.491 21.861 1.00 26.16 195 ARG D N 1
ATOM 2775 C CA . ARG B 1 195 ? -26.516 6.136 22.133 1.00 28.18 195 ARG D CA 1
ATOM 2776 C C . ARG B 1 195 ? -26.817 6.029 23.649 1.00 24.77 195 ARG D C 1
ATOM 2777 O O . ARG B 1 195 ? -27.909 5.580 23.994 1.00 24.78 195 ARG D O 1
ATOM 2785 N N . ALA B 1 196 ? -25.909 6.458 24.516 1.00 27.51 196 ALA D N 1
ATOM 2786 C CA . ALA B 1 196 ? -26.141 6.436 25.986 1.00 27.92 196 ALA D CA 1
ATOM 2787 C C . ALA B 1 196 ? -27.383 7.275 26.326 1.00 30.53 196 ALA D C 1
ATOM 2788 O O . ALA B 1 196 ? -28.284 6.819 27.095 1.00 29.74 196 ALA D O 1
ATOM 2790 N N . ARG B 1 197 ? -27.459 8.486 25.765 1.00 27.58 197 ARG D N 1
ATOM 2791 C CA . ARG B 1 197 ? -28.648 9.341 25.958 1.00 26.04 197 ARG D CA 1
ATOM 2792 C C . ARG B 1 197 ? -29.919 8.558 25.571 1.00 26.96 197 ARG D C 1
ATOM 2793 O O . ARG B 1 197 ? -30.888 8.591 26.310 1.00 23.52 197 ARG D O 1
ATOM 2801 N N . ALA B 1 198 ? -29.951 7.896 24.424 1.00 25.05 198 ALA D N 1
ATOM 2802 C CA . ALA B 1 198 ? -31.193 7.250 23.917 1.00 27.73 198 ALA D CA 1
ATOM 2803 C C . ALA B 1 198 ? -31.586 6.097 24.862 1.00 24.00 198 ALA D C 1
ATOM 2804 O O . ALA B 1 198 ? -32.781 5.964 25.164 1.00 25.45 198 ALA D O 1
ATOM 2806 N N . VAL B 1 199 ? -30.620 5.289 25.261 1.00 26.03 199 VAL D N 1
ATOM 2807 C CA . VAL B 1 199 ? -30.851 4.136 26.172 1.00 30.20 199 VAL D CA 1
ATOM 2808 C C . VAL B 1 199 ? -31.321 4.628 27.556 1.00 27.44 199 VAL D C 1
ATOM 2809 O O . VAL B 1 199 ? -32.352 4.132 28.040 1.00 25.00 199 VAL D O 1
ATOM 2813 N N . LEU B 1 200 ? -30.643 5.614 28.145 1.00 27.71 200 LEU D N 1
ATOM 2814 C CA . LEU B 1 200 ? -31.047 6.160 29.477 1.00 25.62 200 LEU D CA 1
ATOM 2815 C C . LEU B 1 200 ? -32.426 6.824 29.396 1.00 26.12 200 LEU D C 1
ATOM 2816 O O . LEU B 1 200 ? -33.242 6.656 30.359 1.00 25.58 200 LEU D O 1
ATOM 2821 N N . ARG B 1 201 ? -32.738 7.547 28.318 1.00 25.45 201 ARG D N 1
ATOM 2822 C CA . ARG B 1 201 ? -34.077 8.175 28.161 1.00 26.91 201 ARG D CA 1
ATOM 2823 C C . ARG B 1 201 ? -35.161 7.070 28.102 1.00 27.68 201 ARG D C 1
ATOM 2824 O O . ARG B 1 201 ? -36.181 7.193 28.789 1.00 29.44 201 ARG D O 1
ATOM 2832 N N . ALA B 1 202 ? -34.963 6.022 27.315 1.00 30.24 202 ALA D N 1
ATOM 2833 C CA . ALA B 1 202 ? -35.956 4.930 27.138 1.00 29.29 202 ALA D CA 1
ATOM 2834 C C . ALA B 1 202 ? -36.177 4.226 28.497 1.00 28.32 202 ALA D C 1
ATOM 2835 O O . ALA B 1 202 ? -37.343 3.985 28.880 1.00 28.63 202 ALA D O 1
ATOM 2837 N N . MET B 1 203 ? -35.093 3.973 29.235 1.00 27.32 203 MET D N 1
ATOM 2838 C CA . MET B 1 203 ? -35.176 3.349 30.577 1.00 27.36 203 MET D CA 1
ATOM 2839 C C . MET B 1 203 ? -35.990 4.232 31.518 1.00 27.46 203 MET D C 1
ATOM 2840 O O . MET B 1 203 ? -36.874 3.714 32.236 1.00 27.54 203 MET D O 1
ATOM 2845 N N . THR B 1 204 ? -35.739 5.538 31.496 1.00 26.55 204 THR D N 1
ATOM 2846 C CA . THR B 1 204 ? -36.370 6.510 32.407 1.00 24.02 204 THR D CA 1
ATOM 2847 C C . THR B 1 204 ? -37.866 6.608 32.106 1.00 29.71 204 THR D C 1
ATOM 2848 O O . THR B 1 204 ? -38.706 6.559 33.070 1.00 27.70 204 THR D O 1
ATOM 2852 N N . VAL B 1 205 ? -38.222 6.760 30.841 1.00 29.54 205 VAL D N 1
ATOM 2853 C CA . VAL B 1 205 ? -39.634 6.895 30.408 1.00 33.31 205 VAL D CA 1
ATOM 2854 C C . VAL B 1 205 ? -40.404 5.623 30.811 1.00 33.21 205 VAL D C 1
ATOM 2855 O O . VAL B 1 205 ? -41.492 5.767 31.443 1.00 36.32 205 VAL D O 1
ATOM 2859 N N . ALA B 1 206 ? -39.854 4.451 30.530 1.00 32.28 206 ALA D N 1
ATOM 2860 C CA . ALA B 1 206 ? -40.455 3.156 30.909 1.00 35.34 206 ALA D CA 1
ATOM 2861 C C . ALA B 1 206 ? -40.580 3.051 32.439 1.00 38.75 206 ALA D C 1
ATOM 2862 O O . ALA B 1 206 ? -41.661 2.655 32.896 1.00 37.51 206 ALA D O 1
ATOM 2864 N N . ALA B 1 207 ? -39.544 3.433 33.211 1.00 33.78 207 ALA D N 1
ATOM 2865 C CA . ALA B 1 207 ? -39.564 3.339 34.691 1.00 29.36 207 ALA D CA 1
ATOM 2866 C C . ALA B 1 207 ? -40.725 4.163 35.248 1.00 33.60 207 ALA D C 1
ATOM 2867 O O . ALA B 1 207 ? -41.402 3.664 36.153 1.00 34.56 207 ALA D O 1
ATOM 2869 N N . LEU B 1 208 ? -40.929 5.382 34.762 1.00 32.17 208 LEU D N 1
ATOM 2870 C CA . LEU B 1 208 ? -41.965 6.279 35.288 1.00 37.76 208 LEU D CA 1
ATOM 2871 C C . LEU B 1 208 ? -43.377 5.802 34.921 1.00 40.65 208 LEU D C 1
ATOM 2872 O O . LEU B 1 208 ? -44.284 6.299 35.585 1.00 42.49 208 LEU D O 1
ATOM 2877 N N . SER B 1 209 ? -43.573 4.908 33.950 1.00 45.78 209 SER D N 1
ATOM 2878 C CA . SER B 1 209 ? -44.849 4.172 33.685 1.00 51.32 209 SER D CA 1
ATOM 2879 C C . SER B 1 209 ? -45.413 3.511 34.947 1.00 54.62 209 SER D C 1
ATOM 2880 O O . SER B 1 209 ? -46.637 3.464 35.064 1.00 61.56 209 SER D O 1
ATOM 2883 N N . ALA B 1 210 ? -44.537 3.115 35.871 1.00 51.27 210 ALA D N 1
ATOM 2884 C CA . ALA B 1 210 ? -44.863 2.441 37.137 1.00 50.80 210 ALA D CA 1
ATOM 2885 C C . ALA B 1 210 ? -45.769 3.282 38.024 1.00 55.19 210 ALA D C 1
ATOM 2886 O O . ALA B 1 210 ? -46.338 2.646 38.927 1.00 48.95 210 ALA D O 1
ATOM 2888 N N . ALA B 1 211 ? -45.828 4.612 37.871 1.00 55.02 211 ALA D N 1
ATOM 2889 C CA . ALA B 1 211 ? -46.680 5.473 38.737 1.00 60.85 211 ALA D CA 1
ATOM 2890 C C . ALA B 1 211 ? -48.120 4.955 38.655 1.00 64.65 211 ALA D C 1
ATOM 2891 O O . ALA B 1 211 ? -48.774 4.757 39.727 1.00 64.34 211 ALA D O 1
ATOM 2893 N N . ASP B 1 212 ? -48.558 4.698 37.418 1.00 65.93 212 ASP D N 1
ATOM 2894 C CA . ASP B 1 212 ? -49.932 4.264 37.071 1.00 71.29 212 ASP D CA 1
ATOM 2895 C C . ASP B 1 212 ? -50.220 2.909 37.736 1.00 73.61 212 ASP D C 1
ATOM 2896 O O . ASP B 1 212 ? -51.291 2.798 38.394 1.00 68.66 212 ASP D O 1
ATOM 2901 N N . ARG B 1 213 ? -49.294 1.945 37.634 1.00 72.03 213 ARG D N 1
ATOM 2902 C CA . ARG B 1 213 ? -49.463 0.559 38.156 1.00 73.65 213 ARG D CA 1
ATOM 2903 C C . ARG B 1 213 ? -49.273 0.509 39.681 1.00 71.11 213 ARG D C 1
ATOM 2904 O O . ARG B 1 213 ? -49.394 -0.598 40.236 1.00 86.97 213 ARG D O 1
ATOM 2912 N N . CYS B 1 214 ? -49.002 1.641 40.346 1.00 65.94 214 CYS D N 1
ATOM 2913 C CA . CYS B 1 214 ? -48.668 1.694 41.793 1.00 64.48 214 CYS D CA 1
ATOM 2914 C C . CYS B 1 214 ? -49.723 2.476 42.577 1.00 66.86 214 CYS D C 1
ATOM 2915 O O . CYS B 1 214 ? -49.790 2.233 43.797 1.00 69.54 214 CYS D O 1
ATOM 2918 N N . LEU B 1 215 ? -50.547 3.318 41.935 1.00 70.38 215 LEU D N 1
ATOM 2919 C CA . LEU B 1 215 ? -51.581 4.101 42.675 1.00 73.14 215 LEU D CA 1
ATOM 2920 C C . LEU B 1 215 ? -52.845 3.236 42.823 1.00 71.57 215 LEU D C 1
ATOM 2921 O O . LEU B 1 215 ? -53.209 2.308 42.062 1.00 66.56 215 LEU D O 1
ATOM 2927 N N . ASP C 1 25 ? -20.939 36.805 -26.055 1.00 108.68 25 ASP A N 1
ATOM 2928 C CA . ASP C 1 25 ? -19.572 36.902 -25.422 1.00 108.58 25 ASP A CA 1
ATOM 2929 C C . ASP C 1 25 ? -19.209 35.488 -24.924 1.00 107.98 25 ASP A C 1
ATOM 2930 O O . ASP C 1 25 ? -20.032 34.889 -24.203 1.00 108.66 25 ASP A O 1
ATOM 2935 N N . ARG C 1 26 ? -18.083 34.944 -25.407 1.00 113.01 26 ARG A N 1
ATOM 2936 C CA . ARG C 1 26 ? -17.785 33.492 -25.434 1.00 118.75 26 ARG A CA 1
ATOM 2937 C C . ARG C 1 26 ? -17.268 33.044 -24.067 1.00 124.46 26 ARG A C 1
ATOM 2938 O O . ARG C 1 26 ? -17.440 31.837 -23.735 1.00 130.33 26 ARG A O 1
ATOM 2946 N N . ARG C 1 27 ? -16.614 33.958 -23.339 1.00 117.87 27 ARG A N 1
ATOM 2947 C CA . ARG C 1 27 ? -16.040 33.688 -21.995 1.00 108.21 27 ARG A CA 1
ATOM 2948 C C . ARG C 1 27 ? -17.171 33.267 -21.050 1.00 106.63 27 ARG A C 1
ATOM 2949 O O . ARG C 1 27 ? -16.991 32.270 -20.342 1.00 100.46 27 ARG A O 1
ATOM 2957 N N . PHE C 1 28 ? -18.293 33.993 -21.068 1.00 95.34 28 PHE A N 1
ATOM 2958 C CA . PHE C 1 28 ? -19.497 33.739 -20.232 1.00 91.65 28 PHE A CA 1
ATOM 2959 C C . PHE C 1 28 ? -20.157 32.423 -20.652 1.00 91.85 28 PHE A C 1
ATOM 2960 O O . PHE C 1 28 ? -20.679 31.725 -19.770 1.00 81.14 28 PHE A O 1
ATOM 2968 N N . GLN C 1 29 ? -20.181 32.121 -21.953 1.00 89.60 29 GLN A N 1
ATOM 2969 C CA . GLN C 1 29 ? -20.822 30.893 -22.496 1.00 91.98 29 GLN A CA 1
ATOM 2970 C C . GLN C 1 29 ? -20.053 29.656 -22.006 1.00 88.74 29 GLN A C 1
ATOM 2971 O O . GLN C 1 29 ? -20.705 28.665 -21.608 1.00 72.17 29 GLN A O 1
ATOM 2977 N N . LEU C 1 30 ? -18.721 29.719 -22.029 1.00 84.09 30 LEU A N 1
ATOM 2978 C CA . LEU C 1 30 ? -17.837 28.638 -21.518 1.00 86.16 30 LEU A CA 1
ATOM 2979 C C . LEU C 1 30 ? -18.020 28.455 -19.999 1.00 77.00 30 LEU A C 1
ATOM 2980 O O . LEU C 1 30 ? -18.056 27.293 -19.559 1.00 72.23 30 LEU A O 1
ATOM 2985 N N . LEU C 1 31 ? -18.143 29.547 -19.231 1.00 70.56 31 LEU A N 1
ATOM 2986 C CA . LEU C 1 31 ? -18.290 29.479 -17.749 1.00 74.73 31 LEU A CA 1
ATOM 2987 C C . LEU C 1 31 ? -19.640 28.848 -17.410 1.00 65.62 31 LEU A C 1
ATOM 2988 O O . LEU C 1 31 ? -19.668 27.982 -16.536 1.00 73.55 31 LEU A O 1
ATOM 2993 N N . ALA C 1 32 ? -20.701 29.262 -18.092 1.00 61.47 32 ALA A N 1
ATOM 2994 C CA . ALA C 1 32 ? -22.081 28.771 -17.873 1.00 64.12 32 ALA A CA 1
ATOM 2995 C C . ALA C 1 32 ? -22.173 27.282 -18.221 1.00 66.74 32 ALA A C 1
ATOM 2996 O O . ALA C 1 32 ? -22.843 26.540 -17.474 1.00 60.80 32 ALA A O 1
ATOM 2998 N N . ALA C 1 33 ? -21.544 26.851 -19.317 1.00 67.78 33 ALA A N 1
ATOM 2999 C CA . ALA C 1 33 ? -21.472 25.420 -19.699 1.00 69.99 33 ALA A CA 1
ATOM 3000 C C . ALA C 1 33 ? -20.694 24.645 -18.620 1.00 62.29 33 ALA A C 1
ATOM 3001 O O . ALA C 1 33 ? -21.204 23.612 -18.156 1.00 59.79 33 ALA A O 1
ATOM 3003 N N . ALA C 1 34 ? -19.504 25.127 -18.235 1.00 67.26 34 ALA A N 1
ATOM 3004 C CA . ALA C 1 34 ? -18.647 24.497 -17.198 1.00 67.14 34 ALA A CA 1
ATOM 3005 C C . ALA C 1 34 ? -19.452 24.336 -15.893 1.00 70.42 34 ALA A C 1
ATOM 3006 O O . ALA C 1 34 ? -19.404 23.252 -15.279 1.00 67.93 34 ALA A O 1
ATOM 3008 N N . GLU C 1 35 ? -20.194 25.372 -15.507 1.00 64.77 35 GLU A N 1
ATOM 3009 C CA . GLU C 1 35 ? -21.036 25.380 -14.281 1.00 67.98 35 GLU A CA 1
ATOM 3010 C C . GLU C 1 35 ? -22.072 24.256 -14.373 1.00 65.06 35 GLU A C 1
ATOM 3011 O O . GLU C 1 35 ? -22.203 23.483 -13.408 1.00 60.44 35 GLU A O 1
ATOM 3017 N N . ARG C 1 36 ? -22.799 24.188 -15.483 1.00 68.21 36 ARG A N 1
ATOM 3018 C CA . ARG C 1 36 ? -23.869 23.178 -15.700 1.00 77.90 36 ARG A CA 1
ATOM 3019 C C . ARG C 1 36 ? -23.262 21.766 -15.668 1.00 70.26 36 ARG A C 1
ATOM 3020 O O . ARG C 1 36 ? -23.809 20.900 -14.964 1.00 68.85 36 ARG A O 1
ATOM 3028 N N . LEU C 1 37 ? -22.150 21.547 -16.371 1.00 72.10 37 LEU A N 1
ATOM 3029 C CA . LEU C 1 37 ? -21.559 20.192 -16.580 1.00 75.00 37 LEU A CA 1
ATOM 3030 C C . LEU C 1 37 ? -20.842 19.717 -15.309 1.00 66.95 37 LEU A C 1
ATOM 3031 O O . LEU C 1 37 ? -21.004 18.537 -14.959 1.00 64.54 37 LEU A O 1
ATOM 3036 N N . PHE C 1 38 ? -20.073 20.583 -14.647 1.00 62.56 38 PHE A N 1
ATOM 3037 C CA . PHE C 1 38 ? -19.425 20.280 -13.341 1.00 63.19 38 PHE A CA 1
ATOM 3038 C C . PHE C 1 38 ? -20.482 19.875 -12.296 1.00 65.70 38 PHE A C 1
ATOM 3039 O O . PHE C 1 38 ? -20.244 18.918 -11.547 1.00 68.55 38 PHE A O 1
ATOM 3047 N N . ALA C 1 39 ? -21.625 20.565 -12.250 1.00 65.18 39 ALA A N 1
ATOM 3048 C CA . ALA C 1 39 ? -22.746 20.277 -11.318 1.00 71.87 39 ALA A CA 1
ATOM 3049 C C . ALA C 1 39 ? -23.338 18.894 -11.620 1.00 76.56 39 ALA A C 1
ATOM 3050 O O . ALA C 1 39 ? -23.468 18.096 -10.688 1.00 71.89 39 ALA A O 1
ATOM 3052 N N . GLU C 1 40 ? -23.667 18.637 -12.888 1.00 77.95 40 GLU A N 1
ATOM 3053 C CA . GLU C 1 40 ? -24.326 17.392 -13.368 1.00 84.70 40 GLU A CA 1
ATOM 3054 C C . GLU C 1 40 ? -23.394 16.187 -13.229 1.00 83.20 40 GLU A C 1
ATOM 3055 O O . GLU C 1 40 ? -23.850 15.186 -12.667 1.00 86.60 40 GLU A O 1
ATOM 3061 N N . ARG C 1 41 ? -22.157 16.276 -13.728 1.00 81.76 41 ARG A N 1
ATOM 3062 C CA . ARG C 1 41 ? -21.268 15.100 -13.948 1.00 83.45 41 ARG A CA 1
ATOM 3063 C C . ARG C 1 41 ? -20.112 15.064 -12.941 1.00 75.30 41 ARG A C 1
ATOM 3064 O O . ARG C 1 41 ? -19.494 13.992 -12.816 1.00 78.92 41 ARG A O 1
ATOM 3072 N N . GLY C 1 42 ? -19.828 16.172 -12.251 1.00 71.54 42 GLY A N 1
ATOM 3073 C CA . GLY C 1 42 ? -18.659 16.307 -11.359 1.00 70.57 42 GLY A CA 1
ATOM 3074 C C . GLY C 1 42 ? -17.444 16.752 -12.149 1.00 75.25 42 GLY A C 1
ATOM 3075 O O . GLY C 1 42 ? -17.394 16.465 -13.378 1.00 71.04 42 GLY A O 1
ATOM 3076 N N . PHE C 1 43 ? -16.499 17.431 -11.493 1.00 77.71 43 PHE A N 1
ATOM 3077 C CA . PHE C 1 43 ? -15.338 18.082 -12.155 1.00 77.96 43 PHE A CA 1
ATOM 3078 C C . PHE C 1 43 ? -14.526 17.049 -12.969 1.00 79.49 43 PHE A C 1
ATOM 3079 O O . PHE C 1 43 ? -14.258 17.293 -14.167 1.00 74.76 43 PHE A O 1
ATOM 3087 N N . LEU C 1 44 ? -14.164 15.920 -12.351 1.00 81.08 44 LEU A N 1
ATOM 3088 C CA . LEU C 1 44 ? -13.207 14.921 -12.913 1.00 84.10 44 LEU A CA 1
ATOM 3089 C C . LEU C 1 44 ? -13.739 14.327 -14.224 1.00 85.21 44 LEU A C 1
ATOM 3090 O O . LEU C 1 44 ? -12.936 14.199 -15.158 1.00 94.41 44 LEU A O 1
ATOM 3095 N N . ALA C 1 45 ? -15.034 14.007 -14.312 1.00 79.93 45 ALA A N 1
ATOM 3096 C CA . ALA C 1 45 ? -15.658 13.333 -15.477 1.00 85.44 45 ALA A CA 1
ATOM 3097 C C . ALA C 1 45 ? -15.792 14.290 -16.666 1.00 88.43 45 ALA A C 1
ATOM 3098 O O . ALA C 1 45 ? -16.077 13.802 -17.772 1.00 95.88 45 ALA A O 1
ATOM 3100 N N . VAL C 1 46 ? -15.659 15.600 -16.459 1.00 84.84 46 VAL A N 1
ATOM 3101 C CA . VAL C 1 46 ? -15.924 16.591 -17.543 1.00 80.63 46 VAL A CA 1
ATOM 3102 C C . VAL C 1 46 ? -14.596 16.903 -18.235 1.00 79.93 46 VAL A C 1
ATOM 3103 O O . VAL C 1 46 ? -13.587 17.045 -17.527 1.00 71.04 46 VAL A O 1
ATOM 3107 N N . ARG C 1 47 ? -14.604 16.953 -19.570 1.00 89.63 47 ARG A N 1
ATOM 3108 C CA . ARG C 1 47 ? -13.455 17.381 -20.413 1.00 86.90 47 ARG A CA 1
ATOM 3109 C C . ARG C 1 47 ? -13.689 18.818 -20.884 1.00 89.83 47 ARG A C 1
ATOM 3110 O O . ARG C 1 47 ? -14.861 19.185 -21.124 1.00 86.89 47 ARG A O 1
ATOM 3118 N N . LEU C 1 48 ? -12.606 19.580 -21.045 1.00 90.44 48 LEU A N 1
ATOM 3119 C CA . LEU C 1 48 ? -12.633 20.952 -21.622 1.00 100.14 48 LEU A CA 1
ATOM 3120 C C . LEU C 1 48 ? -13.433 20.946 -22.934 1.00 96.45 48 LEU A C 1
ATOM 3121 O O . LEU C 1 48 ? -14.308 21.816 -23.106 1.00 93.44 48 LEU A O 1
ATOM 3126 N N . GLU C 1 49 ? -13.193 19.973 -23.816 1.00 95.56 49 GLU A N 1
ATOM 3127 C CA . GLU C 1 49 ? -13.896 19.864 -25.125 1.00 101.94 49 GLU A CA 1
ATOM 3128 C C . GLU C 1 49 ? -15.410 19.720 -24.904 1.00 100.67 49 GLU A C 1
ATOM 3129 O O . GLU C 1 49 ? -16.172 20.270 -25.722 1.00 95.54 49 GLU A O 1
ATOM 3135 N N . ASP C 1 50 ? -15.842 19.009 -23.853 1.00 98.41 50 ASP A N 1
ATOM 3136 C CA . ASP C 1 50 ? -17.291 18.879 -23.532 1.00 92.37 50 ASP A CA 1
ATOM 3137 C C . ASP C 1 50 ? -17.856 20.277 -23.246 1.00 86.72 50 ASP A C 1
ATOM 3138 O O . ASP C 1 50 ? -18.988 20.554 -23.678 1.00 79.78 50 ASP A O 1
ATOM 3143 N N . ILE C 1 51 ? -17.099 21.117 -22.532 1.00 89.96 51 ILE A N 1
ATOM 3144 C CA . ILE C 1 51 ? -17.502 22.511 -22.159 1.00 97.89 51 ILE A CA 1
ATOM 3145 C C . ILE C 1 51 ? -17.582 23.341 -23.450 1.00 95.95 51 ILE A C 1
ATOM 3146 O O . ILE C 1 51 ? -18.648 23.963 -23.702 1.00 82.00 51 ILE A O 1
ATOM 3151 N N . GLY C 1 52 ? -16.513 23.312 -24.253 1.00 91.18 52 GLY A N 1
ATOM 3152 C CA . GLY C 1 52 ? -16.503 23.857 -25.625 1.00 82.88 52 GLY A CA 1
ATOM 3153 C C . GLY C 1 52 ? -17.727 23.418 -26.419 1.00 76.10 52 GLY A C 1
ATOM 3154 O O . GLY C 1 52 ? -18.465 24.307 -26.894 1.00 75.05 52 GLY A O 1
ATOM 3155 N N . ALA C 1 53 ? -17.959 22.103 -26.529 1.00 77.90 53 ALA A N 1
ATOM 3156 C CA . ALA C 1 53 ? -19.109 21.504 -27.252 1.00 82.04 53 ALA A CA 1
ATOM 3157 C C . ALA C 1 53 ? -20.410 22.174 -26.794 1.00 87.97 53 ALA A C 1
ATOM 3158 O O . ALA C 1 53 ? -21.088 22.780 -27.644 1.00 89.21 53 ALA A O 1
ATOM 3160 N N . ALA C 1 54 ? -20.724 22.102 -25.497 1.00 85.70 54 ALA A N 1
ATOM 3161 C CA . ALA C 1 54 ? -21.975 22.635 -24.903 1.00 93.05 54 ALA A CA 1
ATOM 3162 C C . ALA C 1 54 ? -22.098 24.148 -25.148 1.00 95.31 54 ALA A C 1
ATOM 3163 O O . ALA C 1 54 ? -23.243 24.621 -25.331 1.00 87.41 54 ALA A O 1
ATOM 3165 N N . ALA C 1 55 ? -20.980 24.887 -25.142 1.00 90.84 55 ALA A N 1
ATOM 3166 C CA . ALA C 1 55 ? -20.963 26.362 -25.293 1.00 98.07 55 ALA A CA 1
ATOM 3167 C C . ALA C 1 55 ? -21.131 26.737 -26.771 1.00 106.94 55 ALA A C 1
ATOM 3168 O O . ALA C 1 55 ? -21.588 27.869 -27.041 1.00 105.01 55 ALA A O 1
ATOM 3170 N N . GLY C 1 56 ? -20.783 25.819 -27.682 1.00 103.24 56 GLY A N 1
ATOM 3171 C CA . GLY C 1 56 ? -20.774 26.051 -29.138 1.00 109.55 56 GLY A CA 1
ATOM 3172 C C . GLY C 1 56 ? -19.475 26.708 -29.568 1.00 111.49 56 GLY A C 1
ATOM 3173 O O . GLY C 1 56 ? -19.513 27.539 -30.488 1.00 102.91 56 GLY A O 1
ATOM 3174 N N . VAL C 1 57 ? -18.367 26.354 -28.906 1.00 115.10 57 VAL A N 1
ATOM 3175 C CA . VAL C 1 57 ? -16.991 26.853 -29.196 1.00 113.85 57 VAL A CA 1
ATOM 3176 C C . VAL C 1 57 ? -16.159 25.664 -29.682 1.00 125.17 57 VAL A C 1
ATOM 3177 O O . VAL C 1 57 ? -16.098 24.655 -28.954 1.00 133.74 57 VAL A O 1
ATOM 3181 N N . SER C 1 58 ? -15.545 25.788 -30.862 1.00 133.73 58 SER A N 1
ATOM 3182 C CA . SER C 1 58 ? -14.639 24.774 -31.463 1.00 132.58 58 SER A CA 1
ATOM 3183 C C . SER C 1 58 ? -13.464 24.521 -30.517 1.00 135.20 58 SER A C 1
ATOM 3184 O O . SER C 1 58 ? -13.071 25.461 -29.801 1.00 114.48 58 SER A O 1
ATOM 3187 N N . GLY C 1 59 ? -12.903 23.311 -30.561 1.00 142.70 59 GLY A N 1
ATOM 3188 C CA . GLY C 1 59 ? -11.807 22.848 -29.686 1.00 143.68 59 GLY A CA 1
ATOM 3189 C C . GLY C 1 59 ? -10.686 23.875 -29.522 1.00 147.49 59 GLY A C 1
ATOM 3190 O O . GLY C 1 59 ? -10.388 24.283 -28.401 1.00 145.67 59 GLY A O 1
ATOM 3191 N N . PRO C 1 60 ? -10.010 24.312 -30.612 1.00 144.52 60 PRO A N 1
ATOM 3192 C CA . PRO C 1 60 ? -8.858 25.205 -30.479 1.00 137.62 60 PRO A CA 1
ATOM 3193 C C . PRO C 1 60 ? -9.253 26.618 -30.010 1.00 137.69 60 PRO A C 1
ATOM 3194 O O . PRO C 1 60 ? -8.447 27.243 -29.353 1.00 138.41 60 PRO A O 1
ATOM 3198 N N . ALA C 1 61 ? -10.478 27.067 -30.316 1.00 136.45 61 ALA A N 1
ATOM 3199 C CA . ALA C 1 61 ? -11.036 28.381 -29.907 1.00 135.58 61 ALA A CA 1
ATOM 3200 C C . ALA C 1 61 ? -11.167 28.467 -28.377 1.00 139.96 61 ALA A C 1
ATOM 3201 O O . ALA C 1 61 ? -11.057 29.596 -27.842 1.00 138.64 61 ALA A O 1
ATOM 3203 N N . ILE C 1 62 ? -11.397 27.333 -27.695 1.00 146.04 62 ILE A N 1
ATOM 3204 C CA . ILE C 1 62 ? -11.560 27.263 -26.207 1.00 138.86 62 ILE A CA 1
ATOM 3205 C C . ILE C 1 62 ? -10.308 27.847 -25.547 1.00 129.19 62 ILE A C 1
ATOM 3206 O O . ILE C 1 62 ? -10.463 28.569 -24.541 1.00 124.06 62 ILE A O 1
ATOM 3211 N N . TYR C 1 63 ? -9.123 27.519 -26.073 1.00 117.41 63 TYR A N 1
ATOM 3212 C CA . TYR C 1 63 ? -7.814 27.773 -25.417 1.00 119.65 63 TYR A CA 1
ATOM 3213 C C . TYR C 1 63 ? -7.424 29.248 -25.539 1.00 120.54 63 TYR A C 1
ATOM 3214 O O . TYR C 1 63 ? -6.477 29.667 -24.849 1.00 125.78 63 TYR A O 1
ATOM 3223 N N . ARG C 1 64 ? -8.133 30.010 -26.377 1.00 126.48 64 ARG A N 1
ATOM 3224 C CA . ARG C 1 64 ? -7.995 31.486 -26.455 1.00 135.03 64 ARG A CA 1
ATOM 3225 C C . ARG C 1 64 ? -8.615 32.107 -25.196 1.00 131.62 64 ARG A C 1
ATOM 3226 O O . ARG C 1 64 ? -8.234 33.244 -24.865 1.00 130.41 64 ARG A O 1
ATOM 3234 N N . HIS C 1 65 ? -9.527 31.390 -24.524 1.00 132.11 65 HIS A N 1
ATOM 3235 C CA . HIS C 1 65 ? -10.305 31.885 -23.356 1.00 127.16 65 HIS A CA 1
ATOM 3236 C C . HIS C 1 65 ? -9.802 31.251 -22.052 1.00 116.50 65 HIS A C 1
ATOM 3237 O O . HIS C 1 65 ? -9.649 31.998 -21.073 1.00 105.50 65 HIS A O 1
ATOM 3244 N N . PHE C 1 66 ? -9.589 29.931 -22.024 1.00 108.52 66 PHE A N 1
ATOM 3245 C CA . PHE C 1 66 ? -9.156 29.171 -20.821 1.00 103.95 66 PHE A CA 1
ATOM 3246 C C . PHE C 1 66 ? -8.116 28.120 -21.194 1.00 108.39 66 PHE A C 1
ATOM 3247 O O . PHE C 1 66 ? -8.333 27.322 -22.103 1.00 107.26 66 PHE A O 1
ATOM 3255 N N . PRO C 1 67 ? -6.977 28.052 -20.469 1.00 106.92 67 PRO A N 1
ATOM 3256 C CA . PRO C 1 67 ? -5.956 27.039 -20.736 1.00 105.08 67 PRO A CA 1
ATOM 3257 C C . PRO C 1 67 ? -6.326 25.589 -20.373 1.00 105.45 67 PRO A C 1
ATOM 3258 O O . PRO C 1 67 ? -5.722 24.700 -20.920 1.00 101.54 67 PRO A O 1
ATOM 3262 N N . ASN C 1 68 ? -7.261 25.375 -19.442 1.00 101.45 68 ASN A N 1
ATOM 3263 C CA . ASN C 1 68 ? -7.590 24.025 -18.902 1.00 93.75 68 ASN A CA 1
ATOM 3264 C C . ASN C 1 68 ? -8.921 24.073 -18.135 1.00 95.70 68 ASN A C 1
ATOM 3265 O O . ASN C 1 68 ? -9.505 25.171 -18.012 1.00 105.20 68 ASN A O 1
ATOM 3270 N N . LYS C 1 69 ? -9.392 22.917 -17.661 1.00 89.06 69 LYS A N 1
ATOM 3271 C CA . LYS C 1 69 ? -10.630 22.765 -16.846 1.00 86.29 69 LYS A CA 1
ATOM 3272 C C . LYS C 1 69 ? -10.467 23.528 -15.536 1.00 89.08 69 LYS A C 1
ATOM 3273 O O . LYS C 1 69 ? -11.405 24.209 -15.131 1.00 81.48 69 LYS A O 1
ATOM 3279 N N . GLU C 1 70 ? -9.309 23.341 -14.902 1.00 89.21 70 GLU A N 1
ATOM 3280 C CA . GLU C 1 70 ? -8.944 23.886 -13.571 1.00 92.87 70 GLU A CA 1
ATOM 3281 C C . GLU C 1 70 ? -9.206 25.392 -13.529 1.00 83.17 70 GLU A C 1
ATOM 3282 O O . GLU C 1 70 ? -9.748 25.862 -12.512 1.00 67.71 70 GLU A O 1
ATOM 3288 N N . SER C 1 71 ? -8.838 26.109 -14.594 1.00 78.41 71 SER A N 1
ATOM 3289 C CA . SER C 1 71 ? -8.961 27.589 -14.696 1.00 82.18 71 SER A CA 1
ATOM 3290 C C . SER C 1 71 ? -10.445 27.981 -14.670 1.00 69.50 71 SER A C 1
ATOM 3291 O O . SER C 1 71 ? -10.771 29.021 -14.096 1.00 71.46 71 SER A O 1
ATOM 3294 N N . LEU C 1 72 ? -11.318 27.175 -15.272 1.00 65.84 72 LEU A N 1
ATOM 3295 C CA . LEU C 1 72 ? -12.788 27.395 -15.212 1.00 71.98 72 LEU A CA 1
ATOM 3296 C C . LEU C 1 72 ? -13.286 27.175 -13.775 1.00 69.36 72 LEU A C 1
ATOM 3297 O O . LEU C 1 72 ? -14.049 28.026 -13.287 1.00 63.94 72 LEU A O 1
ATOM 3302 N N . LEU C 1 73 ? -12.858 26.101 -13.114 1.00 65.65 73 LEU A N 1
ATOM 3303 C CA . LEU C 1 73 ? -13.289 25.792 -11.725 1.00 72.54 73 LEU A CA 1
ATOM 3304 C C . LEU C 1 73 ? -12.855 26.939 -10.811 1.00 67.81 73 LEU A C 1
ATOM 3305 O O . LEU C 1 73 ? -13.678 27.376 -9.987 1.00 68.15 73 LEU A O 1
ATOM 3310 N N . VAL C 1 74 ? -11.615 27.409 -10.972 1.00 70.13 74 VAL A N 1
ATOM 3311 C CA . VAL C 1 74 ? -11.028 28.541 -10.195 1.00 70.60 74 VAL A CA 1
ATOM 3312 C C . VAL C 1 74 ? -11.936 29.764 -10.361 1.00 69.73 74 VAL A C 1
ATOM 3313 O O . VAL C 1 74 ? -12.357 30.322 -9.345 1.00 68.06 74 VAL A O 1
ATOM 3317 N N . GLU C 1 75 ? -12.249 30.152 -11.592 1.00 70.74 75 GLU A N 1
ATOM 3318 C CA . GLU C 1 75 ? -13.087 31.345 -11.852 1.00 71.43 75 GLU A CA 1
ATOM 3319 C C . GLU C 1 75 ? -14.481 31.173 -11.228 1.00 64.69 75 GLU A C 1
ATOM 3320 O O . GLU C 1 75 ? -14.999 32.163 -10.672 1.00 59.01 75 GLU A O 1
ATOM 3326 N N . LEU C 1 76 ? -15.081 29.985 -11.363 1.00 61.41 76 LEU A N 1
ATOM 3327 C CA . LEU C 1 76 ? -16.445 29.701 -10.832 1.00 63.22 76 LEU A CA 1
ATOM 3328 C C . LEU C 1 76 ? -16.443 29.869 -9.307 1.00 58.15 76 LEU A C 1
ATOM 3329 O O . LEU C 1 76 ? -17.345 30.547 -8.803 1.00 61.53 76 LEU A O 1
ATOM 3334 N N . LEU C 1 77 ? -15.461 29.290 -8.608 1.00 59.48 77 LEU A N 1
ATOM 3335 C CA . LEU C 1 77 ? -15.469 29.167 -7.126 1.00 55.64 77 LEU A CA 1
ATOM 3336 C C . LEU C 1 77 ? -14.847 30.406 -6.485 1.00 55.39 77 LEU A C 1
ATOM 3337 O O . LEU C 1 77 ? -15.365 30.825 -5.457 1.00 55.96 77 LEU A O 1
ATOM 3342 N N . VAL C 1 78 ? -13.777 30.975 -7.045 1.00 54.68 78 VAL A N 1
ATOM 3343 C CA . VAL C 1 78 ? -13.233 32.265 -6.552 1.00 58.23 78 VAL A CA 1
ATOM 3344 C C . VAL C 1 78 ? -14.342 33.308 -6.690 1.00 58.17 78 VAL A C 1
ATOM 3345 O O . VAL C 1 78 ? -14.547 34.081 -5.724 1.00 61.01 78 VAL A O 1
ATOM 3349 N N . GLY C 1 79 ? -15.046 33.279 -7.828 1.00 55.73 79 GLY A N 1
ATOM 3350 C CA . GLY C 1 79 ? -16.122 34.232 -8.138 1.00 57.25 79 GLY A CA 1
ATOM 3351 C C . GLY C 1 79 ? -17.264 34.157 -7.132 1.00 57.47 79 GLY A C 1
ATOM 3352 O O . GLY C 1 79 ? -17.601 35.193 -6.519 1.00 53.79 79 GLY A O 1
ATOM 3353 N N . VAL C 1 80 ? -17.875 32.983 -6.983 1.00 55.58 80 VAL A N 1
ATOM 3354 C CA . VAL C 1 80 ? -19.082 32.828 -6.120 1.00 48.49 80 VAL A CA 1
ATOM 3355 C C . VAL C 1 80 ? -18.711 33.143 -4.665 1.00 45.76 80 VAL A C 1
ATOM 3356 O O . VAL C 1 80 ? -19.492 33.833 -4.002 1.00 49.53 80 VAL A O 1
ATOM 3360 N N . SER C 1 81 ? -17.548 32.699 -4.184 1.00 46.72 81 SER A N 1
ATOM 3361 C CA . SER C 1 81 ? -17.137 32.902 -2.769 1.00 50.66 81 SER A CA 1
ATOM 3362 C C . SER C 1 81 ? -16.888 34.392 -2.509 1.00 50.41 81 SER A C 1
ATOM 3363 O O . SER C 1 81 ? -17.373 34.899 -1.489 1.00 42.35 81 SER A O 1
ATOM 3366 N N . ALA C 1 82 ? -16.249 35.107 -3.440 1.00 49.78 82 ALA A N 1
ATOM 3367 C CA . ALA C 1 82 ? -16.035 36.569 -3.304 1.00 48.17 82 ALA A CA 1
ATOM 3368 C C . ALA C 1 82 ? -17.379 37.307 -3.358 1.00 44.79 82 ALA A C 1
ATOM 3369 O O . ALA C 1 82 ? -17.567 38.202 -2.538 1.00 44.99 82 ALA A O 1
ATOM 3371 N N . ARG C 1 83 ? -18.302 36.913 -4.239 1.00 46.95 83 ARG A N 1
ATOM 3372 C CA . ARG C 1 83 ? -19.602 37.611 -4.399 1.00 47.91 83 ARG A CA 1
ATOM 3373 C C . ARG C 1 83 ? -20.488 37.401 -3.165 1.00 47.29 83 ARG A C 1
ATOM 3374 O O . ARG C 1 83 ? -21.198 38.355 -2.742 1.00 47.04 83 ARG A O 1
ATOM 3382 N N . LEU C 1 84 ? -20.484 36.195 -2.592 1.00 44.67 84 LEU A N 1
ATOM 3383 C CA . LEU C 1 84 ? -21.291 35.941 -1.377 1.00 41.11 84 LEU A CA 1
ATOM 3384 C C . LEU C 1 84 ? -20.780 36.835 -0.246 1.00 38.28 84 LEU A C 1
ATOM 3385 O O . LEU C 1 84 ? -21.617 37.449 0.486 1.00 40.18 84 LEU A O 1
ATOM 3390 N N . LEU C 1 85 ? -19.465 36.869 -0.041 1.00 38.02 85 LEU A N 1
ATOM 3391 C CA . LEU C 1 85 ? -18.875 37.691 1.050 1.00 44.32 85 LEU A CA 1
ATOM 3392 C C . LEU C 1 85 ? -19.209 39.175 0.808 1.00 41.64 85 LEU A C 1
ATOM 3393 O O . LEU C 1 85 ? -19.677 39.839 1.737 1.00 42.34 85 LEU A O 1
ATOM 3398 N N . ALA C 1 86 ? -19.035 39.680 -0.409 1.00 42.41 86 ALA A N 1
ATOM 3399 C CA . ALA C 1 86 ? -19.310 41.107 -0.759 1.00 42.14 86 ALA A CA 1
ATOM 3400 C C . ALA C 1 86 ? -20.791 41.425 -0.523 1.00 44.44 86 ALA A C 1
ATOM 3401 O O . ALA C 1 86 ? -21.095 42.507 0.020 1.00 40.72 86 ALA A O 1
ATOM 3403 N N . GLY C 1 87 ? -21.695 40.517 -0.898 1.00 42.03 87 GLY A N 1
ATOM 3404 C CA . GLY C 1 87 ? -23.136 40.725 -0.679 1.00 40.70 87 GLY A CA 1
ATOM 3405 C C . GLY C 1 87 ? -23.498 40.746 0.796 1.00 39.49 87 GLY A C 1
ATOM 3406 O O . GLY C 1 87 ? -24.339 41.564 1.218 1.00 41.34 87 GLY A O 1
ATOM 3407 N N . ALA C 1 88 ? -22.898 39.853 1.582 1.00 45.66 88 ALA A N 1
ATOM 3408 C CA . ALA C 1 88 ? -23.122 39.824 3.046 1.00 43.08 88 ALA A CA 1
ATOM 3409 C C . ALA C 1 88 ? -22.633 41.153 3.665 1.00 39.13 88 ALA A C 1
ATOM 3410 O O . ALA C 1 88 ? -23.324 41.729 4.528 1.00 40.85 88 ALA A O 1
ATOM 3412 N N . ARG C 1 89 ? -21.453 41.611 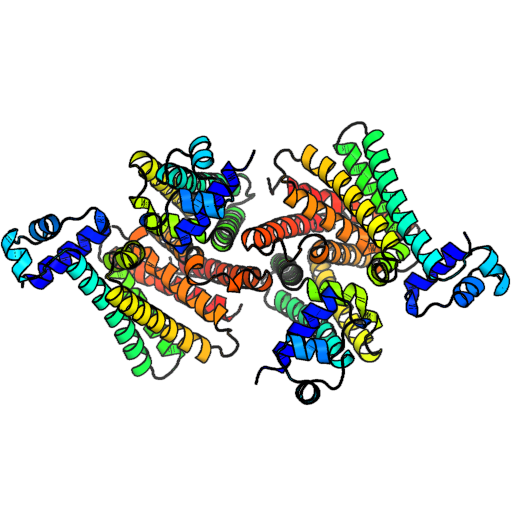3.276 1.00 40.11 89 ARG A N 1
ATOM 3413 C CA . ARG C 1 89 ? -20.909 42.924 3.741 1.00 47.15 89 ARG A CA 1
ATOM 3414 C C . ARG C 1 89 ? -21.856 44.054 3.348 1.00 46.46 89 ARG A C 1
ATOM 3415 O O . ARG C 1 89 ? -22.131 44.876 4.216 1.00 47.05 89 ARG A O 1
ATOM 3423 N N . ASP C 1 90 ? -22.350 44.075 2.112 1.00 50.00 90 ASP A N 1
ATOM 3424 C CA . ASP C 1 90 ? -23.301 45.115 1.630 1.00 49.67 90 ASP A CA 1
ATOM 3425 C C . ASP C 1 90 ? -24.545 45.108 2.535 1.00 49.30 90 ASP A C 1
ATOM 3426 O O . ASP C 1 90 ? -25.035 46.195 2.927 1.00 46.11 90 ASP A O 1
ATOM 3431 N N . VAL C 1 91 ? -25.034 43.926 2.899 1.00 45.14 91 VAL A N 1
ATOM 3432 C CA . VAL C 1 91 ? -26.257 43.815 3.734 1.00 43.40 91 VAL A CA 1
ATOM 3433 C C . VAL C 1 91 ? -25.971 44.475 5.089 1.00 41.12 91 VAL A C 1
ATOM 3434 O O . VAL C 1 91 ? -26.826 45.238 5.617 1.00 45.99 91 VAL A O 1
ATOM 3438 N N . THR C 1 92 ? -24.817 44.189 5.688 1.00 45.72 92 THR A N 1
ATOM 3439 C CA . THR C 1 92 ? -24.557 44.680 7.066 1.00 46.93 92 THR A CA 1
ATOM 3440 C C . THR C 1 92 ? -24.261 46.197 7.001 1.00 45.41 92 THR A C 1
ATOM 3441 O O . THR C 1 92 ? -24.662 46.880 7.924 1.00 49.95 92 THR A O 1
ATOM 3445 N N . THR C 1 93 ? -23.646 46.683 5.926 1.00 41.23 93 THR A N 1
ATOM 3446 C CA . THR C 1 93 ? -23.387 48.120 5.651 1.00 47.37 93 THR A CA 1
ATOM 3447 C C . THR C 1 93 ? -24.725 48.887 5.657 1.00 47.69 93 THR A C 1
ATOM 3448 O O . THR C 1 93 ? -24.770 49.994 6.234 1.00 42.98 93 THR A O 1
ATOM 3452 N N . ARG C 1 94 ? -25.759 48.355 4.991 1.00 44.30 94 ARG A N 1
ATOM 3453 C CA . ARG C 1 94 ? -26.989 49.115 4.679 1.00 42.91 94 ARG A CA 1
ATOM 3454 C C . ARG C 1 94 ? -27.983 48.988 5.830 1.00 46.69 94 ARG A C 1
ATOM 3455 O O . ARG C 1 94 ? -29.025 49.661 5.757 1.00 45.05 94 ARG A O 1
ATOM 3463 N N . SER C 1 95 ? -27.704 48.152 6.833 1.00 45.84 95 SER A N 1
ATOM 3464 C CA . SER C 1 95 ? -28.724 47.793 7.852 1.00 49.35 95 SER A CA 1
ATOM 3465 C C . SER C 1 95 ? -28.707 48.860 8.949 1.00 52.01 95 SER A C 1
ATOM 3466 O O . SER C 1 95 ? -27.607 49.231 9.376 1.00 49.02 95 SER A O 1
ATOM 3469 N N . ALA C 1 96 ? -29.873 49.349 9.386 1.00 47.86 96 ALA A N 1
ATOM 3470 C CA . ALA C 1 96 ? -29.992 50.323 10.496 1.00 50.52 96 ALA A CA 1
ATOM 3471 C C . ALA C 1 96 ? -29.766 49.619 11.848 1.00 61.23 96 ALA A C 1
ATOM 3472 O O . ALA C 1 96 ? -29.278 50.289 12.801 1.00 55.98 96 ALA A O 1
ATOM 3474 N N . ASN C 1 97 ? -30.052 48.317 11.944 1.00 55.99 97 ASN A N 1
ATOM 3475 C CA . ASN C 1 97 ? -29.931 47.580 13.226 1.00 53.93 97 ASN A CA 1
ATOM 3476 C C . ASN C 1 97 ? -29.638 46.109 12.916 1.00 63.98 97 ASN A C 1
ATOM 3477 O O . ASN C 1 97 ? -29.774 45.696 11.730 1.00 49.42 97 ASN A O 1
ATOM 3482 N N . LEU C 1 98 ? -29.277 45.355 13.956 1.00 56.06 98 LEU A N 1
ATOM 3483 C CA . LEU C 1 98 ? -28.817 43.943 13.837 1.00 61.09 98 LEU A CA 1
ATOM 3484 C C . LEU C 1 98 ? -29.967 43.027 13.411 1.00 53.56 98 LEU A C 1
ATOM 3485 O O . LEU C 1 98 ? -29.699 42.114 12.640 1.00 63.14 98 LEU A O 1
ATOM 3490 N N . ALA C 1 99 ? -31.193 43.273 13.865 1.00 55.47 99 ALA A N 1
ATOM 3491 C CA . ALA C 1 99 ? -32.398 42.516 13.454 1.00 51.01 99 ALA A CA 1
ATOM 3492 C C . ALA C 1 99 ? -32.599 42.640 11.935 1.00 60.35 99 ALA A C 1
ATOM 3493 O O . ALA C 1 99 ? -32.846 41.592 11.261 1.00 48.26 99 ALA A O 1
ATOM 3495 N N . ALA C 1 100 ? -32.467 43.849 11.380 1.00 56.14 100 ALA A N 1
ATOM 3496 C CA . ALA C 1 100 ? -32.582 44.094 9.921 1.00 55.35 100 ALA A CA 1
ATOM 3497 C C . ALA C 1 100 ? -31.414 43.419 9.199 1.00 42.76 100 ALA A C 1
ATOM 3498 O O . ALA C 1 100 ? -31.618 42.931 8.083 1.00 42.71 100 ALA A O 1
ATOM 3500 N N . ALA C 1 101 ? -30.223 43.418 9.786 1.00 37.29 101 ALA A N 1
ATOM 3501 C CA . ALA C 1 101 ? -29.028 42.788 9.173 1.00 43.16 101 ALA A CA 1
ATOM 3502 C C . ALA C 1 101 ? -29.270 41.257 9.048 1.00 44.89 101 ALA A C 1
ATOM 3503 O O . ALA C 1 101 ? -29.065 40.713 7.966 1.00 39.01 101 ALA A O 1
ATOM 3505 N N . LEU C 1 102 ? -29.765 40.587 10.088 1.00 48.65 102 LEU A N 1
ATOM 3506 C CA . LEU C 1 102 ? -30.047 39.124 10.037 1.00 46.85 102 LEU A CA 1
ATOM 3507 C C . LEU C 1 102 ? -31.114 38.855 8.974 1.00 44.67 102 LEU A C 1
ATOM 3508 O O . LEU C 1 102 ? -30.896 37.937 8.163 1.00 46.96 102 LEU A O 1
ATOM 3513 N N . ASP C 1 103 ? -32.198 39.647 8.941 1.00 40.95 103 ASP A N 1
ATOM 3514 C CA . ASP C 1 103 ? -33.272 39.486 7.938 1.00 44.26 103 ASP A CA 1
ATOM 3515 C C . ASP C 1 103 ? -32.681 39.621 6.527 1.00 43.95 103 ASP A C 1
ATOM 3516 O O . ASP C 1 103 ? -33.056 38.838 5.637 1.00 40.07 103 ASP A O 1
ATOM 3521 N N . GLY C 1 104 ? -31.818 40.608 6.325 1.00 39.75 104 GLY A N 1
ATOM 3522 C CA . GLY C 1 104 ? -31.171 40.846 5.024 1.00 39.43 104 GLY A CA 1
ATOM 3523 C C . GLY C 1 104 ? -30.276 39.685 4.629 1.00 33.82 104 GLY A C 1
ATOM 3524 O O . GLY C 1 104 ? -30.223 39.340 3.428 1.00 33.24 104 GLY A O 1
ATOM 3525 N N . LEU C 1 105 ? -29.510 39.142 5.577 1.00 35.62 105 LEU A N 1
ATOM 3526 C CA . LEU C 1 105 ? -28.583 38.017 5.291 1.00 39.41 105 LEU A CA 1
ATOM 3527 C C . LEU C 1 105 ? -29.406 36.781 4.900 1.00 34.45 105 LEU A C 1
ATOM 3528 O O . LEU C 1 105 ? -28.977 36.076 3.973 1.00 34.25 105 LEU A O 1
ATOM 3533 N N . ILE C 1 106 ? -30.536 36.543 5.574 1.00 35.82 106 ILE A N 1
ATOM 3534 C CA . ILE C 1 106 ? -31.446 35.405 5.239 1.00 36.14 106 ILE A CA 1
ATOM 3535 C C . ILE C 1 106 ? -31.935 35.594 3.805 1.00 38.05 106 ILE A C 1
ATOM 3536 O O . ILE C 1 106 ? -31.834 34.634 3.024 1.00 37.16 106 ILE A O 1
ATOM 3541 N N . GLU C 1 107 ? -32.429 36.792 3.462 1.00 37.81 107 GLU A N 1
ATOM 3542 C CA . GLU C 1 107 ? -33.028 37.075 2.131 1.00 34.90 107 GLU A CA 1
ATOM 3543 C C . GLU C 1 107 ? -31.950 36.898 1.055 1.00 28.45 107 GLU A C 1
ATOM 3544 O O . GLU C 1 107 ? -32.251 36.359 -0.031 1.00 34.88 107 GLU A O 1
ATOM 3550 N N . PHE C 1 108 ? -30.754 37.407 1.320 1.00 34.47 108 PHE A N 1
ATOM 3551 C CA . PHE C 1 108 ? -29.597 37.317 0.402 1.00 34.12 108 PHE A CA 1
ATOM 3552 C C . PHE C 1 108 ? -29.260 35.836 0.140 1.00 33.83 108 PHE A C 1
ATOM 3553 O O . PHE C 1 108 ? -29.081 35.435 -1.037 1.00 32.13 108 PHE A O 1
ATOM 3561 N N . HIS C 1 109 ? -29.109 35.032 1.196 1.00 34.16 109 HIS A N 1
ATOM 3562 C CA . HIS C 1 109 ? -28.702 33.611 1.037 1.00 37.18 109 HIS A CA 1
ATOM 3563 C C . HIS C 1 109 ? -29.826 32.821 0.345 1.00 32.48 109 HIS A C 1
ATOM 3564 O O . HIS C 1 109 ? -29.523 31.990 -0.494 1.00 33.20 109 HIS A O 1
ATOM 3571 N N . LEU C 1 110 ? -31.080 33.127 0.651 1.00 33.11 110 LEU A N 1
ATOM 3572 C CA . LEU C 1 110 ? -32.254 32.518 -0.014 1.00 35.66 110 LEU A CA 1
ATOM 3573 C C . LEU C 1 110 ? -32.217 32.789 -1.529 1.00 38.64 110 LEU A C 1
ATOM 3574 O O . LEU C 1 110 ? -32.430 31.815 -2.300 1.00 34.76 110 LEU A O 1
ATOM 3579 N N . ASP C 1 111 ? -31.978 34.047 -1.948 1.00 35.71 111 ASP A N 1
ATOM 3580 C CA . ASP C 1 111 ? -31.864 34.411 -3.386 1.00 36.31 111 ASP A CA 1
ATOM 3581 C C . ASP C 1 111 ? -30.767 33.562 -4.044 1.00 31.95 111 ASP A C 1
ATOM 3582 O O . ASP C 1 111 ? -30.965 33.052 -5.140 1.00 36.76 111 ASP A O 1
ATOM 3587 N N . PHE C 1 112 ? -29.634 33.444 -3.374 1.00 33.44 112 PHE A N 1
ATOM 3588 C CA . PHE C 1 112 ? -28.485 32.642 -3.853 1.00 36.12 112 PHE A CA 1
ATOM 3589 C C . PHE C 1 112 ? -28.901 31.173 -4.022 1.00 39.88 112 PHE A C 1
ATOM 3590 O O . PHE C 1 112 ? -28.663 30.585 -5.090 1.00 39.85 112 PHE A O 1
ATOM 3598 N N . ALA C 1 113 ? -29.480 30.564 -2.991 1.00 35.75 113 ALA A N 1
ATOM 3599 C CA . ALA C 1 113 ? -29.826 29.121 -2.996 1.00 35.83 113 ALA A CA 1
ATOM 3600 C C . ALA C 1 113 ? -30.875 28.811 -4.082 1.00 33.96 113 ALA A C 1
ATOM 3601 O O . ALA C 1 113 ? -30.801 27.731 -4.685 1.00 37.11 113 ALA A O 1
ATOM 3603 N N . LEU C 1 114 ? -31.836 29.703 -4.305 1.00 33.51 114 LEU A N 1
ATOM 3604 C CA . LEU C 1 114 ? -32.899 29.502 -5.337 1.00 32.92 114 LEU A CA 1
ATOM 3605 C C . LEU C 1 114 ? -32.354 29.782 -6.744 1.00 37.35 114 LEU A C 1
ATOM 3606 O O . LEU C 1 114 ? -32.836 29.167 -7.667 1.00 39.95 114 LEU A O 1
ATOM 3611 N N . GLY C 1 115 ? -31.393 30.692 -6.903 1.00 39.62 115 GLY A N 1
ATOM 3612 C CA . GLY C 1 115 ? -30.848 31.080 -8.215 1.00 40.23 115 GLY A CA 1
ATOM 3613 C C . GLY C 1 115 ? -29.627 30.267 -8.629 1.00 45.28 115 GLY A C 1
ATOM 3614 O O . GLY C 1 115 ? -29.365 30.224 -9.831 1.00 50.66 115 GLY A O 1
ATOM 3615 N N . GLU C 1 116 ? -28.868 29.680 -7.703 1.00 42.35 116 GLU A N 1
ATOM 3616 C CA . GLU C 1 116 ? -27.516 29.157 -8.014 1.00 45.51 116 GLU A CA 1
ATOM 3617 C C . GLU C 1 116 ? -27.272 27.744 -7.498 1.00 42.62 116 GLU A C 1
ATOM 3618 O O . GLU C 1 116 ? -26.149 27.503 -7.057 1.00 44.92 116 GLU A O 1
ATOM 3624 N N . ALA C 1 117 ? -28.239 26.849 -7.627 1.00 45.69 117 ALA A N 1
ATOM 3625 C CA . ALA C 1 117 ? -28.131 25.440 -7.159 1.00 50.49 117 ALA A CA 1
ATOM 3626 C C . ALA C 1 117 ? -26.861 24.751 -7.689 1.00 50.41 117 ALA A C 1
ATOM 3627 O O . ALA C 1 117 ? -26.180 24.034 -6.898 1.00 48.99 117 ALA A O 1
ATOM 3629 N N . ASP C 1 118 ? -26.501 25.002 -8.950 1.00 50.80 118 ASP A N 1
ATOM 3630 C CA . ASP C 1 118 ? -25.307 24.371 -9.588 1.00 50.11 118 ASP A CA 1
ATOM 3631 C C . ASP C 1 118 ? -24.027 24.768 -8.848 1.00 43.59 118 ASP A C 1
ATOM 3632 O O . ASP C 1 118 ? -23.193 23.872 -8.587 1.00 43.71 118 ASP A O 1
ATOM 3637 N N . LEU C 1 119 ? -23.862 26.052 -8.512 1.00 43.43 119 LEU A N 1
ATOM 3638 C CA . LEU C 1 119 ? -22.642 26.518 -7.795 1.00 49.84 119 LEU A CA 1
ATOM 3639 C C . LEU C 1 119 ? -22.600 25.944 -6.367 1.00 47.80 119 LEU A C 1
ATOM 3640 O O . LEU C 1 119 ? -21.496 25.719 -5.880 1.00 49.38 119 LEU A O 1
ATOM 3645 N N . ILE C 1 120 ? -23.749 25.724 -5.725 1.00 48.99 120 ILE A N 1
ATOM 3646 C CA . ILE C 1 120 ? -23.817 25.056 -4.394 1.00 50.10 120 ILE A CA 1
ATOM 3647 C C . ILE C 1 120 ? -23.231 23.648 -4.529 1.00 51.22 120 ILE A C 1
ATOM 3648 O O . ILE C 1 120 ? -22.345 23.282 -3.680 1.00 50.36 120 ILE A O 1
ATOM 3653 N N . ARG C 1 121 ? -23.710 22.884 -5.520 1.00 45.76 121 ARG A N 1
ATOM 3654 C CA . ARG C 1 121 ? -23.286 21.478 -5.726 1.00 55.00 121 ARG A CA 1
ATOM 3655 C C . ARG C 1 121 ? -21.774 21.436 -5.957 1.00 55.30 121 ARG A C 1
ATOM 3656 O O . ARG C 1 121 ? -21.094 20.596 -5.320 1.00 57.59 121 ARG A O 1
ATOM 3664 N N . ILE C 1 122 ? -21.263 22.330 -6.796 1.00 48.38 122 ILE A N 1
ATOM 3665 C CA . ILE C 1 122 ? -19.829 22.355 -7.184 1.00 50.52 122 ILE A CA 1
ATOM 3666 C C . ILE C 1 122 ? -18.988 22.708 -5.958 1.00 51.98 122 ILE A C 1
ATOM 3667 O O . ILE C 1 122 ? -17.997 21.972 -5.727 1.00 47.54 122 ILE A O 1
ATOM 3672 N N . GLN C 1 123 ? -19.350 23.777 -5.227 1.00 55.13 123 GLN A N 1
ATOM 3673 C CA . GLN C 1 123 ? -18.552 24.318 -4.091 1.00 63.06 123 GLN A CA 1
ATOM 3674 C C . GLN C 1 123 ? -18.464 23.271 -2.974 1.00 71.78 123 GLN A C 1
ATOM 3675 O O . GLN C 1 123 ? -17.428 23.284 -2.257 1.00 66.52 123 GLN A O 1
ATOM 3681 N N . ASP C 1 124 ? -19.481 22.404 -2.857 1.00 74.64 124 ASP A N 1
ATOM 3682 C CA . ASP C 1 124 ? -19.543 21.317 -1.850 1.00 76.10 124 ASP A CA 1
ATOM 3683 C C . ASP C 1 124 ? -18.600 20.185 -2.277 1.00 73.95 124 ASP A C 1
ATOM 3684 O O . ASP C 1 124 ? -17.745 19.783 -1.480 1.00 79.28 124 ASP A O 1
ATOM 3689 N N . ARG C 1 125 ? -18.756 19.711 -3.505 1.00 71.12 125 ARG A N 1
ATOM 3690 C CA . ARG C 1 125 ? -18.209 18.429 -4.008 1.00 72.74 125 ARG A CA 1
ATOM 3691 C C . ARG C 1 125 ? -16.777 18.596 -4.550 1.00 74.29 125 ARG A C 1
ATOM 3692 O O . ARG C 1 125 ? -16.045 17.589 -4.561 1.00 81.26 125 ARG A O 1
ATOM 3700 N N . ASP C 1 126 ? -16.378 19.785 -5.033 1.00 65.97 126 ASP A N 1
ATOM 3701 C CA . ASP C 1 126 ? -15.200 19.904 -5.945 1.00 68.99 126 ASP A CA 1
ATOM 3702 C C . ASP C 1 126 ? -14.177 20.948 -5.474 1.00 67.78 126 ASP A C 1
ATOM 3703 O O . ASP C 1 126 ? -13.236 21.213 -6.229 1.00 66.15 126 ASP A O 1
ATOM 3708 N N . LEU C 1 127 ? -14.302 21.460 -4.250 1.00 69.41 127 LEU A N 1
ATOM 3709 C CA . LEU C 1 127 ? -13.345 22.437 -3.666 1.00 71.31 127 LEU A CA 1
ATOM 3710 C C . LEU C 1 127 ? -11.902 21.894 -3.666 1.00 81.12 127 LEU A C 1
ATOM 3711 O O . LEU C 1 127 ? -10.962 22.686 -3.863 1.00 78.69 127 LEU A O 1
ATOM 3716 N N . ALA C 1 128 ? -11.723 20.594 -3.418 1.00 83.08 128 ALA A N 1
ATOM 3717 C CA . ALA C 1 128 ? -10.396 19.940 -3.297 1.00 78.22 128 ALA A CA 1
ATOM 3718 C C . ALA C 1 128 ? -9.691 19.881 -4.661 1.00 78.22 128 ALA A C 1
ATOM 3719 O O . ALA C 1 128 ? -8.470 19.693 -4.664 1.00 84.61 128 ALA A O 1
ATOM 3721 N N . HIS C 1 129 ? -10.412 20.044 -5.776 1.00 70.95 129 HIS A N 1
ATOM 3722 C CA . HIS C 1 129 ? -9.834 20.002 -7.143 1.00 69.94 129 HIS A CA 1
ATOM 3723 C C . HIS C 1 129 ? -9.254 21.365 -7.545 1.00 66.18 129 HIS A C 1
ATOM 3724 O O . HIS C 1 129 ? -8.759 21.473 -8.666 1.00 70.10 129 HIS A O 1
ATOM 3731 N N . LEU C 1 130 ? -9.295 22.370 -6.676 1.00 70.00 130 LEU A N 1
ATOM 3732 C CA . LEU C 1 130 ? -8.664 23.686 -6.972 1.00 70.61 130 LEU A CA 1
ATOM 3733 C C . LEU C 1 130 ? -7.152 23.583 -6.790 1.00 76.70 130 LEU A C 1
ATOM 3734 O O . LEU C 1 130 ? -6.687 22.876 -5.898 1.00 67.95 130 LEU A O 1
ATOM 3739 N N . PRO C 1 131 ? -6.340 24.332 -7.573 1.00 79.32 131 PRO A N 1
ATOM 3740 C CA . PRO C 1 131 ? -4.940 24.575 -7.214 1.00 76.88 131 PRO A CA 1
ATOM 3741 C C . PRO C 1 131 ? -4.833 25.196 -5.815 1.00 75.17 131 PRO A C 1
ATOM 3742 O O . PRO C 1 131 ? -5.704 25.951 -5.458 1.00 76.10 131 PRO A O 1
ATOM 3746 N N . ALA C 1 132 ? -3.788 24.842 -5.060 1.00 79.57 132 ALA A N 1
ATOM 3747 C CA . ALA C 1 132 ? -3.601 25.149 -3.621 1.00 80.30 132 ALA A CA 1
ATOM 3748 C C . ALA C 1 132 ? -3.883 26.628 -3.329 1.00 81.46 132 ALA A C 1
ATOM 3749 O O . ALA C 1 132 ? -4.578 26.909 -2.329 1.00 72.96 132 ALA A O 1
ATOM 3751 N N . VAL C 1 133 ? -3.371 27.536 -4.162 1.00 86.52 133 VAL A N 1
ATOM 3752 C CA . VAL C 1 133 ? -3.492 29.012 -3.950 1.00 84.08 133 VAL A CA 1
ATOM 3753 C C . VAL C 1 133 ? -4.977 29.405 -4.029 1.00 81.71 133 VAL A C 1
ATOM 3754 O O . VAL C 1 133 ? -5.449 30.157 -3.135 1.00 78.86 133 VAL A O 1
ATOM 3758 N N . ALA C 1 134 ? -5.687 28.924 -5.057 1.00 72.78 134 ALA A N 1
ATOM 3759 C CA . ALA C 1 134 ? -7.129 29.186 -5.279 1.00 79.40 134 ALA A CA 1
ATOM 3760 C C . ALA C 1 134 ? -7.957 28.580 -4.137 1.00 78.90 134 ALA A C 1
ATOM 3761 O O . ALA C 1 134 ? -8.898 29.252 -3.688 1.00 71.42 134 ALA A O 1
ATOM 3763 N N . GLU C 1 135 ? -7.609 27.367 -3.685 1.00 76.48 135 GLU A N 1
ATOM 3764 C CA . GLU C 1 135 ? -8.276 26.644 -2.568 1.00 74.16 135 GLU A CA 1
ATOM 3765 C C . GLU C 1 135 ? -8.205 27.507 -1.318 1.00 68.77 135 GLU A C 1
ATOM 3766 O O . GLU C 1 135 ? -9.256 27.587 -0.657 1.00 63.36 135 GLU A O 1
ATOM 3772 N N . ARG C 1 136 ? -7.046 28.120 -1.017 1.00 65.64 136 ARG A N 1
ATOM 3773 C CA . ARG C 1 136 ? -6.855 28.954 0.201 1.00 75.38 136 ARG A CA 1
ATOM 3774 C C . ARG C 1 136 ? -7.732 30.212 0.088 1.00 69.21 136 ARG A C 1
ATOM 3775 O O . ARG C 1 136 ? -8.326 30.620 1.109 1.00 57.40 136 ARG A O 1
ATOM 3783 N N . GLN C 1 137 ? -7.786 30.801 -1.110 1.00 61.97 137 GLN A N 1
ATOM 3784 C CA . GLN C 1 137 ? -8.579 32.019 -1.403 1.00 67.50 137 GLN A CA 1
ATOM 3785 C C . GLN C 1 137 ? -10.070 31.717 -1.168 1.00 61.66 137 GLN A C 1
ATOM 3786 O O . GLN C 1 137 ? -10.763 32.523 -0.502 1.00 63.98 137 GLN A O 1
ATOM 3792 N N . VAL C 1 138 ? -10.547 30.586 -1.692 1.00 57.56 138 VAL A N 1
ATOM 3793 C CA . VAL C 1 138 ? -11.989 30.213 -1.622 1.00 56.15 138 VAL A CA 1
ATOM 3794 C C . VAL C 1 138 ? -12.315 29.892 -0.167 1.00 53.77 138 VAL A C 1
ATOM 3795 O O . VAL C 1 138 ? -13.321 30.416 0.315 1.00 52.31 138 VAL A O 1
ATOM 3799 N N . ARG C 1 139 ? -11.466 29.147 0.536 1.00 57.18 139 ARG A N 1
ATOM 3800 C CA . ARG C 1 139 ? -11.744 28.739 1.942 1.00 61.64 139 ARG A CA 1
ATOM 3801 C C . ARG C 1 139 ? -11.702 29.975 2.834 1.00 55.44 139 ARG A C 1
ATOM 3802 O O . ARG C 1 139 ? -12.505 30.035 3.769 1.00 54.67 139 ARG A O 1
ATOM 3810 N N . LYS C 1 140 ? -10.834 30.942 2.532 1.00 56.58 140 LYS A N 1
ATOM 3811 C CA . LYS C 1 140 ? -10.769 32.205 3.295 1.00 60.78 140 LYS A CA 1
ATOM 3812 C C . LYS C 1 140 ? -12.084 32.972 3.108 1.00 51.06 140 LYS A C 1
ATOM 3813 O O . LYS C 1 140 ? -12.632 33.382 4.120 1.00 45.28 140 LYS A O 1
ATOM 3819 N N . ALA C 1 141 ? -12.569 33.142 1.875 1.00 52.04 141 ALA A N 1
ATOM 3820 C CA . ALA C 1 141 ? -13.800 33.917 1.563 1.00 52.98 141 ALA A CA 1
ATOM 3821 C C . ALA C 1 141 ? -15.030 33.222 2.167 1.00 52.03 141 ALA A C 1
ATOM 3822 O O . ALA C 1 141 ? -15.920 33.929 2.672 1.00 50.84 141 ALA A O 1
ATOM 3824 N N . GLN C 1 142 ? -15.050 31.885 2.170 1.00 49.63 142 GLN A N 1
ATOM 3825 C CA . GLN C 1 142 ? -16.115 31.058 2.817 1.00 52.05 142 GLN A CA 1
ATOM 3826 C C . GLN C 1 142 ? -16.101 31.301 4.317 1.00 45.07 142 GLN A C 1
ATOM 3827 O O . GLN C 1 142 ? -17.172 31.562 4.899 1.00 47.40 142 GLN A O 1
ATOM 3833 N N . ARG C 1 143 ? -14.918 31.193 4.927 1.00 49.42 143 ARG A N 1
ATOM 3834 C CA . ARG C 1 143 ? -14.746 31.401 6.382 1.00 47.80 143 ARG A CA 1
ATOM 3835 C C . ARG C 1 143 ? -15.223 32.812 6.729 1.00 47.59 143 ARG A C 1
ATOM 3836 O O . ARG C 1 143 ? -15.952 32.948 7.722 1.00 45.69 143 ARG A O 1
ATOM 3844 N N . GLN C 1 144 ? -14.861 33.826 5.944 1.00 44.66 144 GLN A N 1
ATOM 3845 C CA . GLN C 1 144 ? -15.239 35.242 6.219 1.00 45.74 144 GLN A CA 1
ATOM 3846 C C . GLN C 1 144 ? -16.747 35.421 6.046 1.00 39.32 144 GLN A C 1
ATOM 3847 O O . GLN C 1 144 ? -17.316 36.193 6.824 1.00 42.19 144 GLN A O 1
ATOM 3853 N N . TYR C 1 145 ? -17.382 34.728 5.096 1.00 39.67 145 TYR A N 1
ATOM 3854 C CA . TYR C 1 145 ? -18.863 34.758 4.923 1.00 38.55 145 TYR A CA 1
ATOM 3855 C C . TYR C 1 145 ? -19.529 34.230 6.202 1.00 39.69 145 TYR A C 1
ATOM 3856 O O . TYR C 1 145 ? -20.449 34.906 6.744 1.00 34.37 145 TYR A O 1
ATOM 3865 N N . VAL C 1 146 ? -19.054 33.072 6.701 1.00 43.99 146 VAL A N 1
ATOM 3866 C CA . VAL C 1 146 ? -19.570 32.452 7.957 1.00 44.50 146 VAL A CA 1
ATOM 3867 C C . VAL C 1 146 ? -19.378 33.463 9.107 1.00 39.55 146 VAL A C 1
ATOM 3868 O O . VAL C 1 146 ? -20.313 33.649 9.907 1.00 37.79 146 VAL A O 1
ATOM 3872 N N . GLU C 1 147 ? -18.226 34.137 9.169 1.00 41.07 147 GLU A N 1
ATOM 3873 C CA . GLU C 1 147 ? -17.894 35.100 10.255 1.00 44.58 147 GLU A CA 1
ATOM 3874 C C . GLU C 1 147 ? -18.860 36.279 10.212 1.00 42.65 147 GLU A C 1
ATOM 3875 O O . GLU C 1 147 ? -19.236 36.743 11.294 1.00 40.65 147 GLU A O 1
ATOM 3881 N N . VAL C 1 148 ? -19.315 36.724 9.037 1.00 39.51 148 VAL A N 1
ATOM 3882 C CA . VAL C 1 148 ? -20.324 37.811 8.996 1.00 37.71 148 VAL A CA 1
ATOM 3883 C C . VAL C 1 148 ? -21.576 37.321 9.717 1.00 40.40 148 VAL A C 1
ATOM 3884 O O . VAL C 1 148 ? -22.097 38.040 10.535 1.00 37.27 148 VAL A O 1
ATOM 3888 N N . TRP C 1 149 ? -22.085 36.136 9.376 1.00 40.28 149 TRP A N 1
ATOM 3889 C CA . TRP C 1 149 ? -23.278 35.570 10.065 1.00 37.93 149 TRP A CA 1
ATOM 3890 C C . TRP C 1 149 ? -23.010 35.395 11.568 1.00 36.33 149 TRP A C 1
ATOM 3891 O O . TRP C 1 149 ? -23.859 35.762 12.385 1.00 36.79 149 TRP A O 1
ATOM 3902 N N . VAL C 1 150 ? -21.879 34.796 11.914 1.00 42.49 150 VAL A N 1
ATOM 3903 C CA . VAL C 1 150 ? -21.574 34.503 13.347 1.00 44.53 150 VAL A CA 1
ATOM 3904 C C . VAL C 1 150 ? -21.516 35.837 14.105 1.00 47.24 150 VAL A C 1
ATOM 3905 O O . VAL C 1 150 ? -22.083 35.925 15.192 1.00 51.54 150 VAL A O 1
ATOM 3909 N N . GLY C 1 151 ? -20.892 36.856 13.521 1.00 52.68 151 GLY A N 1
ATOM 3910 C CA . GLY C 1 151 ? -20.742 38.198 14.123 1.00 51.50 151 GLY A CA 1
ATOM 3911 C C . GLY C 1 151 ? -22.095 38.797 14.407 1.00 52.98 151 GLY A C 1
ATOM 3912 O O . GLY C 1 151 ? -22.273 39.300 15.502 1.00 48.27 151 GLY A O 1
ATOM 3913 N N . VAL C 1 152 ? -23.041 38.694 13.464 1.00 49.67 152 VAL A N 1
ATOM 3914 C CA . VAL C 1 152 ? -24.401 39.278 13.626 1.00 44.43 152 VAL A CA 1
ATOM 3915 C C . VAL C 1 152 ? -25.118 38.493 14.715 1.00 48.92 152 VAL A C 1
ATOM 3916 O O . VAL C 1 152 ? -25.757 39.152 15.583 1.00 45.92 152 VAL A O 1
ATOM 3920 N N . LEU C 1 153 ? -25.023 37.154 14.705 1.00 42.89 153 LEU A N 1
ATOM 3921 C CA . LEU C 1 153 ? -25.775 36.308 15.673 1.00 44.07 153 LEU A CA 1
ATOM 3922 C C . LEU C 1 153 ? -25.287 36.601 17.107 1.00 44.65 153 LEU A C 1
ATOM 3923 O O . LEU C 1 153 ? -26.112 36.652 18.024 1.00 46.46 153 LEU A O 1
ATOM 3928 N N . ARG C 1 154 ? -23.983 36.750 17.303 1.00 49.58 154 ARG A N 1
ATOM 3929 C CA . ARG C 1 154 ? -23.375 37.007 18.639 1.00 60.76 154 ARG A CA 1
ATOM 3930 C C . ARG C 1 154 ? -23.685 38.436 19.104 1.00 67.22 154 ARG A C 1
ATOM 3931 O O . ARG C 1 154 ? -23.967 38.602 20.297 1.00 60.26 154 ARG A O 1
ATOM 3939 N N . GLU C 1 155 ? -23.698 39.419 18.206 1.00 71.49 155 GLU A N 1
ATOM 3940 C CA . GLU C 1 155 ? -24.035 40.831 18.552 1.00 60.01 155 GLU A CA 1
ATOM 3941 C C . GLU C 1 155 ? -25.498 40.896 18.970 1.00 64.52 155 GLU A C 1
ATOM 3942 O O . GLU C 1 155 ? -25.798 41.663 19.898 1.00 70.78 155 GLU A O 1
ATOM 3948 N N . LEU C 1 156 ? -26.368 40.108 18.329 1.00 56.31 156 LEU A N 1
ATOM 3949 C CA . LEU C 1 156 ? -27.815 40.021 18.662 1.00 61.26 156 LEU A CA 1
ATOM 3950 C C . LEU C 1 156 ? -28.001 39.345 20.018 1.00 66.22 156 LEU A C 1
ATOM 3951 O O . LEU C 1 156 ? -28.945 39.721 20.719 1.00 56.37 156 LEU A O 1
ATOM 3956 N N . ASN C 1 157 ? -27.200 38.315 20.304 1.00 66.22 157 ASN A N 1
ATOM 3957 C CA . ASN C 1 157 ? -27.335 37.463 21.512 1.00 65.67 157 ASN A CA 1
ATOM 3958 C C . ASN C 1 157 ? -25.962 37.327 22.152 1.00 65.95 157 ASN A C 1
ATOM 3959 O O . ASN C 1 157 ? -25.288 36.294 22.008 1.00 54.08 157 ASN A O 1
ATOM 3964 N N . PRO C 1 158 ? -25.464 38.355 22.877 1.00 66.18 158 PRO A N 1
ATOM 3965 C CA . PRO C 1 158 ? -24.181 38.227 23.584 1.00 65.21 158 PRO A CA 1
ATOM 3966 C C . PRO C 1 158 ? -24.015 36.970 24.469 1.00 63.09 158 PRO A C 1
ATOM 3967 O O . PRO C 1 158 ? -22.913 36.596 24.708 1.00 62.99 158 PRO A O 1
ATOM 3971 N N . GLY C 1 159 ? -25.089 36.321 24.925 1.00 59.52 159 GLY A N 1
ATOM 3972 C CA . GLY C 1 159 ? -25.020 35.034 25.646 1.00 68.38 159 GLY A CA 1
ATOM 3973 C C . GLY C 1 159 ? -24.668 33.836 24.758 1.00 72.25 159 GLY A C 1
ATOM 3974 O O . GLY C 1 159 ? -24.273 32.784 25.291 1.00 61.24 159 GLY A O 1
ATOM 3975 N N . LEU C 1 160 ? -24.770 33.971 23.434 1.00 65.77 160 LEU A N 1
ATOM 3976 C CA . LEU C 1 160 ? -24.452 32.888 22.476 1.00 55.48 160 LEU A CA 1
ATOM 3977 C C . LEU C 1 160 ? -22.944 32.692 22.441 1.00 53.21 160 LEU A C 1
ATOM 3978 O O . LEU C 1 160 ? -22.211 33.633 21.982 1.00 62.29 160 LEU A O 1
ATOM 3983 N N . ALA C 1 161 ? -22.480 31.484 22.772 1.00 48.19 161 ALA A N 1
ATOM 3984 C CA . ALA C 1 161 ? -21.073 31.073 22.551 1.00 50.34 161 ALA A CA 1
ATOM 3985 C C . ALA C 1 161 ? -20.760 31.042 21.043 1.00 46.64 161 ALA A C 1
ATOM 3986 O O . ALA C 1 161 ? -21.683 30.842 20.244 1.00 49.56 161 ALA A O 1
ATOM 3988 N N . GLU C 1 162 ? -19.497 31.231 20.685 1.00 43.02 162 GLU A N 1
ATOM 3989 C CA . GLU C 1 162 ? -18.940 31.091 19.320 1.00 51.59 162 GLU A CA 1
ATOM 3990 C C . GLU C 1 162 ? -19.406 29.757 18.706 1.00 51.61 162 GLU A C 1
ATOM 3991 O O . GLU C 1 162 ? -19.957 29.788 17.585 1.00 47.22 162 GLU A O 1
ATOM 3997 N N . ALA C 1 163 ? -19.176 28.635 19.394 1.00 45.64 163 ALA A N 1
ATOM 3998 C CA . ALA C 1 163 ? -19.518 27.276 18.911 1.00 48.85 163 ALA A CA 1
ATOM 3999 C C . ALA C 1 163 ? -21.018 27.184 18.591 1.00 40.69 163 ALA A C 1
ATOM 4000 O O . ALA C 1 163 ? -21.346 26.552 17.606 1.00 37.81 163 ALA A O 1
ATOM 4002 N N . ASP C 1 164 ? -21.899 27.744 19.415 1.00 38.74 164 ASP A N 1
ATOM 4003 C CA . ASP C 1 164 ? -23.369 27.704 19.190 1.00 37.18 164 ASP A CA 1
ATOM 4004 C C . ASP C 1 164 ? -23.739 28.576 17.984 1.00 41.43 164 ASP A C 1
ATOM 4005 O O . ASP C 1 164 ? -24.578 28.130 17.175 1.00 30.23 164 ASP A O 1
ATOM 4010 N N . ALA C 1 165 ? -23.171 29.781 17.868 1.00 38.50 165 ALA A N 1
ATOM 4011 C CA . ALA C 1 165 ? -23.441 30.677 16.721 1.00 41.51 165 ALA A CA 1
ATOM 4012 C C . ALA C 1 165 ? -23.001 30.000 15.407 1.00 35.41 165 ALA A C 1
ATOM 4013 O O . ALA C 1 165 ? -23.774 30.070 14.438 1.00 35.86 165 ALA A O 1
ATOM 4015 N N . ARG C 1 166 ? -21.835 29.336 15.397 1.00 32.30 166 ARG A N 1
ATOM 4016 C CA . ARG C 1 166 ? -21.322 28.579 14.231 1.00 33.76 166 ARG A CA 1
ATOM 4017 C C . ARG C 1 166 ? -22.280 27.423 13.876 1.00 32.69 166 ARG A C 1
ATOM 4018 O O . ARG C 1 166 ? -22.551 27.203 12.693 1.00 30.76 166 ARG A O 1
ATOM 4026 N N . LEU C 1 167 ? -22.721 26.674 14.872 1.00 31.19 167 LEU A N 1
ATOM 4027 C CA . LEU C 1 167 ? -23.708 25.567 14.693 1.00 35.01 167 LEU A CA 1
ATOM 4028 C C . LEU C 1 167 ? -24.974 26.119 14.028 1.00 29.97 167 LEU A C 1
ATOM 4029 O O . LEU C 1 167 ? -25.468 25.511 13.070 1.00 29.31 167 LEU A O 1
ATOM 4034 N N . MET C 1 168 ? -25.471 27.251 14.497 1.00 33.02 168 MET A N 1
ATOM 4035 C CA . MET C 1 168 ? -26.747 27.819 13.977 1.00 34.53 168 MET A CA 1
ATOM 4036 C C . MET C 1 168 ? -26.546 28.302 12.523 1.00 32.47 168 MET A C 1
ATOM 4037 O O . MET C 1 168 ? -27.439 28.079 11.694 1.00 34.18 168 MET A O 1
ATOM 4042 N N . ALA C 1 169 ? -25.419 28.952 12.237 1.00 36.37 169 ALA A N 1
ATOM 4043 C CA . ALA C 1 169 ? -25.122 29.492 10.897 1.00 35.13 169 ALA A CA 1
ATOM 4044 C C . ALA C 1 169 ? -25.014 28.318 9.912 1.00 30.59 169 ALA A C 1
ATOM 4045 O O . ALA C 1 169 ? -25.680 28.337 8.885 1.00 29.99 169 ALA A O 1
ATOM 4047 N N . HIS C 1 170 ? -24.200 27.317 10.208 1.00 28.35 170 HIS A N 1
ATOM 4048 C CA . HIS C 1 170 ? -24.046 26.132 9.330 1.00 29.69 170 HIS A CA 1
ATOM 4049 C C . HIS C 1 170 ? -25.384 25.404 9.162 1.00 27.41 170 HIS A C 1
ATOM 4050 O O . HIS C 1 170 ? -25.627 24.927 8.043 1.00 27.80 170 HIS A O 1
ATOM 4057 N N . ALA C 1 171 ? -26.243 25.381 10.180 1.00 27.78 171 ALA A N 1
ATOM 4058 C CA . ALA C 1 171 ? -27.567 24.734 10.099 1.00 26.89 171 ALA A CA 1
ATOM 4059 C C . ALA C 1 171 ? -28.439 25.500 9.112 1.00 31.62 171 ALA A C 1
ATOM 4060 O O . ALA C 1 171 ? -29.159 24.844 8.292 1.00 27.85 171 ALA A O 1
ATOM 4062 N N . VAL C 1 172 ? -28.387 26.834 9.161 1.00 31.12 172 VAL A N 1
ATOM 4063 C CA . VAL C 1 172 ? -29.179 27.678 8.231 1.00 32.36 172 VAL A CA 1
ATOM 4064 C C . VAL C 1 172 ? -28.665 27.483 6.807 1.00 24.79 172 VAL A C 1
ATOM 4065 O O . VAL C 1 172 ? -29.508 27.327 5.917 1.00 30.07 172 VAL A O 1
ATOM 4069 N N . PHE C 1 173 ? -27.341 27.482 6.592 1.00 27.18 173 PHE A N 1
ATOM 4070 C CA . PHE C 1 173 ? -26.780 27.254 5.234 1.00 27.35 173 PHE A CA 1
ATOM 4071 C C . PHE C 1 173 ? -27.241 25.868 4.752 1.00 29.72 173 PHE A C 1
ATOM 4072 O O . PHE C 1 173 ? -27.550 25.719 3.576 1.00 28.23 173 PHE A O 1
ATOM 4080 N N . GLY C 1 174 ? -27.231 24.865 5.616 1.00 31.36 174 GLY A N 1
ATOM 4081 C CA . GLY C 1 174 ? -27.640 23.491 5.230 1.00 29.29 174 GLY A CA 1
ATOM 4082 C C . GLY C 1 174 ? -29.094 23.459 4.819 1.00 29.40 174 GLY A C 1
ATOM 4083 O O . GLY C 1 174 ? -29.403 22.847 3.807 1.00 35.01 174 GLY A O 1
ATOM 4084 N N . LEU C 1 175 ? -29.964 24.118 5.579 1.00 30.17 175 LEU A N 1
ATOM 4085 C CA . LEU C 1 175 ? -31.419 24.220 5.316 1.00 30.83 175 LEU A CA 1
ATOM 4086 C C . LEU C 1 175 ? -31.617 24.861 3.930 1.00 34.01 175 LEU A C 1
ATOM 4087 O O . LEU C 1 175 ? -32.298 24.267 3.079 1.00 32.10 175 LEU A O 1
ATOM 4092 N N . LEU C 1 176 ? -31.029 26.028 3.722 1.00 32.74 176 LEU A N 1
ATOM 4093 C CA . LEU C 1 176 ? -31.192 26.826 2.483 1.00 32.92 176 LEU A CA 1
ATOM 4094 C C . LEU C 1 176 ? -30.513 26.120 1.323 1.00 30.68 176 LEU A C 1
ATOM 4095 O O . LEU C 1 176 ? -31.024 26.196 0.236 1.00 33.31 176 LEU A O 1
ATOM 4100 N N . ASN C 1 177 ? -29.350 25.513 1.540 1.00 34.18 177 ASN A N 1
ATOM 4101 C CA . ASN C 1 177 ? -28.568 24.921 0.420 1.00 30.94 177 ASN A CA 1
ATOM 4102 C C . ASN C 1 177 ? -29.129 23.536 0.060 1.00 35.91 177 ASN A C 1
ATOM 4103 O O . ASN C 1 177 ? -28.473 22.863 -0.717 1.00 33.92 177 ASN A O 1
ATOM 4108 N N . SER C 1 178 ? -30.315 23.154 0.558 1.00 33.36 178 SER A N 1
ATOM 4109 C CA . SER C 1 178 ? -30.966 21.871 0.205 1.00 33.06 178 SER A CA 1
ATOM 4110 C C . SER C 1 178 ? -31.638 21.975 -1.166 1.00 37.30 178 SER A C 1
ATOM 4111 O O . SER C 1 178 ? -32.079 20.926 -1.663 1.00 42.15 178 SER A O 1
ATOM 4114 N N . THR C 1 179 ? -31.668 23.157 -1.772 1.00 37.54 179 THR A N 1
ATOM 4115 C CA . THR C 1 179 ? -32.386 23.448 -3.040 1.00 41.52 179 THR A CA 1
ATOM 4116 C C . THR C 1 179 ? -31.951 22.532 -4.196 1.00 42.16 179 THR A C 1
ATOM 4117 O O . THR C 1 179 ? -32.795 22.183 -5.010 1.00 46.98 179 THR A O 1
ATOM 4121 N N . PRO C 1 180 ? -30.683 22.120 -4.375 1.00 40.88 180 PRO A N 1
ATOM 4122 C CA . PRO C 1 180 ? -30.332 21.180 -5.441 1.00 48.18 180 PRO A CA 1
ATOM 4123 C C . PRO C 1 180 ? -31.118 19.857 -5.355 1.00 54.44 180 PRO A C 1
ATOM 4124 O O . PRO C 1 180 ? -31.425 19.299 -6.385 1.00 47.04 180 PRO A O 1
ATOM 4128 N N . HIS C 1 181 ? -31.438 19.395 -4.139 1.00 47.54 181 HIS A N 1
ATOM 4129 C CA . HIS C 1 181 ? -32.109 18.091 -3.890 1.00 51.01 181 HIS A CA 1
ATOM 4130 C C . HIS C 1 181 ? -33.607 18.250 -4.088 1.00 52.17 181 HIS A C 1
ATOM 4131 O O . HIS C 1 181 ? -34.238 17.280 -4.471 1.00 52.37 181 HIS A O 1
ATOM 4138 N N . SER C 1 182 ? -34.159 19.418 -3.794 1.00 54.12 182 SER A N 1
ATOM 4139 C CA . SER C 1 182 ? -35.624 19.632 -3.786 1.00 59.12 182 SER A CA 1
ATOM 4140 C C . SER C 1 182 ? -36.096 20.334 -5.073 1.00 59.28 182 SER A C 1
ATOM 4141 O O . SER C 1 182 ? -37.301 20.247 -5.351 1.00 59.10 182 SER A O 1
ATOM 4144 N N . MET C 1 183 ? -35.217 20.987 -5.840 1.00 65.68 183 MET A N 1
ATOM 4145 C CA . MET C 1 183 ? -35.613 21.855 -6.998 1.00 73.61 183 MET A CA 1
ATOM 4146 C C . MET C 1 183 ? -34.926 21.367 -8.280 1.00 79.76 183 MET A C 1
ATOM 4147 O O . MET C 1 183 ? -33.836 21.874 -8.574 1.00 84.16 183 MET A O 1
ATOM 4152 N N . LYS C 1 184 ? -35.563 20.462 -9.047 1.00 91.24 184 LYS A N 1
ATOM 4153 C CA . LYS C 1 184 ? -35.007 19.830 -10.287 1.00 91.01 184 LYS A CA 1
ATOM 4154 C C . LYS C 1 184 ? -33.612 20.387 -10.614 1.00 96.02 184 LYS A C 1
ATOM 4155 O O . LYS C 1 184 ? -33.556 21.359 -11.401 1.00 88.85 184 LYS A O 1
ATOM 4161 N N . LYS C 1 189 ? -39.661 25.992 -12.571 1.00 80.43 189 LYS A N 1
ATOM 4162 C CA . LYS C 1 189 ? -40.922 26.776 -12.690 1.00 79.58 189 LYS A CA 1
ATOM 4163 C C . LYS C 1 189 ? -40.855 28.011 -11.798 1.00 76.23 189 LYS A C 1
ATOM 4164 O O . LYS C 1 189 ? -40.607 27.891 -10.601 1.00 76.96 189 LYS A O 1
ATOM 4170 N N . PRO C 1 190 ? -41.158 29.224 -12.308 1.00 72.32 190 PRO A N 1
ATOM 4171 C CA . PRO C 1 190 ? -41.437 30.384 -11.451 1.00 66.76 190 PRO A CA 1
ATOM 4172 C C . PRO C 1 190 ? -42.345 30.090 -10.248 1.00 57.31 190 PRO A C 1
ATOM 4173 O O . PRO C 1 190 ? -42.013 30.526 -9.158 1.00 65.38 190 PRO A O 1
ATOM 4177 N N . ALA C 1 191 ? -43.416 29.316 -10.415 1.00 51.67 191 ALA A N 1
ATOM 4178 C CA . ALA C 1 191 ? -44.337 28.991 -9.292 1.00 55.54 191 ALA A CA 1
ATOM 4179 C C . ALA C 1 191 ? -43.612 28.175 -8.204 1.00 55.77 191 ALA A C 1
ATOM 4180 O O . ALA C 1 191 ? -43.931 28.377 -6.985 1.00 56.61 191 ALA A O 1
ATOM 4182 N N . ARG C 1 192 ? -42.662 27.312 -8.586 1.00 49.13 192 ARG A N 1
ATOM 4183 C CA . ARG C 1 192 ? -41.862 26.509 -7.620 1.00 54.84 192 ARG A CA 1
ATOM 4184 C C . ARG C 1 192 ? -40.960 27.453 -6.804 1.00 50.45 192 ARG A C 1
ATOM 4185 O O . ARG C 1 192 ? -40.888 27.304 -5.563 1.00 44.42 192 ARG A O 1
ATOM 4193 N N . THR C 1 193 ? -40.327 28.417 -7.474 1.00 41.94 193 THR A N 1
ATOM 4194 C CA . THR C 1 193 ? -39.437 29.416 -6.837 1.00 44.25 193 THR A CA 1
ATOM 4195 C C . THR C 1 193 ? -40.211 30.202 -5.782 1.00 38.43 193 THR A C 1
ATOM 4196 O O . THR C 1 193 ? -39.709 30.295 -4.655 1.00 36.65 193 THR A O 1
ATOM 4200 N N . VAL C 1 194 ? -41.387 30.737 -6.107 1.00 36.00 194 VAL A N 1
ATOM 4201 C CA . VAL C 1 194 ? -42.175 31.597 -5.184 1.00 36.57 194 VAL A CA 1
ATOM 4202 C C . VAL C 1 194 ? -42.548 30.800 -3.927 1.00 34.34 194 VAL A C 1
ATOM 4203 O O . VAL C 1 194 ? -42.407 31.340 -2.765 1.00 36.40 194 VAL A O 1
ATOM 4207 N N . ARG C 1 195 ? -42.997 29.569 -4.145 1.00 35.33 195 ARG A N 1
ATOM 4208 C CA . ARG C 1 195 ? -43.472 28.690 -3.058 1.00 41.93 195 ARG A CA 1
ATOM 4209 C C . ARG C 1 195 ? -42.271 28.334 -2.168 1.00 33.26 195 ARG A C 1
ATOM 4210 O O . ARG C 1 195 ? -42.376 28.449 -0.948 1.00 38.58 195 ARG A O 1
ATOM 4218 N N . ALA C 1 196 ? -41.165 27.900 -2.779 1.00 36.06 196 ALA A N 1
ATOM 4219 C CA . ALA C 1 196 ? -39.944 27.489 -2.066 1.00 34.72 196 ALA A CA 1
ATOM 4220 C C . ALA C 1 196 ? -39.432 28.672 -1.265 1.00 35.77 196 ALA A C 1
ATOM 4221 O O . ALA C 1 196 ? -39.092 28.463 -0.104 1.00 34.99 196 ALA A O 1
ATOM 4223 N N . ARG C 1 197 ? -39.410 29.877 -1.845 1.00 32.30 197 ARG A N 1
ATOM 4224 C CA . ARG C 1 197 ? -38.917 31.068 -1.112 1.00 34.14 197 ARG A CA 1
ATOM 4225 C C . ARG C 1 197 ? -39.743 31.198 0.170 1.00 38.88 197 ARG A C 1
ATOM 4226 O O . ARG C 1 197 ? -39.126 31.399 1.252 1.00 34.96 197 ARG A O 1
ATOM 4234 N N . ALA C 1 198 ? -41.079 31.118 0.080 1.00 39.72 198 ALA A N 1
ATOM 4235 C CA . ALA C 1 198 ? -41.940 31.401 1.244 1.00 39.68 198 ALA A CA 1
ATOM 4236 C C . ALA C 1 198 ? -41.693 30.344 2.332 1.00 38.46 198 ALA A C 1
ATOM 4237 O O . ALA C 1 198 ? -41.519 30.724 3.538 1.00 39.76 198 ALA A O 1
ATOM 4239 N N . VAL C 1 199 ? -41.687 29.079 1.920 1.00 35.18 199 VAL A N 1
ATOM 4240 C CA . VAL C 1 199 ? -41.508 27.934 2.861 1.00 43.12 199 VAL A CA 1
ATOM 4241 C C . VAL C 1 199 ? -40.108 27.982 3.498 1.00 38.96 199 VAL A C 1
ATOM 4242 O O . VAL C 1 199 ? -40.019 27.913 4.728 1.00 36.28 199 VAL A O 1
ATOM 4246 N N . LEU C 1 200 ? -39.051 28.135 2.703 1.00 34.26 200 LEU A N 1
ATOM 4247 C CA . LEU C 1 200 ? -37.660 28.094 3.228 1.00 36.36 200 LEU A CA 1
ATOM 4248 C C . LEU C 1 200 ? -37.416 29.314 4.123 1.00 37.78 200 LEU A C 1
ATOM 4249 O O . LEU C 1 200 ? -36.722 29.128 5.184 1.00 32.85 200 LEU A O 1
ATOM 4254 N N . ARG C 1 201 ? -37.989 30.490 3.790 1.00 32.57 201 ARG A N 1
ATOM 4255 C CA . ARG C 1 201 ? -37.823 31.673 4.665 1.00 37.33 201 ARG A CA 1
ATOM 4256 C C . ARG C 1 201 ? -38.482 31.410 6.025 1.00 34.17 201 ARG A C 1
ATOM 4257 O O . ARG C 1 201 ? -37.818 31.678 7.064 1.00 33.58 201 ARG A O 1
ATOM 4265 N N . ALA C 1 202 ? -39.714 30.908 6.039 1.00 32.79 202 ALA A N 1
ATOM 4266 C CA . ALA C 1 202 ? -40.467 30.661 7.291 1.00 40.63 202 ALA A CA 1
ATOM 4267 C C . ALA C 1 202 ? -39.696 29.637 8.143 1.00 35.37 202 ALA A C 1
ATOM 4268 O O . ALA C 1 202 ? -39.550 29.856 9.378 1.00 39.27 202 ALA A O 1
ATOM 4270 N N . MET C 1 203 ? -39.179 28.575 7.513 1.00 33.52 203 MET A N 1
ATOM 4271 C CA . MET C 1 203 ? -38.415 27.516 8.217 1.00 27.84 203 MET A CA 1
ATOM 4272 C C . MET C 1 203 ? -37.182 28.128 8.864 1.00 31.14 203 MET A C 1
ATOM 4273 O O . MET C 1 203 ? -36.942 27.865 10.063 1.00 32.02 203 MET A O 1
ATOM 4278 N N . THR C 1 204 ? -36.454 28.957 8.114 1.00 31.25 204 THR A N 1
ATOM 4279 C CA . THR C 1 204 ? -35.172 29.556 8.556 1.00 30.43 204 THR A CA 1
ATOM 4280 C C . THR C 1 204 ? -35.423 30.524 9.724 1.00 34.05 204 THR A C 1
ATOM 4281 O O . THR C 1 204 ? -34.673 30.459 10.726 1.00 30.98 204 THR A O 1
ATOM 4285 N N . VAL C 1 205 ? -36.413 31.418 9.593 1.00 35.71 205 VAL A N 1
ATOM 4286 C CA . VAL C 1 205 ? -36.712 32.427 10.644 1.00 36.68 205 VAL A CA 1
ATOM 4287 C C . VAL C 1 205 ? -37.117 31.683 11.931 1.00 37.01 205 VAL A C 1
ATOM 4288 O O . VAL C 1 205 ? -36.573 32.019 13.001 1.00 37.22 205 VAL A O 1
ATOM 4292 N N . ALA C 1 206 ? -38.016 30.692 11.843 1.00 35.17 206 ALA A N 1
ATOM 4293 C CA . ALA C 1 206 ? -38.458 29.898 13.000 1.00 35.98 206 ALA A CA 1
ATOM 4294 C C . ALA C 1 206 ? -37.253 29.142 13.605 1.00 37.44 206 ALA A C 1
ATOM 4295 O O . ALA C 1 206 ? -37.107 29.181 14.856 1.00 33.63 206 ALA A O 1
ATOM 4297 N N . ALA C 1 207 ? -36.393 28.526 12.785 1.00 35.37 207 ALA A N 1
ATOM 4298 C CA . ALA C 1 207 ? -35.212 27.768 13.263 1.00 35.20 207 ALA A CA 1
ATOM 4299 C C . ALA C 1 207 ? -34.312 28.695 14.092 1.00 36.48 207 ALA A C 1
ATOM 4300 O O . ALA C 1 207 ? -33.932 28.297 15.209 1.00 34.38 207 ALA A O 1
ATOM 4302 N N . LEU C 1 208 ? -34.018 29.902 13.604 1.00 34.89 208 LEU A N 1
ATOM 4303 C CA . LEU C 1 208 ? -33.100 30.821 14.323 1.00 37.94 208 LEU A CA 1
ATOM 4304 C C . LEU C 1 208 ? -33.745 31.356 15.622 1.00 40.90 208 LEU A C 1
ATOM 4305 O O . LEU C 1 208 ? -32.997 31.519 16.618 1.00 42.91 208 LEU A O 1
ATOM 4310 N N . SER C 1 209 ? -35.069 31.493 15.668 1.00 40.57 209 SER A N 1
ATOM 4311 C CA . SER C 1 209 ? -35.789 31.959 16.889 1.00 46.47 209 SER A CA 1
ATOM 4312 C C . SER C 1 209 ? -35.739 30.869 17.952 1.00 49.59 209 SER A C 1
ATOM 4313 O O . SER C 1 209 ? -35.573 31.226 19.166 1.00 51.05 209 SER A O 1
ATOM 4316 N N . ALA C 1 210 ? -35.936 29.601 17.552 1.00 45.03 210 ALA A N 1
ATOM 4317 C CA . ALA C 1 210 ? -35.966 28.467 18.502 1.00 44.77 210 ALA A CA 1
ATOM 4318 C C . ALA C 1 210 ? -34.561 28.272 19.088 1.00 48.43 210 ALA A C 1
ATOM 4319 O O . ALA C 1 210 ? -34.442 27.988 20.314 1.00 46.47 210 ALA A O 1
ATOM 4321 N N . ALA C 1 211 ? -33.531 28.362 18.242 1.00 49.51 211 ALA A N 1
ATOM 4322 C CA . ALA C 1 211 ? -32.117 28.210 18.657 1.00 54.50 211 ALA A CA 1
ATOM 4323 C C . ALA C 1 211 ? -31.853 29.255 19.744 1.00 65.22 211 ALA A C 1
ATOM 4324 O O . ALA C 1 211 ? -31.256 28.889 20.779 1.00 58.12 211 ALA A O 1
ATOM 4326 N N . ASP C 1 212 ? -32.320 30.493 19.512 1.00 70.60 212 ASP A N 1
ATOM 4327 C CA . ASP C 1 212 ? -32.072 31.655 20.405 1.00 86.61 212 ASP A CA 1
ATOM 4328 C C . ASP C 1 212 ? -32.729 31.385 21.774 1.00 84.88 212 ASP A C 1
ATOM 4329 O O . ASP C 1 212 ? -32.036 31.582 22.799 1.00 74.84 212 ASP A O 1
ATOM 4334 N N . ARG C 1 213 ? -33.979 30.899 21.800 1.00 77.49 213 ARG A N 1
ATOM 4335 C CA . ARG C 1 213 ? -34.743 30.622 23.054 1.00 87.83 213 ARG A CA 1
ATOM 4336 C C . ARG C 1 213 ? -34.282 29.320 23.741 1.00 89.63 213 ARG A C 1
ATOM 4337 O O . ARG C 1 213 ? -34.884 28.962 24.757 1.00 100.60 213 ARG A O 1
ATOM 4345 N N . CYS C 1 214 ? -33.261 28.639 23.222 1.00 81.22 214 CYS A N 1
ATOM 4346 C CA . CYS C 1 214 ? -32.803 27.304 23.693 1.00 80.64 214 CYS A CA 1
ATOM 4347 C C . CYS C 1 214 ? -31.377 27.385 24.255 1.00 80.63 214 CYS A C 1
ATOM 4348 O O . CYS C 1 214 ? -30.806 28.372 24.715 1.00 75.69 214 CYS A O 1
ATOM 4351 N N . PHE D 1 28 ? -18.716 -8.584 65.496 1.00 110.00 28 PHE C N 1
ATOM 4352 C CA . PHE D 1 28 ? -19.964 -8.161 64.793 1.00 111.33 28 PHE C CA 1
ATOM 4353 C C . PHE D 1 28 ? -20.440 -6.816 65.346 1.00 117.17 28 PHE C C 1
ATOM 4354 O O . PHE D 1 28 ? -20.958 -6.009 64.554 1.00 114.11 28 PHE C O 1
ATOM 4362 N N . GLN D 1 29 ? -20.319 -6.605 66.660 1.00 117.06 29 GLN C N 1
ATOM 4363 C CA . GLN D 1 29 ? -20.805 -5.372 67.338 1.00 123.89 29 GLN C CA 1
ATOM 4364 C C . GLN D 1 29 ? -19.979 -4.175 66.855 1.00 126.28 29 GLN C C 1
ATOM 4365 O O . GLN D 1 29 ? -20.573 -3.114 66.566 1.00 124.69 29 GLN C O 1
ATOM 4371 N N . LEU D 1 30 ? -18.657 -4.349 66.770 1.00 129.39 30 LEU C N 1
ATOM 4372 C CA . LEU D 1 30 ? -17.717 -3.310 66.274 1.00 127.62 30 LEU C CA 1
ATOM 4373 C C . LEU D 1 30 ? -17.981 -3.021 64.788 1.00 116.29 30 LEU C C 1
ATOM 4374 O O . LEU D 1 30 ? -17.933 -1.829 64.426 1.00 104.44 30 LEU C O 1
ATOM 4379 N N . LEU D 1 31 ? -18.257 -4.046 63.960 1.00 102.12 31 LEU C N 1
ATOM 4380 C CA . LEU D 1 31 ? -18.497 -3.855 62.503 1.00 91.69 31 LEU C CA 1
ATOM 4381 C C . LEU D 1 31 ? -19.796 -3.073 62.312 1.00 86.45 31 LEU C C 1
ATOM 4382 O O . LEU D 1 31 ? -19.797 -2.143 61.490 1.00 84.13 31 LEU C O 1
ATOM 4387 N N . ALA D 1 32 ? -20.852 -3.438 63.040 1.00 76.28 32 ALA C N 1
ATOM 4388 C CA . ALA D 1 32 ? -22.190 -2.812 62.946 1.00 80.78 32 ALA C CA 1
ATOM 4389 C C . ALA D 1 32 ? 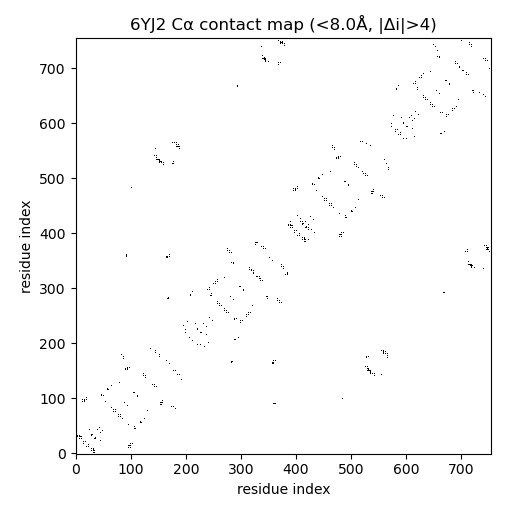-22.118 -1.348 63.396 1.00 86.70 32 ALA C C 1
ATOM 4390 O O . ALA D 1 32 ? -22.756 -0.492 62.750 1.00 96.75 32 ALA C O 1
ATOM 4392 N N . ALA D 1 33 ? -21.376 -1.061 64.467 1.00 87.31 33 ALA C N 1
ATOM 4393 C CA . ALA D 1 33 ? -21.148 0.321 64.943 1.00 89.34 33 ALA C CA 1
ATOM 4394 C C . ALA D 1 33 ? -20.365 1.101 63.876 1.00 82.53 33 ALA C C 1
ATOM 4395 O O . ALA D 1 33 ? -20.804 2.214 63.526 1.00 82.16 33 ALA C O 1
ATOM 4397 N N . ALA D 1 34 ? -19.258 0.542 63.372 1.00 70.96 34 ALA C N 1
ATOM 4398 C CA . ALA D 1 34 ? -18.411 1.173 62.329 1.00 72.95 34 ALA C CA 1
ATOM 4399 C C . ALA D 1 34 ? -19.275 1.503 61.104 1.00 69.54 34 ALA C C 1
ATOM 4400 O O . ALA D 1 34 ? -19.148 2.620 60.570 1.00 63.35 34 ALA C O 1
ATOM 4402 N N . GLU D 1 35 ? -20.136 0.569 60.691 1.00 69.42 35 GLU C N 1
ATOM 4403 C CA . GLU D 1 35 ? -21.045 0.730 59.523 1.00 69.66 35 GLU C CA 1
ATOM 4404 C C . GLU D 1 35 ? -21.949 1.947 59.769 1.00 67.31 35 GLU C C 1
ATOM 4405 O O . GLU D 1 35 ? -22.055 2.804 58.873 1.00 63.95 35 GLU C O 1
ATOM 4411 N N . ARG D 1 36 ? -22.606 2.000 60.930 1.00 69.37 36 ARG C N 1
ATOM 4412 C CA . ARG D 1 36 ? -23.556 3.085 61.290 1.00 74.08 36 ARG C CA 1
ATOM 4413 C C . ARG D 1 36 ? -22.808 4.429 61.316 1.00 71.90 36 ARG C C 1
ATOM 4414 O O . ARG D 1 36 ? -23.312 5.396 60.706 1.00 62.02 36 ARG C O 1
ATOM 4422 N N . LEU D 1 37 ? -21.638 4.487 61.959 1.00 69.29 37 LEU C N 1
ATOM 4423 C CA . LEU D 1 37 ? -20.910 5.764 62.222 1.00 74.29 37 LEU C CA 1
ATOM 4424 C C . LEU D 1 37 ? -20.220 6.269 60.949 1.00 67.64 37 LEU C C 1
ATOM 4425 O O . LEU D 1 37 ? -20.291 7.486 60.698 1.00 59.77 37 LEU C O 1
ATOM 4430 N N . PHE D 1 38 ? -19.568 5.384 60.184 1.00 68.32 38 PHE C N 1
ATOM 4431 C CA . PHE D 1 38 ? -18.964 5.729 58.867 1.00 71.47 38 PHE C CA 1
ATOM 4432 C C . PHE D 1 38 ? -20.041 6.301 57.920 1.00 72.89 38 PHE C C 1
ATOM 4433 O O . PHE D 1 38 ? -19.749 7.287 57.224 1.00 70.20 38 PHE C O 1
ATOM 4441 N N . ALA D 1 39 ? -21.248 5.721 57.898 1.00 64.90 39 ALA C N 1
ATOM 4442 C CA . ALA D 1 39 ? -22.385 6.182 57.060 1.00 73.52 39 ALA C CA 1
ATOM 4443 C C . ALA D 1 39 ? -22.820 7.587 57.493 1.00 72.66 39 ALA C C 1
ATOM 4444 O O . ALA D 1 39 ? -22.929 8.453 56.620 1.00 68.37 39 ALA C O 1
ATOM 4446 N N . GLU D 1 40 ? -23.061 7.779 58.791 1.00 78.15 40 GLU C N 1
ATOM 4447 C CA . GLU D 1 40 ? -23.558 9.048 59.393 1.00 85.83 40 GLU C CA 1
ATOM 4448 C C . GLU D 1 40 ? -22.517 10.169 59.259 1.00 81.96 40 GLU C C 1
ATOM 4449 O O . GLU D 1 40 ? -22.894 11.244 58.785 1.00 86.56 40 GLU C O 1
ATOM 4455 N N . ARG D 1 41 ? -21.271 9.933 59.682 1.00 85.52 41 ARG C N 1
ATOM 4456 C CA . ARG D 1 41 ? -20.257 10.998 59.940 1.00 84.83 41 ARG C CA 1
ATOM 4457 C C . ARG D 1 41 ? -19.147 10.996 58.885 1.00 81.34 41 ARG C C 1
ATOM 4458 O O . ARG D 1 41 ? -18.428 12.005 58.807 1.00 90.66 41 ARG C O 1
ATOM 4466 N N . GLY D 1 42 ? -19.010 9.917 58.111 1.00 81.23 42 GLY C N 1
ATOM 4467 C CA . GLY D 1 42 ? -17.900 9.729 57.161 1.00 71.24 42 GLY C CA 1
ATOM 4468 C C . GLY D 1 42 ? -16.706 9.105 57.833 1.00 76.49 42 GLY C C 1
ATOM 4469 O O . GLY D 1 42 ? -16.552 9.310 59.034 1.00 74.68 42 GLY C O 1
ATOM 4470 N N . PHE D 1 43 ? -15.883 8.383 57.072 1.00 77.18 43 PHE C N 1
ATOM 4471 C CA . PHE D 1 43 ? -14.742 7.576 57.572 1.00 79.34 43 PHE C CA 1
ATOM 4472 C C . PHE D 1 43 ? -13.777 8.463 58.375 1.00 91.60 43 PHE C C 1
ATOM 4473 O O . PHE D 1 43 ? -13.466 8.102 59.530 1.00 85.20 43 PHE C O 1
ATOM 4481 N N . LEU D 1 44 ? -13.340 9.598 57.807 1.00 97.25 44 LEU C N 1
ATOM 4482 C CA . LEU D 1 44 ? -12.246 10.444 58.367 1.00 97.28 44 LEU C CA 1
ATOM 4483 C C . LEU D 1 44 ? -12.633 10.992 59.747 1.00 87.75 44 LEU C C 1
ATOM 4484 O O . LEU D 1 44 ? -11.772 10.963 60.638 1.00 92.55 44 LEU C O 1
ATOM 4489 N N . ALA D 1 45 ? -13.880 11.444 59.930 1.00 85.33 45 ALA C N 1
ATOM 4490 C CA . ALA D 1 45 ? -14.362 12.094 61.172 1.00 85.40 45 ALA C CA 1
ATOM 4491 C C . ALA D 1 45 ? -14.555 11.070 62.294 1.00 88.65 45 ALA C C 1
ATOM 4492 O O . ALA D 1 45 ? -14.740 11.501 63.436 1.00 97.27 45 ALA C O 1
ATOM 4494 N N . VAL D 1 46 ? -14.564 9.772 62.002 1.00 91.67 46 VAL C N 1
ATOM 4495 C CA . VAL D 1 46 ? -14.878 8.735 63.028 1.00 95.86 46 VAL C CA 1
ATOM 4496 C C . VAL D 1 46 ? -13.552 8.249 63.620 1.00 97.57 46 VAL C C 1
ATOM 4497 O O . VAL D 1 46 ? -12.597 8.039 62.841 1.00 98.87 46 VAL C O 1
ATOM 4501 N N . ARG D 1 47 ? -13.496 8.127 64.951 1.00 91.73 47 ARG C N 1
ATOM 4502 C CA . ARG D 1 47 ? -12.362 7.549 65.709 1.00 89.22 47 ARG C CA 1
ATOM 4503 C C . ARG D 1 47 ? -12.706 6.110 66.096 1.00 94.21 47 ARG C C 1
ATOM 4504 O O . ARG D 1 47 ? -13.900 5.824 66.365 1.00 98.68 47 ARG C O 1
ATOM 4506 N N . LEU D 1 48 ? -11.691 5.241 66.131 1.00 103.34 48 LEU C N 1
ATOM 4507 C CA . LEU D 1 48 ? -11.787 3.854 66.667 1.00 104.58 48 LEU C CA 1
ATOM 4508 C C . LEU D 1 48 ? -12.561 3.848 67.993 1.00 103.22 48 LEU C C 1
ATOM 4509 O O . LEU D 1 48 ? -13.512 3.045 68.123 1.00 100.53 48 LEU C O 1
ATOM 4514 N N . GLU D 1 49 ? -12.204 4.736 68.926 1.00 104.70 49 GLU C N 1
ATOM 4515 C CA . GLU D 1 49 ? -12.838 4.825 70.271 1.00 108.44 49 GLU C CA 1
ATOM 4516 C C . GLU D 1 49 ? -14.343 5.092 70.124 1.00 105.16 49 GLU C C 1
ATOM 4517 O O . GLU D 1 49 ? -15.109 4.550 70.936 1.00 93.09 49 GLU C O 1
ATOM 4523 N N . ASP D 1 50 ? -14.760 5.904 69.141 1.00 109.57 50 ASP C N 1
ATOM 4524 C CA . ASP D 1 50 ? -16.202 6.180 68.896 1.00 104.14 50 ASP C CA 1
ATOM 4525 C C . ASP D 1 50 ? -16.901 4.857 68.565 1.00 101.80 50 ASP C C 1
ATOM 4526 O O . ASP D 1 50 ? -18.035 4.646 69.052 1.00 97.41 50 ASP C O 1
ATOM 4531 N N . ILE D 1 51 ? -16.256 4.006 67.754 1.00 105.01 51 ILE C N 1
ATOM 4532 C CA . ILE D 1 51 ? -16.805 2.686 67.309 1.00 105.88 51 ILE C CA 1
ATOM 4533 C C . ILE D 1 51 ? -16.892 1.780 68.544 1.00 106.20 51 ILE C C 1
ATOM 4534 O O . ILE D 1 51 ? -17.996 1.238 68.821 1.00 90.12 51 ILE C O 1
ATOM 4539 N N . GLY D 1 52 ? -15.781 1.660 69.282 1.00 109.44 52 GLY C N 1
ATOM 4540 C CA . GLY D 1 52 ? -15.736 1.015 70.608 1.00 98.25 52 GLY C CA 1
ATOM 4541 C C . GLY D 1 52 ? -16.877 1.493 71.502 1.00 90.63 52 GLY C C 1
ATOM 4542 O O . GLY D 1 52 ? -17.654 0.636 71.965 1.00 85.92 52 GLY C O 1
ATOM 4543 N N . ALA D 1 53 ? -16.992 2.811 71.716 1.00 83.51 53 ALA C N 1
ATOM 4544 C CA . ALA D 1 53 ? -18.040 3.448 72.552 1.00 90.83 53 ALA C CA 1
ATOM 4545 C C . ALA D 1 53 ? -19.416 2.922 72.135 1.00 100.99 53 ALA C C 1
ATOM 4546 O O . ALA D 1 53 ? -20.092 2.315 72.982 1.00 101.90 53 ALA C O 1
ATOM 4548 N N . ALA D 1 54 ? -19.798 3.117 70.868 1.00 105.12 54 ALA C N 1
ATOM 4549 C CA . ALA D 1 54 ? -21.122 2.733 70.321 1.00 104.00 54 ALA C CA 1
ATOM 4550 C C . ALA D 1 54 ? -21.357 1.220 70.465 1.00 103.00 54 ALA C C 1
ATOM 4551 O O . ALA D 1 54 ? -22.519 0.826 70.669 1.00 103.86 54 ALA C O 1
ATOM 4553 N N . ALA D 1 55 ? -20.311 0.398 70.346 1.00 109.09 55 ALA C N 1
ATOM 4554 C CA . ALA D 1 55 ? -20.407 -1.080 70.396 1.00 118.87 55 ALA C CA 1
ATOM 4555 C C . ALA D 1 55 ? -20.528 -1.545 71.853 1.00 130.92 55 ALA C C 1
ATOM 4556 O O . ALA D 1 55 ? -21.067 -2.646 72.080 1.00 139.59 55 ALA C O 1
ATOM 4558 N N . GLY D 1 56 ? -20.047 -0.732 72.800 1.00 129.65 56 GLY C N 1
ATOM 4559 C CA . GLY D 1 56 ? -19.964 -1.077 74.231 1.00 121.77 56 GLY C CA 1
ATOM 4560 C C . GLY D 1 56 ? -18.702 -1.868 74.524 1.00 121.63 56 GLY C C 1
ATOM 4561 O O . GLY D 1 56 ? -18.758 -2.756 75.386 1.00 126.76 56 GLY C O 1
ATOM 4562 N N . VAL D 1 57 ? -17.611 -1.562 73.814 1.00 123.84 57 VAL C N 1
ATOM 4563 C CA . VAL D 1 57 ? -16.269 -2.195 73.977 1.00 132.00 57 VAL C CA 1
ATOM 4564 C C . VAL D 1 57 ? -15.298 -1.117 74.470 1.00 145.35 57 VAL C C 1
ATOM 4565 O O . VAL D 1 57 ? -15.192 -0.073 73.808 1.00 155.46 57 VAL C O 1
ATOM 4569 N N . SER D 1 58 ? -14.615 -1.369 75.588 1.00 154.32 58 SER C N 1
ATOM 4570 C CA . SER D 1 58 ? -13.580 -0.479 76.179 1.00 150.58 58 SER C CA 1
ATOM 4571 C C . SER D 1 58 ? -12.452 -0.271 75.166 1.00 149.38 58 SER C C 1
ATOM 4572 O O . SER D 1 58 ? -12.198 -1.191 74.374 1.00 151.86 58 SER C O 1
ATOM 4575 N N . GLY D 1 59 ? -11.776 0.876 75.244 1.00 146.44 59 GLY C N 1
ATOM 4576 C CA . GLY D 1 59 ? -10.692 1.293 74.332 1.00 148.56 59 GLY C CA 1
ATOM 4577 C C . GLY D 1 59 ? -9.689 0.178 74.027 1.00 152.45 59 GLY C C 1
ATOM 4578 O O . GLY D 1 59 ? -9.492 -0.178 72.864 1.00 150.25 59 GLY C O 1
ATOM 4579 N N . PRO D 1 60 ? -8.996 -0.391 75.042 1.00 156.16 60 PRO C N 1
ATOM 4580 C CA . PRO D 1 60 ? -7.948 -1.378 74.781 1.00 152.93 60 PRO C CA 1
ATOM 4581 C C . PRO D 1 60 ? -8.506 -2.713 74.252 1.00 144.13 60 PRO C C 1
ATOM 4582 O O . PRO D 1 60 ? -7.807 -3.370 73.509 1.00 127.22 60 PRO C O 1
ATOM 4586 N N . ALA D 1 61 ? -9.747 -3.064 74.610 1.00 143.08 61 ALA C N 1
ATOM 4587 C CA . ALA D 1 61 ? -10.452 -4.292 74.163 1.00 152.62 61 ALA C CA 1
ATOM 4588 C C . ALA D 1 61 ? -10.686 -4.261 72.642 1.00 166.99 61 ALA C C 1
ATOM 4589 O O . ALA D 1 61 ? -10.727 -5.356 72.032 1.00 174.81 61 ALA C O 1
ATOM 4591 N N . ILE D 1 62 ? -10.842 -3.067 72.049 1.00 170.90 62 ILE C N 1
ATOM 4592 C CA . ILE D 1 62 ? -11.086 -2.881 70.583 1.00 164.31 62 ILE C CA 1
ATOM 4593 C C . ILE D 1 62 ? -9.939 -3.535 69.805 1.00 159.56 62 ILE C C 1
ATOM 4594 O O . ILE D 1 62 ? -10.226 -4.170 68.766 1.00 149.71 62 ILE C O 1
ATOM 4599 N N . TYR D 1 63 ? -8.698 -3.364 70.271 1.00 154.72 63 TYR C N 1
ATOM 4600 C CA . TYR D 1 63 ? -7.464 -3.708 69.517 1.00 151.70 63 TYR C CA 1
ATOM 4601 C C . TYR D 1 63 ? -7.224 -5.222 69.523 1.00 150.06 63 TYR C C 1
ATOM 4602 O O . TYR D 1 63 ? -6.364 -5.690 68.751 1.00 137.57 63 TYR C O 1
ATOM 4611 N N . ARG D 1 64 ? -7.959 -5.962 70.358 1.00 155.38 64 ARG C N 1
ATOM 4612 C CA . ARG D 1 64 ? -7.972 -7.446 70.331 1.00 158.60 64 ARG C CA 1
ATOM 4613 C C . ARG D 1 64 ? -8.730 -7.914 69.082 1.00 151.72 64 ARG C C 1
ATOM 4614 O O . ARG D 1 64 ? -8.487 -9.058 68.654 1.00 155.31 64 ARG C O 1
ATOM 4622 N N . HIS D 1 65 ? -9.599 -7.063 68.517 1.00 146.73 65 HIS C N 1
ATOM 4623 C CA . HIS D 1 65 ? -10.490 -7.398 67.374 1.00 138.40 65 HIS C CA 1
ATOM 4624 C C . HIS D 1 65 ? -10.003 -6.739 66.080 1.00 134.66 65 HIS C C 1
ATOM 4625 O O . HIS D 1 65 ? -9.988 -7.437 65.053 1.00 134.26 65 HIS C O 1
ATOM 4632 N N . PHE D 1 66 ? -9.659 -5.447 66.116 1.00 132.86 66 PHE C N 1
ATOM 4633 C CA . PHE D 1 66 ? -9.221 -4.660 64.931 1.00 127.88 66 PHE C CA 1
ATOM 4634 C C . PHE D 1 66 ? -8.052 -3.751 65.297 1.00 129.48 66 PHE C C 1
ATOM 4635 O O . PHE D 1 66 ? -8.118 -3.004 66.271 1.00 134.32 66 PHE C O 1
ATOM 4643 N N . PRO D 1 67 ? -6.962 -3.752 64.497 1.00 126.04 67 PRO C N 1
ATOM 4644 C CA . PRO D 1 67 ? -5.822 -2.871 64.754 1.00 125.72 67 PRO C CA 1
ATOM 4645 C C . PRO D 1 67 ? -6.055 -1.371 64.500 1.00 132.00 67 PRO C C 1
ATOM 4646 O O . PRO D 1 67 ? -5.330 -0.586 65.068 1.00 137.19 67 PRO C O 1
ATOM 4650 N N . ASN D 1 68 ? -7.021 -1.002 63.650 1.00 138.45 68 ASN C N 1
ATOM 4651 C CA . ASN D 1 68 ? -7.225 0.403 63.201 1.00 132.21 68 ASN C CA 1
ATOM 4652 C C . ASN D 1 68 ? -8.597 0.540 62.523 1.00 129.37 68 ASN C C 1
ATOM 4653 O O . ASN D 1 68 ? -9.306 -0.484 62.383 1.00 120.45 68 ASN C O 1
ATOM 4658 N N . LYS D 1 69 ? -8.973 1.773 62.158 1.00 117.97 69 LYS C N 1
ATOM 4659 C CA . LYS D 1 69 ? -10.242 2.093 61.452 1.00 109.54 69 LYS C CA 1
ATOM 4660 C C . LYS D 1 69 ? -10.237 1.414 60.085 1.00 102.69 69 LYS C C 1
ATOM 4661 O O . LYS D 1 69 ? -11.272 0.859 59.709 1.00 103.57 69 LYS C O 1
ATOM 4667 N N . GLU D 1 70 ? -9.110 1.527 59.378 1.00 94.53 70 GLU C N 1
ATOM 4668 C CA . GLU D 1 70 ? -8.898 1.043 57.989 1.00 98.50 70 GLU C CA 1
ATOM 4669 C C . GLU D 1 70 ? -9.316 -0.428 57.877 1.00 98.43 70 GLU C C 1
ATOM 4670 O O . GLU D 1 70 ? -9.972 -0.777 56.879 1.00 98.02 70 GLU C O 1
ATOM 4676 N N . SER D 1 71 ? -8.957 -1.247 58.870 1.00 100.67 71 SER C N 1
ATOM 4677 C CA . SER D 1 71 ? -9.227 -2.709 58.896 1.00 93.17 71 SER C CA 1
ATOM 4678 C C . SER D 1 71 ? -10.741 -2.948 58.940 1.00 90.58 71 SER C C 1
ATOM 4679 O O . SER D 1 71 ? -11.203 -3.913 58.300 1.00 86.35 71 SER C O 1
ATOM 4682 N N . LEU D 1 72 ? -11.489 -2.102 59.657 1.00 87.51 72 LEU C N 1
ATOM 4683 C CA . LEU D 1 72 ? -12.976 -2.173 59.684 1.00 91.41 72 LEU C CA 1
ATOM 4684 C C . LEU D 1 72 ? -13.528 -1.819 58.294 1.00 82.21 72 LEU C C 1
ATOM 4685 O O . LEU D 1 72 ? -14.389 -2.565 57.802 1.00 64.08 72 LEU C O 1
ATOM 4690 N N . LEU D 1 73 ? -13.043 -0.736 57.681 1.00 86.09 73 LEU C N 1
ATOM 4691 C CA . LEU D 1 73 ? -13.529 -0.277 56.353 1.00 86.23 73 LEU C CA 1
ATOM 4692 C C . LEU D 1 73 ? -13.281 -1.389 55.324 1.00 84.91 73 LEU C C 1
ATOM 4693 O O . LEU D 1 73 ? -14.203 -1.677 54.523 1.00 73.83 73 LEU C O 1
ATOM 4698 N N . VAL D 1 74 ? -12.085 -1.987 55.361 1.00 81.37 74 VAL C N 1
ATOM 4699 C CA . VAL D 1 74 ? -11.672 -3.103 54.457 1.00 80.91 74 VAL C CA 1
ATOM 4700 C C . VAL D 1 74 ? -12.675 -4.251 54.602 1.00 81.90 74 VAL C C 1
ATOM 4701 O O . VAL D 1 74 ? -13.218 -4.685 53.577 1.00 78.31 74 VAL C O 1
ATOM 4705 N N . GLU D 1 75 ? -12.934 -4.702 55.829 1.00 78.66 75 GLU C N 1
ATOM 4706 C CA . GLU D 1 75 ? -13.861 -5.835 56.080 1.00 81.52 75 GLU C CA 1
ATOM 4707 C C . GLU D 1 75 ? -15.262 -5.475 55.561 1.00 78.04 75 GLU C C 1
ATOM 4708 O O . GLU D 1 75 ? -15.905 -6.371 54.971 1.00 65.18 75 GLU C O 1
ATOM 4714 N N . LEU D 1 76 ? -15.741 -4.247 55.815 1.00 71.25 76 LEU C N 1
ATOM 4715 C CA . LEU D 1 76 ? -17.101 -3.798 55.407 1.00 64.10 76 LEU C CA 1
ATOM 4716 C C . LEU D 1 76 ? -17.219 -3.892 53.872 1.00 59.02 76 LEU C C 1
ATOM 4717 O O . LEU D 1 76 ? -18.198 -4.525 53.393 1.00 70.43 76 LEU C O 1
ATOM 4722 N N . LEU D 1 77 ? -16.252 -3.336 53.130 1.00 57.42 77 LEU C N 1
ATOM 4723 C CA . LEU D 1 77 ? -16.375 -3.123 51.662 1.00 63.10 77 LEU C CA 1
ATOM 4724 C C . LEU D 1 77 ? -15.891 -4.362 50.879 1.00 63.07 77 LEU C C 1
ATOM 4725 O O . LEU D 1 77 ? -16.527 -4.728 49.869 1.00 55.19 77 LEU C O 1
ATOM 4730 N N . VAL D 1 78 ? -14.801 -4.994 51.305 1.00 65.65 78 VAL C N 1
ATOM 4731 C CA . VAL D 1 78 ? -14.342 -6.263 50.674 1.00 59.52 78 VAL C CA 1
ATOM 4732 C C . VAL D 1 78 ? -15.435 -7.305 50.907 1.00 57.78 78 VAL C C 1
ATOM 4733 O O . VAL D 1 78 ? -15.741 -8.077 49.973 1.00 58.26 78 VAL C O 1
ATOM 4737 N N . GLY D 1 79 ? -16.038 -7.286 52.097 1.00 60.82 79 GLY C N 1
ATOM 4738 C CA . GLY D 1 79 ? -17.089 -8.234 52.512 1.00 51.87 79 GLY C CA 1
ATOM 4739 C C . GLY D 1 79 ? -18.319 -8.121 51.626 1.00 54.53 79 GLY C C 1
ATOM 4740 O O . GLY D 1 79 ? -18.744 -9.153 51.012 1.00 49.61 79 GLY C O 1
ATOM 4741 N N . VAL D 1 80 ? -18.901 -6.917 51.561 1.00 49.53 80 VAL C N 1
ATOM 4742 C CA . VAL D 1 80 ? -20.159 -6.716 50.800 1.00 49.19 80 VAL C CA 1
ATOM 4743 C C . VAL D 1 80 ? -19.926 -7.021 49.314 1.00 41.74 80 VAL C C 1
ATOM 4744 O O . VAL D 1 80 ? -20.775 -7.679 48.720 1.00 44.25 80 VAL C O 1
ATOM 4748 N N . SER D 1 81 ? -18.809 -6.588 48.737 1.00 42.70 81 SER C N 1
ATOM 4749 C CA . SER D 1 81 ? -18.526 -6.790 47.291 1.00 50.41 81 SER C CA 1
ATOM 4750 C C . SER D 1 81 ? -18.352 -8.289 46.977 1.00 48.03 81 SER C C 1
ATOM 4751 O O . SER D 1 81 ? -18.932 -8.758 45.962 1.00 47.87 81 SER C O 1
ATOM 4754 N N . ALA D 1 82 ? -17.675 -9.050 47.837 1.00 52.92 82 ALA C N 1
ATOM 4755 C CA . ALA D 1 82 ? -17.538 -10.524 47.651 1.00 53.40 82 ALA C CA 1
ATOM 4756 C C . ALA D 1 82 ? -18.909 -11.213 47.770 1.00 48.59 82 ALA C C 1
ATOM 4757 O O . ALA D 1 82 ? -19.220 -12.089 46.923 1.00 45.78 82 ALA C O 1
ATOM 4759 N N . ARG D 1 83 ? -19.730 -10.799 48.745 1.00 45.88 83 ARG C N 1
ATOM 4760 C CA . ARG D 1 83 ? -21.047 -11.432 48.991 1.00 47.51 83 ARG C CA 1
ATOM 4761 C C . ARG D 1 83 ? -22.014 -11.149 47.830 1.00 48.11 83 ARG C C 1
ATOM 4762 O O . ARG D 1 83 ? -22.806 -12.077 47.434 1.00 45.31 83 ARG C O 1
ATOM 4770 N N . LEU D 1 84 ? -21.986 -9.921 47.297 1.00 41.09 84 LEU C N 1
ATOM 4771 C CA . LEU D 1 84 ? -22.871 -9.568 46.153 1.00 43.77 84 LEU C CA 1
ATOM 4772 C C . LEU D 1 84 ? -22.520 -10.465 44.957 1.00 34.55 84 LEU C C 1
ATOM 4773 O O . LEU D 1 84 ? -23.444 -11.020 44.313 1.00 36.44 84 LEU C O 1
ATOM 4778 N N . LEU D 1 85 ? -21.248 -10.574 44.633 1.00 34.75 85 LEU C N 1
ATOM 4779 C CA . LEU D 1 85 ? -20.801 -11.418 43.492 1.00 39.79 85 LEU C CA 1
ATOM 4780 C C . LEU D 1 85 ? -21.207 -12.893 43.702 1.00 38.21 85 LEU C C 1
ATOM 4781 O O . LEU D 1 85 ? -21.837 -13.506 42.761 1.00 36.14 85 LEU C O 1
ATOM 4786 N N . ALA D 1 86 ? -20.957 -13.453 44.888 1.00 40.17 86 ALA C N 1
ATOM 4787 C CA . ALA D 1 86 ? -21.297 -14.875 45.195 1.00 39.09 86 ALA C CA 1
ATOM 4788 C C . ALA D 1 86 ? -22.813 -15.088 45.052 1.00 44.92 86 ALA C C 1
ATOM 4789 O O . ALA D 1 86 ? -23.249 -16.122 44.455 1.00 40.80 86 ALA C O 1
ATOM 4791 N N . GLY D 1 87 ? -23.606 -14.144 45.584 1.00 39.36 87 GLY C N 1
ATOM 4792 C CA . GLY D 1 87 ? -25.065 -14.271 45.526 1.00 38.11 87 GLY C CA 1
ATOM 4793 C C . GLY D 1 87 ? -25.576 -14.153 44.098 1.00 40.70 87 GLY C C 1
ATOM 4794 O O . GLY D 1 87 ? -26.541 -14.843 43.767 1.00 40.50 87 GLY C O 1
ATOM 4795 N N . ALA D 1 88 ? -24.999 -13.282 43.275 1.00 41.29 88 ALA C N 1
ATOM 4796 C CA . ALA D 1 88 ? -25.426 -13.146 41.866 1.00 42.15 88 ALA C CA 1
ATOM 4797 C C . ALA D 1 88 ? -25.147 -14.465 41.118 1.00 42.67 88 ALA C C 1
ATOM 4798 O O . ALA D 1 88 ? -26.053 -14.942 40.373 1.00 38.41 88 ALA C O 1
ATOM 4800 N N . ARG D 1 89 ? -23.957 -15.040 41.304 1.00 37.68 89 ARG C N 1
ATOM 4801 C CA . ARG D 1 89 ? -23.630 -16.381 40.721 1.00 45.72 89 ARG C CA 1
ATOM 4802 C C . ARG D 1 89 ? -24.645 -17.432 41.193 1.00 43.80 89 ARG C C 1
ATOM 4803 O O . ARG D 1 89 ? -25.147 -18.197 40.348 1.00 52.06 89 ARG C O 1
ATOM 4811 N N . ASP D 1 90 ? -24.941 -17.459 42.494 1.00 43.19 90 ASP C N 1
ATOM 4812 C CA . ASP D 1 90 ? -25.855 -18.457 43.084 1.00 40.03 90 ASP C CA 1
ATOM 4813 C C . ASP D 1 90 ? -27.234 -18.297 42.430 1.00 48.97 90 ASP C C 1
ATOM 4814 O O . ASP D 1 90 ? -27.863 -19.321 42.088 1.00 38.06 90 ASP C O 1
ATOM 4819 N N . VAL D 1 91 ? -27.689 -17.059 42.224 1.00 42.56 91 VAL C N 1
ATOM 4820 C CA . VAL D 1 91 ? -29.021 -16.783 41.619 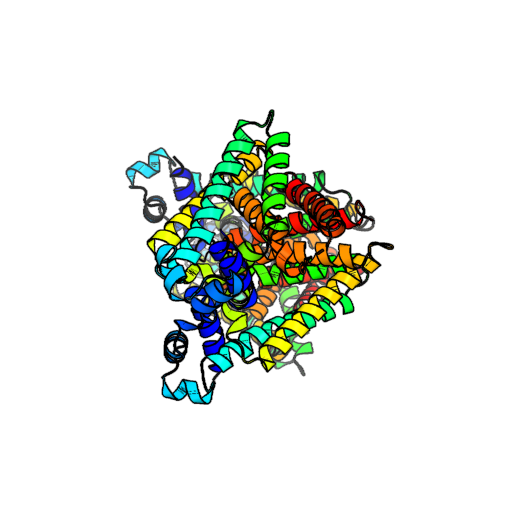1.00 40.33 91 VAL C CA 1
ATOM 4821 C C . VAL D 1 91 ? -29.049 -17.383 40.221 1.00 41.04 91 VAL C C 1
ATOM 4822 O O . VAL D 1 91 ? -30.058 -18.053 39.859 1.00 39.32 91 VAL C O 1
ATOM 4826 N N . THR D 1 92 ? -27.992 -17.199 39.440 1.00 38.28 92 THR C N 1
ATOM 4827 C CA . THR D 1 92 ? -28.048 -17.619 38.021 1.00 37.94 92 THR C CA 1
ATOM 4828 C C . THR D 1 92 ? -27.924 -19.150 37.968 1.00 44.03 92 THR C C 1
ATOM 4829 O O . THR D 1 92 ? -28.562 -19.734 37.096 1.00 44.12 92 THR C O 1
ATOM 4833 N N . THR D 1 93 ? -27.159 -19.761 38.880 1.00 43.45 93 THR C N 1
ATOM 4834 C CA . THR D 1 93 ? -27.024 -21.237 38.971 1.00 42.62 93 THR C CA 1
ATOM 4835 C C . THR D 1 93 ? -28.396 -21.864 39.301 1.00 42.36 93 THR C C 1
ATOM 4836 O O . THR D 1 93 ? -28.742 -22.883 38.687 1.00 47.52 93 THR C O 1
ATOM 4840 N N . ARG D 1 94 ? -29.163 -21.284 40.224 1.00 41.13 94 ARG C N 1
ATOM 4841 C CA . ARG D 1 94 ? -30.355 -21.943 40.827 1.00 40.19 94 ARG C CA 1
ATOM 4842 C C . ARG D 1 94 ? -31.596 -21.669 39.995 1.00 38.44 94 ARG C C 1
ATOM 4843 O O . ARG D 1 94 ? -32.588 -22.367 40.228 1.00 38.59 94 ARG C O 1
ATOM 4851 N N . SER D 1 95 ? -31.514 -20.733 39.046 1.00 39.07 95 SER C N 1
ATOM 4852 C CA . SER D 1 95 ? -32.700 -20.244 38.300 1.00 33.86 95 SER C CA 1
ATOM 4853 C C . SER D 1 95 ? -33.010 -21.222 37.165 1.00 30.40 95 SER C C 1
ATOM 4854 O O . SER D 1 95 ? -32.073 -21.712 36.520 1.00 32.63 95 SER C O 1
ATOM 4857 N N . ALA D 1 96 ? -34.302 -21.477 36.966 1.00 34.38 96 ALA C N 1
ATOM 4858 C CA . ALA D 1 96 ? -34.853 -22.436 35.995 1.00 34.20 96 ALA C CA 1
ATOM 4859 C C . ALA D 1 96 ? -34.683 -21.924 34.551 1.00 43.84 96 ALA C C 1
ATOM 4860 O O . ALA D 1 96 ? -34.540 -22.757 33.628 1.00 34.89 96 ALA C O 1
ATOM 4862 N N . ASN D 1 97 ? -34.720 -20.604 34.345 1.00 35.99 97 ASN C N 1
ATOM 4863 C CA . ASN D 1 97 ? -34.637 -19.958 33.012 1.00 40.02 97 ASN C CA 1
ATOM 4864 C C . ASN D 1 97 ? -34.156 -18.514 33.217 1.00 42.16 97 ASN C C 1
ATOM 4865 O O . ASN D 1 97 ? -34.093 -18.079 34.394 1.00 41.52 97 ASN C O 1
ATOM 4870 N N . LEU D 1 98 ? -33.839 -17.805 32.138 1.00 45.23 98 LEU C N 1
ATOM 4871 C CA . LEU D 1 98 ? -33.222 -16.438 32.155 1.00 45.83 98 LEU C CA 1
ATOM 4872 C C . LEU D 1 98 ? -34.187 -15.412 32.748 1.00 41.92 98 LEU C C 1
ATOM 4873 O O . LEU D 1 98 ? -33.705 -14.545 33.480 1.00 46.36 98 LEU C O 1
ATOM 4878 N N . ALA D 1 99 ? -35.492 -15.518 32.486 1.00 39.79 99 ALA C N 1
ATOM 4879 C CA . ALA D 1 99 ? -36.514 -14.619 33.059 1.00 40.03 99 ALA C CA 1
ATOM 4880 C C . ALA D 1 99 ? -36.518 -14.742 34.594 1.00 45.69 99 ALA C C 1
ATOM 4881 O O . ALA D 1 99 ? -36.507 -13.688 35.294 1.00 40.73 99 ALA C O 1
ATOM 4883 N N . ALA D 1 100 ? -36.479 -15.974 35.124 1.00 39.33 100 ALA C N 1
ATOM 4884 C CA . ALA D 1 100 ? -36.398 -16.212 36.595 1.00 39.12 100 ALA C CA 1
ATOM 4885 C C . ALA D 1 100 ? -35.051 -15.690 37.135 1.00 36.80 100 ALA C C 1
ATOM 4886 O O . ALA D 1 100 ? -35.028 -15.190 38.279 1.00 38.52 100 ALA C O 1
ATOM 4888 N N . ALA D 1 101 ? -33.955 -15.825 36.375 1.00 31.09 101 ALA C N 1
ATOM 4889 C CA . ALA D 1 101 ? -32.621 -15.363 36.819 1.00 30.33 101 ALA C CA 1
ATOM 4890 C C . ALA D 1 101 ? -32.650 -13.819 36.950 1.00 39.43 101 ALA C C 1
ATOM 4891 O O . ALA D 1 101 ? -32.190 -13.300 37.969 1.00 35.85 101 ALA C O 1
ATOM 4893 N N . LEU D 1 102 ? -33.208 -13.082 35.996 1.00 37.76 102 LEU C N 1
ATOM 4894 C CA . LEU D 1 102 ? -33.288 -11.595 36.089 1.00 39.13 102 LEU C CA 1
ATOM 4895 C C . LEU D 1 102 ? -34.154 -11.213 37.284 1.00 36.00 102 LEU C C 1
ATOM 4896 O O . LEU D 1 102 ? -33.740 -10.324 38.036 1.00 35.22 102 LEU C O 1
ATOM 4901 N N . ASP D 1 103 ? -35.299 -11.873 37.487 1.00 36.14 103 ASP C N 1
ATOM 4902 C CA . ASP D 1 103 ? -36.193 -11.607 38.641 1.00 39.48 103 ASP C CA 1
ATOM 4903 C C . ASP D 1 103 ? -35.400 -11.801 39.935 1.00 40.39 103 ASP C C 1
ATOM 4904 O O . ASP D 1 103 ? -35.526 -10.951 40.836 1.00 32.96 103 ASP C O 1
ATOM 4909 N N . GLY D 1 104 ? -34.635 -12.892 40.017 1.00 38.44 104 GLY C N 1
ATOM 4910 C CA . GLY D 1 104 ? -33.797 -13.198 41.188 1.00 43.69 104 GLY C CA 1
ATOM 4911 C C . GLY D 1 104 ? -32.704 -12.162 41.387 1.00 40.07 104 GLY C C 1
ATOM 4912 O O . GLY D 1 104 ? -32.393 -11.860 42.514 1.00 32.96 104 GLY C O 1
ATOM 4913 N N . LEU D 1 105 ? -32.051 -11.699 40.328 1.00 37.40 105 LEU C N 1
ATOM 4914 C CA . LEU D 1 105 ? -30.964 -10.682 40.442 1.00 39.30 105 LEU C CA 1
ATOM 4915 C C . LEU D 1 105 ? -31.553 -9.361 40.953 1.00 35.10 105 LEU C C 1
ATOM 4916 O O . LEU D 1 105 ? -30.926 -8.743 41.815 1.00 37.26 105 LEU C O 1
ATOM 4921 N N . ILE D 1 106 ? -32.739 -8.978 40.465 1.00 33.50 106 ILE C N 1
ATOM 4922 C CA . ILE D 1 106 ? -33.428 -7.733 40.920 1.00 34.87 106 ILE C CA 1
ATOM 4923 C C . ILE D 1 106 ? -33.728 -7.892 42.419 1.00 40.06 106 ILE C C 1
ATOM 4924 O O . ILE D 1 106 ? -33.380 -7.011 43.178 1.00 33.61 106 ILE C O 1
ATOM 4929 N N . GLU D 1 107 ? -34.299 -9.025 42.824 1.00 36.52 107 GLU C N 1
ATOM 4930 C CA . GLU D 1 107 ? -34.724 -9.298 44.221 1.00 35.85 107 GLU C CA 1
ATOM 4931 C C . GLU D 1 107 ? -33.479 -9.308 45.111 1.00 29.94 107 GLU C C 1
ATOM 4932 O O . GLU D 1 107 ? -33.538 -8.791 46.218 1.00 35.10 107 GLU C O 1
ATOM 4938 N N . PHE D 1 108 ? -32.398 -9.913 44.657 1.00 30.36 108 PHE C N 1
ATOM 4939 C CA . PHE D 1 108 ? -31.133 -9.986 45.397 1.00 29.74 108 PHE C CA 1
ATOM 4940 C C . PHE D 1 108 ? -30.554 -8.582 45.629 1.00 34.84 108 PHE C C 1
ATOM 4941 O O . PHE D 1 108 ? -30.123 -8.236 46.764 1.00 30.87 108 PHE C O 1
ATOM 4949 N N . HIS D 1 109 ? -30.473 -7.771 44.582 1.00 29.63 109 HIS C N 1
ATOM 4950 C CA . HIS D 1 109 ? -29.930 -6.391 44.703 1.00 29.30 109 HIS C CA 1
ATOM 4951 C C . HIS D 1 109 ? -30.841 -5.524 45.571 1.00 29.30 109 HIS C C 1
ATOM 4952 O O . HIS D 1 109 ? -30.353 -4.747 46.361 1.00 33.40 109 HIS C O 1
ATOM 4959 N N . LEU D 1 110 ? -32.143 -5.689 45.435 1.00 30.60 110 LEU C N 1
ATOM 4960 C CA . LEU D 1 110 ? -33.169 -5.007 46.278 1.00 29.85 110 LEU C CA 1
ATOM 4961 C C . LEU D 1 110 ? -32.959 -5.366 47.750 1.00 32.18 110 LEU C C 1
ATOM 4962 O O . LEU D 1 110 ? -33.020 -4.459 48.551 1.00 31.76 110 LEU C O 1
ATOM 4967 N N . ASP D 1 111 ? -32.703 -6.633 48.107 1.00 31.65 111 ASP C N 1
ATOM 4968 C CA . ASP D 1 111 ? -32.367 -7.067 49.494 1.00 29.82 111 ASP C CA 1
ATOM 4969 C C . ASP D 1 111 ? -31.183 -6.260 50.028 1.00 33.88 111 ASP C C 1
ATOM 4970 O O . ASP D 1 111 ? -31.242 -5.750 51.147 1.00 35.10 111 ASP C O 1
ATOM 4975 N N . PHE D 1 112 ? -30.133 -6.146 49.240 1.00 30.50 112 PHE C N 1
ATOM 4976 C CA . PHE D 1 112 ? -28.958 -5.327 49.586 1.00 32.19 112 PHE C CA 1
ATOM 4977 C C . PHE D 1 112 ? -29.353 -3.849 49.774 1.00 32.14 112 PHE C C 1
ATOM 4978 O O . PHE D 1 112 ? -29.038 -3.263 50.807 1.00 34.91 112 PHE C O 1
ATOM 4986 N N . ALA D 1 113 ? -29.987 -3.240 48.792 1.00 30.49 113 ALA C N 1
ATOM 4987 C CA . ALA D 1 113 ? -30.302 -1.786 48.766 1.00 34.44 113 ALA C CA 1
ATOM 4988 C C . ALA D 1 113 ? -31.240 -1.418 49.933 1.00 33.14 113 ALA C C 1
ATOM 4989 O O . ALA D 1 113 ? -31.090 -0.327 50.516 1.00 32.84 113 ALA C O 1
ATOM 4991 N N . LEU D 1 114 ? -32.183 -2.308 50.248 1.00 31.16 114 LEU C N 1
ATOM 4992 C CA . LEU D 1 114 ? -33.209 -2.065 51.295 1.00 32.48 114 LEU C CA 1
ATOM 4993 C C . LEU D 1 114 ? -32.617 -2.381 52.671 1.00 38.02 114 LEU C C 1
ATOM 4994 O O . LEU D 1 114 ? -32.994 -1.728 53.616 1.00 38.49 114 LEU C O 1
ATOM 4999 N N . GLY D 1 115 ? -31.719 -3.346 52.776 1.00 40.19 115 GLY C N 1
ATOM 5000 C CA . GLY D 1 115 ? -31.201 -3.851 54.058 1.00 44.31 115 GLY C CA 1
ATOM 5001 C C . GLY D 1 115 ? -29.882 -3.222 54.440 1.00 44.69 115 GLY C C 1
ATOM 5002 O O . GLY D 1 115 ? -29.541 -3.287 55.630 1.00 49.52 115 GLY C O 1
ATOM 5003 N N . GLU D 1 116 ? -29.129 -2.649 53.508 1.00 42.51 116 GLU C N 1
ATOM 5004 C CA . GLU D 1 116 ? -27.724 -2.218 53.758 1.00 42.71 116 GLU C CA 1
ATOM 5005 C C . GLU D 1 116 ? -27.489 -0.831 53.175 1.00 39.88 116 GLU C C 1
ATOM 5006 O O . GLU D 1 116 ? -26.418 -0.631 52.547 1.00 39.02 116 GLU C O 1
ATOM 5012 N N . ALA D 1 117 ? -28.426 0.095 53.329 1.00 41.24 117 ALA C N 1
ATOM 5013 C CA . ALA D 1 117 ? -28.310 1.455 52.734 1.00 49.80 117 ALA C CA 1
ATOM 5014 C C . ALA D 1 117 ? -27.036 2.151 53.245 1.00 49.33 117 ALA C C 1
ATOM 5015 O O . ALA D 1 117 ? -26.381 2.880 52.455 1.00 48.78 117 ALA C O 1
ATOM 5017 N N . ASP D 1 118 ? -26.630 1.887 54.489 1.00 50.06 118 ASP C N 1
ATOM 5018 C CA . ASP D 1 118 ? -25.382 2.446 55.081 1.00 51.16 118 ASP C CA 1
ATOM 5019 C C . ASP D 1 118 ? -24.154 2.029 54.271 1.00 46.45 118 ASP C C 1
ATOM 5020 O O . ASP D 1 118 ? -23.308 2.888 54.065 1.00 46.49 118 ASP C O 1
ATOM 5025 N N . LEU D 1 119 ? -24.036 0.778 53.836 1.00 44.80 119 LEU C N 1
ATOM 5026 C CA . LEU D 1 119 ? -22.890 0.324 53.002 1.00 50.18 119 LEU C CA 1
ATOM 5027 C C . LEU D 1 119 ? -22.917 1.010 51.627 1.00 50.32 119 LEU C C 1
ATOM 5028 O O . LEU D 1 119 ? -21.854 1.227 51.070 1.00 44.26 119 LEU C O 1
ATOM 5033 N N . ILE D 1 120 ? -24.079 1.350 51.074 1.00 47.83 120 ILE C N 1
ATOM 5034 C CA . ILE D 1 120 ? -24.136 2.142 49.808 1.00 46.68 120 ILE C CA 1
ATOM 5035 C C . ILE D 1 120 ? -23.521 3.519 50.063 1.00 47.31 120 ILE C C 1
ATOM 5036 O O . ILE D 1 120 ? -22.685 3.946 49.235 1.00 44.89 120 ILE C O 1
ATOM 5041 N N . ARG D 1 121 ? -23.925 4.189 51.139 1.00 44.39 121 ARG C N 1
ATOM 5042 C CA . ARG D 1 121 ? -23.434 5.553 51.479 1.00 48.33 121 ARG C CA 1
ATOM 5043 C C . ARG D 1 121 ? -21.904 5.502 51.652 1.00 52.49 121 ARG C C 1
ATOM 5044 O O . ARG D 1 121 ? -21.200 6.380 51.088 1.00 50.56 121 ARG C O 1
ATOM 5052 N N . ILE D 1 122 ? -21.395 4.489 52.366 1.00 54.47 122 ILE C N 1
ATOM 5053 C CA . ILE D 1 122 ? -19.939 4.323 52.647 1.00 58.53 122 ILE C CA 1
ATOM 5054 C C . ILE D 1 122 ? -19.203 4.078 51.326 1.00 57.96 122 ILE C C 1
ATOM 5055 O O . ILE D 1 122 ? -18.211 4.751 51.096 1.00 66.39 122 ILE C O 1
ATOM 5060 N N . GLN D 1 123 ? -19.657 3.127 50.511 1.00 66.88 123 GLN C N 1
ATOM 5061 C CA . GLN D 1 123 ? -18.949 2.670 49.279 1.00 80.29 123 GLN C CA 1
ATOM 5062 C C . GLN D 1 123 ? -18.921 3.812 48.253 1.00 93.25 123 GLN C C 1
ATOM 5063 O O . GLN D 1 123 ? -18.017 3.815 47.422 1.00 99.73 123 GLN C O 1
ATOM 5069 N N . ASP D 1 124 ? -19.879 4.745 48.318 1.00 92.08 124 ASP C N 1
ATOM 5070 C CA . ASP D 1 124 ? -19.950 5.947 47.445 1.00 96.34 124 ASP C CA 1
ATOM 5071 C C . ASP D 1 124 ? -18.892 6.951 47.904 1.00 93.76 124 ASP C C 1
ATOM 5072 O O . ASP D 1 124 ? -18.067 7.383 47.063 1.00 115.20 124 ASP C O 1
ATOM 5077 N N . ARG D 1 125 ? -18.898 7.291 49.193 1.00 83.83 125 ARG C N 1
ATOM 5078 C CA . ARG D 1 125 ? -18.141 8.455 49.714 1.00 81.48 125 ARG C CA 1
ATOM 5079 C C . ARG D 1 125 ? -16.713 8.064 50.149 1.00 82.15 125 ARG C C 1
ATOM 5080 O O . ARG D 1 125 ? -15.900 8.990 50.224 1.00 89.68 125 ARG C O 1
ATOM 5088 N N . ASP D 1 126 ? -16.393 6.793 50.427 1.00 66.15 126 ASP C N 1
ATOM 5089 C CA . ASP D 1 126 ? -15.179 6.434 51.218 1.00 72.65 126 ASP C CA 1
ATOM 5090 C C . ASP D 1 126 ? -14.364 5.307 50.572 1.00 68.24 126 ASP C C 1
ATOM 5091 O O . ASP D 1 126 ? -13.423 4.821 51.241 1.00 74.32 126 ASP C O 1
ATOM 5096 N N . LEU D 1 127 ? -14.647 4.920 49.329 1.00 70.46 127 LEU C N 1
ATOM 5097 C CA . LEU D 1 127 ? -13.882 3.859 48.613 1.00 73.23 127 LEU C CA 1
ATOM 5098 C C . LEU D 1 127 ? -12.389 4.222 48.526 1.00 75.38 127 LEU C C 1
ATOM 5099 O O . LEU D 1 127 ? -11.545 3.314 48.584 1.00 85.27 127 LEU C O 1
ATOM 5104 N N . ALA D 1 128 ? -12.068 5.502 48.346 1.00 77.98 128 ALA C N 1
ATOM 5105 C CA . ALA D 1 128 ? -10.688 6.012 48.170 1.00 79.77 128 ALA C CA 1
ATOM 5106 C C . ALA D 1 128 ? -9.884 5.888 49.475 1.00 76.61 128 ALA C C 1
ATOM 5107 O O . ALA D 1 128 ? -8.667 5.959 49.392 1.00 87.31 128 ALA C O 1
ATOM 5109 N N . HIS D 1 129 ? -10.521 5.701 50.631 1.00 78.13 129 HIS C N 1
ATOM 5110 C CA . HIS D 1 129 ? -9.835 5.533 51.942 1.00 75.94 129 HIS C CA 1
ATOM 5111 C C . HIS D 1 129 ? -9.407 4.078 52.158 1.00 78.92 129 HIS C C 1
ATOM 5112 O O . HIS D 1 129 ? -8.819 3.804 53.209 1.00 83.16 129 HIS C O 1
ATOM 5119 N N . LEU D 1 130 ? -9.659 3.173 51.213 1.00 80.43 130 LEU C N 1
ATOM 5120 C CA . LEU D 1 130 ? -9.169 1.772 51.314 1.00 85.00 130 LEU C CA 1
ATOM 5121 C C . LEU D 1 130 ? -7.685 1.740 50.971 1.00 86.47 130 LEU C C 1
ATOM 5122 O O . LEU D 1 130 ? -7.246 2.474 50.090 1.00 88.75 130 LEU C O 1
ATOM 5127 N N . PRO D 1 131 ? -6.887 0.831 51.581 1.00 89.71 131 PRO C N 1
ATOM 5128 C CA . PRO D 1 131 ? -5.579 0.482 51.027 1.00 89.25 131 PRO C CA 1
ATOM 5129 C C . PRO D 1 131 ? -5.727 0.004 49.573 1.00 93.00 131 PRO C C 1
ATOM 5130 O O . PRO D 1 131 ? -6.736 -0.631 49.259 1.00 105.34 131 PRO C O 1
ATOM 5134 N N . ALA D 1 132 ? -4.737 0.315 48.728 1.00 91.96 132 ALA C N 1
ATOM 5135 C CA . ALA D 1 132 ? -4.766 0.108 47.258 1.00 91.63 132 ALA C CA 1
ATOM 5136 C C . ALA D 1 132 ? -5.195 -1.329 46.929 1.00 94.80 132 ALA C C 1
ATOM 5137 O O . ALA D 1 132 ? -6.001 -1.506 45.999 1.00 91.49 132 ALA C O 1
ATOM 5139 N N . VAL D 1 133 ? -4.667 -2.316 47.659 1.00 95.22 133 VAL C N 1
ATOM 5140 C CA . VAL D 1 133 ? -4.937 -3.767 47.426 1.00 96.42 133 VAL C CA 1
ATOM 5141 C C . VAL D 1 133 ? -6.433 -4.043 47.638 1.00 90.64 133 VAL C C 1
ATOM 5142 O O . VAL D 1 133 ? -7.021 -4.712 46.779 1.00 72.04 133 VAL C O 1
ATOM 5146 N N . ALA D 1 134 ? -7.015 -3.560 48.740 1.00 92.40 134 ALA C N 1
ATOM 5147 C CA . ALA D 1 134 ? -8.450 -3.728 49.084 1.00 87.68 134 ALA C CA 1
ATOM 5148 C C . ALA D 1 134 ? -9.320 -3.016 48.036 1.00 86.48 134 ALA C C 1
ATOM 5149 O O . ALA D 1 134 ? -10.353 -3.602 47.639 1.00 88.78 134 ALA C O 1
ATOM 5151 N N . GLU D 1 135 ? -8.920 -1.812 47.602 1.00 77.13 135 GLU C N 1
ATOM 5152 C CA . GLU D 1 135 ? -9.634 -1.032 46.555 1.00 74.27 135 GLU C CA 1
ATOM 5153 C C . GLU D 1 135 ? -9.720 -1.854 45.258 1.00 75.58 135 GLU C C 1
ATOM 5154 O O . GLU D 1 135 ? -10.798 -1.852 44.649 1.00 76.13 135 GLU C O 1
ATOM 5160 N N . ARG D 1 136 ? -8.634 -2.524 44.855 1.00 71.89 136 ARG C N 1
ATOM 5161 C CA . ARG D 1 136 ? -8.580 -3.327 43.601 1.00 72.06 136 ARG C CA 1
ATOM 5162 C C . ARG D 1 136 ? -9.485 -4.557 43.750 1.00 72.87 136 ARG C C 1
ATOM 5163 O O . ARG D 1 136 ? -10.131 -4.950 42.765 1.00 61.65 136 ARG C O 1
ATOM 5171 N N . GLN D 1 137 ? -9.508 -5.152 44.938 1.00 66.37 137 GLN C N 1
ATOM 5172 C CA . GLN D 1 137 ? -10.358 -6.325 45.274 1.00 75.51 137 GLN C CA 1
ATOM 5173 C C . GLN D 1 137 ? -11.831 -5.927 45.125 1.00 70.11 137 GLN C C 1
ATOM 5174 O O . GLN D 1 137 ? -12.598 -6.689 44.467 1.00 60.88 137 GLN C O 1
ATOM 5180 N N . VAL D 1 138 ? -12.204 -4.770 45.687 1.00 67.93 138 VAL C N 1
ATOM 5181 C CA . VAL D 1 138 ? -13.602 -4.266 45.663 1.00 61.67 138 VAL C CA 1
ATOM 5182 C C . VAL D 1 138 ? -13.992 -3.977 44.210 1.00 60.10 138 VAL C C 1
ATOM 5183 O O . VAL D 1 138 ? -15.045 -4.480 43.779 1.00 50.84 138 VAL C O 1
ATOM 5187 N N . ARG D 1 139 ? -13.134 -3.295 43.453 1.00 62.34 139 ARG C N 1
ATOM 5188 C CA . ARG D 1 139 ? -13.443 -2.886 42.059 1.00 61.75 139 ARG C CA 1
ATOM 5189 C C . ARG D 1 139 ? -13.528 -4.129 41.166 1.00 65.97 139 ARG C C 1
ATOM 5190 O O . ARG D 1 139 ? -14.377 -4.157 40.237 1.00 52.78 139 ARG C O 1
ATOM 5198 N N . LYS D 1 140 ? -12.715 -5.149 41.444 1.00 62.75 140 LYS C N 1
ATOM 5199 C CA . LYS D 1 140 ? -12.747 -6.405 40.662 1.00 60.93 140 LYS C CA 1
ATOM 5200 C C . LYS D 1 140 ? -14.095 -7.105 40.889 1.00 53.48 140 LYS C C 1
ATOM 5201 O O . LYS D 1 140 ? -14.732 -7.497 39.868 1.00 53.46 140 LYS C O 1
ATOM 5207 N N . ALA D 1 141 ? -14.511 -7.259 42.155 1.00 53.75 141 ALA C N 1
ATOM 5208 C CA . ALA D 1 141 ? -15.758 -7.964 42.541 1.00 55.56 141 ALA C CA 1
ATOM 5209 C C . ALA D 1 141 ? -16.973 -7.199 41.984 1.00 48.55 141 ALA C C 1
ATOM 5210 O O . ALA D 1 141 ? -17.925 -7.866 41.526 1.00 46.71 141 ALA C O 1
ATOM 5212 N N . GLN D 1 142 ? -16.917 -5.863 41.981 1.00 48.71 142 GLN C N 1
ATOM 5213 C CA . GLN D 1 142 ? -17.958 -4.974 41.385 1.00 47.55 142 GLN C CA 1
ATOM 5214 C C . GLN D 1 142 ? -18.054 -5.212 39.887 1.00 45.40 142 GLN C C 1
ATOM 5215 O O . GLN D 1 142 ? -19.180 -5.398 39.387 1.00 45.22 142 GLN C O 1
ATOM 5221 N N . ARG D 1 143 ? -16.919 -5.212 39.192 1.00 46.93 143 ARG C N 1
ATOM 5222 C CA . ARG D 1 143 ? -16.892 -5.443 37.728 1.00 45.07 143 ARG C CA 1
ATOM 5223 C C . ARG D 1 143 ? -17.513 -6.815 37.430 1.00 43.90 143 ARG C C 1
ATOM 5224 O O . ARG D 1 143 ? -18.343 -6.917 36.491 1.00 42.78 143 ARG C O 1
ATOM 5232 N N . GLN D 1 144 ? -17.154 -7.847 38.203 1.00 46.54 144 GLN C N 1
ATOM 5233 C CA . GLN D 1 144 ? -17.639 -9.236 37.943 1.00 45.79 144 GLN C CA 1
ATOM 5234 C C . GLN D 1 144 ? -19.148 -9.306 38.224 1.00 42.14 144 GLN C C 1
ATOM 5235 O O . GLN D 1 144 ? -19.893 -10.032 37.502 1.00 38.75 144 GLN C O 1
ATOM 5241 N N . TYR D 1 145 ? -19.618 -8.556 39.230 1.00 41.88 145 TYR C N 1
ATOM 5242 C CA . TYR D 1 145 ? -21.062 -8.481 39.551 1.00 40.49 145 TYR C CA 1
ATOM 5243 C C . TYR D 1 145 ? -21.832 -7.888 38.361 1.00 38.42 145 TYR C C 1
ATOM 5244 O O . TYR D 1 145 ? -22.848 -8.485 37.937 1.00 40.81 145 TYR C O 1
ATOM 5253 N N . VAL D 1 146 ? -21.334 -6.783 37.801 1.00 46.35 146 VAL C N 1
ATOM 5254 C CA . VAL D 1 146 ? -21.909 -6.130 36.586 1.00 43.41 146 VAL C CA 1
ATOM 5255 C C . VAL D 1 146 ? -21.942 -7.150 35.439 1.00 44.42 146 VAL C C 1
ATOM 5256 O O . VAL D 1 146 ? -22.981 -7.254 34.757 1.00 44.49 146 VAL C O 1
ATOM 5260 N N . GLU D 1 147 ? -20.881 -7.936 35.264 1.00 47.19 147 GLU C N 1
ATOM 5261 C CA . GLU D 1 147 ? -20.793 -8.944 34.156 1.00 46.25 147 GLU C CA 1
ATOM 5262 C C . GLU D 1 147 ? -21.882 -10.016 34.309 1.00 43.73 147 GLU C C 1
ATOM 5263 O O . GLU D 1 147 ? -22.441 -10.45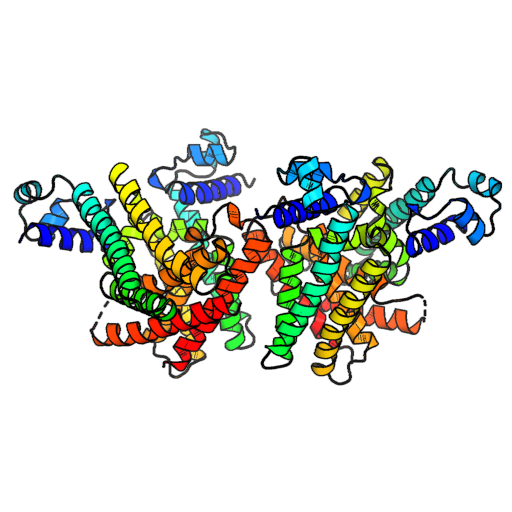4 33.299 1.00 41.53 147 GLU C O 1
ATOM 5269 N N . VAL D 1 148 ? -22.222 -10.402 35.531 1.00 37.75 148 VAL C N 1
ATOM 5270 C CA . VAL D 1 148 ? -23.321 -11.382 35.710 1.00 37.52 148 VAL C CA 1
ATOM 5271 C C . VAL D 1 148 ? -24.620 -10.779 35.162 1.00 43.23 148 VAL C C 1
ATOM 5272 O O . VAL D 1 148 ? -25.347 -11.481 34.382 1.00 38.11 148 VAL C O 1
ATOM 5276 N N . TRP D 1 149 ? -24.934 -9.528 35.539 1.00 38.75 149 TRP C N 1
ATOM 5277 C CA . TRP D 1 149 ? -26.138 -8.831 35.035 1.00 38.26 149 TRP C CA 1
ATOM 5278 C C . TRP D 1 149 ? -26.056 -8.715 33.506 1.00 37.40 149 TRP C C 1
ATOM 5279 O O . TRP D 1 149 ? -27.070 -8.938 32.829 1.00 37.09 149 TRP C O 1
ATOM 5290 N N . VAL D 1 150 ? -24.920 -8.275 32.986 1.00 34.23 150 VAL C N 1
ATOM 5291 C CA . VAL D 1 150 ? -24.754 -8.053 31.522 1.00 41.32 150 VAL C CA 1
ATOM 5292 C C . VAL D 1 150 ? -25.060 -9.372 30.797 1.00 42.67 150 VAL C C 1
ATOM 5293 O O . VAL D 1 150 ? -25.819 -9.316 29.790 1.00 39.67 150 VAL C O 1
ATOM 5297 N N . GLY D 1 151 ? -24.545 -10.516 31.303 1.00 41.33 151 GLY C N 1
ATOM 5298 C CA . GLY D 1 151 ? -24.726 -11.806 30.617 1.00 39.35 151 GLY C CA 1
ATOM 5299 C C . GLY D 1 151 ? -26.206 -12.126 30.515 1.00 39.05 151 GLY C C 1
ATOM 5300 O O . GLY D 1 151 ? -26.691 -12.527 29.420 1.00 45.90 151 GLY C O 1
ATOM 5301 N N . VAL D 1 152 ? -26.936 -11.927 31.616 1.00 37.78 152 VAL C N 1
ATOM 5302 C CA . VAL D 1 152 ? -28.391 -12.238 31.677 1.00 38.62 152 VAL C CA 1
ATOM 5303 C C . VAL D 1 152 ? -29.141 -11.306 30.707 1.00 41.87 152 VAL C C 1
ATOM 5304 O O . VAL D 1 152 ? -30.002 -11.803 29.953 1.00 37.93 152 VAL C O 1
ATOM 5308 N N . LEU D 1 153 ? -28.812 -10.007 30.715 1.00 39.41 153 LEU C N 1
ATOM 5309 C CA . LEU D 1 153 ? -29.545 -8.994 29.899 1.00 42.66 153 LEU C CA 1
ATOM 5310 C C . LEU D 1 153 ? -29.368 -9.292 28.408 1.00 39.80 153 LEU C C 1
ATOM 5311 O O . LEU D 1 153 ? -30.377 -9.168 27.680 1.00 49.37 153 LEU C O 1
ATOM 5316 N N . ARG D 1 154 ? -28.156 -9.634 27.978 1.00 40.87 154 ARG C N 1
ATOM 5317 C CA . ARG D 1 154 ? -27.860 -9.935 26.547 1.00 48.26 154 ARG C CA 1
ATOM 5318 C C . ARG D 1 154 ? -28.567 -11.229 26.102 1.00 49.40 154 ARG C C 1
ATOM 5319 O O . ARG D 1 154 ? -29.134 -11.260 24.990 1.00 48.91 154 ARG C O 1
ATOM 5327 N N . GLU D 1 155 ? -28.576 -12.248 26.958 1.00 47.91 155 GLU C N 1
ATOM 5328 C CA . GLU D 1 155 ? -29.202 -13.555 26.636 1.00 56.81 155 GLU C CA 1
ATOM 5329 C C . GLU D 1 155 ? -30.715 -13.369 26.539 1.00 58.42 155 GLU C C 1
ATOM 5330 O O . GLU D 1 155 ? -31.330 -14.011 25.687 1.00 54.44 155 GLU C O 1
ATOM 5336 N N . LEU D 1 156 ? -31.279 -12.486 27.365 1.00 54.46 156 LEU C N 1
ATOM 5337 C CA . LEU D 1 156 ? -32.729 -12.166 27.350 1.00 50.27 156 LEU C CA 1
ATOM 5338 C C . LEU D 1 156 ? -33.094 -11.328 26.129 1.00 49.20 156 LEU C C 1
ATOM 5339 O O . LEU D 1 156 ? -34.244 -11.403 25.750 1.00 49.56 156 LEU C O 1
ATOM 5344 N N . ASN D 1 157 ? -32.182 -10.499 25.614 1.00 44.06 1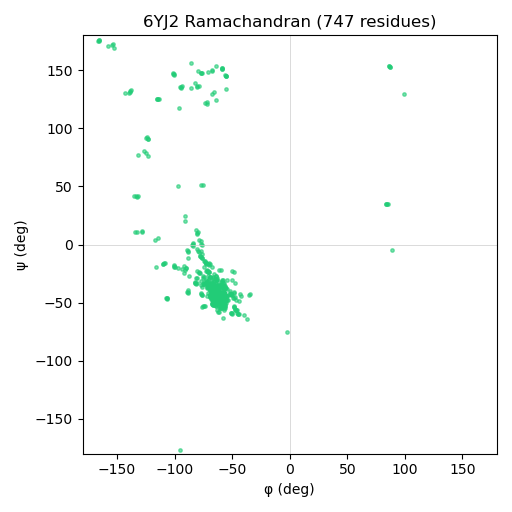57 ASN C N 1
ATOM 5345 C CA . ASN D 1 157 ? -32.460 -9.513 24.529 1.00 51.53 157 ASN C CA 1
ATOM 5346 C C . ASN D 1 157 ? -31.496 -9.747 23.367 1.00 51.86 157 ASN C C 1
ATOM 5347 O O . ASN D 1 157 ? -30.480 -9.069 23.255 1.00 45.31 157 ASN C O 1
ATOM 5352 N N . PRO D 1 158 ? -31.758 -10.765 22.520 1.00 57.56 158 PRO C N 1
ATOM 5353 C CA . PRO D 1 158 ? -30.754 -11.283 21.590 1.00 59.31 158 PRO C CA 1
ATOM 5354 C C . PRO D 1 158 ? -29.962 -10.265 20.755 1.00 57.35 158 PRO C C 1
ATOM 5355 O O . PRO D 1 158 ? -28.795 -10.529 20.501 1.00 80.39 158 PRO C O 1
ATOM 5359 N N . GLY D 1 159 ? -30.538 -9.143 20.352 1.00 58.72 159 GLY C N 1
ATOM 5360 C CA . GLY D 1 159 ? -29.760 -8.138 19.585 1.00 64.26 159 GLY C CA 1
ATOM 5361 C C . GLY D 1 159 ? -28.833 -7.265 20.436 1.00 57.05 159 GLY C C 1
ATOM 5362 O O . GLY D 1 159 ? -28.045 -6.527 19.860 1.00 51.28 159 GLY C O 1
ATOM 5363 N N . LEU D 1 160 ? -28.939 -7.313 21.768 1.00 56.92 160 LEU C N 1
ATOM 5364 C CA . LEU D 1 160 ? -28.442 -6.227 22.661 1.00 47.83 160 LEU C CA 1
ATOM 5365 C C . LEU D 1 160 ? -26.914 -6.228 22.699 1.00 43.17 160 LEU C C 1
ATOM 5366 O O . LEU D 1 160 ? -26.328 -7.243 23.110 1.00 40.38 160 LEU C O 1
ATOM 5371 N N . ALA D 1 161 ? -26.305 -5.106 22.339 1.00 44.16 161 ALA C N 1
ATOM 5372 C CA . ALA D 1 161 ? -24.839 -4.911 22.378 1.00 42.73 161 ALA C CA 1
ATOM 5373 C C . ALA D 1 161 ? -24.328 -4.905 23.825 1.00 46.19 161 ALA C C 1
ATOM 5374 O O . ALA D 1 161 ? -25.061 -4.447 24.732 1.00 46.59 161 ALA C O 1
ATOM 5376 N N . GLU D 1 162 ? -23.093 -5.357 24.010 1.00 48.95 162 GLU C N 1
ATOM 5377 C CA . GLU D 1 162 ? -22.329 -5.337 25.281 1.00 55.57 162 GLU C CA 1
ATOM 5378 C C . GLU D 1 162 ? -22.414 -3.947 25.936 1.00 50.79 162 GLU C C 1
ATOM 5379 O O . GLU D 1 162 ? -22.789 -3.867 27.124 1.00 46.10 162 GLU C O 1
ATOM 5385 N N . ALA D 1 163 ? -22.025 -2.898 25.222 1.00 40.51 163 ALA C N 1
ATOM 5386 C CA . ALA D 1 163 ? -21.925 -1.514 25.755 1.00 47.28 163 ALA C CA 1
ATOM 5387 C C . ALA D 1 163 ? -23.299 -1.044 26.264 1.00 35.97 163 ALA C C 1
ATOM 5388 O O . ALA D 1 163 ? -23.349 -0.392 27.307 1.00 41.94 163 ALA C O 1
ATOM 5390 N N . ASP D 1 164 ? -24.376 -1.354 25.541 1.00 37.26 164 ASP C N 1
ATOM 5391 C CA . ASP D 1 164 ? -25.755 -0.981 25.944 1.00 40.11 164 ASP C CA 1
ATOM 5392 C C . ASP D 1 164 ? -26.177 -1.772 27.197 1.00 43.53 164 ASP C C 1
ATOM 5393 O O . ASP D 1 164 ? -26.772 -1.176 28.091 1.00 36.47 164 ASP C O 1
ATOM 5398 N N . ALA D 1 165 ? -25.904 -3.079 27.253 1.00 44.62 165 ALA C N 1
ATOM 5399 C CA . ALA D 1 165 ? -26.227 -3.940 28.415 1.00 37.60 165 ALA C CA 1
ATOM 5400 C C . ALA D 1 165 ? -25.492 -3.422 29.658 1.00 37.88 165 ALA C C 1
ATOM 5401 O O . ALA D 1 165 ? -26.122 -3.389 30.726 1.00 32.07 165 ALA C O 1
ATOM 5403 N N . ARG D 1 166 ? -24.221 -3.017 29.535 1.00 33.16 166 ARG C N 1
ATOM 5404 C CA . ARG D 1 166 ? -23.449 -2.468 30.673 1.00 34.09 166 ARG C CA 1
ATOM 5405 C C . ARG D 1 166 ? -24.065 -1.131 31.153 1.00 38.66 166 ARG C C 1
ATOM 5406 O O . ARG D 1 166 ? -24.125 -0.869 32.371 1.00 39.58 166 ARG C O 1
ATOM 5414 N N . LEU D 1 167 ? -24.443 -0.275 30.220 1.00 36.92 167 LEU C N 1
ATOM 5415 C CA . LEU D 1 167 ? -25.072 1.031 30.553 1.00 43.30 167 LEU C CA 1
ATOM 5416 C C . LEU D 1 167 ? -26.381 0.754 31.311 1.00 39.79 167 LEU C C 1
ATOM 5417 O O . LEU D 1 167 ? -26.663 1.445 32.316 1.00 37.62 167 LEU C O 1
ATOM 5422 N N . MET D 1 168 ? -27.172 -0.223 30.852 1.00 37.24 168 MET C N 1
ATOM 5423 C CA . MET D 1 168 ? -28.452 -0.587 31.492 1.00 38.21 168 MET C CA 1
ATOM 5424 C C . MET D 1 168 ? -28.205 -1.137 32.902 1.00 40.02 168 MET C C 1
ATOM 5425 O O . MET D 1 168 ? -28.985 -0.780 33.803 1.00 35.12 168 MET C O 1
ATOM 5430 N N . ALA D 1 169 ? -27.198 -1.986 33.090 1.00 38.61 169 ALA C N 1
ATOM 5431 C CA . ALA D 1 169 ? -26.844 -2.574 34.399 1.00 38.65 169 ALA C CA 1
ATOM 5432 C C . ALA D 1 169 ? -26.489 -1.448 35.372 1.00 40.58 169 ALA C C 1
ATOM 5433 O O . ALA D 1 169 ? -27.086 -1.413 36.464 1.00 33.75 169 ALA C O 1
ATOM 5435 N N . HIS D 1 170 ? -25.535 -0.580 35.016 1.00 36.40 170 HIS C N 1
ATOM 5436 C CA . HIS D 1 170 ? -25.139 0.564 35.894 1.00 36.65 170 HIS C CA 1
ATOM 5437 C C . HIS D 1 170 ? -26.360 1.470 36.220 1.00 27.90 170 HIS C C 1
ATOM 5438 O O . HIS D 1 170 ? -26.469 1.940 37.364 1.00 30.03 170 HIS C O 1
ATOM 5445 N N . ALA D 1 171 ? -27.249 1.672 35.265 1.00 25.95 171 ALA C N 1
ATOM 5446 C CA . ALA D 1 171 ? -28.481 2.475 35.444 1.00 30.78 171 ALA C CA 1
ATOM 5447 C C . ALA D 1 171 ? -29.403 1.800 36.486 1.00 30.43 171 ALA C C 1
ATOM 5448 O O . ALA D 1 171 ? -29.963 2.497 37.339 1.00 28.56 171 ALA C O 1
ATOM 5450 N N . VAL D 1 172 ? -29.550 0.471 36.414 1.00 28.15 172 VAL C N 1
ATOM 5451 C CA . VAL D 1 172 ? -30.398 -0.295 37.357 1.00 30.28 172 VAL C CA 1
ATOM 5452 C C . VAL D 1 172 ? -29.757 -0.221 38.750 1.00 27.51 172 VAL C C 1
ATOM 5453 O O . VAL D 1 172 ? -30.504 0.006 39.712 1.00 28.83 172 VAL C O 1
ATOM 5457 N N . PHE D 1 173 ? -28.457 -0.372 38.890 1.00 26.98 173 PHE C N 1
ATOM 5458 C CA . PHE D 1 173 ? -27.785 -0.228 40.209 1.00 26.27 173 PHE C CA 1
ATOM 5459 C C . PHE D 1 173 ? -28.018 1.185 40.759 1.00 29.47 173 PHE C C 1
ATOM 5460 O O . PHE D 1 173 ? -28.269 1.328 41.960 1.00 30.12 173 PHE C O 1
ATOM 5468 N N . GLY D 1 174 ? -27.919 2.193 39.905 1.00 26.47 174 GLY C N 1
ATOM 5469 C CA . GLY D 1 174 ? -28.193 3.593 40.337 1.00 28.47 174 GLY C CA 1
ATOM 5470 C C . GLY D 1 174 ? -29.624 3.757 40.846 1.00 26.40 174 GLY C C 1
ATOM 5471 O O . GLY D 1 174 ? -29.823 4.379 41.881 1.00 28.50 174 GLY C O 1
ATOM 5472 N N . LEU D 1 175 ? -30.598 3.225 40.109 1.00 27.62 175 LEU C N 1
ATOM 5473 C CA . LEU D 1 175 ? -32.053 3.234 40.452 1.00 25.83 175 LEU C CA 1
ATOM 5474 C C . LEU D 1 175 ? -32.235 2.578 41.834 1.00 27.83 175 LEU C C 1
ATOM 5475 O O . LEU D 1 175 ? -32.840 3.173 42.717 1.00 27.28 175 LEU C O 1
ATOM 5480 N N . LEU D 1 176 ? -31.742 1.365 42.001 1.00 25.53 176 LEU C N 1
ATOM 5481 C CA . LEU D 1 176 ? -31.950 0.570 43.242 1.00 29.69 176 LEU C CA 1
ATOM 5482 C C . LEU D 1 176 ? -31.142 1.181 44.388 1.00 25.98 176 LEU C C 1
ATOM 5483 O O . LEU D 1 176 ? -31.610 1.134 45.501 1.00 28.38 176 LEU C O 1
ATOM 5488 N N . ASN D 1 177 ? -29.946 1.706 44.112 1.00 28.11 177 ASN C N 1
ATOM 5489 C CA . ASN D 1 177 ? -29.068 2.243 45.177 1.00 28.37 177 ASN C CA 1
ATOM 5490 C C . ASN D 1 177 ? -29.517 3.658 45.589 1.00 34.33 177 ASN C C 1
ATOM 5491 O O . ASN D 1 177 ? -28.805 4.265 46.369 1.00 29.50 177 ASN C O 1
ATOM 5496 N N . SER D 1 178 ? -30.693 4.124 45.156 1.00 29.27 178 SER C N 1
ATOM 5497 C CA . SER D 1 178 ? -31.220 5.456 45.529 1.00 30.55 178 SER C CA 1
ATOM 5498 C C . SER D 1 178 ? -31.841 5.406 46.932 1.00 30.99 178 SER C C 1
ATOM 5499 O O . SER D 1 178 ? -32.164 6.483 47.446 1.00 33.57 178 SER C O 1
ATOM 5502 N N . THR D 1 179 ? -31.935 4.235 47.539 1.00 31.09 179 THR C N 1
ATOM 5503 C CA . THR D 1 179 ? -32.583 3.989 48.860 1.00 40.07 179 THR C CA 1
ATOM 5504 C C . THR D 1 179 ? -32.020 4.876 49.978 1.00 36.70 179 THR C C 1
ATOM 5505 O O . THR D 1 179 ? -32.796 5.296 50.822 1.00 44.21 179 THR C O 1
ATOM 5509 N N . PRO D 1 180 ? -30.717 5.202 50.084 1.00 39.63 180 PRO C N 1
ATOM 5510 C CA . PRO D 1 180 ? -30.265 6.115 51.148 1.00 43.07 180 PRO C CA 1
ATOM 5511 C C . PRO D 1 180 ? -30.939 7.499 51.068 1.00 53.33 180 PRO C C 1
ATOM 5512 O O . PRO D 1 180 ? -31.156 8.082 52.108 1.00 52.06 180 PRO C O 1
ATOM 5516 N N . HIS D 1 181 ? -31.273 7.977 49.857 1.00 49.62 181 HIS C N 1
ATOM 5517 C CA . HIS D 1 181 ? -31.878 9.315 49.623 1.00 49.77 181 HIS C CA 1
ATOM 5518 C C . HIS D 1 181 ? -33.369 9.269 49.905 1.00 52.02 181 HIS C C 1
ATOM 5519 O O . HIS D 1 181 ? -33.898 10.281 50.315 1.00 53.97 181 HIS C O 1
ATOM 5526 N N . SER D 1 182 ? -34.018 8.145 49.641 1.00 52.00 182 SER C N 1
ATOM 5527 C CA . SER D 1 182 ? -35.495 8.040 49.724 1.00 54.99 182 SER C CA 1
ATOM 5528 C C . SER D 1 182 ? -35.945 7.389 51.051 1.00 53.26 182 SER C C 1
ATOM 5529 O O . SER D 1 182 ? -37.100 7.587 51.403 1.00 65.91 182 SER C O 1
ATOM 5532 N N . MET D 1 183 ? -35.085 6.667 51.765 1.00 60.35 183 MET C N 1
ATOM 5533 C CA . MET D 1 183 ? -35.466 5.841 52.954 1.00 70.09 183 MET C CA 1
ATOM 5534 C C . MET D 1 183 ? -34.655 6.274 54.186 1.00 73.43 183 MET C C 1
ATOM 5535 O O . MET D 1 183 ? -33.593 5.652 54.412 1.00 85.05 183 MET C O 1
ATOM 5540 N N . LYS D 1 184 ? -35.144 7.220 54.988 1.00 85.46 184 LYS C N 1
ATOM 5541 C CA . LYS D 1 184 ? -34.512 7.576 56.297 1.00 91.57 184 LYS C CA 1
ATOM 5542 C C . LYS D 1 184 ? -34.916 6.530 57.342 1.00 93.85 184 LYS C C 1
ATOM 5543 O O . LYS D 1 184 ? -36.076 6.088 57.286 1.00 104.71 184 LYS C O 1
ATOM 5549 N N . ALA D 1 185 ? -33.950 6.075 58.156 1.00 96.99 185 ALA C N 1
ATOM 5550 C CA . ALA D 1 185 ? -34.030 4.880 59.036 1.00 93.10 185 ALA C CA 1
ATOM 5551 C C . ALA D 1 185 ? -34.419 5.293 60.458 1.00 85.75 185 ALA C C 1
ATOM 5552 O O . ALA D 1 185 ? -35.480 4.811 60.914 1.00 93.22 185 ALA C O 1
ATOM 5554 N N . LYS D 1 189 ? -39.744 1.538 59.085 1.00 78.83 189 LYS C N 1
ATOM 5555 C CA . LYS D 1 189 ? -40.992 0.744 59.110 1.00 59.61 189 LYS C CA 1
ATOM 5556 C C . LYS D 1 189 ? -40.865 -0.457 58.176 1.00 61.29 189 LYS C C 1
ATOM 5557 O O . LYS D 1 189 ? -40.606 -0.296 56.973 1.00 61.68 189 LYS C O 1
ATOM 5563 N N . PRO D 1 190 ? -41.192 -1.691 58.634 1.00 53.91 190 PRO C N 1
ATOM 5564 C CA . PRO D 1 190 ? -41.510 -2.796 57.727 1.00 51.46 190 PRO C CA 1
ATOM 5565 C C . PRO D 1 190 ? -42.409 -2.409 56.535 1.00 50.52 190 PRO C C 1
ATOM 5566 O O . PRO D 1 190 ? -42.106 -2.797 55.435 1.00 55.86 190 PRO C O 1
ATOM 5570 N N . ALA D 1 191 ? -43.468 -1.631 56.756 1.00 44.54 191 ALA C N 1
ATOM 5571 C CA . ALA D 1 191 ? -44.395 -1.235 55.664 1.00 44.19 191 ALA C CA 1
ATOM 5572 C C . ALA D 1 191 ? -43.671 -0.369 54.616 1.00 42.85 191 ALA C C 1
ATOM 5573 O O . ALA D 1 191 ? -44.000 -0.500 53.420 1.00 38.64 191 ALA C O 1
ATOM 5575 N N . ARG D 1 192 ? -42.701 0.444 55.011 1.00 41.25 192 ARG C N 1
ATOM 5576 C CA . ARG D 1 192 ? -41.889 1.282 54.077 1.00 45.08 192 ARG C CA 1
ATOM 5577 C C . ARG D 1 192 ? -41.024 0.362 53.198 1.00 41.89 192 ARG C C 1
ATOM 5578 O O . ARG D 1 192 ? -41.011 0.562 51.960 1.00 38.48 192 ARG C O 1
ATOM 5586 N N . THR D 1 193 ? -40.386 -0.653 53.807 1.00 41.16 193 THR C N 1
ATOM 5587 C CA . THR D 1 193 ? -39.540 -1.636 53.114 1.00 36.43 193 THR C CA 1
ATOM 5588 C C . THR D 1 193 ? -40.354 -2.346 52.037 1.00 34.99 193 THR C C 1
ATOM 5589 O O . THR D 1 193 ? -39.871 -2.398 50.870 1.00 33.02 193 THR C O 1
ATOM 5593 N N . VAL D 1 194 ? -41.514 -2.900 52.387 1.00 33.85 194 VAL C N 1
ATOM 5594 C CA . VAL D 1 194 ? -42.324 -3.735 51.462 1.00 33.34 194 VAL C CA 1
ATOM 5595 C C . VAL D 1 194 ? -42.799 -2.881 50.287 1.00 32.52 194 VAL C C 1
ATOM 5596 O O . VAL D 1 194 ? -42.774 -3.360 49.126 1.00 35.15 194 VAL C O 1
ATOM 5600 N N . ARG D 1 195 ? -43.234 -1.661 50.583 1.00 34.99 195 ARG C N 1
ATOM 5601 C CA . ARG D 1 195 ? -43.764 -0.744 49.557 1.00 34.53 195 ARG C CA 1
ATOM 5602 C C . ARG D 1 195 ? -42.601 -0.343 48.633 1.00 31.65 195 ARG C C 1
ATOM 5603 O O . ARG D 1 195 ? -42.775 -0.371 47.441 1.00 32.42 195 ARG C O 1
ATOM 5611 N N . ALA D 1 196 ? -41.453 0.043 49.177 1.00 34.71 196 ALA C N 1
ATOM 5612 C CA . ALA D 1 196 ? -40.279 0.462 48.381 1.00 31.42 196 ALA C CA 1
ATOM 5613 C C . ALA D 1 196 ? -39.841 -0.702 47.513 1.00 35.18 196 ALA C C 1
ATOM 5614 O O . ALA D 1 196 ? -39.575 -0.461 46.306 1.00 28.70 196 ALA C O 1
ATOM 5616 N N . ARG D 1 197 ? -39.803 -1.933 48.045 1.00 31.49 197 ARG C N 1
ATOM 5617 C CA . ARG D 1 197 ? -39.435 -3.099 47.225 1.00 29.19 197 ARG C CA 1
ATOM 5618 C C . ARG D 1 197 ? -40.384 -3.152 46.023 1.00 30.38 197 ARG C C 1
ATOM 5619 O O . ARG D 1 197 ? -39.885 -3.329 44.893 1.00 31.62 197 ARG C O 1
ATOM 5627 N N . ALA D 1 198 ? -41.697 -3.044 46.225 1.00 31.34 198 ALA C N 1
ATOM 5628 C CA . ALA D 1 198 ? -42.678 -3.198 45.126 1.00 34.53 198 ALA C CA 1
ATOM 5629 C C . ALA D 1 198 ? -42.458 -2.103 44.071 1.00 30.17 198 ALA C C 1
ATOM 5630 O O . ALA D 1 198 ? -42.441 -2.414 42.873 1.00 30.94 198 ALA C O 1
ATOM 5632 N N . VAL D 1 199 ? -42.327 -0.864 44.513 1.00 32.33 199 VAL C N 1
ATOM 5633 C CA . VAL D 1 199 ? -42.199 0.316 43.608 1.00 37.04 199 VAL C CA 1
ATOM 5634 C C . VAL D 1 199 ? -40.872 0.219 42.847 1.00 33.60 199 VAL C C 1
ATOM 5635 O O . VAL D 1 199 ? -40.895 0.333 41.606 1.00 29.68 199 VAL C O 1
ATOM 5639 N N . LEU D 1 200 ? -39.762 -0.038 43.534 1.00 27.84 200 LEU C N 1
ATOM 5640 C CA . LEU D 1 200 ? -38.426 -0.116 42.867 1.00 29.31 200 LEU C CA 1
ATOM 5641 C C . LEU D 1 200 ? -38.374 -1.318 41.933 1.00 31.74 200 LEU C C 1
ATOM 5642 O O . LEU D 1 200 ? -37.770 -1.192 40.821 1.00 28.51 200 LEU C O 1
ATOM 5647 N N . ARG D 1 201 ? -38.973 -2.459 42.286 1.00 31.39 201 ARG C N 1
ATOM 5648 C CA . ARG D 1 201 ? -38.972 -3.634 41.367 1.00 31.55 201 ARG C CA 1
ATOM 5649 C C . ARG D 1 201 ? -39.792 -3.287 40.108 1.00 27.65 201 ARG C C 1
ATOM 5650 O O . ARG D 1 201 ? -39.344 -3.591 39.026 1.00 29.65 201 ARG C O 1
ATOM 5658 N N . ALA D 1 202 ? -40.964 -2.670 40.235 1.00 31.07 202 ALA C N 1
ATOM 5659 C CA . ALA D 1 202 ? -41.831 -2.327 39.078 1.00 30.29 202 ALA C CA 1
ATOM 5660 C C . ALA D 1 202 ? -41.092 -1.318 38.173 1.00 36.61 202 ALA C C 1
ATOM 5661 O O . ALA D 1 202 ? -41.103 -1.457 36.939 1.00 35.23 202 ALA C O 1
ATOM 5663 N N . MET D 1 203 ? -40.413 -0.335 38.766 1.00 36.65 203 MET C N 1
ATOM 5664 C CA . MET D 1 203 ? -39.612 0.670 38.000 1.00 29.68 203 MET C CA 1
ATOM 5665 C C . MET D 1 203 ? -38.496 -0.051 37.252 1.00 27.48 203 MET C C 1
ATOM 5666 O O . MET D 1 203 ? -38.307 0.228 36.061 1.00 30.75 203 MET C O 1
ATOM 5671 N N . THR D 1 204 ? -37.828 -0.999 37.889 1.00 29.23 204 THR C N 1
ATOM 5672 C CA . THR D 1 204 ? -36.677 -1.723 37.317 1.00 28.11 204 THR C CA 1
ATOM 5673 C C . THR D 1 204 ? -37.151 -2.613 36.168 1.00 37.22 204 THR C C 1
ATOM 5674 O O . THR D 1 204 ? -36.530 -2.604 35.125 1.00 35.92 204 THR C O 1
ATOM 5678 N N . VAL D 1 205 ? -38.226 -3.369 36.352 1.00 35.40 205 VAL C N 1
ATOM 5679 C CA . VAL D 1 205 ? -38.783 -4.262 35.292 1.00 35.51 205 VAL C CA 1
ATOM 5680 C C . VAL D 1 205 ? -39.202 -3.411 34.081 1.00 32.14 205 VAL C C 1
ATOM 5681 O O . VAL D 1 205 ? -38.834 -3.759 32.965 1.00 35.84 205 VAL C O 1
ATOM 5685 N N . ALA D 1 206 ? -39.913 -2.308 34.291 1.00 34.89 206 ALA C N 1
ATOM 5686 C CA . ALA D 1 206 ? -40.334 -1.382 33.209 1.00 33.88 206 ALA C CA 1
ATOM 5687 C C . ALA D 1 206 ? -39.092 -0.768 32.546 1.00 36.86 206 ALA C C 1
ATOM 5688 O O . ALA D 1 206 ? -39.052 -0.749 31.308 1.00 38.72 206 ALA C O 1
ATOM 5690 N N . ALA D 1 207 ? -38.075 -0.330 33.307 1.00 33.98 207 ALA C N 1
ATOM 5691 C CA . ALA D 1 207 ? -36.820 0.249 32.760 1.00 35.41 207 ALA C CA 1
ATOM 5692 C C . ALA D 1 207 ? -36.152 -0.770 31.834 1.00 40.02 207 ALA C C 1
ATOM 5693 O O . ALA D 1 207 ? -35.717 -0.392 30.756 1.00 36.16 207 ALA C O 1
ATOM 5695 N N . LEU D 1 208 ? -36.038 -2.020 32.255 1.00 38.74 208 LEU C N 1
ATOM 5696 C CA . LEU D 1 208 ? -35.307 -3.054 31.466 1.00 41.94 208 LEU C CA 1
ATOM 5697 C C . LEU D 1 208 ? -36.137 -3.488 30.253 1.00 44.12 208 LEU C C 1
ATOM 5698 O O . LEU D 1 208 ? -35.536 -4.047 29.386 1.00 42.58 208 LEU C O 1
ATOM 5703 N N . SER D 1 209 ? -37.457 -3.260 30.214 1.00 48.98 209 SER C N 1
ATOM 5704 C CA . SER D 1 209 ? -38.336 -3.420 29.020 1.00 55.16 209 SER C CA 1
ATOM 5705 C C . SER D 1 209 ? -37.816 -2.618 27.828 1.00 56.95 209 SER C C 1
ATOM 5706 O O . SER D 1 209 ? -38.028 -3.057 26.709 1.00 53.29 209 SER C O 1
ATOM 5709 N N . ALA D 1 210 ? -37.149 -1.494 28.082 1.00 49.03 210 ALA C N 1
ATOM 5710 C CA . ALA D 1 210 ? -36.569 -0.599 27.061 1.00 52.69 210 ALA C CA 1
ATOM 5711 C C . ALA D 1 210 ? -35.504 -1.302 26.218 1.00 55.11 210 ALA C C 1
ATOM 5712 O O . ALA D 1 210 ? -35.190 -0.744 25.169 1.00 57.15 210 ALA C O 1
ATOM 5714 N N . ALA D 1 211 ? -34.881 -2.387 26.683 1.00 57.86 211 ALA C N 1
ATOM 5715 C CA . ALA D 1 211 ? -33.838 -3.112 25.910 1.00 56.57 211 ALA C CA 1
ATOM 5716 C C . ALA D 1 211 ? -34.445 -3.521 24.562 1.00 58.51 211 ALA C C 1
ATOM 5717 O O . ALA D 1 211 ? -33.798 -3.325 23.531 1.00 55.56 211 ALA C O 1
ATOM 5719 N N . ASP D 1 212 ? -35.678 -4.027 24.596 1.00 60.92 212 ASP C N 1
ATOM 5720 C CA . ASP D 1 212 ? -36.440 -4.511 23.423 1.00 66.79 212 ASP C CA 1
ATOM 5721 C C . ASP D 1 212 ? -36.666 -3.353 22.433 1.00 74.83 212 ASP C C 1
ATOM 5722 O O . ASP D 1 212 ? -36.385 -3.559 21.244 1.00 62.83 212 ASP C O 1
ATOM 5727 N N . ARG D 1 213 ? -37.091 -2.173 22.902 1.00 77.62 213 ARG C N 1
ATOM 5728 C CA . ARG D 1 213 ? -37.359 -0.972 22.050 1.00 84.06 213 ARG C CA 1
ATOM 5729 C C . ARG D 1 213 ? -36.053 -0.281 21.605 1.00 75.71 213 ARG C C 1
ATOM 5730 O O . ARG D 1 213 ? -36.157 0.708 20.865 1.00 83.41 213 ARG C O 1
ATOM 5738 N N . CYS D 1 214 ? -34.878 -0.783 21.999 1.00 68.12 214 CYS C N 1
ATOM 5739 C CA . CYS D 1 214 ? -33.556 -0.187 21.686 1.00 69.30 214 CYS C CA 1
ATOM 5740 C C . CYS D 1 214 ? -32.701 -1.140 20.829 1.00 75.16 214 CYS C C 1
ATOM 5741 O O . CYS D 1 214 ? -31.554 -0.761 20.549 1.00 71.49 214 CYS C O 1
ATOM 5744 N N . LEU D 1 215 ? -33.216 -2.308 20.400 1.00 82.25 215 LEU C N 1
ATOM 5745 C CA . LEU D 1 215 ? -32.435 -3.350 19.652 1.00 78.43 215 LEU C CA 1
ATOM 5746 C C . LEU D 1 215 ? -32.359 -3.017 18.152 1.00 83.64 215 LEU C C 1
ATOM 5747 O O . LEU D 1 215 ? -33.358 -2.761 17.467 1.00 78.49 215 LEU C O 1
#

Secondary structure (DSSP, 8-state):
-HHHHHHHHHHHHHHHH-TTT--HHHHHHHHT--HHHHTTT-SSHHHHHHHHHHHHHHHHHHHHHHHHHH-SSHHHHHHHHHHHHHHHHHH-HHHHHHHHHSGGGS-HHHHHHHHHHHHHHHHHHHHHHHHH-TTS-HHHHHHHHHHHHHHHTTHHHH---HHHHHHHHHHHHHHHHHHHHHHHT-/-THHHHHHHHHHHHHHHH-TTT--HHHHHHHHT--HHHHTTT-SSHHHHHHHHHHHHHHHHHHHHHHHHHH-SSHHHHHHHHHHHHHHHHHH-HHHHHHHHHSGGGS-HHHHHHHHHHHHHHHHHHHHHHHHH-TT--HHHHHHHHHHHHHHHTTHHHH--GGGGSHHHHHHHHHHHHHHHHHHHHHHHTT-/-HHHHHHHHHHHHH-TTT--HHHHHHHHT--HHHHTTT-SSHHHHHHHHHHHHHHHHHHHHHHHHHH-SSHHHHHHHHHHHHHHHHHH-HHHHHHHHHSGGGS-HHHHHHHHHHHHHHHHHHHHHHHHHSTT--HHHHHHHHHHHHHHHTTHHHH----HHHHHHHHHHHHHHHHHHHHTTGGG-/-THHHHHHHHHHHHHHHH-TTT--HHHHHHHHT--HHHHTTT-SSHHHHHHHHHHHHHHHHHHHHHHHHHH-SSHHHHHHHHHHHHHHHHHH-HHHHHHHHHSGGGS-HHHHHHHHHHHHHHHHHHHHHHHHHSTT--HHHHHHHHHHHHHHHTTHHHH--GGG--HHHHHHHHHHHHHHHHHHHGGGGGG-

Sequence (755 aa):
SDRRFQLLAAAERLFAERGFLAVRLEDIGAAAGVSGPAIYRHFPNKESLLVELLVGVSARLLAGARDVTTRSANLAAALDGLIEFHLDFALGEADLIRIQDRDLAHLPAVAERQVRKAQRQYVEVWVGVLRELNPGLAEADARLMAHAVFGLLNSTPHSMKAADSKPARTVRARAVLRAMTVAALSAADRCLSDRRFQLLAAAERLFAERGFLAVRLEDIGAAAGVSGPAIYRHFPNKESLLVELLVGVSARLLAGARDVTTRSANLAAALDGLIEFHLDFALGEADLIRIQDRDLAHLPAVAERQVRKAQRQYVEVWVGVLRELNPGLAEADARLMAHAVFGLLNSTPHSMKAADSKPARTVRARAVLRAMTVAALSAADRCLDRRFQLLAAAERLFAERGFLAVRLEDIGAAAGVSGPAIYRHFPNKESLLVELLVGVSARLLAGARDVTTRSANLAAALDGLIEFHLDFALGEADLIRIQDRDLAHLPAVAERQVRKAQRQYVEVWVGVLRELNPGLAEADARLMAHAVFGLLNSTPHSMKKPARTVRARAVLRAMTVAALSAADRCFQLLAAAERLFAERGFLAVRLEDIGAAAGVSGPAIYRHFPNKESLLVELLVGVSARLLAGARDVTTRSANLAAALDGLIEFHLDFALGEADLIRIQDRDLAHLPAVAERQVRKAQRQYVEVWVGVLRELNPGLAEADARLMAHAVFGLLNSTPHSMKAKPARTVRARAVLRAMTVAALSAADRCL